Protein AF-0000000080267234 (afdb_homodimer)

Radius of gyration: 34.37 Å; Cα contacts (8 Å, |Δi|>4): 1713; chains: 2; bounding box: 66×105×106 Å

pLDDT: mean 75.52, std 27.17, range [15.91, 98.5]

Nearest PDB structures (foldseek):
  2o2z-assembly2_C  TM=8.031E-01  e=7.560E-13  Halalkalibacterium halodurans
  2o2z-assembly1_B  TM=8.168E-01  e=2.643E-12  Halalkalibacterium halodurans
  2o2z-assembly2_D  TM=8.035E-01  e=1.413E-12  Halalkalibacterium halodurans
  2hzb-assembly1_A  TM=7.750E-01  e=7.141E-13  Halalkalibacterium halodurans
  2o2z-assembly1_A  TM=7.867E-01  e=2.105E-12  Halalkalibacterium halodurans

Secondary structure (DSSP, 8-state):
-GGGG-SEEEE--STTTGGGGGG-TT-EEEE--PBP-----HHHHHHHHHHHTTS------HHHHHHHHH--B--HHHHHHHHHHHHHHHHT---TT--SPTTHHHHHHHHHH-B--SSS-HHHHHHHHHHHHHT-SGGGTT--HHHHHHHHHHHHHHHHHHHTTGGG----TT-BHHHHHHHHHHHHHT-HHHHHHHHHHHTTHHHHSTT-EEEESB---S--EEEEEETTS-EEESHHHHHS--HHHHHS-----------S-----S------------------------------------------GGGGTGGGS-------------------GGG----SS-EEEEEEE-TT--EE-PPBPHHHHHHHHH-SEEEE-SS-IIIIIGGGTSSTTHHHHHHT-SS--EEEEE--SS--SSSTT--HHHHHHHHHHHHHHHHHHHSTTPPPPPHHHH-SEEEEETT-SS---HHHHHHTT-EEEEE---SSS----HHHHHHHHHHHHH-/-GGGG-SEEEE--STTTGGGGGG-TT-EEEE---B------HHHHHHHHHHHTSS------HHHHHHHHH--B--HHHHHHHHHHHHHHHHT---TT--SPTTHHHHHHHHHH-B--SSS-HHHHHHHHHHHHHT-SGGGTT--HHHHHHHHHHHHHHHHHHHTTGGG----TT-BHHHHHHHHHHHHHT-HHHHHHHHHHHTTHHHHSTT-EEEESB---S--EEEEEETTS-EEESHHHHHS--HHHHHS-----------S----TT------------------------------------------THHHHGGGS-------------------GGG----SS-EEEEEEE-TT--EE-PPBPHHHHHHHHH-SEEEE-SS-IIIIIHHHHSSTTHHHHHHT-SS--EEEEE--SS--SSSTT--HHHHHHHHHHHHHHHHHHHSTTPPPPPHHHH-SEEEEETT-SS---HHHHHHTT-EEEEE---SSS----HHHHHHHHHHHHH-

Sequence (1030 aa):
MLDQLGQVLVISGGSGYNDLIEVTPSAIYVIPGMFDVFTMSVRQWRYVTRRIDRSNAWGIGSSSEIIRVLGGPSIGDIRSRLVRLALLAAKRGENKNDLGSPGSREALQKLLAYRLPMGGPIKEIKQEWMEIIEGKHRLWRGIDSERRECVRGFLVQFHSDILHRAHRNFNFRGGSIGNFFLVAMQRFFRSIQSAIFLFSALTDISSVLPGCYVVPAINTNKTTTIAAKLTDGKTLVGQCEISHPSLDSIMTPTKPAKPPQRSRRFSTELQDSVLGLGESPRLHQLLLRSTSMSQGFQTESSLNDMDGSDFSDEVDDLFEDDAFDIPDVSEVMGNLMYGSKDQAIPLSAPIERLFYVNSYRNEVFPAPNTAYLTGLQRCTTLVYSCGSLWSSIIPCLVLCGIPKAIARSPQLKYKVLLLNTRHDRESYGLIATDFINIISRSLNYVHALDTPGAEPFNVRDYITHVVYVRQGRIDPCVETLENLGIRCIGVDADEADPRLDEHLLYAAFEEMVLMMLDQLGQVLVISGGSGYNDLIEVTPSAIYVIPGMFDVFTMSVRQWRYVTRRIDRSNAWGIGSSSEIIRVLGGPSIGDIRSRLVRLALLAAKRGENKNDLGSPGSREALQKLLAYRLPMGGPIKEIKQEWMEIIEGKHRLWRGIDSERRECVRGFLVQFHSDILHRAHRNFNFRGGSIGNFFLVAMQRFFRSIQSAIFLFSALTDISSVLPGCYVVPAINTNKTTTIAAKLTDGKTLVGQCEISHPSLDSIMTPTKPAKPPQRSRRFSTELQDSVLGLGESPRLHQLLLRSTSMSQGFQTESSLNDMDGSDFSDEVDDLFEDDAFDIPDVSEVMGNLMYGSKDQAIPLSAPIERLFYVNSYRNEVFPAPNTAYLTGLQRCTTLVYSCGSLWSSIIPCLVLCGIPKAIARSPQLKYKVLLLNTRHDRESYGLIATDFINIISRSLNYVHALDTPGAEPFNVRDYITHVVYVRQGRIDPCVETLENLGIRCIGVDADEADPRLDEHLLYAAFEEMVLM

InterPro domains:
  IPR002882 2-phospho-L-lactate transferase CofD [PF01933] (61-467)
  IPR038136 CofD-like domain superfamily [G3DSA:3.40.50.10680] (4-514)
  IPR038136 CofD-like domain superfamily [SSF142338] (8-499)

Structure (mmCIF, N/CA/C/O backbone):
data_AF-0000000080267234-model_v1
#
loop_
_entity.id
_entity.type
_entity.pdbx_description
1 polymer 'Uncharacterized protein'
#
loop_
_atom_site.group_PDB
_atom_site.id
_atom_site.type_symbol
_atom_site.label_atom_id
_atom_site.label_alt_id
_atom_site.label_comp_id
_atom_site.label_asym_id
_atom_site.label_entity_id
_atom_site.label_seq_id
_atom_site.pdbx_PDB_ins_code
_atom_site.Cartn_x
_atom_site.Cartn_y
_atom_site.Cartn_z
_atom_site.occupancy
_atom_sit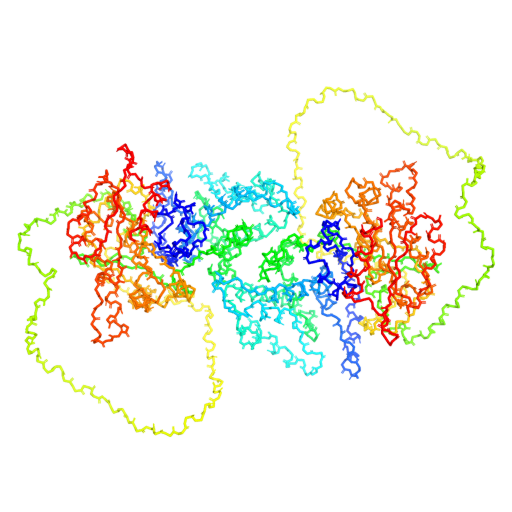e.B_iso_or_equiv
_atom_site.auth_seq_id
_atom_site.auth_comp_id
_atom_site.auth_asym_id
_atom_site.auth_atom_id
_atom_site.pdbx_PDB_model_num
ATOM 1 N N . MET A 1 1 ? 27.406 15.906 5.359 1 48.09 1 MET A N 1
ATOM 2 C CA . MET A 1 1 ? 27.297 17.031 6.277 1 48.09 1 MET A CA 1
ATOM 3 C C . MET A 1 1 ? 25.906 17.094 6.902 1 48.09 1 MET A C 1
ATOM 5 O O . MET A 1 1 ? 25.781 17.266 8.117 1 48.09 1 MET A O 1
ATOM 9 N N . LEU A 1 2 ? 24.875 16.891 6.117 1 67.38 2 LEU A N 1
ATOM 10 C CA . LEU A 1 2 ? 23.547 17 6.723 1 67.38 2 LEU A CA 1
ATOM 11 C C . LEU A 1 2 ? 23.219 15.727 7.504 1 67.38 2 LEU A C 1
ATOM 13 O O . LEU A 1 2 ? 22.125 15.617 8.078 1 67.38 2 LEU A O 1
ATOM 17 N N . ASP A 1 3 ? 24.312 14.93 7.605 1 76.25 3 ASP A N 1
ATOM 18 C CA . ASP A 1 3 ? 24.094 13.711 8.383 1 76.25 3 ASP A CA 1
ATOM 19 C C . ASP A 1 3 ? 23.906 14.031 9.859 1 76.25 3 ASP A C 1
ATOM 21 O O . ASP A 1 3 ? 23.219 13.297 10.578 1 76.25 3 ASP A O 1
ATOM 25 N N . GLN A 1 4 ? 24.5 15.148 10.258 1 82 4 GLN A N 1
ATOM 26 C CA . GLN A 1 4 ? 24.422 15.531 11.664 1 82 4 GLN A CA 1
ATOM 27 C C . GLN A 1 4 ? 23.016 15.992 12.031 1 82 4 GLN A C 1
ATOM 29 O O . GLN A 1 4 ? 22.656 16.047 13.203 1 82 4 GLN A O 1
ATOM 34 N N . LEU A 1 5 ? 22.281 16.328 11.07 1 90.12 5 LEU A N 1
ATOM 35 C CA . LEU A 1 5 ? 20.891 16.75 11.312 1 90.12 5 LEU A CA 1
ATOM 36 C C . LEU A 1 5 ? 20.062 15.57 11.82 1 90.12 5 LEU A C 1
ATOM 38 O O . LEU A 1 5 ? 19 15.773 12.406 1 90.12 5 LEU A O 1
ATOM 42 N N . GLY A 1 6 ? 20.594 14.281 11.586 1 88.12 6 GLY A N 1
ATOM 43 C CA . GLY A 1 6 ? 19.781 13.125 11.914 1 88.12 6 GLY A CA 1
ATOM 44 C C . GLY A 1 6 ? 18.422 13.141 11.234 1 88.12 6 GLY A C 1
ATOM 45 O O . GLY A 1 6 ? 18.25 13.758 10.188 1 88.12 6 GLY A O 1
ATOM 46 N N . GLN A 1 7 ? 17.531 12.438 11.812 1 91.75 7 GLN A N 1
ATOM 47 C CA . GLN A 1 7 ? 16.156 12.469 11.297 1 91.75 7 GLN A CA 1
ATOM 48 C C . GLN A 1 7 ? 15.453 13.766 11.688 1 91.75 7 GLN A C 1
ATOM 50 O O . GLN A 1 7 ? 15.609 14.242 12.812 1 91.75 7 GLN A O 1
ATOM 55 N N . VAL A 1 8 ? 14.75 14.312 10.773 1 95.62 8 VAL A N 1
ATOM 56 C CA . VAL A 1 8 ? 14.133 15.625 10.953 1 95.62 8 VAL A CA 1
ATOM 57 C C . VAL A 1 8 ? 12.617 15.469 11.078 1 95.62 8 VAL A C 1
ATOM 59 O O . VAL A 1 8 ? 12.008 14.672 10.367 1 95.62 8 VAL A O 1
ATOM 62 N N . LEU A 1 9 ? 12.062 16.109 12.039 1 97.31 9 LEU A N 1
ATOM 63 C CA . LEU A 1 9 ? 10.609 16.234 12.148 1 97.31 9 LEU A CA 1
ATOM 64 C C . LEU A 1 9 ? 10.172 17.656 11.789 1 97.31 9 LEU A C 1
ATOM 66 O O . LEU A 1 9 ? 10.688 18.625 12.328 1 97.31 9 LEU A O 1
ATOM 70 N N . VAL A 1 10 ? 9.25 17.75 10.859 1 97.5 10 VAL A N 1
ATOM 71 C CA . VAL A 1 10 ? 8.812 19.047 10.375 1 97.5 10 VAL A CA 1
ATOM 72 C C . VAL A 1 10 ? 7.34 19.266 10.719 1 97.5 10 VAL A C 1
ATOM 74 O O . VAL A 1 10 ? 6.488 18.469 10.32 1 97.5 10 VAL A O 1
ATOM 77 N N . ILE A 1 11 ? 7.051 20.281 11.43 1 97.06 11 ILE A N 1
ATOM 78 C CA . ILE A 1 11 ? 5.68 20.719 11.68 1 97.06 11 ILE A CA 1
ATOM 79 C C . ILE A 1 11 ? 5.281 21.797 10.68 1 97.06 11 ILE A C 1
ATOM 81 O O . ILE A 1 11 ? 5.891 22.875 10.648 1 97.06 11 ILE A O 1
ATOM 85 N N . SER A 1 12 ? 4.324 21.516 9.898 1 92.69 12 SER A N 1
ATOM 86 C CA . SER A 1 12 ? 3.982 22.469 8.852 1 92.69 12 SER A CA 1
ATOM 87 C C . SER A 1 12 ? 2.557 22.266 8.359 1 92.69 12 SER A C 1
ATOM 89 O O . SER A 1 12 ? 1.975 21.188 8.555 1 92.69 12 SER A O 1
ATOM 91 N N . GLY A 1 13 ? 2.021 23.344 7.82 1 83.81 13 GLY A N 1
ATOM 92 C CA . GLY A 1 13 ? 0.858 23.172 6.965 1 83.81 13 GLY A CA 1
ATOM 93 C C . GLY A 1 13 ? 1.206 22.672 5.578 1 83.81 13 GLY A C 1
ATOM 94 O O . GLY A 1 13 ? 2.344 22.266 5.324 1 83.81 13 GLY A O 1
ATOM 95 N N . GLY A 1 14 ? 0.281 22.641 4.703 1 73.19 14 GLY A N 1
ATOM 96 C CA . GLY A 1 14 ? 0.48 22.094 3.367 1 73.19 14 GLY A CA 1
ATOM 97 C C . GLY A 1 14 ? 1.461 22.906 2.537 1 73.19 14 GLY A C 1
ATOM 98 O O . GLY A 1 14 ? 2.496 22.391 2.111 1 73.19 14 GLY A O 1
ATOM 99 N N . SER A 1 15 ? 1.344 24.188 2.391 1 74.44 15 SER A N 1
ATOM 100 C CA . SER A 1 15 ? 2.131 25.016 1.485 1 74.44 15 SER A CA 1
ATOM 101 C C . SER A 1 15 ? 3.426 25.469 2.145 1 74.44 15 SER A C 1
ATOM 103 O O . SER A 1 15 ? 4.395 25.812 1.459 1 74.44 15 SER A O 1
ATOM 105 N N . GLY A 1 16 ? 3.477 25.469 3.383 1 79.31 16 GLY A N 1
ATOM 106 C CA . GLY A 1 16 ? 4.57 26.094 4.109 1 79.31 16 GLY A CA 1
ATOM 107 C C . GLY A 1 16 ? 5.895 25.375 3.92 1 79.31 16 GLY A C 1
ATOM 108 O O . GLY A 1 16 ? 6.957 25.969 4.148 1 79.31 16 GLY A O 1
ATOM 109 N N . TYR A 1 17 ? 5.852 24.156 3.473 1 90.19 17 TYR A N 1
ATOM 110 C CA . TYR A 1 17 ? 7.105 23.422 3.393 1 90.19 17 TYR A CA 1
ATOM 111 C C . TYR A 1 17 ? 7.188 22.625 2.09 1 90.19 17 TYR A C 1
ATOM 113 O O . TYR A 1 17 ? 8.125 21.844 1.888 1 90.19 17 TYR A O 1
ATOM 121 N N . ASN A 1 18 ? 6.297 22.75 1.21 1 88.5 18 ASN A N 1
ATOM 122 C CA . ASN A 1 18 ? 6.25 21.969 -0.021 1 88.5 18 ASN A CA 1
ATOM 123 C C . ASN A 1 18 ? 7.457 22.25 -0.91 1 88.5 18 ASN A C 1
ATOM 125 O O . ASN A 1 18 ? 7.98 21.344 -1.555 1 88.5 18 ASN A O 1
ATOM 129 N N . ASP A 1 19 ? 7.887 23.469 -0.87 1 88.44 19 ASP A N 1
ATOM 130 C CA . ASP A 1 19 ? 8.992 23.859 -1.739 1 88.44 19 ASP A CA 1
ATOM 131 C C . ASP A 1 19 ? 10.336 23.531 -1.094 1 88.44 19 ASP A C 1
ATOM 133 O O . ASP A 1 19 ? 11.391 23.719 -1.706 1 88.44 19 ASP A O 1
ATOM 137 N N . LEU A 1 20 ? 10.312 23.016 0.081 1 93.25 20 LEU A N 1
ATOM 138 C CA . LEU A 1 20 ? 11.547 22.797 0.834 1 93.25 20 LEU A CA 1
ATOM 139 C C . LEU A 1 20 ? 11.773 21.312 1.083 1 93.25 20 LEU A C 1
ATOM 141 O O . LEU A 1 20 ? 12.781 20.938 1.69 1 93.25 20 LEU A O 1
ATOM 145 N N . ILE A 1 21 ? 10.961 20.422 0.592 1 92.62 21 ILE A N 1
ATOM 146 C CA . ILE A 1 21 ? 10.938 19.016 0.99 1 92.62 21 ILE A CA 1
ATOM 147 C C . ILE A 1 21 ? 12.219 18.328 0.535 1 92.62 21 ILE A C 1
ATOM 149 O O . ILE A 1 21 ? 12.656 17.344 1.14 1 92.62 21 ILE A O 1
ATOM 153 N N . GLU A 1 22 ? 12.898 18.797 -0.49 1 91.5 22 GLU A N 1
ATOM 154 C CA . GLU A 1 22 ? 14.102 18.172 -1.018 1 91.5 22 GLU A CA 1
ATOM 155 C C . GLU A 1 22 ? 15.273 18.297 -0.044 1 91.5 22 GLU A C 1
ATOM 157 O O . GLU A 1 22 ? 16.234 17.531 -0.11 1 91.5 22 GLU A O 1
ATOM 162 N N . VAL A 1 23 ? 15.156 19.266 0.841 1 92 23 VAL A N 1
ATOM 163 C CA . VAL A 1 23 ? 16.219 19.469 1.827 1 92 23 VAL A CA 1
ATOM 164 C C . VAL A 1 23 ? 16.156 18.375 2.881 1 92 23 VAL A C 1
ATOM 166 O O . VAL A 1 23 ? 17.188 18 3.453 1 92 23 VAL A O 1
ATOM 169 N N . THR A 1 24 ? 14.93 17.875 3.107 1 91.56 24 THR A N 1
ATOM 170 C CA . THR A 1 24 ? 14.719 16.844 4.121 1 91.56 24 THR A CA 1
ATOM 171 C C . THR A 1 24 ? 13.883 15.695 3.557 1 91.56 24 THR A C 1
ATOM 173 O O . THR A 1 24 ? 12.781 15.43 4.039 1 91.56 24 THR A O 1
ATOM 176 N N . PRO A 1 25 ? 14.391 14.922 2.68 1 83.12 25 PRO A N 1
ATOM 177 C CA . PRO A 1 25 ? 13.602 13.914 1.974 1 83.12 25 PRO A CA 1
ATOM 178 C C . PRO A 1 25 ? 13.188 12.758 2.875 1 83.12 25 PRO A C 1
ATOM 180 O O . PRO A 1 25 ? 12.234 12.031 2.559 1 83.12 25 PRO A O 1
ATOM 183 N N . SER A 1 26 ? 13.797 12.562 3.982 1 87.5 26 SER A N 1
ATOM 184 C CA . SER A 1 26 ? 13.453 11.469 4.891 1 87.5 26 SER A CA 1
ATOM 185 C C . SER A 1 26 ? 12.883 11.992 6.199 1 87.5 26 SER A C 1
ATOM 187 O O . SER A 1 26 ? 13.086 11.398 7.258 1 87.5 26 SER A O 1
ATOM 189 N N . ALA A 1 27 ? 12.172 13.055 6.129 1 94.25 27 ALA A N 1
ATOM 190 C CA . ALA A 1 27 ? 11.633 13.695 7.332 1 94.25 27 ALA A CA 1
ATOM 191 C C . ALA A 1 27 ? 10.266 13.133 7.691 1 94.25 27 ALA A C 1
ATOM 193 O O . ALA A 1 27 ? 9.633 12.445 6.875 1 94.25 27 ALA A O 1
ATOM 194 N N . ILE A 1 28 ? 9.938 13.32 8.945 1 95.69 28 ILE A N 1
ATOM 195 C CA . ILE A 1 28 ? 8.578 13.094 9.414 1 95.69 28 ILE A CA 1
ATOM 196 C C . ILE A 1 28 ? 7.789 14.406 9.367 1 95.69 28 ILE A C 1
ATOM 198 O O . ILE A 1 28 ? 8.094 15.344 10.102 1 95.69 28 ILE A O 1
ATOM 202 N N . TYR A 1 29 ? 6.844 14.477 8.5 1 95.75 29 TYR A N 1
ATOM 203 C CA . TYR A 1 29 ? 6.035 15.68 8.344 1 95.75 29 TYR A CA 1
ATOM 204 C C . TYR A 1 29 ? 4.754 15.586 9.164 1 95.75 29 TYR A C 1
ATOM 206 O O . TYR A 1 29 ? 3.885 14.758 8.883 1 95.75 29 TYR A O 1
ATOM 214 N N . VAL A 1 30 ? 4.668 16.406 10.141 1 95.75 30 VAL A N 1
ATOM 215 C CA . VAL A 1 30 ? 3.475 16.453 10.977 1 95.75 30 VAL A CA 1
ATOM 216 C C . VAL A 1 30 ? 2.549 17.578 10.5 1 95.75 30 VAL A C 1
ATOM 218 O O . VAL A 1 30 ? 2.957 18.734 10.422 1 95.75 30 VAL A O 1
ATOM 221 N N . ILE A 1 31 ? 1.354 17.188 10.195 1 92.19 31 ILE A N 1
ATOM 222 C CA . ILE A 1 31 ? 0.342 18.094 9.672 1 92.19 31 ILE A CA 1
ATOM 223 C C . ILE A 1 31 ? -0.855 18.141 10.617 1 92.19 31 ILE A C 1
ATOM 225 O O . ILE A 1 31 ? -1.197 17.125 11.234 1 92.19 31 ILE A O 1
ATOM 229 N N . PRO A 1 32 ? -1.444 19.297 10.883 1 84.12 32 PRO A N 1
ATOM 230 C CA . PRO A 1 32 ? -2.535 19.391 11.859 1 84.12 32 PRO A CA 1
ATOM 231 C C . PRO A 1 32 ? -3.625 18.344 11.641 1 84.12 32 PRO A C 1
ATOM 233 O O . PRO A 1 32 ? -4 17.641 12.578 1 84.12 32 PRO A O 1
ATOM 236 N N . GLY A 1 33 ? -3.992 17.891 10.391 1 66.62 33 GLY A N 1
ATOM 237 C CA . GLY A 1 33 ? -4.949 16.844 10.062 1 66.62 33 GLY A CA 1
ATOM 238 C C . GLY A 1 33 ? -6.312 17.062 10.688 1 66.62 33 GLY A C 1
ATOM 239 O O . GLY A 1 33 ? -6.934 16.125 11.195 1 66.62 33 GLY A O 1
ATOM 240 N N . MET A 1 34 ? -6.93 18.172 10.891 1 59.66 34 MET A N 1
ATOM 241 C CA . MET A 1 34 ? -8.125 18.469 11.68 1 59.66 34 MET A CA 1
ATOM 242 C C . MET A 1 34 ? -9.383 18.359 10.82 1 59.66 34 MET A C 1
ATOM 244 O O . MET A 1 34 ? -9.305 18.438 9.594 1 59.66 34 MET A O 1
ATOM 248 N N . PHE A 1 35 ? -10.32 17.781 11.57 1 57.09 35 PHE A N 1
ATOM 249 C CA . PHE A 1 35 ? -11.656 17.828 11 1 57.09 35 PHE A CA 1
ATOM 250 C C . PHE A 1 35 ? -12.148 19.266 10.883 1 57.09 35 PHE A C 1
ATOM 252 O O . PHE A 1 35 ? -11.773 20.125 11.695 1 57.09 35 PHE A O 1
ATOM 259 N N . ASP A 1 36 ? -12.398 19.656 9.641 1 57.12 36 ASP A N 1
ATOM 260 C CA . ASP A 1 36 ? -12.984 21 9.508 1 57.12 36 ASP A CA 1
ATOM 261 C C . ASP A 1 36 ? -14.5 20.922 9.383 1 57.12 36 ASP A C 1
ATOM 263 O O . ASP A 1 36 ? -15.055 19.859 9.07 1 57.12 36 ASP A O 1
ATOM 267 N N . VAL A 1 37 ? -15.273 21.5 10.328 1 45.75 37 VAL A N 1
ATOM 268 C CA . VAL A 1 37 ? -16.734 21.578 10.32 1 45.75 37 VAL A CA 1
ATOM 269 C C . VAL A 1 37 ? -17.188 22.656 9.336 1 45.75 37 VAL A C 1
ATOM 271 O O . VAL A 1 37 ? -16.594 23.75 9.281 1 45.75 37 VAL A O 1
ATOM 274 N N . PHE A 1 38 ? -17.734 22.062 8.133 1 46 38 PHE A N 1
ATOM 275 C CA . PHE A 1 38 ? -18.406 23.047 7.281 1 46 38 PHE A CA 1
ATOM 276 C C . PHE A 1 38 ? -19.594 23.672 8 1 46 38 PHE A C 1
ATOM 278 O O . PHE A 1 38 ? -20.531 22.969 8.383 1 46 38 PHE A O 1
ATOM 285 N N . THR A 1 39 ? -19.375 24.641 8.75 1 41.41 39 THR A N 1
ATOM 286 C CA . THR A 1 39 ? -20.422 25.297 9.523 1 41.41 39 THR A CA 1
ATOM 287 C C . THR A 1 39 ? -21.359 26.094 8.617 1 41.41 39 THR A C 1
ATOM 289 O O . THR A 1 39 ? -22.219 26.828 9.102 1 41.41 39 THR A O 1
ATOM 292 N N . MET A 1 40 ? -21.188 26.031 7.316 1 41.62 40 MET A N 1
ATOM 293 C CA . MET A 1 40 ? -22.109 26.875 6.574 1 41.62 40 MET A CA 1
ATOM 294 C C . MET A 1 40 ? -23.469 26.203 6.43 1 41.62 40 MET A C 1
ATOM 296 O O . MET A 1 40 ? -23.547 25.016 6.086 1 41.62 40 MET A O 1
ATOM 300 N N . SER A 1 41 ? -24.516 26.766 6.926 1 39.28 41 SER A N 1
ATOM 301 C CA . SER A 1 41 ? -25.875 26.297 6.684 1 39.28 41 SER A CA 1
ATOM 302 C C . SER A 1 41 ? -26.125 26.109 5.195 1 39.28 41 SER A C 1
ATOM 304 O O . SER A 1 41 ? -25.484 26.734 4.355 1 39.28 41 SER A O 1
ATOM 306 N N . VAL A 1 42 ? -26.812 25.031 4.84 1 42.84 42 VAL A N 1
ATOM 307 C CA . VAL A 1 42 ? -27.234 24.75 3.475 1 42.84 42 VAL A CA 1
ATOM 308 C C . VAL A 1 42 ? -27.719 26.031 2.807 1 42.84 42 VAL A C 1
ATOM 310 O O . VAL A 1 42 ? -27.453 26.25 1.623 1 42.84 42 VAL A O 1
ATOM 313 N N . ARG A 1 43 ? -28.406 26.812 3.623 1 39.47 43 ARG A N 1
ATOM 314 C CA . ARG A 1 43 ? -28.953 28.047 3.092 1 39.47 43 ARG A CA 1
ATOM 315 C C . ARG A 1 43 ? -27.844 29.016 2.674 1 39.47 43 ARG A C 1
ATOM 317 O O . ARG A 1 43 ? -27.938 29.656 1.622 1 39.47 43 ARG A O 1
ATOM 324 N N . GLN A 1 44 ? -26.828 29.062 3.422 1 42.47 44 GLN A N 1
ATOM 325 C CA . GLN A 1 44 ? -25.703 29.953 3.119 1 42.47 44 GLN A CA 1
ATOM 326 C C . GLN A 1 44 ? -24.922 29.438 1.913 1 42.47 44 GLN A C 1
ATOM 328 O O . GLN A 1 44 ? -24.484 30.234 1.071 1 42.47 44 GLN A O 1
ATOM 333 N N . TRP A 1 45 ? -24.984 28.219 1.808 1 47.72 45 TRP A N 1
ATOM 334 C CA . TRP A 1 45 ? -24.281 27.594 0.686 1 47.72 45 TRP A CA 1
ATOM 335 C C . TRP A 1 45 ? -25 27.875 -0.628 1 47.72 45 TRP A C 1
ATOM 337 O O . TRP A 1 45 ? -24.359 28.188 -1.639 1 47.72 45 TRP A O 1
ATOM 347 N N . ARG A 1 46 ? -26.312 27.672 -0.548 1 45.16 46 ARG A N 1
ATOM 348 C CA . ARG A 1 46 ? -27.109 27.953 -1.737 1 45.16 46 ARG A CA 1
ATOM 349 C C . ARG A 1 46 ? -26.938 29.391 -2.188 1 45.16 46 ARG A C 1
ATOM 351 O O . ARG A 1 46 ? -26.922 29.672 -3.389 1 45.16 46 ARG A O 1
ATOM 358 N N . TYR A 1 47 ? -26.859 30.203 -1.228 1 40.66 47 TYR A N 1
ATOM 359 C CA . TYR A 1 47 ? -26.703 31.625 -1.55 1 40.66 47 TYR A CA 1
ATOM 360 C C . TYR A 1 47 ? -25.359 31.875 -2.219 1 40.66 47 TYR A C 1
ATOM 362 O O . TYR A 1 47 ? -25.281 32.625 -3.189 1 40.66 47 TYR A O 1
ATOM 370 N N . VAL A 1 48 ? -24.359 31.172 -1.693 1 42.88 48 VAL A N 1
ATOM 371 C CA . VAL A 1 48 ? -23.016 31.375 -2.225 1 42.88 48 VAL A CA 1
ATOM 372 C C . VAL A 1 48 ? -22.922 30.766 -3.621 1 42.88 48 VAL A C 1
ATOM 374 O O . VAL A 1 48 ? -22.328 31.359 -4.523 1 42.88 48 VAL A O 1
ATOM 377 N N . THR A 1 49 ? -23.453 29.578 -3.779 1 46.81 49 THR A N 1
ATOM 378 C CA . THR A 1 49 ? -23.344 28.906 -5.066 1 46.81 49 THR A CA 1
ATOM 379 C C . THR A 1 49 ? -24.141 29.656 -6.141 1 46.81 49 THR A C 1
ATOM 381 O O . THR A 1 49 ? -23.766 29.641 -7.312 1 46.81 49 THR A O 1
ATOM 384 N N . ARG A 1 50 ? -25.359 30.141 -5.785 1 41.09 50 ARG A N 1
ATOM 385 C CA . ARG A 1 50 ? -26.125 30.922 -6.738 1 41.09 50 ARG A CA 1
ATOM 386 C C . ARG A 1 50 ? -25.344 32.156 -7.18 1 41.09 50 ARG A C 1
ATOM 388 O O . ARG A 1 50 ? -25.469 32.594 -8.32 1 41.09 50 ARG A O 1
ATOM 395 N N . ARG A 1 51 ? -24.672 32.719 -6.254 1 38.28 51 ARG A N 1
ATOM 396 C CA . ARG A 1 51 ? -23.938 33.938 -6.59 1 38.28 51 ARG A CA 1
ATOM 397 C C . ARG A 1 51 ? -22.625 33.625 -7.305 1 38.28 51 ARG A C 1
ATOM 399 O O . ARG A 1 51 ? -22.062 34.469 -7.98 1 38.28 51 ARG A O 1
ATOM 406 N N . ILE A 1 52 ? -22.078 32.531 -6.996 1 39.53 52 ILE A N 1
ATOM 407 C CA . ILE A 1 52 ? -20.859 32.125 -7.684 1 39.53 52 ILE A CA 1
ATOM 408 C C . ILE A 1 52 ? -21.156 31.906 -9.164 1 39.53 52 ILE A C 1
ATOM 410 O O . ILE A 1 52 ? -20.234 31.859 -9.984 1 39.53 52 ILE A O 1
ATOM 414 N N . ASP A 1 53 ? -22.297 31.562 -9.602 1 36.22 53 ASP A N 1
ATOM 415 C CA . ASP A 1 53 ? -22.516 31.391 -11.031 1 36.22 53 ASP A CA 1
ATOM 416 C C . ASP A 1 53 ? -22 32.594 -11.812 1 36.22 53 ASP A C 1
ATOM 418 O O . ASP A 1 53 ? -21.75 32.5 -13.016 1 36.22 53 ASP A O 1
ATOM 422 N N . ARG A 1 54 ? -22.312 33.875 -11.305 1 34.19 54 ARG A N 1
ATOM 423 C CA . ARG A 1 54 ? -22.047 34.938 -12.266 1 34.19 54 ARG A CA 1
ATOM 424 C C . ARG A 1 54 ? -20.562 35.094 -12.523 1 34.19 54 ARG A C 1
ATOM 426 O O . ARG A 1 54 ? -20.109 35.094 -13.68 1 34.19 54 ARG A O 1
ATOM 433 N N . SER A 1 55 ? -19.938 36.281 -12.031 1 32.75 55 SER A N 1
ATOM 434 C CA . SER A 1 55 ? -18.625 36.75 -12.5 1 32.75 55 SER A CA 1
ATOM 435 C C . SER A 1 55 ? -17.516 35.844 -11.992 1 32.75 55 SER A C 1
ATOM 437 O O . SER A 1 55 ? -16.703 35.344 -12.773 1 32.75 55 SER A O 1
ATOM 439 N N . ASN A 1 56 ? -16.828 36.312 -10.805 1 32.47 56 ASN A N 1
ATOM 440 C CA . ASN A 1 56 ? -15.5 35.938 -10.328 1 32.47 56 ASN A CA 1
ATOM 441 C C . ASN A 1 56 ? -15.539 34.594 -9.562 1 32.47 56 ASN A C 1
ATOM 443 O O . ASN A 1 56 ? -16.078 34.531 -8.453 1 32.47 56 ASN A O 1
ATOM 447 N N . ALA A 1 57 ? -15.844 33.531 -10.078 1 34.62 57 ALA A N 1
ATOM 448 C CA . ALA A 1 57 ? -15.945 32.125 -9.672 1 34.62 57 ALA A CA 1
ATOM 449 C C . ALA A 1 57 ? -14.875 31.797 -8.641 1 34.62 57 ALA A C 1
ATOM 451 O O . ALA A 1 57 ? -13.742 31.469 -8.992 1 34.62 57 ALA A O 1
ATOM 452 N N . TRP A 1 58 ? -14.648 32.562 -7.652 1 35.44 58 TRP A N 1
ATOM 453 C CA . TRP A 1 58 ? -13.688 32.188 -6.617 1 35.44 58 TRP A CA 1
ATOM 454 C C . TRP A 1 58 ? -13.93 30.766 -6.121 1 35.44 58 TRP A C 1
ATOM 456 O O . TRP A 1 58 ? -15.062 30.391 -5.812 1 35.44 58 TRP A O 1
ATOM 466 N N . GLY A 1 59 ? -13.414 29.719 -6.645 1 40.47 59 GLY A N 1
ATOM 467 C CA . GLY A 1 59 ? -13.5 28.266 -6.586 1 40.47 59 GLY A CA 1
ATOM 468 C C . GLY A 1 59 ? -13.5 27.719 -5.168 1 40.47 59 GLY A C 1
ATOM 469 O O . GLY A 1 59 ? -12.836 28.281 -4.289 1 40.47 59 GLY A O 1
ATOM 470 N N . ILE A 1 60 ? -14.672 27.422 -4.613 1 44.25 60 ILE A N 1
ATOM 471 C CA . ILE A 1 60 ? -14.758 26.594 -3.408 1 44.25 60 ILE A CA 1
ATOM 472 C C . ILE A 1 60 ? -13.703 25.5 -3.459 1 44.25 60 ILE A C 1
A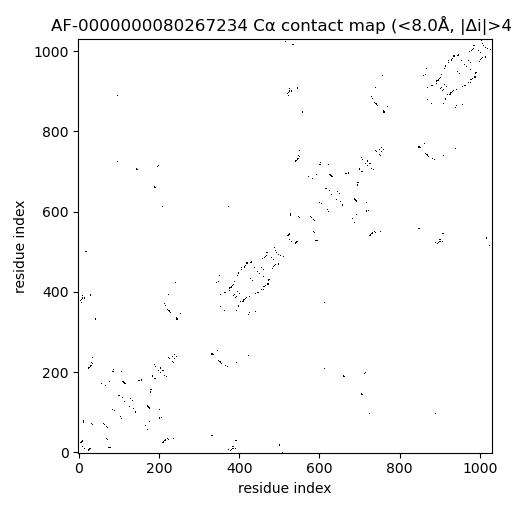TOM 474 O O . ILE A 1 60 ? -13.562 24.812 -4.473 1 44.25 60 ILE A O 1
ATOM 478 N N . GLY A 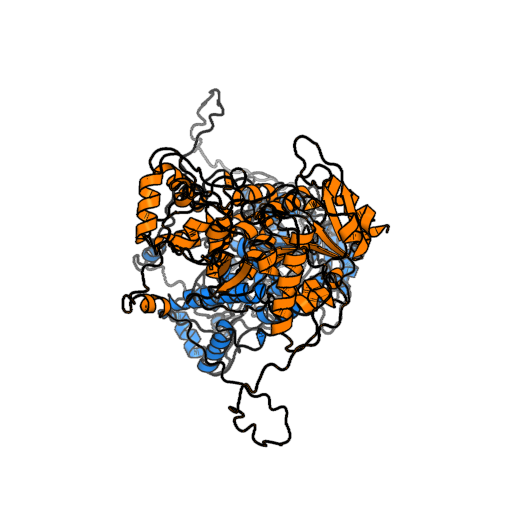1 61 ? -12.633 25.641 -2.465 1 60.31 61 GLY A N 1
ATOM 479 C CA . GLY A 1 61 ? -11.586 24.625 -2.426 1 60.31 61 GLY A CA 1
ATOM 480 C C . GLY A 1 61 ? -12.133 23.203 -2.42 1 60.31 61 GLY A C 1
ATOM 481 O O . GLY A 1 61 ? -13.25 22.969 -1.965 1 60.31 61 GLY A O 1
ATOM 482 N N . SER A 1 62 ? -11.711 22.359 -3.188 1 72.12 62 SER A N 1
ATOM 483 C CA . SER A 1 62 ? -12.055 20.953 -3.307 1 72.12 62 SER A CA 1
ATOM 484 C C . SER A 1 62 ? -12.344 20.328 -1.941 1 72.12 62 SER A C 1
ATOM 486 O O . SER A 1 62 ? -13.328 19.609 -1.774 1 72.12 62 SER A O 1
ATOM 488 N N . SER A 1 63 ? -11.656 20.719 -0.92 1 70.81 63 SER A N 1
ATOM 489 C CA . SER A 1 63 ? -11.828 20.156 0.41 1 70.81 63 SER A CA 1
ATOM 490 C C . SER A 1 63 ? -13.125 20.625 1.055 1 70.81 63 SER A C 1
ATOM 492 O O . SER A 1 63 ? -13.828 19.844 1.7 1 70.81 63 SER A O 1
ATOM 494 N N . SER A 1 64 ? -13.445 21.875 0.821 1 70.06 64 SER A N 1
ATOM 495 C CA . SER A 1 64 ? -14.648 22.438 1.422 1 70.06 64 SER A CA 1
ATOM 496 C C . SER A 1 64 ? -15.906 21.797 0.854 1 70.06 64 SER A C 1
ATOM 498 O O . SER A 1 64 ? -16.859 21.516 1.59 1 70.06 64 SER A O 1
ATOM 500 N N . GLU A 1 65 ? -15.906 21.547 -0.415 1 76.31 65 GLU A N 1
ATOM 501 C CA . GLU A 1 65 ? -17.047 20.891 -1.049 1 76.31 65 GLU A CA 1
ATOM 502 C C . GLU A 1 65 ? -17.203 19.453 -0.535 1 76.31 65 GLU A C 1
ATOM 504 O O . GLU A 1 65 ? -18.328 19 -0.301 1 76.31 65 GLU A O 1
ATOM 509 N N . ILE A 1 66 ? -16.203 18.797 -0.347 1 80.5 66 ILE A N 1
ATOM 510 C CA . ILE A 1 66 ? -16.234 17.438 0.161 1 80.5 66 ILE A CA 1
ATOM 511 C C . ILE A 1 66 ? -16.797 17.422 1.579 1 80.5 66 ILE A C 1
ATOM 513 O O . ILE A 1 66 ? -17.656 16.609 1.899 1 80.5 66 ILE A O 1
ATOM 517 N N . ILE A 1 67 ? -16.297 18.312 2.373 1 74.94 67 ILE A N 1
ATOM 518 C CA . ILE A 1 67 ? -16.734 18.391 3.764 1 74.94 67 ILE A CA 1
ATOM 519 C C . ILE A 1 67 ? -18.219 18.75 3.822 1 74.94 67 ILE A C 1
ATOM 521 O O . ILE A 1 67 ? -18.969 18.203 4.648 1 74.94 67 ILE A O 1
ATOM 525 N N . ARG A 1 68 ? -18.672 19.578 3.027 1 76.88 68 ARG A N 1
ATOM 526 C CA . ARG A 1 68 ? -20.062 19.984 2.99 1 76.88 68 ARG A CA 1
ATOM 527 C C . ARG A 1 68 ? -20.984 18.797 2.705 1 76.88 68 ARG A C 1
ATOM 529 O O . ARG A 1 68 ? -22.031 18.656 3.324 1 76.88 68 ARG A O 1
ATOM 536 N N . VAL A 1 69 ? -20.562 17.984 1.814 1 78.81 69 VAL A N 1
ATOM 537 C CA . VAL A 1 69 ? -21.453 16.938 1.32 1 78.81 69 VAL A CA 1
ATOM 538 C C . VAL A 1 69 ? -21.219 15.641 2.102 1 78.81 69 VAL A C 1
ATOM 540 O O . VAL A 1 69 ? -22.172 14.945 2.457 1 78.81 69 VAL A O 1
ATOM 543 N N . LEU A 1 70 ? -19.953 15.32 2.365 1 82.69 70 LEU A N 1
ATOM 544 C CA . LEU A 1 70 ? -19.625 14.023 2.945 1 82.69 70 LEU A CA 1
ATOM 545 C C . LEU A 1 70 ? -19.188 14.172 4.398 1 82.69 70 LEU A C 1
ATOM 547 O O . LEU A 1 70 ? -19.188 13.195 5.152 1 82.69 70 LEU A O 1
ATOM 551 N N . GLY A 1 71 ? -18.844 15.391 4.773 1 75 71 GLY A N 1
ATOM 552 C CA . GLY A 1 71 ? -18.219 15.547 6.078 1 75 71 GLY A CA 1
ATOM 553 C C . GLY A 1 71 ? -16.797 15.008 6.129 1 75 71 GLY A C 1
ATOM 554 O O . GLY A 1 71 ? -16.188 14.766 5.09 1 75 71 GLY A O 1
ATOM 555 N N . GLY A 1 72 ? -16.203 15.039 7.344 1 74.38 72 GLY A N 1
ATOM 556 C CA . GLY A 1 72 ? -14.867 14.477 7.516 1 74.38 72 GLY A CA 1
ATOM 557 C C . GLY A 1 72 ? -13.797 15.531 7.746 1 74.38 72 GLY A C 1
ATOM 558 O O . GLY A 1 72 ? -14.109 16.703 7.914 1 74.38 72 GLY A O 1
ATOM 559 N N . PRO A 1 73 ? -12.617 15.039 7.742 1 75.19 73 PRO A N 1
ATOM 560 C CA . PRO A 1 73 ? -11.5 15.953 8.008 1 75.19 73 PRO A CA 1
ATOM 561 C C . PRO A 1 73 ? -11.062 16.719 6.762 1 75.19 73 PRO A C 1
ATOM 563 O O . PRO A 1 73 ? -11.391 16.328 5.641 1 75.19 73 PRO A O 1
ATOM 566 N N . SER A 1 74 ? -10.461 17.906 7.07 1 76.19 74 SER A N 1
ATOM 567 C CA . SER A 1 74 ? -9.812 18.625 5.977 1 76.19 74 SER A CA 1
ATOM 568 C C . SER A 1 74 ? -8.555 17.891 5.508 1 76.19 74 SER A C 1
ATOM 570 O O . SER A 1 74 ? -7.609 17.719 6.281 1 76.19 74 SER A O 1
ATOM 572 N N . ILE A 1 75 ? -8.539 17.5 4.309 1 83.44 75 ILE A N 1
ATOM 573 C CA . ILE A 1 75 ? -7.461 16.641 3.836 1 83.44 75 ILE A CA 1
ATOM 574 C C . ILE A 1 75 ? -6.547 17.422 2.893 1 83.44 75 ILE A C 1
ATOM 576 O O . ILE A 1 75 ? -5.531 16.891 2.428 1 83.44 75 ILE A O 1
ATOM 580 N N . GLY A 1 76 ? -6.746 18.703 2.654 1 85.06 76 GLY A N 1
ATOM 581 C CA . GLY A 1 76 ? -6.02 19.484 1.659 1 85.06 76 GLY A CA 1
ATOM 582 C C . GLY A 1 76 ? -4.527 19.531 1.924 1 85.06 76 GLY A C 1
ATOM 583 O O . GLY A 1 76 ? -3.723 19.312 1.018 1 85.06 76 GLY A O 1
ATOM 584 N N . ASP A 1 77 ? -4.168 19.812 3.123 1 85.19 77 ASP A N 1
ATOM 585 C CA . ASP A 1 77 ? -2.754 19.922 3.471 1 85.19 77 ASP A CA 1
ATOM 586 C C . ASP A 1 77 ? -2.049 18.578 3.35 1 85.19 77 ASP A C 1
ATOM 588 O O . ASP A 1 77 ? -0.898 18.5 2.914 1 85.19 77 ASP A O 1
ATOM 592 N N . ILE A 1 78 ? -2.713 17.578 3.811 1 90.75 78 ILE A N 1
ATOM 593 C CA . ILE A 1 78 ? -2.148 16.234 3.727 1 90.75 78 ILE A CA 1
ATOM 594 C C . ILE A 1 78 ? -1.934 15.852 2.262 1 90.75 78 ILE A C 1
ATOM 596 O O . ILE A 1 78 ? -0.856 15.383 1.889 1 90.75 78 ILE A O 1
ATOM 600 N N . ARG A 1 79 ? -2.957 16.125 1.484 1 91.44 79 ARG A N 1
ATOM 601 C CA . ARG A 1 79 ? -2.873 15.797 0.062 1 91.44 79 ARG A CA 1
ATOM 602 C C . ARG A 1 79 ? -1.736 16.562 -0.604 1 91.44 79 ARG A C 1
ATOM 604 O O . ARG A 1 79 ? -0.992 16 -1.412 1 91.44 79 ARG A O 1
ATOM 611 N N . SER A 1 80 ? -1.676 17.844 -0.314 1 91 80 SER A N 1
ATOM 612 C CA . SER A 1 80 ? -0.652 18.688 -0.923 1 91 80 SER A CA 1
ATOM 613 C C . SER A 1 80 ? 0.747 18.156 -0.635 1 91 80 SER A C 1
ATOM 615 O O . SER A 1 80 ? 1.591 18.094 -1.531 1 91 80 SER A O 1
ATOM 617 N N . ARG A 1 81 ? 0.994 17.766 0.574 1 93 81 ARG A N 1
ATOM 618 C CA . ARG A 1 81 ? 2.289 17.219 0.964 1 93 81 ARG A CA 1
ATOM 619 C C . ARG A 1 81 ? 2.551 15.883 0.273 1 93 81 ARG A C 1
ATOM 621 O O . ARG A 1 81 ? 3.643 15.656 -0.25 1 93 81 ARG A O 1
ATOM 628 N N . LEU A 1 82 ? 1.573 15.039 0.254 1 95.56 82 LEU A N 1
ATOM 629 C CA . LEU A 1 82 ? 1.718 13.719 -0.338 1 95.56 82 LEU A CA 1
ATOM 630 C C . LEU A 1 82 ? 2.002 13.812 -1.833 1 95.56 82 LEU A C 1
ATOM 632 O O . LEU A 1 82 ? 2.846 13.086 -2.359 1 95.56 82 LEU A O 1
ATOM 636 N N . VAL A 1 83 ? 1.324 14.703 -2.516 1 95.75 83 VAL A N 1
ATOM 637 C CA . VAL A 1 83 ? 1.513 14.867 -3.953 1 95.75 83 VAL A CA 1
ATOM 638 C C . VAL A 1 83 ? 2.928 15.367 -4.234 1 95.75 83 VAL A C 1
ATOM 640 O O . VAL A 1 83 ? 3.562 14.938 -5.203 1 95.75 83 VAL A O 1
ATOM 643 N N . ARG A 1 84 ? 3.373 16.25 -3.398 1 93.75 84 ARG A N 1
ATOM 644 C CA . ARG A 1 84 ? 4.727 16.75 -3.582 1 93.75 84 ARG A CA 1
ATOM 645 C C . ARG A 1 84 ? 5.762 15.664 -3.334 1 93.75 84 ARG A C 1
ATOM 647 O O . ARG A 1 84 ? 6.754 15.562 -4.059 1 93.75 84 ARG A O 1
ATOM 654 N N . LEU A 1 85 ? 5.559 14.938 -2.314 1 95.44 85 LEU A N 1
ATOM 655 C CA . LEU A 1 85 ? 6.457 13.828 -2.023 1 95.44 85 LEU A CA 1
ATOM 656 C C . LEU A 1 85 ? 6.418 12.789 -3.141 1 95.44 85 LEU A C 1
ATOM 658 O O . LEU A 1 85 ? 7.441 12.195 -3.477 1 95.44 85 LEU A O 1
ATOM 662 N N . ALA A 1 86 ? 5.223 12.539 -3.658 1 95.62 86 ALA A N 1
ATOM 663 C CA . ALA A 1 86 ? 5.09 11.609 -4.781 1 95.62 86 ALA A CA 1
ATOM 664 C C . ALA A 1 86 ? 5.902 12.086 -5.98 1 95.62 86 ALA A C 1
ATOM 666 O O . ALA A 1 86 ? 6.5 11.273 -6.691 1 95.62 86 ALA A O 1
ATOM 667 N N . LEU A 1 87 ? 5.898 13.414 -6.211 1 93.94 87 LEU A N 1
ATOM 668 C CA . LEU A 1 87 ? 6.703 13.984 -7.289 1 93.94 87 LEU A CA 1
ATOM 669 C C . LEU A 1 87 ? 8.188 13.742 -7.047 1 93.94 87 LEU A C 1
ATOM 671 O O . LEU A 1 87 ? 8.922 13.383 -7.973 1 93.94 87 LEU A O 1
ATOM 675 N N . LEU A 1 88 ? 8.586 13.945 -5.848 1 93.06 88 LEU A N 1
ATOM 676 C CA . LEU A 1 88 ? 9.977 13.703 -5.48 1 93.06 88 LEU A CA 1
ATOM 677 C C . LEU A 1 88 ? 10.352 12.242 -5.688 1 93.06 88 LEU A C 1
ATOM 679 O O . LEU A 1 88 ? 11.43 11.938 -6.191 1 93.06 88 LEU A O 1
ATOM 683 N N . ALA A 1 89 ? 9.492 11.328 -5.285 1 92.44 89 ALA A N 1
ATOM 684 C CA . ALA A 1 89 ? 9.719 9.898 -5.461 1 92.44 89 ALA A CA 1
ATOM 685 C C . ALA A 1 89 ? 9.828 9.531 -6.938 1 92.44 89 ALA A C 1
ATOM 687 O O . ALA A 1 89 ? 10.656 8.711 -7.324 1 92.44 89 ALA A O 1
ATOM 688 N N . ALA A 1 90 ? 9.008 10.133 -7.754 1 91.19 90 ALA A N 1
ATOM 689 C CA . ALA A 1 90 ? 9.008 9.859 -9.188 1 91.19 90 ALA A CA 1
ATOM 690 C C . ALA A 1 90 ? 10.305 10.32 -9.836 1 91.19 90 ALA A C 1
ATOM 692 O O . ALA A 1 90 ? 10.797 9.695 -10.781 1 91.19 90 ALA A O 1
ATOM 693 N N . LYS A 1 91 ? 10.867 11.344 -9.328 1 88.25 91 LYS A N 1
ATOM 694 C CA . LYS A 1 91 ? 12.086 11.922 -9.891 1 88.25 91 LYS A CA 1
ATOM 695 C C . LYS A 1 91 ? 13.305 11.086 -9.539 1 88.25 91 LYS A C 1
ATOM 697 O O . LYS A 1 91 ? 14.305 11.086 -10.266 1 88.25 91 LYS A O 1
ATOM 702 N N . ARG A 1 92 ? 13.367 10.477 -8.422 1 83.38 92 ARG A N 1
ATOM 703 C CA . ARG A 1 92 ? 14.539 9.75 -7.945 1 83.38 92 ARG A CA 1
ATOM 704 C C . ARG A 1 92 ? 14.719 8.438 -8.711 1 83.38 92 ARG A C 1
ATOM 706 O O . ARG A 1 92 ? 15.703 7.73 -8.508 1 83.38 92 ARG A O 1
ATOM 713 N N . GLY A 1 93 ? 14.164 8.289 -9.867 1 65.25 93 GLY A N 1
ATOM 714 C CA . GLY A 1 93 ? 14.398 7.215 -10.812 1 65.25 93 GLY A CA 1
ATOM 715 C C . GLY A 1 93 ? 13.852 5.879 -10.359 1 65.25 93 GLY A C 1
ATOM 716 O O . GLY A 1 93 ? 13.5 5.715 -9.188 1 65.25 93 GLY A O 1
ATOM 717 N N . GLU A 1 94 ? 13.531 5.102 -11.25 1 64.69 94 GLU A N 1
ATOM 718 C CA . GLU A 1 94 ? 13.016 3.746 -11.078 1 64.69 94 GLU A CA 1
ATOM 719 C C . GLU A 1 94 ? 14.148 2.729 -11.023 1 64.69 94 GLU A C 1
ATOM 721 O O . GLU A 1 94 ? 15.211 2.938 -11.617 1 64.69 94 GLU A O 1
ATOM 726 N N . ASN A 1 95 ? 14.023 1.873 -10.047 1 64.25 95 ASN A N 1
ATOM 727 C CA . ASN A 1 95 ? 14.938 0.741 -10 1 64.25 95 ASN A CA 1
ATOM 728 C C . ASN A 1 95 ? 14.82 -0.129 -11.25 1 64.25 95 ASN A C 1
ATOM 730 O O . ASN A 1 95 ? 13.719 -0.407 -11.711 1 64.25 95 ASN A O 1
ATOM 734 N N . LYS A 1 96 ? 15.906 -0.327 -11.82 1 61.84 96 LYS A N 1
ATOM 735 C CA . LYS A 1 96 ? 16 -1.193 -12.992 1 61.84 96 LYS A CA 1
ATOM 736 C C . LYS A 1 96 ? 15.234 -2.496 -12.773 1 61.84 96 LYS A C 1
ATOM 738 O O . LYS A 1 96 ? 14.734 -3.096 -13.727 1 61.84 96 LYS A O 1
ATOM 743 N N . ASN A 1 97 ? 15.062 -2.881 -11.562 1 61.06 97 ASN A N 1
ATOM 744 C CA . ASN A 1 97 ? 14.477 -4.184 -11.273 1 61.06 97 ASN A CA 1
ATOM 745 C C . ASN A 1 97 ? 12.969 -4.078 -11.062 1 61.06 97 ASN A C 1
ATOM 747 O O . ASN A 1 97 ? 12.305 -5.078 -10.781 1 61.06 97 ASN A O 1
ATOM 751 N N . ASP A 1 98 ? 12.523 -2.889 -11.391 1 75.12 98 ASP A N 1
ATOM 752 C CA . ASP A 1 98 ? 11.086 -2.727 -11.195 1 75.12 98 ASP A CA 1
ATOM 753 C C . ASP A 1 98 ? 10.312 -3.184 -12.43 1 75.12 98 ASP A C 1
ATOM 755 O O . ASP A 1 98 ? 10.68 -2.861 -13.555 1 75.12 98 ASP A O 1
ATOM 759 N N . LEU A 1 99 ? 9.352 -4.062 -12.203 1 76.56 99 LEU A N 1
ATOM 760 C CA . LEU A 1 99 ? 8.523 -4.602 -13.281 1 76.56 99 LEU A CA 1
ATOM 761 C C . LEU A 1 99 ? 7.555 -3.545 -13.805 1 76.56 99 LEU A C 1
ATOM 763 O O . LEU A 1 99 ? 6.996 -3.699 -14.891 1 76.56 99 LEU A O 1
ATOM 767 N N . GLY A 1 100 ? 7.527 -2.477 -13.102 1 74.44 100 GLY A N 1
ATOM 768 C CA . GLY A 1 100 ? 6.574 -1.463 -13.516 1 74.44 100 GLY A CA 1
ATOM 769 C C . GLY A 1 100 ? 7.039 -0.667 -14.727 1 74.44 100 GLY A C 1
ATOM 770 O O . GLY A 1 100 ? 8.219 -0.694 -15.07 1 74.44 100 GLY A O 1
ATOM 771 N N . SER A 1 101 ? 6.082 -0.112 -15.445 1 78.44 101 SER A N 1
ATOM 772 C CA . SER A 1 101 ? 6.371 0.708 -16.609 1 78.44 101 SER A CA 1
ATOM 773 C C . SER A 1 101 ? 7.137 1.971 -16.234 1 78.44 101 SER A C 1
ATOM 775 O O . SER A 1 101 ? 6.855 2.582 -15.195 1 78.44 101 SER A O 1
ATOM 777 N N . PRO A 1 102 ? 8.117 2.234 -17.062 1 81 102 PRO A N 1
ATOM 778 C CA . PRO A 1 102 ? 8.805 3.504 -16.828 1 81 102 PRO A CA 1
ATOM 779 C C . PRO A 1 102 ? 7.863 4.707 -16.859 1 81 102 PRO A C 1
ATOM 781 O O . PRO A 1 102 ? 6.988 4.777 -17.734 1 81 102 PRO A O 1
ATOM 784 N N . GLY A 1 103 ? 7.914 5.508 -15.969 1 87.5 103 GLY A N 1
ATOM 785 C CA . GLY A 1 103 ? 7.102 6.715 -15.945 1 87.5 103 GLY A CA 1
ATOM 786 C C . GLY A 1 103 ? 5.773 6.531 -15.242 1 87.5 103 GLY A C 1
ATOM 787 O O . GLY A 1 103 ? 4.98 7.469 -15.133 1 87.5 103 GLY A O 1
ATOM 788 N N . SER A 1 104 ? 5.508 5.312 -14.859 1 91.06 104 SER A N 1
ATOM 789 C CA . SER A 1 104 ? 4.227 5.027 -14.211 1 91.06 104 SER A CA 1
ATOM 790 C C . SER A 1 104 ? 4.043 5.871 -12.953 1 91.06 104 SER A C 1
ATOM 792 O O . SER A 1 104 ? 2.947 6.363 -12.688 1 91.06 104 SER A O 1
ATOM 794 N N . ARG A 1 105 ? 5.109 6.07 -12.219 1 91.38 105 ARG A N 1
ATOM 795 C CA . ARG A 1 105 ? 5.043 6.859 -10.992 1 91.38 105 ARG A CA 1
ATOM 796 C C . ARG A 1 105 ? 4.676 8.312 -11.297 1 91.38 105 ARG A C 1
ATOM 798 O O . ARG A 1 105 ? 3.846 8.898 -10.609 1 91.38 105 ARG A O 1
ATOM 805 N N . GLU A 1 106 ? 5.316 8.797 -12.289 1 93.69 106 GLU A N 1
ATOM 806 C CA . GLU A 1 106 ? 5.043 10.172 -12.68 1 93.69 106 GLU A CA 1
ATOM 807 C C . GLU A 1 106 ? 3.609 10.336 -13.18 1 93.69 106 GLU A C 1
ATOM 809 O O . GLU A 1 106 ? 2.947 11.328 -12.867 1 93.69 106 GLU A O 1
ATOM 814 N N . ALA A 1 107 ? 3.217 9.383 -13.984 1 95.5 107 ALA A N 1
ATOM 815 C CA . ALA A 1 107 ? 1.849 9.422 -14.492 1 95.5 107 ALA A CA 1
ATOM 816 C C . ALA A 1 107 ? 0.838 9.391 -13.352 1 95.5 107 ALA A C 1
ATOM 818 O O . ALA A 1 107 ? -0.155 10.117 -13.375 1 95.5 107 ALA A O 1
ATOM 819 N N . LEU A 1 108 ? 1.079 8.516 -12.422 1 96.56 108 LEU A N 1
ATOM 820 C CA . LEU A 1 108 ? 0.187 8.414 -11.273 1 96.56 108 LEU A CA 1
ATOM 821 C C . LEU A 1 108 ? 0.178 9.711 -10.469 1 96.56 108 LEU A C 1
ATOM 823 O O . LEU A 1 108 ? -0.877 10.164 -10.016 1 96.56 108 LEU A O 1
ATOM 827 N N . GLN A 1 109 ? 1.322 10.312 -10.242 1 96.5 109 GLN A N 1
ATOM 828 C CA . GLN A 1 109 ? 1.424 11.586 -9.547 1 96.5 109 GLN A CA 1
ATOM 829 C C . GLN A 1 109 ? 0.626 12.672 -10.266 1 96.5 109 GLN A C 1
ATOM 831 O O . GLN A 1 109 ? -0.064 13.469 -9.633 1 96.5 109 GLN A O 1
ATOM 836 N N . LYS A 1 110 ? 0.685 12.711 -11.539 1 96.62 110 LYS A N 1
ATOM 837 C CA . LYS A 1 110 ? -0.047 13.695 -12.328 1 96.62 110 LYS A CA 1
ATOM 838 C C . LYS A 1 110 ? -1.554 13.523 -12.164 1 96.62 110 LYS A C 1
ATOM 840 O O . LYS A 1 110 ? -2.289 14.508 -12.07 1 96.62 110 LYS A O 1
ATOM 845 N N . LEU A 1 111 ? -1.931 12.312 -12.172 1 97.94 111 LEU A N 1
ATOM 846 C CA . LEU A 1 111 ? -3.35 12.031 -11.977 1 97.94 111 LEU A CA 1
ATOM 847 C C . LEU A 1 111 ? -3.82 12.539 -10.617 1 97.94 111 LEU A C 1
ATOM 849 O O . LEU A 1 111 ? -4.852 13.219 -10.531 1 97.94 111 LEU A O 1
ATOM 853 N N . LEU A 1 112 ? -3.074 12.25 -9.578 1 97.25 112 LEU A N 1
ATOM 854 C CA . LEU A 1 112 ? -3.475 12.578 -8.211 1 97.25 112 LEU A CA 1
ATOM 855 C C . LEU A 1 112 ? -3.316 14.07 -7.945 1 97.25 112 LEU A C 1
ATOM 857 O O . LEU A 1 112 ? -3.934 14.609 -7.023 1 97.25 112 LEU A O 1
ATOM 861 N N . ALA A 1 113 ? -2.504 14.719 -8.75 1 95.88 113 ALA A N 1
ATOM 862 C CA . ALA A 1 113 ? -2.303 16.156 -8.617 1 95.88 113 ALA A CA 1
ATOM 863 C C . ALA A 1 113 ? -3.34 16.938 -9.43 1 95.88 113 ALA A C 1
ATOM 865 O O . ALA A 1 113 ? -3.492 18.141 -9.258 1 95.88 113 ALA A O 1
ATOM 866 N N . TYR A 1 114 ? -4.082 16.281 -10.234 1 96.69 114 TYR A N 1
ATOM 867 C CA . TYR A 1 114 ? -4.961 16.922 -11.195 1 96.69 114 TYR A CA 1
ATOM 868 C C . TYR A 1 114 ? -6.188 17.516 -10.508 1 96.69 114 TYR A C 1
ATOM 870 O O . TYR A 1 114 ? -6.742 16.906 -9.594 1 96.69 114 TYR A O 1
ATOM 878 N N . ARG A 1 115 ? -6.578 18.688 -10.938 1 93.81 115 ARG A N 1
ATOM 879 C CA . ARG A 1 115 ? -7.82 19.344 -10.539 1 93.81 115 ARG A CA 1
ATOM 880 C C . ARG A 1 115 ? -8.758 19.531 -11.734 1 93.81 115 ARG A C 1
ATOM 882 O O . ARG A 1 115 ? -8.312 19.875 -12.828 1 93.81 115 ARG A O 1
ATOM 889 N N . LEU A 1 116 ? -9.953 19.25 -11.523 1 93.69 116 LEU A N 1
ATOM 890 C CA . LEU A 1 116 ? -10.945 19.516 -12.555 1 93.69 116 LEU A CA 1
ATOM 891 C C . LEU A 1 116 ? -11.047 21.016 -12.828 1 93.69 116 LEU A C 1
ATOM 893 O O . LEU A 1 116 ? -10.688 21.828 -11.984 1 93.69 116 LEU A O 1
ATOM 897 N N . PRO A 1 117 ? -11.539 21.359 -13.977 1 91.12 117 PRO A N 1
ATOM 898 C CA . PRO A 1 117 ? -11.578 22.766 -14.352 1 91.12 117 PRO A CA 1
ATOM 899 C C . PRO A 1 117 ? -12.398 23.625 -13.383 1 91.12 117 PRO A C 1
ATOM 901 O O . PRO A 1 117 ? -13.438 23.172 -12.891 1 91.12 117 PRO A O 1
ATOM 904 N N . MET A 1 118 ? -11.891 24.797 -13.117 1 86.5 118 MET A N 1
ATOM 905 C CA . MET A 1 118 ? -12.562 25.734 -12.219 1 86.5 118 MET A CA 1
ATOM 906 C C . MET A 1 118 ? -13.695 26.453 -12.93 1 86.5 118 MET A C 1
ATOM 908 O O . MET A 1 118 ? -14.664 26.875 -12.297 1 86.5 118 MET A O 1
ATOM 912 N N . GLY A 1 119 ? -13.531 26.609 -14.227 1 82.88 119 GLY A N 1
ATOM 913 C CA . GLY A 1 119 ? -14.531 27.312 -15.023 1 82.88 119 GLY A CA 1
ATOM 914 C C . GLY A 1 119 ? -15.086 26.469 -16.156 1 82.88 119 GLY A C 1
ATOM 915 O O . GLY A 1 119 ? -14.547 25.391 -16.453 1 82.88 119 GLY A O 1
ATOM 916 N N . GLY A 1 120 ? -16.312 26.906 -16.688 1 83.62 120 GLY A N 1
ATOM 917 C CA . GLY A 1 120 ? -16.953 26.188 -17.781 1 83.62 120 GLY A CA 1
ATOM 918 C C . GLY A 1 120 ? -18.281 25.547 -17.375 1 83.62 120 GLY A C 1
ATOM 919 O O . GLY A 1 120 ? -18.703 25.641 -16.219 1 83.62 120 GLY A O 1
ATOM 920 N N . PRO A 1 121 ? -18.891 25.016 -18.359 1 89.06 121 PRO A N 1
ATOM 921 C CA . PRO A 1 121 ? -20.172 24.391 -18.062 1 89.06 121 PRO A CA 1
ATOM 922 C C . PRO A 1 121 ? -20.047 23.172 -17.141 1 89.06 121 PRO A C 1
ATOM 924 O O . PRO A 1 121 ? -19.156 22.344 -17.344 1 89.06 121 PRO A O 1
ATOM 927 N N . ILE A 1 122 ? -20.906 23.125 -16.188 1 87 122 ILE A N 1
ATOM 928 C CA . ILE A 1 122 ? -20.875 22.078 -15.172 1 87 122 ILE A CA 1
ATOM 929 C C . ILE A 1 122 ? -21.016 20.703 -15.836 1 87 122 ILE A C 1
ATOM 931 O O . ILE A 1 122 ? -20.406 19.734 -15.391 1 87 122 ILE A O 1
ATOM 935 N N . LYS A 1 123 ? -21.797 20.641 -16.859 1 91 123 LYS A N 1
ATOM 936 C CA . LYS A 1 123 ? -22.031 19.375 -17.562 1 91 123 LYS A CA 1
ATOM 937 C C . LYS A 1 123 ? -20.734 18.812 -18.125 1 91 123 LYS A C 1
ATOM 939 O O . LYS A 1 123 ? -20.5 17.609 -18.078 1 91 123 LYS A O 1
ATOM 944 N N . GLU A 1 124 ? -19.922 19.719 -18.562 1 92.69 124 GLU A N 1
ATOM 945 C CA . GLU A 1 124 ? -18.641 19.281 -19.125 1 92.69 124 GLU A CA 1
ATOM 946 C C . GLU A 1 124 ? -17.688 18.812 -18.031 1 92.69 124 GLU A C 1
ATOM 948 O O . GLU A 1 124 ? -16.938 17.859 -18.219 1 92.69 124 GLU A O 1
ATOM 953 N N . ILE A 1 125 ? -17.766 19.547 -16.953 1 92.81 125 ILE A N 1
ATOM 954 C CA . ILE A 1 125 ? -16.906 19.188 -15.836 1 92.81 125 ILE A CA 1
ATOM 955 C C . ILE A 1 125 ? -17.312 17.812 -15.289 1 92.81 125 ILE A C 1
ATOM 957 O O . ILE A 1 125 ? -16.469 16.969 -15 1 92.81 125 ILE A O 1
ATOM 961 N N . LYS A 1 126 ? -18.562 17.578 -15.195 1 93 126 LYS A N 1
ATOM 962 C CA . LYS A 1 126 ? -19.078 16.281 -14.75 1 93 126 LYS A CA 1
ATOM 963 C C . LYS A 1 126 ? -18.734 15.188 -15.742 1 93 126 LYS A C 1
ATOM 965 O O . LYS A 1 126 ? -18.422 14.062 -15.344 1 93 126 LYS A O 1
ATOM 970 N N . GLN A 1 127 ? -18.797 15.508 -16.953 1 93.5 127 GLN A N 1
ATOM 971 C CA . GLN A 1 127 ? -18.453 14.531 -17.969 1 93.5 127 GLN A CA 1
ATOM 972 C C . GLN A 1 127 ? -16.984 14.125 -17.859 1 93.5 127 GLN A C 1
ATOM 974 O O . GLN A 1 127 ? -16.656 12.945 -18.031 1 93.5 127 GLN A O 1
ATOM 979 N N . GLU A 1 128 ? -16.156 15.07 -17.641 1 95.5 128 GLU A N 1
ATOM 980 C CA . GLU A 1 128 ? -14.75 14.75 -17.469 1 95.5 128 GLU A CA 1
ATOM 981 C C . GLU A 1 128 ? -14.523 13.844 -16.266 1 95.5 128 GLU A C 1
ATOM 983 O O . GLU A 1 128 ? -13.75 12.891 -16.328 1 95.5 128 GLU A O 1
ATOM 988 N N . TRP A 1 129 ? -15.195 14.203 -15.219 1 96.31 129 TRP A N 1
ATOM 989 C CA . TRP A 1 129 ? -15.133 13.352 -14.031 1 96.31 129 TRP A CA 1
ATOM 990 C C . TRP A 1 129 ? -15.594 11.938 -14.352 1 96.31 129 TRP A C 1
ATOM 992 O O . TRP A 1 129 ? -14.953 10.961 -13.945 1 96.31 129 TRP A O 1
ATOM 1002 N N . MET A 1 130 ? -16.641 11.797 -15.117 1 95.88 130 MET A N 1
ATOM 1003 C CA . MET A 1 130 ? -17.172 10.484 -15.492 1 95.88 130 MET A CA 1
ATOM 1004 C C . MET A 1 130 ? -16.156 9.719 -16.344 1 95.88 130 MET A C 1
ATOM 1006 O O . MET A 1 130 ? -16 8.508 -16.172 1 95.88 130 MET A O 1
ATOM 1010 N N . GLU A 1 131 ? -15.469 10.414 -17.156 1 96.12 131 GLU A N 1
ATOM 1011 C CA . GLU A 1 131 ? -14.43 9.781 -17.969 1 96.12 131 GLU A CA 1
ATOM 1012 C C . GLU A 1 131 ? -13.305 9.234 -17.094 1 96.12 131 GLU A C 1
ATOM 1014 O O . GLU A 1 131 ? -12.727 8.188 -17.391 1 96.12 131 GLU A O 1
ATOM 1019 N N . ILE A 1 132 ? -13.039 9.914 -16.047 1 97 132 ILE A N 1
ATOM 1020 C CA . ILE A 1 132 ? -11.977 9.5 -15.133 1 97 132 ILE A CA 1
ATOM 1021 C C . ILE A 1 132 ? -12.406 8.234 -14.391 1 97 132 ILE A C 1
ATOM 1023 O O . ILE A 1 132 ? -11.664 7.25 -14.352 1 97 132 ILE A O 1
ATOM 1027 N N . ILE A 1 133 ? -13.625 8.211 -13.883 1 96.31 133 ILE A N 1
ATOM 1028 C CA . ILE A 1 133 ? -14.023 7.066 -13.07 1 96.31 133 ILE A CA 1
ATOM 1029 C C . ILE A 1 133 ? -14.305 5.867 -13.977 1 96.31 133 ILE A C 1
ATOM 1031 O O . ILE A 1 133 ? -14.188 4.719 -13.547 1 96.31 133 ILE A O 1
ATOM 1035 N N . GLU A 1 134 ? -14.609 6.133 -15.266 1 94.94 134 GLU A N 1
ATOM 1036 C CA . GLU A 1 134 ? -14.828 5.047 -16.219 1 94.94 134 GLU A CA 1
ATOM 1037 C C . GLU A 1 134 ? -13.508 4.488 -16.734 1 94.94 134 GLU A C 1
ATOM 1039 O O . GLU A 1 134 ? -13.484 3.436 -17.375 1 94.94 134 GLU A O 1
ATOM 1044 N N . GLY A 1 135 ? -12.492 5.191 -16.469 1 94.56 135 GLY A N 1
ATOM 1045 C CA . GLY A 1 135 ? -11.18 4.715 -16.875 1 94.56 135 GLY A CA 1
ATOM 1046 C C . GLY A 1 135 ? -10.812 5.086 -18.297 1 94.56 135 GLY A C 1
ATOM 1047 O O . GLY A 1 135 ? -9.867 4.527 -18.859 1 94.56 135 GLY A O 1
ATOM 1048 N N . LYS A 1 136 ? -11.414 5.996 -18.906 1 94.75 136 LYS A N 1
ATOM 1049 C CA . LYS A 1 136 ? -11.227 6.328 -20.312 1 94.75 136 LYS A CA 1
ATOM 1050 C C . LYS A 1 136 ? -10.422 7.617 -20.469 1 94.75 136 LYS A C 1
ATOM 1052 O O . LYS A 1 136 ? -9.945 7.926 -21.562 1 94.75 136 LYS A O 1
ATOM 1057 N N . HIS A 1 137 ? -10.281 8.344 -19.453 1 96.31 137 HIS A N 1
ATOM 1058 C CA . HIS A 1 137 ? -9.609 9.633 -19.5 1 96.31 137 HIS A CA 1
ATOM 1059 C C . HIS A 1 137 ? -8.125 9.469 -19.812 1 96.31 137 HIS A C 1
ATOM 1061 O O . HIS A 1 137 ? -7.5 8.492 -19.375 1 96.31 137 HIS A O 1
ATOM 1067 N N . ARG A 1 138 ? -7.5 10.344 -20.438 1 96.44 138 ARG A N 1
ATOM 1068 C CA . ARG A 1 138 ? -6.105 10.312 -20.875 1 96.44 138 ARG A CA 1
ATOM 1069 C C . ARG A 1 138 ? -5.156 10.273 -19.688 1 96.44 138 ARG A C 1
ATOM 1071 O O . ARG A 1 138 ? -4.035 9.781 -19.797 1 96.44 138 ARG A O 1
ATOM 1078 N N . LEU A 1 139 ? -5.586 10.734 -18.562 1 96.5 139 LEU A N 1
ATOM 1079 C CA . LEU A 1 139 ? -4.746 10.82 -17.375 1 96.5 139 LEU A CA 1
ATOM 1080 C C . LEU A 1 139 ? -4.336 9.43 -16.891 1 96.5 139 LEU A C 1
ATOM 1082 O O . LEU A 1 139 ? -3.398 9.289 -16.109 1 96.5 139 LEU A O 1
ATOM 1086 N N . TRP A 1 140 ? -5.039 8.367 -17.344 1 96.69 140 TRP A N 1
ATOM 1087 C CA . TRP A 1 140 ? -4.746 7.004 -16.906 1 96.69 140 TRP A CA 1
ATOM 1088 C C . TRP A 1 140 ? -3.59 6.414 -17.719 1 96.69 140 TRP A C 1
ATOM 1090 O O . TRP A 1 140 ? -3.02 5.391 -17.328 1 96.69 140 TRP A O 1
ATOM 1100 N N . ARG A 1 141 ? -3.213 7.051 -18.766 1 95.06 141 ARG A N 1
ATOM 1101 C CA . ARG A 1 141 ? -2.188 6.512 -19.656 1 95.06 141 ARG A CA 1
ATOM 1102 C C . ARG A 1 141 ? -0.842 6.418 -18.938 1 95.06 141 ARG A C 1
ATOM 1104 O O . ARG A 1 141 ? -0.413 7.371 -18.281 1 95.06 141 ARG A O 1
ATOM 1111 N N . GLY A 1 142 ? -0.241 5.266 -19.062 1 92.81 142 GLY A N 1
ATOM 1112 C CA . GLY A 1 142 ? 1.103 5.074 -18.547 1 92.81 142 GLY A CA 1
ATOM 1113 C C . GLY A 1 142 ? 1.12 4.535 -17.125 1 92.81 142 GLY A C 1
ATOM 1114 O O . GLY A 1 142 ? 2.184 4.207 -16.594 1 92.81 142 GLY A O 1
ATOM 1115 N N . ILE A 1 143 ? 0.005 4.469 -16.484 1 94.81 143 ILE A N 1
ATOM 1116 C CA . ILE A 1 143 ? -0.06 3.969 -15.117 1 94.81 143 ILE A CA 1
ATOM 1117 C C . ILE A 1 143 ? -0.174 2.447 -15.133 1 94.81 143 ILE A C 1
ATOM 1119 O O . ILE A 1 143 ? -0.971 1.884 -15.883 1 94.81 143 ILE A O 1
ATOM 1123 N N . ASP A 1 144 ? 0.639 1.782 -14.297 1 91.75 144 ASP A N 1
ATOM 1124 C CA . ASP A 1 144 ? 0.594 0.329 -14.172 1 91.75 144 ASP A CA 1
ATOM 1125 C C . ASP A 1 144 ? -0.807 -0.147 -13.789 1 91.75 144 ASP A C 1
ATOM 1127 O O . ASP A 1 144 ? -1.491 0.496 -12.992 1 91.75 144 ASP A O 1
ATOM 1131 N N . SER A 1 145 ? -1.18 -1.274 -14.227 1 88.62 145 SER A N 1
ATOM 1132 C CA . SER A 1 145 ? -2.545 -1.775 -14.109 1 88.62 145 SER A CA 1
ATOM 1133 C C . SER A 1 145 ? -2.932 -1.98 -12.648 1 88.62 145 SER A C 1
ATOM 1135 O O . SER A 1 145 ? -4.066 -1.698 -12.258 1 88.62 145 SER A O 1
ATOM 1137 N N . GLU A 1 146 ? -2.029 -2.5 -11.891 1 89.56 146 GLU A N 1
ATOM 1138 C CA . GLU A 1 146 ? -2.355 -2.781 -10.5 1 89.56 146 GLU A CA 1
ATOM 1139 C C . GLU A 1 146 ? -2.639 -1.495 -9.727 1 89.56 146 GLU A C 1
ATOM 1141 O O . GLU A 1 146 ? -3.541 -1.453 -8.891 1 89.56 146 GLU A O 1
ATOM 1146 N N . ARG A 1 147 ? -1.919 -0.464 -9.977 1 93.94 147 ARG A N 1
ATOM 1147 C CA . ARG A 1 147 ? -2.129 0.817 -9.305 1 93.94 147 ARG A CA 1
ATOM 1148 C C . ARG A 1 147 ? -3.365 1.522 -9.859 1 93.94 147 ARG A C 1
ATOM 1150 O O . ARG A 1 147 ? -4.129 2.127 -9.102 1 93.94 147 ARG A O 1
ATOM 1157 N N . ARG A 1 148 ? -3.479 1.417 -11.172 1 95.06 148 ARG A N 1
ATOM 1158 C CA . ARG A 1 148 ? -4.625 2.027 -11.836 1 95.06 148 ARG A CA 1
ATOM 1159 C C . ARG A 1 148 ? -5.938 1.541 -11.234 1 95.06 148 ARG A C 1
ATOM 1161 O O . ARG A 1 148 ? -6.781 2.348 -10.844 1 95.06 148 ARG A O 1
ATOM 1168 N N . GLU A 1 149 ? -6.078 0.275 -11.055 1 93.88 149 GLU A N 1
ATOM 1169 C CA . GLU A 1 149 ? -7.344 -0.284 -10.586 1 93.88 149 GLU A CA 1
ATOM 1170 C C . GLU A 1 149 ? -7.543 -0.02 -9.094 1 93.88 149 GLU A C 1
ATOM 1172 O O . GLU A 1 149 ? -8.672 0.146 -8.641 1 93.88 149 GLU A O 1
ATOM 1177 N N . CYS A 1 150 ? -6.488 0.033 -8.375 1 95.31 150 CYS A N 1
ATOM 1178 C CA . CYS A 1 150 ? -6.594 0.394 -6.965 1 95.31 150 CYS A CA 1
ATOM 1179 C C . CYS A 1 150 ? -7.16 1.798 -6.801 1 95.31 150 CYS A C 1
ATOM 1181 O O . CYS A 1 150 ? -8.117 2 -6.055 1 95.31 150 CYS A O 1
ATOM 1183 N N . VAL A 1 151 ? -6.559 2.732 -7.547 1 97.56 151 VAL A N 1
ATOM 1184 C CA . VAL A 1 151 ? -6.988 4.125 -7.449 1 97.56 151 VAL A CA 1
ATOM 1185 C C . VAL A 1 151 ? -8.414 4.262 -7.98 1 97.56 151 VAL A C 1
ATOM 1187 O O . VAL A 1 151 ? -9.266 4.879 -7.336 1 97.56 151 VAL A O 1
ATOM 1190 N N . ARG A 1 152 ? -8.656 3.674 -9.102 1 97.06 152 ARG A N 1
ATOM 1191 C CA . ARG A 1 152 ? -9.977 3.773 -9.719 1 97.06 152 ARG A CA 1
ATOM 1192 C C . ARG A 1 152 ? -11.047 3.184 -8.805 1 97.06 152 ARG A C 1
ATOM 1194 O O . ARG A 1 152 ? -12.148 3.729 -8.703 1 97.06 152 ARG A O 1
ATOM 1201 N N . GLY A 1 153 ? -10.734 2.059 -8.188 1 96.12 153 GLY A N 1
ATOM 1202 C CA . GLY A 1 153 ? -11.688 1.461 -7.27 1 96.12 153 GLY A CA 1
ATOM 1203 C C . GLY A 1 153 ? -12.164 2.42 -6.195 1 96.12 153 GLY A C 1
ATOM 1204 O O . GLY A 1 153 ? -13.367 2.537 -5.949 1 96.12 153 GLY A O 1
ATOM 1205 N N . PHE A 1 154 ? -11.273 3.137 -5.602 1 97.38 154 PHE A N 1
ATOM 1206 C CA . PHE A 1 154 ? -11.633 4.07 -4.543 1 97.38 154 PHE A CA 1
ATOM 1207 C C . PHE A 1 154 ? -12.336 5.297 -5.121 1 97.38 154 PHE A C 1
ATOM 1209 O O . PHE A 1 154 ? -13.227 5.867 -4.484 1 97.38 154 PHE A O 1
ATOM 1216 N N . LEU A 1 155 ? -11.93 5.738 -6.32 1 97.44 155 LEU A N 1
ATOM 1217 C CA . LEU A 1 155 ? -12.625 6.859 -6.934 1 97.44 155 LEU A CA 1
ATOM 1218 C C . LEU A 1 155 ? -14.086 6.504 -7.219 1 97.44 155 LEU A C 1
ATOM 1220 O O . LEU A 1 155 ? -14.977 7.34 -7.059 1 97.44 155 LEU A O 1
ATOM 1224 N N . VAL A 1 156 ? -14.281 5.262 -7.648 1 96.31 156 VAL A N 1
ATOM 1225 C CA . VAL A 1 156 ? -15.648 4.789 -7.863 1 96.31 156 VAL A CA 1
ATOM 1226 C C . VAL A 1 156 ? -16.406 4.781 -6.539 1 96.31 156 VAL A C 1
ATOM 1228 O O . VAL A 1 156 ? -17.578 5.168 -6.484 1 96.31 156 VAL A O 1
ATOM 1231 N N . GLN A 1 157 ? -15.727 4.328 -5.504 1 95.75 157 GLN A N 1
ATOM 1232 C CA . GLN A 1 157 ? -16.328 4.355 -4.18 1 95.75 157 GLN A CA 1
ATOM 1233 C C . GLN A 1 157 ? -16.703 5.777 -3.773 1 95.75 157 GLN A C 1
ATOM 1235 O O . GLN A 1 157 ? -17.766 6.004 -3.193 1 95.75 157 GLN A O 1
ATOM 1240 N N . PHE A 1 158 ? -15.859 6.809 -4.039 1 95.75 158 PHE A N 1
ATOM 1241 C CA . PHE A 1 158 ? -16.141 8.211 -3.758 1 95.75 158 PHE A CA 1
ATOM 1242 C C . PHE A 1 158 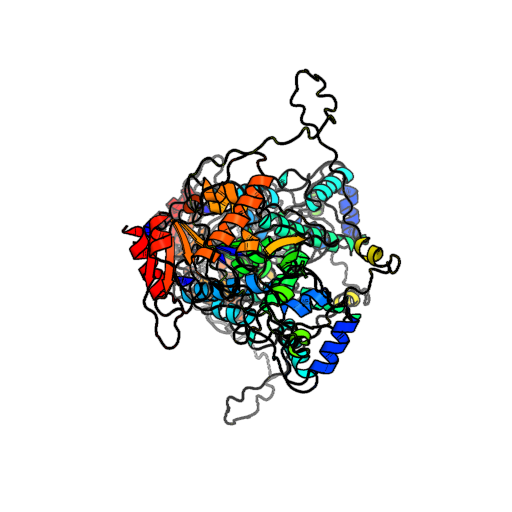? -17.406 8.664 -4.461 1 95.75 158 PHE A C 1
ATOM 1244 O O . PHE A 1 158 ? -18.266 9.32 -3.855 1 95.75 158 PHE A O 1
ATOM 1251 N N . HIS A 1 159 ? -17.469 8.297 -5.715 1 94.62 159 HIS A N 1
ATOM 1252 C CA . HIS A 1 159 ? -18.641 8.672 -6.496 1 94.62 159 HIS A CA 1
ATOM 1253 C C . HIS A 1 159 ? -19.906 8.055 -5.918 1 94.62 159 HIS A C 1
ATOM 1255 O O . HIS A 1 159 ? -20.953 8.711 -5.859 1 94.62 159 HIS A O 1
ATOM 1261 N N . SER A 1 160 ? -19.766 6.793 -5.566 1 94.06 160 SER A N 1
ATOM 1262 C CA . SER A 1 160 ? -20.906 6.129 -4.934 1 94.06 160 SER A CA 1
ATOM 1263 C C . SER A 1 160 ? -21.344 6.859 -3.67 1 94.06 160 SER A C 1
ATOM 1265 O O . SER A 1 160 ? -22.531 7.027 -3.428 1 94.06 160 SER A O 1
ATOM 1267 N N . ASP A 1 161 ? -20.453 7.312 -2.867 1 92.5 161 ASP A N 1
ATOM 1268 C CA . ASP A 1 161 ? -20.734 8.039 -1.633 1 92.5 161 ASP A CA 1
ATOM 1269 C C . ASP A 1 161 ? -21.484 9.344 -1.923 1 92.5 161 ASP A C 1
ATOM 1271 O O . ASP A 1 161 ? -22.375 9.734 -1.176 1 92.5 161 ASP A O 1
ATOM 1275 N N . ILE A 1 162 ? -21.062 10.008 -2.955 1 91.56 162 ILE A N 1
ATOM 1276 C CA . ILE A 1 162 ? -21.703 11.266 -3.35 1 91.56 162 ILE A CA 1
ATOM 1277 C C . ILE A 1 162 ? -23.125 10.992 -3.807 1 91.56 162 ILE A C 1
ATOM 1279 O O . ILE A 1 162 ? -24.047 11.742 -3.475 1 91.56 162 ILE A O 1
ATOM 1283 N N . LEU A 1 163 ? -23.328 9.93 -4.52 1 90.56 163 LEU A N 1
ATOM 1284 C CA . LEU A 1 163 ? -24.641 9.609 -5.062 1 90.56 163 LEU A CA 1
ATOM 1285 C C . LEU A 1 163 ? -25.609 9.242 -3.949 1 90.56 163 LEU A C 1
ATOM 1287 O O . LEU A 1 163 ? -26.812 9.508 -4.059 1 90.56 163 LEU A O 1
ATOM 1291 N N . HIS A 1 164 ? -25.141 8.703 -2.908 1 90.31 164 HIS A N 1
ATOM 1292 C CA . HIS A 1 164 ? -25.984 8.383 -1.76 1 90.31 164 HIS A CA 1
ATOM 1293 C C . HIS A 1 164 ? -26.484 9.656 -1.076 1 90.31 164 HIS A C 1
ATOM 1295 O O . HIS A 1 164 ? -27.422 9.609 -0.278 1 90.31 164 HIS A O 1
ATOM 1301 N N . ARG A 1 165 ? -25.875 10.734 -1.403 1 86.5 165 ARG A N 1
ATOM 1302 C CA . ARG A 1 165 ? -26.281 12.047 -0.906 1 86.5 165 ARG A CA 1
ATOM 1303 C C . ARG A 1 165 ? -26.609 12.992 -2.057 1 86.5 165 ARG A C 1
ATOM 1305 O O . ARG A 1 165 ? -26.203 14.156 -2.045 1 86.5 165 ARG A O 1
ATOM 1312 N N . ALA A 1 166 ? -27.203 12.445 -3.008 1 84.94 166 ALA A N 1
ATOM 1313 C CA . ALA A 1 166 ? -27.453 13.164 -4.254 1 84.94 166 ALA A CA 1
ATOM 1314 C C . ALA A 1 166 ? -28.219 14.461 -3.99 1 84.94 166 ALA A C 1
ATOM 1316 O O . ALA A 1 166 ? -28.047 15.445 -4.723 1 84.94 166 ALA A O 1
ATOM 1317 N N . HIS A 1 167 ? -28.969 14.484 -2.93 1 81.81 167 HIS A N 1
ATOM 1318 C CA . HIS A 1 167 ? -29.766 15.656 -2.619 1 81.81 167 HIS A CA 1
ATOM 1319 C C . HIS A 1 167 ? -28.891 16.844 -2.238 1 81.81 167 HIS A C 1
ATOM 1321 O O . HIS A 1 167 ? -29.328 18 -2.291 1 81.81 167 HIS A O 1
ATOM 1327 N N . ARG A 1 168 ? -27.672 16.641 -1.883 1 80.38 168 ARG A N 1
ATOM 1328 C CA . ARG A 1 168 ? -26.75 17.703 -1.511 1 80.38 168 ARG A CA 1
ATOM 1329 C C . ARG A 1 168 ? -26.062 18.281 -2.74 1 80.38 168 ARG A C 1
ATOM 1331 O O . ARG A 1 168 ? -25.344 19.281 -2.645 1 80.38 168 ARG A O 1
ATOM 1338 N N . ASN A 1 169 ? -26.266 17.75 -3.9 1 82.19 169 ASN A N 1
ATOM 1339 C CA . ASN A 1 169 ? -25.781 18.234 -5.191 1 82.19 169 ASN A CA 1
ATOM 1340 C C . ASN A 1 169 ? -24.297 18.562 -5.156 1 82.19 169 ASN A C 1
ATOM 1342 O O . ASN A 1 169 ? -23.906 19.734 -5.289 1 82.19 169 ASN A O 1
ATOM 1346 N N . PHE A 1 170 ? -23.484 17.625 -5.117 1 87.81 170 PHE A N 1
ATOM 1347 C CA . PHE A 1 170 ? -22.047 17.797 -5.094 1 87.81 170 PHE A CA 1
ATOM 1348 C C . PHE A 1 170 ? -21.578 18.578 -6.309 1 87.81 170 PHE A C 1
ATOM 1350 O O . PHE A 1 170 ? -21.953 18.266 -7.441 1 87.81 170 PHE A O 1
ATOM 1357 N N . ASN A 1 171 ? -20.703 19.594 -6.113 1 85.94 171 ASN A N 1
ATOM 1358 C CA . ASN A 1 171 ? -20.141 20.422 -7.164 1 85.94 171 ASN A CA 1
ATOM 1359 C C . ASN A 1 171 ? -18.703 20.016 -7.496 1 85.94 171 ASN A C 1
ATOM 1361 O O . ASN A 1 171 ? -17.781 20.234 -6.699 1 85.94 171 ASN A O 1
ATOM 1365 N N . PHE A 1 172 ? -18.484 19.594 -8.688 1 90.62 172 PHE A N 1
ATOM 1366 C CA . PHE A 1 172 ? -17.188 19.031 -9.07 1 90.62 172 PHE A CA 1
ATOM 1367 C C . PHE A 1 172 ? -16.234 20.125 -9.523 1 90.62 172 PHE A C 1
ATOM 1369 O O . PHE A 1 172 ? -15.055 19.859 -9.789 1 90.62 172 PHE A O 1
ATOM 1376 N N . ARG A 1 173 ? -16.578 21.344 -9.625 1 87.19 173 ARG A N 1
ATOM 1377 C CA . ARG A 1 173 ? -15.719 22.438 -10.055 1 87.19 173 ARG A CA 1
ATOM 1378 C C . ARG A 1 173 ? -14.492 22.562 -9.164 1 87.19 173 ARG A C 1
ATOM 1380 O O . ARG A 1 173 ? -14.617 22.672 -7.941 1 87.19 173 ARG A O 1
ATOM 1387 N N . GLY A 1 174 ? -13.305 22.531 -9.773 1 89.19 174 GLY A N 1
ATOM 1388 C CA . GLY A 1 174 ? -12.07 22.672 -9.031 1 89.19 174 GLY A CA 1
ATOM 1389 C C . GLY A 1 174 ? -11.742 21.453 -8.18 1 89.19 174 GLY A C 1
ATOM 1390 O O . GLY A 1 174 ? -10.828 21.5 -7.352 1 89.19 174 GLY A O 1
ATOM 1391 N N . GLY A 1 175 ? -12.492 20.422 -8.375 1 91.25 175 GLY A N 1
ATOM 1392 C CA . GLY A 1 175 ? -12.273 19.219 -7.594 1 91.25 175 GLY A CA 1
ATOM 1393 C C . GLY A 1 175 ? -10.906 18.609 -7.812 1 91.25 175 GLY A C 1
ATOM 1394 O O . GLY A 1 175 ? -10.438 18.516 -8.953 1 91.25 175 GLY A O 1
ATOM 1395 N N . SER A 1 176 ? -10.281 18.266 -6.699 1 93.69 176 SER A N 1
ATOM 1396 C CA . SER A 1 176 ? -8.977 17.609 -6.738 1 93.69 176 SER A CA 1
ATOM 1397 C C . SER A 1 176 ? -9.117 16.094 -6.691 1 93.69 176 SER A C 1
ATOM 1399 O O . SER A 1 176 ? -9.672 15.539 -5.734 1 93.69 176 SER A O 1
ATOM 1401 N N . ILE A 1 177 ? -8.531 15.414 -7.68 1 96.75 177 ILE A N 1
ATOM 1402 C CA . ILE A 1 177 ? -8.617 13.961 -7.75 1 96.75 177 ILE A CA 1
ATOM 1403 C C . ILE A 1 177 ? -7.926 13.336 -6.539 1 96.75 177 ILE A C 1
ATOM 1405 O O . ILE A 1 177 ? -8.406 12.352 -5.973 1 96.75 177 ILE A O 1
ATOM 1409 N N . GLY A 1 178 ? -6.832 13.938 -6.168 1 96.31 178 GLY A N 1
ATOM 1410 C CA . GLY A 1 178 ? -6.141 13.461 -4.977 1 96.31 178 GLY A CA 1
ATOM 1411 C C . GLY A 1 178 ? -6.988 13.562 -3.723 1 96.31 178 GLY A C 1
ATOM 1412 O O . GLY A 1 178 ? -6.953 12.664 -2.873 1 96.31 178 GLY A O 1
ATOM 1413 N N . ASN A 1 179 ? -7.766 14.656 -3.594 1 93.94 179 ASN A N 1
ATOM 1414 C CA . ASN A 1 179 ? -8.664 14.797 -2.453 1 93.94 179 ASN A CA 1
ATOM 1415 C C . ASN A 1 179 ? -9.766 13.742 -2.475 1 93.94 179 ASN A C 1
ATOM 1417 O O . ASN A 1 179 ? -10.086 13.148 -1.444 1 93.94 179 ASN A O 1
ATOM 1421 N N . PHE A 1 180 ? -10.328 13.586 -3.68 1 96.38 180 PHE A N 1
ATOM 1422 C CA . PHE A 1 180 ? -11.375 12.586 -3.816 1 96.38 180 PHE A CA 1
ATOM 1423 C C . PHE A 1 180 ? -10.859 11.211 -3.402 1 96.38 180 PHE A C 1
ATOM 1425 O O . PHE A 1 180 ? -11.555 10.469 -2.703 1 96.38 180 PHE A O 1
ATOM 1432 N N . PHE A 1 181 ? -9.688 10.953 -3.859 1 97.31 181 PHE A N 1
ATOM 1433 C CA . PHE A 1 181 ? -9.062 9.664 -3.59 1 97.31 181 PHE A CA 1
ATOM 1434 C C . PHE A 1 181 ? -8.836 9.477 -2.096 1 97.31 181 PHE A C 1
ATOM 1436 O O . PHE A 1 181 ? -9.219 8.445 -1.527 1 97.31 181 PHE A O 1
ATOM 1443 N N . LEU A 1 182 ? -8.281 10.398 -1.406 1 94.88 182 LEU A N 1
ATOM 1444 C CA . LEU A 1 182 ? -7.949 10.328 0.013 1 94.88 182 LEU A CA 1
ATOM 1445 C C . LEU A 1 182 ? -9.211 10.219 0.859 1 94.88 182 LEU A C 1
ATOM 1447 O O . LEU A 1 182 ? -9.258 9.445 1.816 1 94.88 182 LEU A O 1
ATOM 1451 N N . VAL A 1 183 ? -10.219 10.961 0.534 1 93 183 VAL A N 1
ATOM 1452 C CA . VAL A 1 183 ? -11.461 10.953 1.3 1 93 183 VAL A CA 1
ATOM 1453 C C . VAL A 1 183 ? -12.141 9.594 1.165 1 93 183 VAL A C 1
ATOM 1455 O O . VAL A 1 183 ? -12.68 9.062 2.139 1 93 183 VAL A O 1
ATOM 1458 N N . ALA A 1 184 ? -12.109 9.07 -0.049 1 95.38 184 ALA A N 1
ATOM 1459 C CA . ALA A 1 184 ? -12.703 7.754 -0.254 1 95.38 184 ALA A CA 1
ATOM 1460 C C . ALA A 1 184 ? -12.047 6.711 0.646 1 95.38 184 ALA A C 1
ATOM 1462 O O . ALA A 1 184 ? -12.734 5.922 1.298 1 95.38 184 ALA A O 1
ATOM 1463 N N . MET A 1 185 ? -10.75 6.719 0.675 1 95.31 185 MET A N 1
ATOM 1464 C CA . MET A 1 185 ? -10.016 5.758 1.496 1 95.31 185 MET A CA 1
ATOM 1465 C C . MET A 1 185 ? -10.266 6.008 2.979 1 95.31 185 MET A C 1
ATOM 1467 O O . MET A 1 185 ? -10.516 5.066 3.736 1 95.31 185 MET A O 1
ATOM 1471 N N . GLN A 1 186 ? -10.188 7.309 3.355 1 91.62 186 GLN A N 1
ATOM 1472 C CA . GLN A 1 186 ? -10.414 7.652 4.754 1 91.62 186 GLN A CA 1
ATOM 1473 C C . GLN A 1 186 ? -11.781 7.156 5.23 1 91.62 186 GLN A C 1
ATOM 1475 O O . GLN A 1 186 ? -11.906 6.633 6.34 1 91.62 186 GLN A O 1
ATOM 1480 N N . ARG A 1 187 ? -12.742 7.344 4.445 1 90.75 187 ARG A N 1
ATOM 1481 C CA . ARG A 1 187 ? -14.094 6.93 4.805 1 90.75 187 ARG A CA 1
ATOM 1482 C C . ARG A 1 187 ? -14.219 5.41 4.809 1 90.75 187 ARG A C 1
ATOM 1484 O O . ARG A 1 187 ? -14.891 4.84 5.672 1 90.75 187 ARG A O 1
ATOM 1491 N N . PHE A 1 188 ? -13.594 4.781 3.865 1 93.81 188 PHE A N 1
ATOM 1492 C CA . PHE A 1 188 ? -13.656 3.328 3.75 1 93.81 188 PHE A CA 1
ATOM 1493 C C . PHE A 1 188 ? -12.969 2.664 4.938 1 93.81 188 PHE A C 1
ATOM 1495 O O . PHE A 1 188 ? -13.508 1.729 5.531 1 93.81 188 PHE A O 1
ATOM 1502 N N . PHE A 1 189 ? -11.836 3.16 5.309 1 92.62 189 PHE A N 1
ATOM 1503 C CA . PHE A 1 189 ? -11.047 2.555 6.375 1 92.62 189 PHE A CA 1
ATOM 1504 C C . PHE A 1 189 ? -11.43 3.137 7.73 1 92.62 189 PHE A C 1
ATOM 1506 O O . PHE A 1 189 ? -11.062 2.596 8.773 1 92.62 189 PHE A O 1
ATOM 1513 N N . ARG A 1 190 ? -12.078 4.332 7.684 1 88.19 190 ARG A N 1
ATOM 1514 C CA . ARG A 1 190 ? -12.359 5.109 8.883 1 88.19 190 ARG A CA 1
ATOM 1515 C C . ARG A 1 190 ? -11.07 5.48 9.609 1 88.19 190 ARG A C 1
ATOM 1517 O O . ARG A 1 190 ? -10.992 5.379 10.836 1 88.19 190 ARG A O 1
ATOM 1524 N N . SER A 1 191 ? -10.109 5.809 8.797 1 89.25 191 SER A N 1
ATOM 1525 C CA . SER A 1 191 ? -8.781 6.137 9.305 1 89.25 191 SER A CA 1
ATOM 1526 C C . SER A 1 191 ? -7.988 6.961 8.289 1 89.25 191 SER A C 1
ATOM 1528 O O . SER A 1 191 ? -7.664 6.469 7.207 1 89.25 191 SER A O 1
ATOM 1530 N N . ILE A 1 192 ? -7.664 8.156 8.656 1 89.31 192 ILE A N 1
ATOM 1531 C CA . ILE A 1 192 ? -6.883 9.008 7.773 1 89.31 192 ILE A CA 1
ATOM 1532 C C . ILE A 1 192 ? -5.457 8.469 7.664 1 89.31 192 ILE A C 1
ATOM 1534 O O . ILE A 1 192 ? -4.828 8.57 6.609 1 89.31 192 ILE A O 1
ATOM 1538 N N . GLN A 1 193 ? -4.984 7.855 8.719 1 90.81 193 GLN A N 1
ATOM 1539 C CA . GLN A 1 193 ? -3.641 7.281 8.703 1 90.81 193 GLN A CA 1
ATOM 1540 C C . GLN A 1 193 ? -3.537 6.145 7.688 1 90.81 193 GLN A C 1
ATOM 1542 O O . GLN A 1 193 ? -2.523 6.012 7 1 90.81 193 GLN A O 1
ATOM 1547 N N . SER A 1 194 ? -4.586 5.336 7.637 1 93.44 194 SER A N 1
ATOM 1548 C CA . SER A 1 194 ? -4.613 4.258 6.652 1 93.44 194 SER A CA 1
ATOM 1549 C C . SER A 1 194 ? -4.637 4.809 5.23 1 93.44 194 SER A C 1
ATOM 1551 O O . SER A 1 194 ? -4.016 4.242 4.328 1 93.44 194 SER A O 1
ATOM 1553 N N . ALA A 1 195 ? -5.375 5.867 5.07 1 94.38 195 ALA A N 1
ATOM 1554 C CA . ALA A 1 195 ? -5.43 6.516 3.762 1 94.38 195 ALA A CA 1
ATOM 1555 C C . ALA A 1 195 ? -4.059 7.047 3.352 1 94.38 195 ALA A C 1
ATOM 1557 O O . ALA A 1 195 ? -3.633 6.867 2.209 1 94.38 195 ALA A O 1
ATOM 1558 N N . ILE A 1 196 ? -3.389 7.691 4.285 1 94.75 196 ILE A N 1
ATOM 1559 C CA . ILE A 1 196 ? -2.055 8.227 4.027 1 94.75 196 ILE A CA 1
ATOM 1560 C C . ILE A 1 196 ? -1.1 7.082 3.691 1 94.75 196 ILE A C 1
ATOM 1562 O O . ILE A 1 196 ? -0.309 7.18 2.75 1 94.75 196 ILE A O 1
ATOM 1566 N N . PHE A 1 197 ? -1.209 6.047 4.434 1 94 197 PHE A N 1
ATOM 1567 C CA . PHE A 1 197 ? -0.365 4.879 4.215 1 94 197 PHE A CA 1
ATOM 1568 C C . PHE A 1 197 ? -0.53 4.352 2.793 1 94 197 PHE A C 1
ATOM 1570 O O . PHE A 1 197 ? 0.458 4.137 2.088 1 94 197 PHE A O 1
ATOM 1577 N N . LEU A 1 198 ? -1.753 4.07 2.436 1 95.94 198 LEU A N 1
ATOM 1578 C CA . LEU A 1 198 ? -2.006 3.494 1.121 1 95.94 198 LEU A CA 1
ATOM 1579 C C . LEU A 1 198 ? -1.583 4.453 0.014 1 95.94 198 LEU A C 1
ATOM 1581 O O . LEU A 1 198 ? -1.039 4.027 -1.008 1 95.94 198 LEU A O 1
ATOM 1585 N N . PHE A 1 199 ? -1.837 5.762 0.147 1 97.19 199 PHE A N 1
ATOM 1586 C CA . PHE A 1 199 ? -1.379 6.758 -0.814 1 97.19 199 PHE A CA 1
ATOM 1587 C C . PHE A 1 199 ? 0.133 6.68 -0.995 1 97.19 199 PHE A C 1
ATOM 1589 O O . PHE A 1 199 ? 0.629 6.695 -2.123 1 97.19 199 PHE A O 1
ATOM 1596 N N . SER A 1 200 ? 0.817 6.59 0.132 1 95.75 200 SER A N 1
ATOM 1597 C CA . SER A 1 200 ? 2.275 6.535 0.114 1 95.75 200 SER A CA 1
ATOM 1598 C C . SER A 1 200 ? 2.773 5.262 -0.561 1 95.75 200 SER A C 1
ATOM 1600 O O . SER A 1 200 ? 3.766 5.289 -1.291 1 95.75 200 SER A O 1
ATOM 1602 N N . ALA A 1 201 ? 2.076 4.195 -0.302 1 93.31 201 ALA A N 1
ATOM 1603 C CA . ALA A 1 201 ? 2.453 2.918 -0.906 1 93.31 201 ALA A CA 1
ATOM 1604 C C . ALA A 1 201 ? 2.242 2.941 -2.416 1 93.31 201 ALA A C 1
ATOM 1606 O O . ALA A 1 201 ? 3.107 2.502 -3.178 1 93.31 201 ALA A O 1
ATOM 1607 N N . LEU A 1 202 ? 1.153 3.465 -2.877 1 95.19 202 LEU A N 1
ATOM 1608 C CA . LEU A 1 202 ? 0.783 3.496 -4.289 1 95.19 202 LEU A CA 1
ATOM 1609 C C . LEU A 1 202 ? 1.737 4.383 -5.082 1 95.19 202 LEU A C 1
ATOM 1611 O O . LEU A 1 202 ? 2.035 4.098 -6.242 1 95.19 202 LEU A O 1
ATOM 1615 N N . THR A 1 203 ? 2.229 5.41 -4.445 1 94.81 203 THR A N 1
ATOM 1616 C CA . THR A 1 203 ? 3.072 6.371 -5.145 1 94.81 203 THR A CA 1
ATOM 1617 C C . THR A 1 203 ? 4.547 6.09 -4.879 1 94.81 203 THR A C 1
ATOM 1619 O O . THR A 1 203 ? 5.414 6.891 -5.242 1 94.81 203 THR A O 1
ATOM 1622 N N . ASP A 1 204 ? 4.848 5.02 -4.125 1 91.44 204 ASP A N 1
ATOM 1623 C CA . ASP A 1 204 ? 6.195 4.531 -3.848 1 91.44 204 ASP A CA 1
ATOM 1624 C C . ASP A 1 204 ? 6.977 5.527 -2.99 1 91.44 204 ASP A C 1
ATOM 1626 O O . ASP A 1 204 ? 8.203 5.566 -3.041 1 91.44 204 ASP A O 1
ATOM 1630 N N . ILE A 1 205 ? 6.238 6.387 -2.256 1 92.25 205 ILE A N 1
ATOM 1631 C CA . ILE A 1 205 ? 6.922 7.281 -1.325 1 92.25 205 ILE A CA 1
ATOM 1632 C C . ILE A 1 205 ? 7.688 6.461 -0.289 1 92.25 205 ILE A C 1
ATOM 1634 O O . ILE A 1 205 ? 8.875 6.695 -0.057 1 92.25 205 ILE A O 1
ATOM 1638 N N . SER A 1 206 ? 7.051 5.461 0.256 1 87.06 206 SER A N 1
ATOM 1639 C CA . SER A 1 206 ? 7.609 4.648 1.332 1 87.06 206 SER A CA 1
ATOM 1640 C C . SER A 1 206 ? 8.82 3.855 0.855 1 87.06 206 SER A C 1
ATOM 1642 O O . SER A 1 206 ? 9.781 3.66 1.608 1 87.06 206 SER A O 1
ATOM 1644 N N . SER A 1 207 ? 8.789 3.408 -0.391 1 85.19 207 SER A N 1
ATOM 1645 C CA . SER A 1 207 ? 9.859 2.559 -0.896 1 85.19 207 SER A CA 1
ATOM 1646 C C . SER A 1 207 ? 11.055 3.389 -1.355 1 85.19 207 SER A C 1
ATOM 1648 O O . SER A 1 207 ? 12.211 2.988 -1.169 1 85.19 207 SER A O 1
ATOM 1650 N N . VAL A 1 208 ? 10.828 4.543 -1.947 1 87.44 208 VAL A N 1
ATOM 1651 C CA . VAL A 1 208 ? 11.875 5.355 -2.557 1 87.44 208 VAL A CA 1
ATOM 1652 C C . VAL A 1 208 ? 12.469 6.297 -1.515 1 87.44 208 VAL A C 1
ATOM 1654 O O . VAL A 1 208 ? 13.648 6.645 -1.586 1 87.44 208 VAL A O 1
ATOM 1657 N N . LEU A 1 209 ? 11.617 6.742 -0.56 1 89.12 209 LEU A N 1
ATOM 1658 C CA . LEU A 1 209 ? 12.047 7.66 0.487 1 89.12 209 LEU A CA 1
ATOM 1659 C C . LEU A 1 209 ? 11.938 7.008 1.861 1 89.12 209 LEU A C 1
ATOM 1661 O O . LEU A 1 209 ? 11.078 7.375 2.662 1 89.12 209 LEU A O 1
ATOM 1665 N N . PRO A 1 210 ? 12.898 6.16 2.123 1 84.19 210 PRO A N 1
ATOM 1666 C CA . PRO A 1 210 ? 12.828 5.48 3.418 1 84.19 210 PRO A CA 1
ATOM 1667 C C . PRO A 1 210 ? 12.906 6.449 4.598 1 84.19 210 PRO A C 1
ATOM 1669 O O . PRO A 1 210 ? 13.719 7.379 4.582 1 84.19 210 PRO A O 1
ATOM 1672 N N . GLY A 1 211 ? 12.039 6.316 5.543 1 87 211 GLY A N 1
ATOM 1673 C CA . GLY A 1 211 ? 12.047 7.152 6.73 1 87 211 GLY A CA 1
ATOM 1674 C C . GLY A 1 211 ? 11.156 8.367 6.609 1 87 211 GLY A C 1
ATOM 1675 O O . GLY A 1 211 ? 11 9.133 7.562 1 87 211 GLY A O 1
ATOM 1676 N N . CYS A 1 212 ? 10.562 8.531 5.473 1 92.19 212 CYS A N 1
ATOM 1677 C CA . CYS A 1 212 ? 9.656 9.656 5.246 1 92.19 212 CYS A CA 1
ATOM 1678 C C . CYS A 1 212 ? 8.234 9.297 5.652 1 92.19 212 CYS A C 1
ATOM 1680 O O . CYS A 1 212 ? 7.711 8.266 5.25 1 92.19 212 CYS A O 1
ATOM 1682 N N . TYR A 1 213 ? 7.664 10.141 6.488 1 93.56 213 TYR A N 1
ATOM 1683 C CA . TYR A 1 213 ? 6.297 9.906 6.941 1 93.56 213 TYR A CA 1
ATOM 1684 C C . TYR A 1 213 ? 5.496 11.203 6.945 1 93.56 213 TYR A C 1
ATOM 1686 O O . TYR A 1 213 ? 6.035 12.273 7.234 1 93.56 213 TYR A O 1
ATOM 1694 N N . VAL A 1 214 ? 4.281 11.086 6.57 1 94.25 214 VAL A N 1
ATOM 1695 C CA . VAL A 1 214 ? 3.301 12.148 6.789 1 94.25 214 VAL A CA 1
ATOM 1696 C C . VAL A 1 214 ? 2.338 11.734 7.902 1 94.25 214 VAL A C 1
ATOM 1698 O O . VAL A 1 214 ? 1.646 10.727 7.789 1 94.25 214 VAL A O 1
ATOM 1701 N N . VAL A 1 215 ? 2.311 12.508 8.953 1 93.38 215 VAL A N 1
ATOM 1702 C CA . VAL A 1 215 ? 1.586 12.117 10.156 1 93.38 215 VAL A CA 1
ATOM 1703 C C . VAL A 1 215 ? 0.617 13.219 10.562 1 93.38 215 VAL A C 1
ATOM 1705 O O . VAL A 1 215 ? 1.031 14.352 10.82 1 93.38 215 VAL A O 1
ATOM 1708 N N . PRO A 1 216 ? -0.67 12.898 10.57 1 91.5 216 PRO A N 1
ATOM 1709 C CA . PRO A 1 216 ? -1.571 13.875 11.195 1 91.5 216 PRO A CA 1
ATOM 1710 C C . PRO A 1 216 ? -1.285 14.078 12.68 1 91.5 216 PRO A C 1
ATOM 1712 O O . PRO A 1 216 ? -0.982 13.117 13.391 1 91.5 216 PRO A O 1
ATOM 1715 N N . ALA A 1 217 ? -1.356 15.266 13.109 1 92.06 217 ALA A N 1
ATOM 1716 C CA . ALA A 1 217 ? -1.004 15.578 14.492 1 92.06 217 ALA A CA 1
ATOM 1717 C C . ALA A 1 217 ? -1.957 14.898 15.477 1 92.06 217 ALA A C 1
ATOM 1719 O O . ALA A 1 217 ? -1.555 14.508 16.578 1 92.06 217 ALA A O 1
ATOM 1720 N N . ILE A 1 218 ? -3.199 14.781 15.023 1 87.19 218 ILE A N 1
ATOM 1721 C CA . ILE A 1 218 ? -4.195 14.148 15.883 1 87.19 218 ILE A CA 1
ATOM 1722 C C . ILE A 1 218 ? -4.77 12.922 15.195 1 87.19 218 ILE A C 1
ATOM 1724 O O . ILE A 1 218 ? -4.797 12.852 13.961 1 87.19 218 ILE A O 1
ATOM 1728 N N . ASN A 1 219 ? -4.98 11.781 15.969 1 72.56 219 ASN A N 1
ATOM 1729 C CA . ASN A 1 219 ? -5.566 10.578 15.398 1 72.56 219 ASN A CA 1
ATOM 1730 C C . ASN A 1 219 ? -7.066 10.5 15.672 1 72.56 219 ASN A C 1
ATOM 1732 O O . ASN A 1 219 ? -7.484 9.977 16.719 1 72.56 219 ASN A O 1
ATOM 1736 N N . THR A 1 220 ? -7.793 11.531 15.508 1 61.34 220 THR A N 1
ATOM 1737 C CA . THR A 1 220 ? -9.148 11.344 16 1 61.34 220 THR A CA 1
ATOM 1738 C C . THR A 1 220 ? -10.133 11.188 14.852 1 61.34 220 THR A C 1
ATOM 1740 O O . THR A 1 220 ? -9.938 11.766 13.781 1 61.34 220 THR A O 1
ATOM 1743 N N . ASN A 1 221 ? -10.75 10.117 14.992 1 58 221 ASN A N 1
ATOM 1744 C CA . ASN A 1 221 ? -11.922 9.953 14.148 1 58 221 ASN A CA 1
ATOM 1745 C C . ASN A 1 221 ? -13.07 10.844 14.609 1 58 221 ASN A C 1
ATOM 1747 O O . ASN A 1 221 ? -14.141 10.867 13.992 1 58 221 ASN A O 1
ATOM 1751 N N . LYS A 1 222 ? -12.664 11.641 15.648 1 61.56 222 LYS A N 1
ATOM 1752 C CA . LYS A 1 222 ? -13.711 12.508 16.172 1 61.56 222 LYS A CA 1
ATOM 1753 C C . LYS A 1 222 ? -13.719 13.859 15.469 1 61.56 222 LYS A C 1
ATOM 1755 O O . LYS A 1 222 ? -12.688 14.305 14.961 1 61.56 222 LYS A O 1
ATOM 1760 N N . THR A 1 223 ? -14.914 14.297 15.492 1 68.12 223 THR A N 1
ATOM 1761 C CA . THR A 1 223 ? -15.109 15.586 14.828 1 68.12 223 THR A CA 1
ATOM 1762 C C . THR A 1 223 ? -14.539 16.719 15.672 1 68.12 223 THR A C 1
ATOM 1764 O O . THR A 1 223 ? -15.195 17.188 16.609 1 68.12 223 THR A O 1
ATOM 1767 N N . THR A 1 224 ? -13.289 16.922 15.617 1 78.81 224 THR A N 1
ATOM 1768 C CA . THR A 1 224 ? -12.633 18.016 16.312 1 78.81 224 THR A CA 1
ATOM 1769 C C . THR A 1 224 ? -12.094 19.047 15.328 1 78.81 224 THR A C 1
ATOM 1771 O O . THR A 1 224 ? -11.578 18.688 14.266 1 78.81 224 THR A O 1
ATOM 1774 N N . THR A 1 225 ? -12.414 20.312 15.672 1 82.56 225 THR A N 1
ATOM 1775 C CA . THR A 1 225 ? -11.891 21.391 14.852 1 82.56 225 THR A CA 1
ATOM 1776 C C . THR A 1 225 ? -11.203 22.438 15.727 1 82.56 225 THR A C 1
ATOM 1778 O O . THR A 1 225 ? -11.203 22.344 16.953 1 82.56 225 THR A O 1
ATOM 1781 N N . ILE A 1 226 ? -10.609 23.406 15.078 1 87.69 226 ILE A N 1
ATOM 1782 C CA . ILE A 1 226 ? -9.898 24.422 15.836 1 87.69 226 ILE A CA 1
ATOM 1783 C C . ILE A 1 226 ? -10.742 25.688 15.922 1 87.69 226 ILE A C 1
ATOM 1785 O O . ILE A 1 226 ? -11.586 25.938 15.055 1 87.69 226 ILE A O 1
ATOM 1789 N N . ALA A 1 227 ? -10.523 26.375 16.984 1 89.44 227 ALA A N 1
ATOM 1790 C CA . ALA A 1 227 ? -11.133 27.688 17.203 1 89.44 227 ALA A CA 1
ATOM 1791 C C . ALA A 1 227 ? -10.109 28.688 17.719 1 89.44 227 ALA A C 1
ATOM 1793 O O . ALA A 1 227 ? -9.109 28.312 18.328 1 89.44 227 ALA A O 1
ATOM 1794 N N . ALA A 1 228 ? -10.352 29.938 17.375 1 92.56 228 ALA A N 1
ATOM 1795 C CA . ALA A 1 228 ? -9.453 31.016 17.797 1 92.56 228 ALA A CA 1
ATOM 1796 C C . ALA A 1 228 ? -10.211 32.125 18.531 1 92.56 228 ALA A C 1
ATOM 1798 O O . ALA A 1 228 ? -11.25 32.594 18.062 1 92.56 228 ALA A O 1
ATOM 1799 N N . LYS A 1 229 ? -9.734 32.438 19.656 1 94.56 229 LYS A N 1
ATOM 1800 C CA . LYS A 1 229 ? -10.242 33.562 20.406 1 94.56 229 LYS A CA 1
ATOM 1801 C C . LYS A 1 229 ? -9.43 34.844 20.094 1 94.56 229 LYS A C 1
ATOM 1803 O O . LYS A 1 229 ? -8.211 34.844 20.234 1 94.56 229 LYS A O 1
ATOM 1808 N N . LEU A 1 230 ? -10.141 35.844 19.703 1 93.62 230 LEU A N 1
ATOM 1809 C CA . LEU A 1 230 ? -9.484 37.125 19.391 1 93.62 230 LEU A CA 1
ATOM 1810 C C . LEU A 1 230 ? -9.43 38.031 20.609 1 93.62 230 LEU A C 1
ATOM 1812 O O . LEU A 1 230 ? -10.195 37.844 21.562 1 93.62 230 LEU A O 1
ATOM 1816 N N . THR A 1 231 ? -8.586 39 20.578 1 92.69 231 THR A N 1
ATOM 1817 C CA . THR A 1 231 ? -8.414 39.938 21.703 1 92.69 231 THR A CA 1
ATOM 1818 C C . THR A 1 231 ? -9.641 40.812 21.859 1 92.69 231 THR A C 1
ATOM 1820 O O . THR A 1 231 ? -9.875 41.375 22.938 1 92.69 231 THR A O 1
ATOM 1823 N N . ASP A 1 232 ? -10.406 40.969 20.781 1 91.88 232 ASP A N 1
ATOM 1824 C CA . ASP A 1 232 ? -11.617 41.781 20.859 1 91.88 232 ASP A CA 1
ATOM 1825 C C . ASP A 1 232 ? -12.797 40.969 21.406 1 91.88 232 ASP A C 1
ATOM 1827 O O . ASP A 1 232 ? -13.906 41.5 21.531 1 91.88 232 ASP A O 1
ATOM 1831 N N . GLY A 1 233 ? -12.586 39.781 21.625 1 89.75 233 GLY A N 1
ATOM 1832 C CA . GLY A 1 233 ? -13.609 38.938 22.25 1 89.75 233 GLY A CA 1
ATOM 1833 C C . GLY A 1 233 ? -14.312 38.031 21.281 1 89.75 233 GLY A C 1
ATOM 1834 O O . GLY A 1 233 ? -14.984 37.062 21.703 1 89.75 233 GLY A O 1
ATOM 1835 N N . LYS A 1 234 ? -14.102 38.156 20.078 1 89.81 234 LYS A N 1
ATOM 1836 C CA . LYS A 1 234 ? -14.727 37.312 19.062 1 89.81 234 LYS A CA 1
ATOM 1837 C C . LYS A 1 234 ? -14.055 35.938 19 1 89.81 234 LYS A C 1
ATOM 1839 O O . LYS A 1 234 ? -12.844 35.844 19.234 1 89.81 234 LYS A O 1
ATOM 1844 N N . THR A 1 235 ? -14.867 34.906 18.719 1 89.25 235 THR A N 1
ATOM 1845 C CA . THR A 1 235 ? -14.336 33.562 18.531 1 89.25 235 THR A CA 1
ATOM 1846 C C . THR A 1 235 ? -14.586 33.094 17.109 1 89.25 235 THR A C 1
ATOM 1848 O O . THR A 1 235 ? -15.719 33.125 16.625 1 89.25 235 THR A O 1
ATOM 1851 N N . LEU A 1 236 ? -13.562 32.719 16.453 1 84.75 236 LEU A N 1
ATOM 1852 C CA . LEU A 1 236 ? -13.641 32.156 15.117 1 84.75 236 LEU A CA 1
ATOM 1853 C C . LEU A 1 236 ? -13.508 30.625 15.188 1 84.75 236 LEU A C 1
ATOM 1855 O O . LEU A 1 236 ? -12.609 30.109 15.859 1 84.75 236 LEU A O 1
ATOM 1859 N N . VAL A 1 237 ? -14.398 29.906 14.523 1 83.44 237 VAL A N 1
ATOM 1860 C CA . VAL A 1 237 ? -14.359 28.453 14.539 1 83.44 237 VAL A CA 1
ATOM 1861 C C . VAL A 1 237 ? -14.078 27.922 13.141 1 83.44 237 VAL A C 1
ATOM 1863 O O . VAL A 1 237 ? -14.719 28.344 12.172 1 83.44 237 VAL A O 1
ATOM 1866 N N . GLY A 1 238 ? -13.07 26.984 13.055 1 79.75 238 GLY A N 1
ATOM 1867 C CA . GLY A 1 238 ? -12.727 26.391 11.773 1 79.75 238 GLY A CA 1
ATOM 1868 C C . GLY A 1 238 ? -11.469 26.969 11.156 1 79.75 238 GLY A C 1
ATOM 1869 O O . GLY A 1 238 ? -11.211 28.172 11.281 1 79.75 238 GLY A O 1
ATOM 1870 N N . GLN A 1 239 ? -10.766 26.172 10.492 1 76.88 239 GLN A N 1
ATOM 1871 C CA . GLN A 1 239 ? -9.508 26.594 9.883 1 76.88 239 GLN A CA 1
ATOM 1872 C C . GLN A 1 239 ? -9.742 27.641 8.789 1 76.88 239 GLN A C 1
ATOM 1874 O O . GLN A 1 239 ? -8.992 28.609 8.68 1 76.88 239 GLN A O 1
ATOM 1879 N N . CYS A 1 240 ? -10.711 27.438 8.016 1 69.25 240 CYS A N 1
ATOM 1880 C CA . CYS A 1 240 ? -10.984 28.328 6.898 1 69.25 240 CYS A CA 1
ATOM 1881 C C . CYS A 1 240 ? -11.352 29.719 7.387 1 69.25 240 CYS A C 1
ATOM 1883 O O . CYS A 1 240 ? -10.93 30.719 6.801 1 69.25 240 CYS A O 1
ATOM 1885 N N . GLU A 1 241 ? -12.055 29.797 8.477 1 74.06 241 GLU A N 1
ATOM 1886 C CA . GLU A 1 241 ? -12.453 31.078 9.039 1 74.06 241 GLU A CA 1
ATOM 1887 C C . GLU A 1 241 ? -11.258 31.828 9.625 1 74.06 241 GLU A C 1
ATOM 1889 O O . GLU A 1 241 ? -11.219 33.062 9.602 1 74.06 241 GLU A O 1
ATOM 1894 N N . ILE A 1 242 ? -10.414 31.062 10.039 1 79.81 242 ILE A N 1
ATOM 1895 C CA . ILE A 1 242 ? -9.25 31.656 10.688 1 79.81 242 ILE A CA 1
ATOM 1896 C C . ILE A 1 242 ? -8.25 32.125 9.633 1 79.81 242 ILE A C 1
ATOM 1898 O O . ILE A 1 242 ? -7.703 33.219 9.727 1 79.81 242 ILE A O 1
ATOM 1902 N N . SER A 1 243 ? -8.062 31.344 8.609 1 75.62 243 SER A N 1
ATOM 1903 C CA . SER A 1 243 ? -6.965 31.594 7.676 1 75.62 243 SER A CA 1
ATOM 1904 C C . SER A 1 243 ? -7.457 32.312 6.426 1 75.62 243 SER A C 1
ATOM 1906 O O . SER A 1 243 ? -6.68 32.969 5.727 1 75.62 243 SER A O 1
ATOM 1908 N N . HIS A 1 244 ? -8.703 32.125 6.031 1 65.06 244 HIS A N 1
ATOM 1909 C CA . HIS A 1 244 ? -9.188 32.688 4.773 1 65.06 244 HIS A CA 1
ATOM 1910 C C . HIS A 1 244 ? -10.375 33.625 4.996 1 65.06 244 HIS A C 1
ATOM 1912 O O . HIS A 1 244 ? -11.227 33.344 5.844 1 65.06 244 HIS A O 1
ATOM 1918 N N . PRO A 1 245 ? -10.25 34.906 4.445 1 53.84 245 PRO A N 1
ATOM 1919 C CA . PRO A 1 245 ? -11.328 35.906 4.637 1 53.84 245 PRO A CA 1
ATOM 1920 C C . PRO A 1 245 ? -12.641 35.438 3.996 1 53.84 245 PRO A C 1
ATOM 1922 O O . PRO A 1 245 ? -12.633 34.781 2.957 1 53.84 245 PRO A O 1
ATOM 1925 N N . SER A 1 246 ? -13.703 35.375 4.844 1 48.97 246 SER A N 1
ATOM 1926 C CA . SER A 1 246 ? -15.008 35.125 4.242 1 48.97 246 SER A CA 1
ATOM 1927 C C . SER A 1 246 ? -15.445 36.281 3.359 1 48.97 246 SER A C 1
ATOM 1929 O O . SER A 1 246 ? -15 37.406 3.553 1 48.97 246 SER A O 1
ATOM 1931 N N . LEU A 1 247 ? -15.961 36.062 2.221 1 43.72 247 LEU A N 1
ATOM 1932 C CA . LEU A 1 247 ? -16.453 37.094 1.315 1 43.72 247 LEU A CA 1
ATOM 1933 C C . LEU A 1 247 ? -17.172 38.188 2.084 1 43.72 247 LEU A C 1
ATOM 1935 O O . LEU A 1 247 ? -17.094 39.375 1.73 1 43.72 247 LEU A O 1
ATOM 1939 N N . ASP A 1 248 ? -17.938 37.875 2.988 1 40.91 248 ASP A N 1
ATOM 1940 C CA . ASP A 1 248 ? -18.734 38.906 3.627 1 40.91 248 ASP A CA 1
ATOM 1941 C C . ASP A 1 248 ? -17.844 39.938 4.336 1 40.91 248 ASP A C 1
ATOM 1943 O O . ASP A 1 248 ? -18.203 41.094 4.441 1 40.91 248 ASP A O 1
ATOM 1947 N N . SER A 1 249 ? -16.844 39.5 4.848 1 42.31 249 SER A N 1
ATOM 1948 C CA . SER A 1 249 ? -15.961 40.438 5.527 1 42.31 249 SER A CA 1
ATOM 1949 C C . SER A 1 249 ? -15.32 41.406 4.539 1 42.31 249 SER A C 1
ATOM 1951 O O . SER A 1 249 ? -14.797 42.438 4.938 1 42.31 249 SER A O 1
ATOM 1953 N N . ILE A 1 250 ? -15.227 40.938 3.322 1 40.22 250 ILE A N 1
ATOM 1954 C CA . ILE A 1 250 ? -14.719 41.844 2.307 1 40.22 250 ILE A CA 1
ATOM 1955 C C . ILE A 1 250 ? -15.781 42.906 1.999 1 40.22 250 ILE A C 1
ATOM 1957 O O . ILE A 1 250 ? -15.453 44.062 1.713 1 40.22 250 ILE A O 1
ATOM 1961 N N . MET A 1 251 ? -17.031 42.531 1.97 1 36.84 251 MET A N 1
ATOM 1962 C CA . MET A 1 251 ? -18.062 43.469 1.522 1 36.84 251 MET A CA 1
ATOM 1963 C C . MET A 1 251 ? -18.422 44.438 2.635 1 36.84 251 MET A C 1
ATOM 1965 O O . MET A 1 251 ? -19.094 45.438 2.389 1 36.84 251 MET A O 1
ATOM 1969 N N . THR A 1 252 ? -18.5 44.062 3.928 1 34.75 252 THR A N 1
ATOM 1970 C CA . THR A 1 252 ? -18.766 45.094 4.922 1 34.75 252 THR A CA 1
ATOM 1971 C C . THR A 1 252 ? -17.469 45.719 5.414 1 34.75 252 THR A C 1
ATOM 1973 O O . THR A 1 252 ? -16.625 45.031 6.012 1 34.75 252 THR A O 1
ATOM 1976 N N . PRO A 1 253 ? -17.031 46.812 4.898 1 36.03 253 PRO A N 1
ATOM 1977 C CA . PRO A 1 253 ? -15.812 47.531 5.27 1 36.03 253 PRO A CA 1
ATOM 1978 C C . PRO A 1 253 ? -15.617 47.625 6.781 1 36.03 253 PRO A C 1
ATOM 1980 O O . PRO A 1 253 ? -16.359 48.344 7.453 1 36.03 253 PRO A O 1
ATOM 1983 N N . THR A 1 254 ? -15.75 46.594 7.555 1 37.25 254 THR A N 1
ATOM 1984 C CA . THR A 1 254 ? -15.508 47 8.938 1 37.25 254 THR A CA 1
ATOM 1985 C C . THR A 1 254 ? -14.109 47.594 9.078 1 37.25 254 THR A C 1
ATOM 1987 O O . THR A 1 254 ? -13.18 47.188 8.383 1 37.25 254 THR A O 1
ATOM 1990 N N . LYS A 1 255 ? -13.922 48.75 9.688 1 37.72 255 LYS A N 1
ATOM 1991 C CA . LYS A 1 255 ? -12.742 49.562 9.953 1 37.72 255 LYS A CA 1
ATOM 1992 C C . LYS A 1 255 ? -11.57 48.688 10.406 1 37.72 255 LYS A C 1
ATOM 1994 O O . LYS A 1 255 ? -11.703 47.906 11.344 1 37.72 255 LYS A O 1
ATOM 1999 N N . PRO A 1 256 ? -10.656 48.438 9.594 1 41.62 256 PRO A N 1
ATOM 2000 C CA . PRO A 1 256 ? -9.453 47.75 10.039 1 41.62 256 PRO A CA 1
ATOM 2001 C C . PRO A 1 256 ? -9.023 48.156 11.445 1 41.62 256 PRO A C 1
ATOM 2003 O O . PRO A 1 256 ? -9.109 49.312 11.82 1 41.62 256 PRO A O 1
ATOM 2006 N N . ALA A 1 257 ? -9.117 47.312 12.477 1 40.06 257 ALA A N 1
ATOM 2007 C CA . ALA A 1 257 ? -8.656 47.688 13.812 1 40.06 257 ALA A CA 1
ATOM 2008 C C . ALA A 1 257 ? -7.363 48.5 13.727 1 40.06 257 ALA A C 1
ATOM 2010 O O . ALA A 1 257 ? -6.523 48.25 12.859 1 40.06 257 ALA A O 1
ATOM 2011 N N . LYS A 1 258 ? -7.273 49.75 14.148 1 36.5 258 LYS A N 1
ATOM 2012 C CA . LYS A 1 258 ? -6.105 50.625 14.297 1 36.5 258 LYS A CA 1
ATOM 2013 C C . LYS A 1 258 ? -4.902 49.844 14.82 1 36.5 258 LYS A C 1
ATOM 2015 O O . LYS A 1 258 ? -5.051 48.938 15.672 1 36.5 258 LYS A O 1
ATOM 2020 N N . PRO A 1 259 ? -3.793 49.812 14.195 1 35.03 259 PRO A N 1
ATOM 2021 C CA . PRO A 1 259 ? -2.602 49.156 14.758 1 35.03 259 PRO A CA 1
ATOM 2022 C C . PRO A 1 259 ? -2.438 49.438 16.25 1 35.03 259 PRO A C 1
ATOM 2024 O O . PRO A 1 259 ? -2.805 50.5 16.734 1 35.03 259 PRO A O 1
ATOM 2027 N N . PRO A 1 260 ? -2.605 48.562 17.234 1 32.75 260 PRO A N 1
ATOM 2028 C CA . PRO A 1 260 ? -2.441 48.969 18.641 1 32.75 260 PRO A CA 1
ATOM 2029 C C . PRO A 1 260 ? -1.422 50.094 18.812 1 32.75 260 PRO A C 1
ATOM 2031 O O . PRO A 1 260 ? -0.415 50.125 18.094 1 32.75 260 PRO A O 1
ATOM 2034 N N . GLN A 1 261 ? -1.785 51.312 19.062 1 26.52 261 GLN A N 1
ATOM 2035 C CA . GLN A 1 261 ? -0.867 52.375 19.484 1 26.52 261 GLN A CA 1
ATOM 2036 C C . GLN A 1 261 ? 0.235 51.812 20.391 1 26.52 261 GLN A C 1
ATOM 2038 O O . GLN A 1 261 ? -0.013 50.938 21.203 1 26.52 261 GLN A O 1
ATOM 2043 N N . ARG A 1 262 ? 1.539 52.125 20.078 1 30.36 262 ARG A N 1
ATOM 2044 C CA . ARG A 1 262 ? 2.748 51.844 20.844 1 30.36 262 ARG A CA 1
ATOM 2045 C C . ARG A 1 262 ? 2.576 52.25 22.312 1 30.36 262 ARG A C 1
ATOM 2047 O O . ARG A 1 262 ? 2.766 53.438 22.656 1 30.36 262 ARG A O 1
ATOM 2054 N N . SER A 1 263 ? 1.487 52.156 23.062 1 25 263 SER A N 1
ATOM 2055 C CA . SER A 1 263 ? 1.819 52.594 24.406 1 25 263 SER A CA 1
ATOM 2056 C C . SER A 1 263 ? 3.172 52.062 24.859 1 25 263 SER A C 1
ATOM 2058 O O . SER A 1 263 ? 3.521 50.906 24.547 1 25 263 SER A O 1
ATOM 2060 N N . ARG A 1 264 ? 4.145 52.938 25.25 1 27.62 264 ARG A N 1
ATOM 2061 C CA . ARG A 1 264 ? 5.531 52.875 25.703 1 27.62 264 ARG A CA 1
ATOM 2062 C C . ARG A 1 264 ? 5.719 51.781 26.766 1 27.62 264 ARG A C 1
ATOM 2064 O O . ARG A 1 264 ? 6.809 51.656 27.312 1 27.62 264 ARG A O 1
ATOM 2071 N N . ARG A 1 265 ? 4.758 51.719 27.719 1 26.89 265 ARG A N 1
ATOM 2072 C CA . ARG A 1 265 ? 5.301 51.031 28.891 1 26.89 265 ARG A CA 1
ATOM 2073 C C . ARG A 1 265 ? 5.703 49.594 28.562 1 26.89 265 ARG A C 1
ATOM 2075 O O . ARG A 1 265 ? 4.844 48.719 28.453 1 26.89 265 ARG A O 1
ATOM 2082 N N . PHE A 1 266 ? 6.672 49.5 27.781 1 24.52 266 PHE A N 1
ATOM 2083 C CA . PHE A 1 266 ? 7.375 48.25 27.578 1 24.52 266 PHE A CA 1
ATOM 2084 C C . PHE A 1 266 ? 7.852 47.656 28.906 1 24.52 266 PHE A C 1
ATOM 2086 O O . PHE A 1 266 ? 8.852 48.125 29.469 1 24.52 266 PHE A O 1
ATOM 2093 N N . SER A 1 267 ? 7.016 47.406 29.922 1 24.03 267 SER A N 1
ATOM 2094 C CA . SER A 1 267 ? 7.691 46.688 31 1 24.03 267 SER A CA 1
ATOM 2095 C C . SER A 1 267 ? 8.609 45.594 30.453 1 24.03 267 SER A C 1
ATOM 2097 O O . SER A 1 267 ? 8.219 44.812 29.562 1 24.03 267 SER A O 1
ATOM 2099 N N . THR A 1 268 ? 9.945 45.625 30.531 1 24.44 268 THR A N 1
ATOM 2100 C CA . THR A 1 268 ? 11.219 44.938 30.328 1 24.44 268 THR A CA 1
ATOM 2101 C C . THR A 1 268 ? 11.109 43.469 30.719 1 24.44 268 THR A C 1
ATOM 2103 O O . THR A 1 268 ? 11.859 42.625 30.219 1 24.44 268 THR A O 1
ATOM 2106 N N . GLU A 1 269 ? 10.727 43 31.859 1 24.84 269 GLU A N 1
ATOM 2107 C CA . GLU A 1 269 ? 11.148 41.688 32.281 1 24.84 269 GLU A CA 1
ATOM 2108 C C . GLU A 1 269 ? 10.672 40.594 31.312 1 24.84 269 GLU A C 1
ATOM 2110 O O . GLU A 1 269 ? 9.477 40.5 31.047 1 24.84 269 GLU A O 1
ATOM 2115 N N . LEU A 1 270 ? 11.359 40.094 30.219 1 27.27 270 LEU A N 1
ATOM 2116 C CA . LEU A 1 270 ? 12.156 38.875 30.344 1 27.27 270 LEU A CA 1
ATOM 2117 C C . LEU A 1 270 ? 12.836 38.812 31.703 1 27.27 270 LEU A C 1
ATOM 2119 O O . LEU A 1 270 ? 13.766 38.031 31.906 1 27.27 270 LEU A O 1
ATOM 2123 N N . GLN A 1 271 ? 12.711 39.844 32.875 1 22.59 271 GLN A N 1
ATOM 2124 C CA . GLN A 1 271 ? 13.43 39.781 34.156 1 22.59 271 GLN A CA 1
ATOM 2125 C C . GLN A 1 271 ? 13.094 38.5 34.906 1 22.59 271 GLN A C 1
ATOM 2127 O O . GLN A 1 271 ? 11.984 37.969 34.812 1 22.59 271 GLN A O 1
ATOM 2132 N N . ASP A 1 272 ? 14.18 37.906 35.75 1 23.73 272 ASP A N 1
ATOM 2133 C CA . ASP A 1 272 ? 14.43 37.094 36.938 1 23.73 272 ASP A CA 1
ATOM 2134 C C . ASP A 1 272 ? 13.703 37.688 38.156 1 23.73 272 ASP A C 1
ATOM 2136 O O . ASP A 1 272 ? 13.898 37.25 39.281 1 23.73 272 ASP A O 1
ATOM 2140 N N . SER A 1 273 ? 13.258 39 38.344 1 22.09 273 SER A N 1
ATOM 2141 C CA . SER A 1 273 ? 12.922 39.594 39.656 1 22.09 273 SER A CA 1
ATOM 2142 C C . SER A 1 273 ? 11.711 38.906 40.25 1 22.09 273 SER A C 1
ATOM 2144 O O . SER A 1 273 ? 10.758 38.562 39.562 1 22.09 273 SER A O 1
ATOM 2146 N N . VAL A 1 274 ? 11.828 38.5 41.75 1 21.75 274 VAL A N 1
ATOM 2147 C CA . VAL A 1 274 ? 11.133 37.812 42.844 1 21.75 274 VAL A CA 1
ATOM 2148 C C . VAL A 1 274 ? 9.82 38.531 43.156 1 21.75 274 VAL A C 1
ATOM 2150 O O . VAL A 1 274 ? 9.828 39.625 43.75 1 21.75 274 VAL A O 1
ATOM 2153 N N . LEU A 1 275 ? 9.016 38.906 42.344 1 21.11 275 LEU A N 1
ATOM 2154 C CA . LEU A 1 275 ? 7.82 39.656 42.688 1 21.11 275 LEU A CA 1
ATOM 2155 C C . LEU A 1 275 ? 7.035 38.938 43.781 1 21.11 275 LEU A C 1
ATOM 2157 O O . LEU A 1 275 ? 6.848 37.719 43.719 1 21.11 275 LEU A O 1
ATOM 2161 N N . GLY A 1 276 ? 6.988 39.5 45.125 1 19.34 276 GLY A N 1
ATOM 2162 C CA . GLY A 1 276 ? 6.27 39.156 46.344 1 19.34 276 GLY A CA 1
ATOM 2163 C C . GLY A 1 276 ? 4.781 38.969 46.125 1 19.34 276 GLY A C 1
ATOM 2164 O O . GLY A 1 276 ? 4.078 39.906 45.719 1 19.34 276 GLY A O 1
ATOM 2165 N N . LEU A 1 277 ? 4.402 37.75 45.656 1 20.28 277 LEU A N 1
ATOM 2166 C CA . LEU A 1 277 ? 3.027 37.25 45.594 1 20.28 277 LEU A CA 1
ATOM 2167 C C . LEU A 1 277 ? 2.287 37.594 46.906 1 20.28 277 LEU A C 1
ATOM 2169 O O . LEU A 1 277 ? 2.742 37.219 47.969 1 20.28 277 LEU A O 1
ATOM 2173 N N . GLY A 1 278 ? 1.811 38.781 46.969 1 19.17 278 GLY A N 1
ATOM 2174 C CA . GLY A 1 278 ? 0.873 39.094 48.031 1 19.17 278 GLY A CA 1
ATOM 2175 C C . GLY A 1 278 ? -0.098 37.969 48.312 1 19.17 278 GLY A C 1
ATOM 2176 O O . GLY A 1 278 ? -0.233 37.031 47.531 1 19.17 278 GLY A O 1
ATOM 2177 N N . GLU A 1 279 ? -0.675 38 49.531 1 19.84 279 GLU A N 1
ATOM 2178 C CA . GLU A 1 279 ? -1.47 37.125 50.375 1 19.84 279 GLU A CA 1
ATOM 2179 C C . GLU A 1 279 ? -2.74 36.656 49.656 1 19.84 279 GLU A C 1
ATOM 2181 O O . GLU A 1 279 ? -3.502 37.5 49.156 1 19.84 279 GLU A O 1
ATOM 2186 N N . SER A 1 280 ? -2.51 35.531 48.969 1 19.14 280 SER A N 1
ATOM 2187 C CA . SER A 1 280 ? -3.611 34.781 48.406 1 19.14 280 SER A CA 1
ATOM 2188 C C . SER A 1 280 ? -4.723 34.562 49.406 1 19.14 280 SER A C 1
ATOM 2190 O O . SER A 1 280 ? -4.48 34.062 50.531 1 19.14 280 SER A O 1
ATOM 2192 N N . PRO A 1 281 ? -5.645 35.344 49.5 1 17.56 281 PRO A N 1
ATOM 2193 C CA . PRO A 1 281 ? -6.68 34.969 50.5 1 17.56 281 PRO A CA 1
ATOM 2194 C C . PRO A 1 281 ? -7.152 33.531 50.312 1 17.56 281 PRO A C 1
ATOM 2196 O O . PRO A 1 281 ? -6.957 32.938 49.25 1 17.56 281 PRO A O 1
ATOM 2199 N N . ARG A 1 282 ? -7.93 32.938 51.375 1 18.88 282 ARG A N 1
ATOM 2200 C CA . ARG A 1 282 ? -8.414 31.656 51.844 1 18.88 282 ARG A CA 1
ATOM 2201 C C . ARG A 1 282 ? -9.344 31.016 50.812 1 18.88 282 ARG A C 1
ATOM 2203 O O . ARG A 1 282 ? -10.461 31.484 50.594 1 18.88 282 ARG A O 1
ATOM 2210 N N . LEU A 1 283 ? -8.977 30.797 49.531 1 15.91 283 LEU A N 1
ATOM 2211 C CA . LEU A 1 283 ? -9.984 29.922 48.906 1 15.91 283 LEU A CA 1
ATOM 2212 C C . LEU A 1 283 ? -10.266 28.719 49.812 1 15.91 283 LEU A C 1
ATOM 2214 O O . LEU A 1 283 ? -9.352 27.953 50.125 1 15.91 283 LEU A O 1
ATOM 2218 N N . HIS A 1 284 ? -11.32 28.547 50.531 1 16.88 284 HIS A N 1
ATOM 2219 C CA . HIS A 1 284 ? -11.945 27.656 51.531 1 16.88 284 HIS A CA 1
ATOM 2220 C C . HIS A 1 284 ? -11.828 26.203 51.094 1 16.88 284 HIS A C 1
ATOM 2222 O O . HIS A 1 284 ? -11.492 25.906 49.938 1 16.88 284 HIS A O 1
ATOM 2228 N N . GLN A 1 285 ? -12.844 25.219 51.594 1 16.7 285 GLN A N 1
ATOM 2229 C CA . GLN A 1 285 ? -12.992 24.016 52.406 1 16.7 285 GLN A CA 1
ATOM 2230 C C . GLN A 1 285 ? -13.047 22.766 51.531 1 16.7 285 GLN A C 1
ATOM 2232 O O . GLN A 1 285 ? -13.078 21.641 52.031 1 16.7 285 GLN A O 1
ATOM 2237 N N . LEU A 1 286 ? -13.367 22.812 50.188 1 16.91 286 LEU A N 1
ATOM 2238 C CA . LEU A 1 286 ? -14.094 21.594 49.844 1 16.91 286 LEU A CA 1
ATOM 2239 C C . LEU A 1 286 ? -13.164 20.391 49.844 1 16.91 286 LEU A C 1
ATOM 2241 O O . LEU A 1 286 ? -12.359 20.203 48.938 1 16.91 286 LEU A O 1
ATOM 2245 N N . LEU A 1 287 ? -12.492 19.984 51 1 17.31 287 LEU A N 1
ATOM 2246 C CA . LEU A 1 287 ? -11.531 18.938 51.344 1 17.31 287 LEU A CA 1
ATOM 2247 C C . LEU A 1 287 ? -12.125 17.547 51.062 1 17.31 287 LEU A C 1
ATOM 2249 O O . LEU A 1 287 ? -12.562 16.859 51.969 1 17.31 287 LEU A O 1
ATOM 2253 N N . LEU A 1 288 ? -12.992 17.203 50.062 1 16.31 288 LEU A N 1
ATOM 2254 C CA . LEU A 1 288 ? -13.602 15.906 50.344 1 16.31 288 LEU A CA 1
ATOM 2255 C C . LEU A 1 288 ? -12.531 14.852 50.594 1 16.31 288 LEU A C 1
ATOM 2257 O O . LEU A 1 288 ? -11.391 14.992 50.156 1 16.31 288 LEU A O 1
ATOM 2261 N N . ARG A 1 289 ? -12.906 13.578 51.281 1 17.59 289 ARG A N 1
ATOM 2262 C CA . ARG A 1 289 ? -12.508 12.375 52 1 17.59 289 ARG A CA 1
ATOM 2263 C C . ARG A 1 289 ? -11.609 11.492 51.156 1 17.59 289 ARG A C 1
ATOM 2265 O O . ARG A 1 289 ? -11.977 11.109 50.031 1 17.59 289 ARG A O 1
ATOM 2272 N N . SER A 1 290 ? -10.25 11.422 51.344 1 18.48 290 SER A N 1
ATOM 2273 C CA . SER A 1 290 ? -9.055 10.664 50.969 1 18.48 290 SER A CA 1
ATOM 2274 C C . SER A 1 290 ? -9.195 9.195 51.344 1 18.48 290 SER A C 1
ATOM 2276 O O . SER A 1 290 ? -8.203 8.469 51.406 1 18.48 290 SER A O 1
ATOM 2278 N N . THR A 1 291 ? -10.391 8.523 51.5 1 17.55 291 THR A N 1
ATOM 2279 C CA . THR A 1 291 ? -10.32 7.285 52.25 1 17.55 291 THR A CA 1
ATOM 2280 C C . THR A 1 291 ? -9.219 6.375 51.719 1 17.55 291 THR A C 1
ATOM 2282 O O . THR A 1 291 ? -8.805 6.496 50.562 1 17.55 291 THR A O 1
ATOM 2285 N N . SER A 1 292 ? -8.648 5.238 52.594 1 19.55 292 SER A N 1
ATOM 2286 C CA . SER A 1 292 ? -7.57 4.363 53.031 1 19.55 292 SER A CA 1
ATOM 2287 C C . SER A 1 292 ? -7.402 3.168 52.125 1 19.55 292 SER A C 1
ATOM 2289 O O . SER A 1 292 ? -6.59 2.277 52.375 1 19.55 292 SER A O 1
ATOM 2291 N N . MET A 1 293 ? -8.164 2.889 51 1 18.05 293 MET A N 1
ATOM 2292 C CA . MET A 1 293 ? -8.344 1.478 50.656 1 18.05 293 MET A CA 1
ATOM 2293 C C . MET A 1 293 ? -7 0.828 50.312 1 18.05 293 MET A C 1
ATOM 2295 O O . MET A 1 293 ? -6.277 1.303 49.438 1 18.05 293 MET A O 1
ATOM 2299 N N . SER A 1 294 ? -6.285 0.048 51.219 1 19.81 294 SER A N 1
ATOM 2300 C CA . SER A 1 294 ? -5.066 -0.729 51.438 1 19.81 294 SER A CA 1
ATOM 2301 C C . SER A 1 294 ? -4.82 -1.689 50.281 1 19.81 294 SER A C 1
ATOM 2303 O O . SER A 1 294 ? -3.678 -1.862 49.844 1 19.81 294 SER A O 1
ATOM 2305 N N . GLN A 1 295 ? -5.703 -2.684 50 1 20.27 295 GLN A N 1
ATOM 2306 C CA . GLN A 1 295 ? -5.414 -4.113 49.938 1 20.27 295 GLN A CA 1
ATOM 2307 C C . GLN A 1 295 ? -4.719 -4.469 48.625 1 20.27 295 GLN A C 1
ATOM 2309 O O . GLN A 1 295 ? -4.777 -3.707 47.656 1 20.27 295 GLN A O 1
ATOM 2314 N N . GLY A 1 296 ? -4.129 -5.84 48.531 1 21 296 GLY A N 1
ATOM 2315 C CA . GLY A 1 296 ? -3.158 -6.672 47.844 1 21 296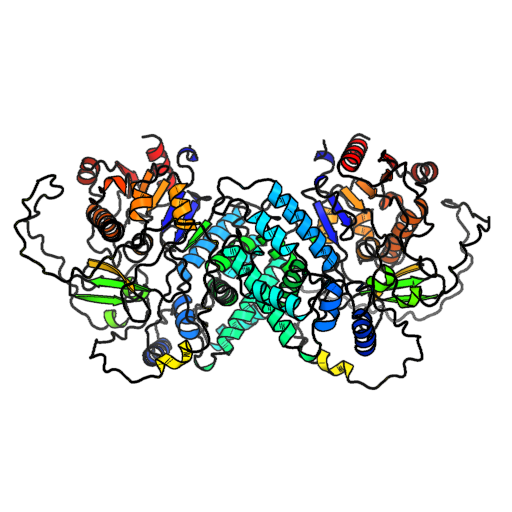 GLY A CA 1
ATOM 2316 C C . GLY A 1 296 ? -3.461 -6.844 46.344 1 21 296 GLY A C 1
ATOM 2317 O O . GLY A 1 296 ? -4.492 -7.41 46 1 21 296 GLY A O 1
ATOM 2318 N N . PHE A 1 297 ? -3.15 -5.965 45.531 1 19.34 297 PHE A N 1
ATOM 2319 C CA . PHE A 1 297 ? -3.727 -5.711 44.188 1 19.34 297 PHE A CA 1
ATOM 2320 C C . PHE A 1 297 ? -3.334 -6.809 43.219 1 19.34 297 PHE A C 1
ATOM 2322 O O . PHE A 1 297 ? -2.18 -6.879 42.781 1 19.34 297 PHE A O 1
ATOM 2329 N N . GLN A 1 298 ? -3.736 -8.102 43.656 1 19.44 298 GLN A N 1
ATOM 2330 C CA . GLN A 1 298 ? -3.611 -9.273 42.781 1 19.44 298 GLN A CA 1
ATOM 2331 C C . GLN A 1 298 ? -4.031 -8.961 41.344 1 19.44 298 GLN A C 1
ATOM 2333 O O . GLN A 1 298 ? -5.086 -8.359 41.125 1 19.44 298 GLN A O 1
ATOM 2338 N N . THR A 1 299 ? -3.078 -8.867 40.469 1 19.61 299 THR A N 1
ATOM 2339 C CA . THR A 1 299 ? -2.998 -8.367 39.125 1 19.61 299 THR A CA 1
ATOM 2340 C C . THR A 1 299 ? -4.051 -9.031 38.219 1 19.61 299 THR A C 1
ATOM 2342 O O . THR A 1 299 ? -3.771 -10.031 37.562 1 19.61 299 THR A O 1
ATOM 2345 N N . GLU A 1 300 ? -5.195 -9.453 38.938 1 17.84 300 GLU A N 1
ATOM 2346 C CA . GLU A 1 300 ? -6.109 -10.25 38.125 1 17.84 300 GLU A CA 1
ATOM 2347 C C . GLU A 1 300 ? -6.488 -9.508 36.844 1 17.84 300 GLU A C 1
ATOM 2349 O O . GLU A 1 300 ? -6.672 -8.289 36.844 1 17.84 300 GLU A O 1
ATOM 2354 N N . SER A 1 301 ? -6.234 -10.203 35.656 1 20.34 301 SER A N 1
ATOM 2355 C CA . SER A 1 301 ? -6.395 -9.977 34.219 1 20.34 301 SER A CA 1
ATOM 2356 C C . SER A 1 301 ? -7.801 -9.484 33.875 1 20.34 301 SER A C 1
ATOM 2358 O O . SER A 1 301 ? -8.258 -9.609 32.75 1 20.34 301 SER A O 1
ATOM 2360 N N . SER A 1 302 ? -8.336 -8.617 34.688 1 18.78 302 SER A N 1
ATOM 2361 C CA . SER A 1 302 ? -9.758 -8.328 34.531 1 18.78 302 SER A CA 1
ATOM 2362 C C . SER A 1 302 ? -10.078 -7.902 33.094 1 18.78 302 SER A C 1
ATOM 2364 O O . SER A 1 302 ? -9.414 -7.02 32.531 1 18.78 302 SER A O 1
ATOM 2366 N N . LEU A 1 303 ? -10.688 -8.852 32.281 1 21.23 303 LEU A N 1
ATOM 2367 C CA . LEU A 1 303 ? -11.43 -8.953 31.031 1 21.23 303 LEU A CA 1
ATOM 2368 C C . LEU A 1 303 ? -12.406 -7.785 30.891 1 21.23 303 LEU A C 1
ATOM 2370 O O . LEU A 1 303 ? -13.5 -7.816 31.453 1 21.23 303 LEU A O 1
ATOM 2374 N N . ASN A 1 304 ? -11.992 -6.609 31.344 1 20.42 304 ASN A N 1
ATOM 2375 C CA . ASN A 1 304 ? -12.961 -5.52 31.359 1 20.42 304 ASN A CA 1
ATOM 2376 C C . ASN A 1 304 ? -13.805 -5.508 30.094 1 20.42 304 ASN A C 1
ATOM 2378 O O . ASN A 1 304 ? -13.328 -5.879 29.016 1 20.42 304 ASN A O 1
ATOM 2382 N N . ASP A 1 305 ? -15.117 -5.492 30.297 1 20.33 305 ASP A N 1
ATOM 2383 C CA . ASP A 1 305 ? -16.359 -5.434 29.547 1 20.33 305 ASP A CA 1
ATOM 2384 C C . ASP A 1 305 ? -16.312 -4.32 28.5 1 20.33 305 ASP A C 1
ATOM 2386 O O . ASP A 1 305 ? -16.141 -3.148 28.844 1 20.33 305 ASP A O 1
ATOM 2390 N N . MET A 1 306 ? -15.633 -4.566 27.453 1 21.25 306 MET A N 1
ATOM 2391 C CA . MET A 1 306 ? -15.648 -3.773 26.219 1 21.25 306 MET A CA 1
ATOM 2392 C C . MET A 1 306 ? -17.062 -3.32 25.891 1 21.25 306 MET A C 1
ATOM 2394 O O . MET A 1 306 ? -17.906 -4.133 25.5 1 21.25 306 MET A O 1
ATOM 2398 N N . ASP A 1 307 ? -17.656 -2.559 26.828 1 22.2 307 ASP A N 1
ATOM 2399 C CA . ASP A 1 307 ? -18.922 -1.926 26.5 1 22.2 307 ASP A CA 1
ATOM 2400 C C . ASP A 1 307 ? -18.891 -1.376 25.062 1 22.2 307 ASP A C 1
ATOM 2402 O O . ASP A 1 307 ? -17.984 -0.645 24.703 1 22.2 307 ASP A O 1
ATOM 2406 N N . GLY A 1 308 ? -19.375 -2.139 24.141 1 22.98 308 GLY A N 1
ATOM 2407 C CA . GLY A 1 308 ? -19.703 -2.053 22.734 1 22.98 308 GLY A CA 1
ATOM 2408 C C . GLY A 1 308 ? -20.375 -0.751 22.359 1 22.98 308 GLY A C 1
ATOM 2409 O O . GLY A 1 308 ? -21.609 -0.667 22.344 1 22.98 308 GLY A O 1
ATOM 2410 N N . SER A 1 309 ? -19.891 0.361 22.938 1 23.36 309 SER A N 1
ATOM 2411 C CA . SER A 1 309 ? -20.641 1.539 22.531 1 23.36 309 SER A CA 1
ATOM 2412 C C . SER A 1 309 ? -20.844 1.584 21.031 1 23.36 309 SER A C 1
ATOM 2414 O O . SER A 1 309 ? -19.891 1.417 20.266 1 23.36 309 SER A O 1
ATOM 2416 N N . ASP A 1 310 ? -22.016 1.138 20.625 1 23.5 310 ASP A N 1
ATOM 2417 C CA . ASP A 1 310 ? -22.75 1.073 19.344 1 23.5 310 ASP A CA 1
ATOM 2418 C C . ASP A 1 310 ? -22.609 2.381 18.578 1 23.5 310 ASP A C 1
ATOM 2420 O O . ASP A 1 310 ? -23.047 3.436 19.047 1 23.5 310 ASP A O 1
ATOM 2424 N N . PHE A 1 311 ? -21.547 2.66 18.094 1 26.27 311 PHE A N 1
ATOM 2425 C CA . PHE A 1 311 ? -21.422 3.771 17.156 1 26.27 311 PHE A CA 1
ATOM 2426 C C . PHE A 1 311 ? -22.562 3.771 16.156 1 26.27 311 PHE A C 1
ATOM 2428 O O . PHE A 1 311 ? -22.344 3.49 14.969 1 26.27 311 PHE A O 1
ATOM 2435 N N . SER A 1 312 ? -23.766 3.104 16.531 1 24.25 312 SER A N 1
ATOM 2436 C CA . SER A 1 312 ? -24.812 3.092 15.516 1 24.25 312 SER A CA 1
ATOM 2437 C C . SER A 1 312 ? -24.984 4.469 14.883 1 24.25 312 SER A C 1
ATOM 2439 O O . SER A 1 312 ? -24.453 5.461 15.391 1 24.25 312 SER A O 1
ATOM 2441 N N . ASP A 1 313 ? -26.219 4.637 14.148 1 27.42 313 ASP A N 1
ATOM 2442 C CA . ASP A 1 313 ? -27.031 5.453 13.242 1 27.42 313 ASP A CA 1
ATOM 2443 C C . ASP A 1 313 ? -27.391 6.793 13.875 1 27.42 313 ASP A C 1
ATOM 2445 O O . ASP A 1 313 ? -28.109 7.598 13.281 1 27.42 313 ASP A O 1
ATOM 2449 N N . GLU A 1 314 ? -27.344 6.891 15.219 1 26.66 314 GLU A N 1
ATOM 2450 C CA . GLU A 1 314 ? -28.078 8.008 15.812 1 26.66 314 GLU A CA 1
ATOM 2451 C C . GLU A 1 314 ? -27.438 9.344 15.453 1 26.66 314 GLU A C 1
ATOM 2453 O O . GLU A 1 314 ? -27.969 10.406 15.781 1 26.66 314 GLU A O 1
ATOM 2458 N N . VAL A 1 315 ? -26.25 9.32 15.141 1 29.55 315 VAL A N 1
ATOM 2459 C CA . VAL A 1 315 ? -25.797 10.695 14.953 1 29.55 315 VAL A CA 1
ATOM 2460 C C . VAL A 1 315 ? -26.484 11.305 13.727 1 29.55 315 VAL A C 1
ATOM 2462 O O . VAL A 1 315 ? -26.266 12.477 13.406 1 29.55 315 VAL A O 1
ATOM 2465 N N . ASP A 1 316 ? -27.234 10.422 12.992 1 29.8 316 ASP A N 1
ATOM 2466 C CA . ASP A 1 316 ? -28.031 11.094 11.969 1 29.8 316 ASP A CA 1
ATOM 2467 C C . ASP A 1 316 ? -29.109 11.961 12.594 1 29.8 316 ASP A C 1
ATOM 2469 O O . ASP A 1 316 ? -29.516 12.977 12.023 1 29.8 316 ASP A O 1
ATOM 2473 N N . ASP A 1 317 ? -29.859 11.414 13.711 1 28.59 317 ASP A N 1
ATOM 2474 C CA . ASP A 1 317 ? -31.094 12.023 14.195 1 28.59 317 ASP A CA 1
ATOM 2475 C C . ASP A 1 317 ? -30.797 13.203 15.117 1 28.59 317 ASP A C 1
ATOM 2477 O O . ASP A 1 317 ? -31.719 13.859 15.602 1 28.59 317 ASP A O 1
ATOM 2481 N N . LEU A 1 318 ? -29.844 13.172 15.938 1 27.52 318 LEU A N 1
ATOM 2482 C CA . LEU A 1 318 ? -29.828 14.227 16.953 1 27.52 318 LEU A CA 1
ATOM 2483 C C . LEU A 1 318 ? -29.891 15.602 16.297 1 27.52 318 LEU A C 1
ATOM 2485 O O . LEU A 1 318 ? -30.062 16.609 16.984 1 27.52 318 LEU A O 1
ATOM 2489 N N . PHE A 1 319 ? -29.469 15.781 15.094 1 28.19 319 PHE A N 1
ATOM 2490 C CA . PHE A 1 319 ? -29.703 17.156 14.68 1 28.19 319 PHE A CA 1
ATOM 2491 C C . PHE A 1 319 ? -31.172 17.422 14.406 1 28.19 319 PHE A C 1
ATOM 2493 O O . PHE A 1 319 ? -31.547 18.438 13.82 1 28.19 319 PHE A O 1
ATOM 2500 N N . GLU A 1 320 ? -32.031 16.406 14.648 1 27.42 320 GLU A N 1
ATOM 2501 C CA . GLU A 1 320 ? -33.406 16.906 14.562 1 27.42 320 GLU A CA 1
ATOM 2502 C C . GLU A 1 320 ? -33.75 17.75 15.781 1 27.42 320 GLU A C 1
ATOM 2504 O O . GLU A 1 320 ? -34.938 18.047 16.031 1 27.42 320 GLU A O 1
ATOM 2509 N N . ASP A 1 321 ? -33.156 17.516 17 1 26.42 321 ASP A N 1
ATOM 2510 C CA . ASP A 1 321 ? -33.875 18.219 18.078 1 26.42 321 ASP A CA 1
ATOM 2511 C C . ASP A 1 321 ? -34.281 19.625 17.656 1 26.42 321 ASP A C 1
ATOM 2513 O O . ASP A 1 321 ? -33.781 20.141 16.656 1 26.42 321 ASP A O 1
ATOM 2517 N N . ASP A 1 322 ? -35.156 20.375 18.625 1 26.03 322 ASP A N 1
ATOM 2518 C CA . ASP A 1 322 ? -35.688 21.734 18.797 1 26.03 322 ASP A CA 1
ATOM 2519 C C . ASP A 1 322 ? -34.625 22.781 18.516 1 26.03 322 ASP A C 1
ATOM 2521 O O . ASP A 1 322 ? -33.438 22.562 18.797 1 26.03 322 ASP A O 1
ATOM 2525 N N . ALA A 1 323 ? -35 23.844 17.734 1 25.77 323 ALA A N 1
ATOM 2526 C CA . ALA A 1 323 ? -34.562 25.188 17.359 1 25.77 323 ALA A CA 1
ATOM 2527 C C . ALA A 1 323 ? -33.938 25.922 18.531 1 25.77 323 ALA A C 1
ATOM 2529 O O . ALA A 1 323 ? -34.656 26.516 19.344 1 25.77 323 ALA A O 1
ATOM 2530 N N . PHE A 1 324 ? -33.219 25.312 19.375 1 23.94 324 PHE A N 1
ATOM 2531 C CA . PHE A 1 324 ? -32.781 26.219 20.422 1 23.94 324 PHE A CA 1
ATOM 2532 C C . PHE A 1 324 ? -32.438 27.578 19.828 1 23.94 324 PHE A C 1
ATOM 2534 O O . PHE A 1 324 ? -31.828 27.656 18.766 1 23.94 324 PHE A O 1
ATOM 2541 N N . ASP A 1 325 ? -33.156 28.641 20.156 1 24.81 325 ASP A N 1
ATOM 2542 C CA . ASP A 1 325 ? -33 30.078 19.984 1 24.81 325 ASP A CA 1
ATOM 2543 C C . ASP A 1 325 ? -31.547 30.516 20.25 1 24.81 325 ASP A C 1
ATOM 2545 O O . ASP A 1 325 ? -31.172 30.734 21.406 1 24.81 325 ASP A O 1
ATOM 2549 N N . ILE A 1 326 ? -30.609 29.734 19.906 1 27.48 326 ILE A N 1
ATOM 2550 C CA . ILE A 1 326 ? -29.328 30.391 20.156 1 27.48 326 ILE A CA 1
ATOM 2551 C C . ILE A 1 326 ? -29.422 31.859 19.75 1 27.48 326 ILE A C 1
ATOM 2553 O O . ILE A 1 326 ? -29.828 32.188 18.641 1 27.48 326 ILE A O 1
ATOM 2557 N N . PRO A 1 327 ? -29.469 32.719 20.625 1 25.53 327 PRO A N 1
ATOM 2558 C CA . PRO A 1 327 ? -29.562 34.125 20.219 1 25.53 327 PRO A CA 1
ATOM 2559 C C . PRO A 1 327 ? -28.797 34.406 18.938 1 25.53 327 PRO A C 1
ATOM 2561 O O . PRO A 1 327 ? -27.953 33.594 18.516 1 25.53 327 PRO A O 1
ATOM 2564 N N . ASP A 1 328 ? -29.047 35.594 18.266 1 24.8 328 ASP A N 1
ATOM 2565 C CA . ASP A 1 328 ? -28.609 36.281 17.047 1 24.8 328 ASP A CA 1
ATOM 2566 C C . ASP A 1 328 ? -27.094 36.188 16.875 1 24.8 328 ASP A C 1
ATOM 2568 O O . ASP A 1 328 ? -26.359 37.062 17.297 1 24.8 328 ASP A O 1
ATOM 2572 N N . VAL A 1 329 ? -26.516 35.219 17.375 1 27.39 329 VAL A N 1
ATOM 2573 C CA . VAL A 1 329 ? -25.109 35.375 17 1 27.39 329 VAL A CA 1
ATOM 2574 C C . VAL A 1 329 ? -25 35.594 15.5 1 27.39 329 VAL A C 1
ATOM 2576 O O . VAL A 1 329 ? -25.578 34.844 14.703 1 27.39 329 VAL A O 1
ATOM 2579 N N . SER A 1 330 ? -24.844 36.75 15 1 24.25 330 SER A N 1
ATOM 2580 C CA . SER A 1 330 ? -24.641 37.219 13.633 1 24.25 330 SER A CA 1
ATOM 2581 C C . SER A 1 330 ? -23.797 36.219 12.836 1 24.25 330 SER A C 1
ATOM 2583 O O . SER A 1 330 ? -22.641 35.969 13.164 1 24.25 330 SER A O 1
ATOM 2585 N N . GLU A 1 331 ? -24.328 35.125 12.508 1 28.69 331 GLU A N 1
ATOM 2586 C CA . GLU A 1 331 ? -23.875 34.094 11.602 1 28.69 331 GLU A CA 1
ATOM 2587 C C . GLU A 1 331 ? -23.219 34.688 10.352 1 28.69 331 GLU A C 1
ATOM 2589 O O . GLU A 1 331 ? -23.906 35.219 9.477 1 28.69 331 GLU A O 1
ATOM 2594 N N . VAL A 1 332 ? -22.172 35.438 10.555 1 25.98 332 VAL A N 1
ATOM 2595 C CA . VAL A 1 332 ? -21.453 36.031 9.43 1 25.98 332 VAL A CA 1
ATOM 2596 C C . VAL A 1 332 ? -21.328 35.031 8.289 1 25.98 332 VAL A C 1
ATOM 2598 O O . VAL A 1 332 ? -20.906 33.906 8.5 1 25.98 332 VAL A O 1
ATOM 2601 N N . MET A 1 333 ? -22.156 35.062 7.293 1 27.47 333 MET A N 1
ATOM 2602 C CA . MET A 1 333 ? -22.516 34.5 6.008 1 27.47 333 MET A CA 1
ATOM 2603 C C . MET A 1 333 ? -21.281 34.219 5.156 1 27.47 333 MET A C 1
ATOM 2605 O O . MET A 1 333 ? -21.391 33.969 3.959 1 27.47 333 MET A O 1
ATOM 2609 N N . GLY A 1 334 ? -20.094 34.656 5.441 1 27.27 334 GLY A N 1
ATOM 2610 C CA . GLY A 1 334 ? -19.062 34.875 4.445 1 27.27 334 GLY A CA 1
ATOM 2611 C C . GLY A 1 334 ? -18.516 33.594 3.848 1 27.27 334 GLY A C 1
ATOM 2612 O O . GLY A 1 334 ? -17.984 32.75 4.562 1 27.27 334 GLY A O 1
ATOM 2613 N N . ASN A 1 335 ? -19.25 32.969 3.076 1 29.91 335 ASN A N 1
ATOM 2614 C CA . ASN A 1 335 ? -18.875 31.844 2.213 1 29.91 335 ASN A CA 1
ATOM 2615 C C . ASN A 1 335 ? -17.484 32.031 1.604 1 29.91 335 ASN A C 1
ATOM 2617 O O . ASN A 1 335 ? -17.125 33.156 1.243 1 29.91 335 ASN A O 1
ATOM 2621 N N . LEU A 1 336 ? -16.453 31.078 1.721 1 34.34 336 LEU A N 1
ATOM 2622 C CA . LEU A 1 336 ? -15 31.016 1.788 1 34.34 336 LEU A CA 1
ATOM 2623 C C . LEU A 1 336 ? -14.383 31.266 0.419 1 34.34 336 LEU A C 1
ATOM 2625 O O . LEU A 1 336 ? -14.242 30.344 -0.388 1 34.34 336 LEU A O 1
ATOM 2629 N N . MET A 1 337 ? -14.992 32.062 -0.359 1 33.69 337 MET A N 1
ATOM 2630 C CA . MET A 1 337 ? -14.055 32.531 -1.378 1 33.69 337 MET A CA 1
ATOM 2631 C C . MET A 1 337 ? -12.711 32.875 -0.759 1 33.69 337 MET A C 1
ATOM 2633 O O . MET A 1 337 ? -12.641 33.688 0.176 1 33.69 337 MET A O 1
ATOM 2637 N N . TYR A 1 338 ? -11.992 31.922 -0.619 1 38.03 338 TYR A N 1
ATOM 2638 C CA . TYR A 1 338 ? -10.703 32.312 -0.034 1 38.03 338 TYR A CA 1
ATOM 2639 C C . TYR A 1 338 ? -9.828 33 -1.057 1 38.03 338 TYR A C 1
ATOM 2641 O O . TYR A 1 338 ? -9.688 32.531 -2.191 1 38.03 338 TYR A O 1
ATOM 2649 N N . GLY A 1 339 ? -9.859 34.312 -1.154 1 37.84 339 GLY A N 1
ATOM 2650 C CA . GLY A 1 339 ? -8.852 35.031 -1.905 1 37.84 339 GLY A CA 1
ATOM 2651 C C . GLY A 1 339 ? -7.441 34.562 -1.625 1 37.84 339 GLY A C 1
ATOM 2652 O O . GLY A 1 339 ? -7.211 33.781 -0.678 1 37.84 339 GLY A O 1
ATOM 2653 N N . SER A 1 340 ? -6.586 34.719 -2.668 1 43.53 340 SER A N 1
ATOM 2654 C CA . SER A 1 340 ? -5.16 34.438 -2.514 1 43.53 340 SER A CA 1
ATOM 2655 C C . SER A 1 340 ? -4.621 35.062 -1.219 1 43.53 340 SER A C 1
ATOM 2657 O O . SER A 1 340 ? -4.988 36.156 -0.841 1 43.53 340 SER A O 1
ATOM 2659 N N . LYS A 1 341 ? -4.047 34.25 -0.354 1 50.19 341 LYS A N 1
ATOM 2660 C CA . LYS A 1 341 ? -3.404 34.656 0.894 1 50.19 341 LYS A CA 1
ATOM 2661 C C . LYS A 1 341 ? -2.688 36 0.735 1 50.19 341 LYS A C 1
ATOM 2663 O O . LYS A 1 341 ? -2.484 36.719 1.715 1 50.19 341 LYS A O 1
ATOM 2668 N N . ASP A 1 342 ? -2.381 36.375 -0.494 1 48.75 342 ASP A N 1
ATOM 2669 C CA . ASP A 1 342 ? -1.562 37.562 -0.707 1 48.75 342 ASP A CA 1
ATOM 2670 C C . ASP A 1 342 ? -2.357 38.812 -0.419 1 48.75 342 ASP A C 1
ATOM 2672 O O . ASP A 1 342 ? -1.781 39.875 -0.08 1 48.75 342 ASP A O 1
ATOM 2676 N N . GLN A 1 343 ? -3.688 38.688 -0.652 1 50.62 343 GLN A N 1
ATOM 2677 C CA . GLN A 1 343 ? -4.449 39.906 -0.377 1 50.62 343 GLN A CA 1
ATOM 2678 C C . GLN A 1 343 ? -5.207 39.812 0.942 1 50.62 343 GLN A C 1
ATOM 2680 O O . GLN A 1 343 ? -6.371 40.188 1.031 1 50.62 343 GLN A O 1
ATOM 2685 N N . ALA A 1 344 ? -4.438 39.25 1.869 1 57.06 344 ALA A N 1
ATOM 2686 C CA . ALA A 1 344 ? -5.121 38.75 3.068 1 57.06 344 ALA A CA 1
ATOM 2687 C C . ALA A 1 344 ? -5.57 39.938 3.945 1 57.06 344 ALA A C 1
ATOM 2689 O O . ALA A 1 344 ? -4.785 40.844 4.227 1 57.06 344 ALA A O 1
ATOM 2690 N N . ILE A 1 345 ? -6.789 40.375 3.975 1 67.69 345 ILE A N 1
ATOM 2691 C CA . ILE A 1 345 ? -7.391 41.25 4.961 1 67.69 345 ILE A CA 1
ATOM 2692 C C . ILE A 1 345 ? -7.129 40.719 6.367 1 67.69 345 ILE A C 1
ATOM 2694 O O . ILE A 1 345 ? -7.508 39.594 6.684 1 67.69 345 ILE A O 1
ATOM 2698 N N . PRO A 1 346 ? -6.344 41.562 7.066 1 79.06 346 PRO A N 1
ATOM 2699 C CA . PRO A 1 346 ? -6.047 41.094 8.43 1 79.06 346 PRO A CA 1
ATOM 2700 C C . PRO A 1 346 ? -7.309 40.844 9.25 1 79.06 346 PRO A C 1
ATOM 2702 O O . PRO A 1 346 ? -8.375 41.375 8.938 1 79.06 346 PRO A O 1
ATOM 2705 N N . LEU A 1 347 ? -7.203 40.031 10.234 1 84.88 347 LEU A N 1
ATOM 2706 C CA . LEU A 1 347 ? -8.281 39.781 11.188 1 84.88 347 LEU A CA 1
ATOM 2707 C C . LEU A 1 347 ? -8.641 41.062 11.938 1 84.88 347 LEU A C 1
ATOM 2709 O O . LEU A 1 347 ? -7.855 42 11.984 1 84.88 347 LEU A O 1
ATOM 2713 N N . SER A 1 348 ? -9.844 41.094 12.453 1 81 348 SER A N 1
ATOM 2714 C CA . SER A 1 348 ? -10.32 42.281 13.172 1 81 348 SER A CA 1
ATOM 2715 C C . SER A 1 348 ? -9.453 42.562 14.391 1 81 348 SER A C 1
ATOM 2717 O O . SER A 1 348 ? -9.328 43.719 14.812 1 81 348 SER A O 1
ATOM 2719 N N . ALA A 1 349 ? -8.93 41.594 14.953 1 89 349 ALA A N 1
ATOM 2720 C CA . ALA A 1 349 ? -8.039 41.656 16.109 1 89 349 ALA A CA 1
ATOM 2721 C C . ALA A 1 349 ? -7.059 40.5 16.125 1 89 349 ALA A C 1
ATOM 2723 O O . ALA A 1 349 ? -7.305 39.469 15.492 1 89 349 ALA A O 1
ATOM 2724 N N . PRO A 1 350 ? -5.938 40.75 16.844 1 91.5 350 PRO A N 1
ATOM 2725 C CA . PRO A 1 350 ? -4.988 39.625 16.922 1 91.5 350 PRO A CA 1
ATOM 2726 C C . PRO A 1 350 ? -5.562 38.438 17.656 1 91.5 350 PRO A C 1
ATOM 2728 O O . PRO A 1 350 ? -6.453 38.594 18.5 1 91.5 350 PRO A O 1
ATOM 2731 N N . ILE A 1 351 ? -5.117 37.25 17.312 1 94.38 351 ILE A N 1
ATOM 2732 C CA . ILE A 1 351 ? -5.543 36.031 17.969 1 94.38 351 ILE A CA 1
ATOM 2733 C C . ILE A 1 351 ? -4.898 35.938 19.344 1 94.38 351 ILE A C 1
ATOM 2735 O O . ILE A 1 351 ? -3.68 36.062 19.484 1 94.38 351 ILE A O 1
ATOM 2739 N N . GLU A 1 352 ? -5.711 35.75 20.312 1 94.62 352 GLU A N 1
ATOM 2740 C CA . GLU A 1 352 ? -5.242 35.594 21.688 1 94.62 352 GLU A CA 1
ATOM 2741 C C . GLU A 1 352 ? -4.836 34.156 21.953 1 94.62 352 GLU A C 1
ATOM 2743 O O . GLU A 1 352 ? -3.803 33.906 22.578 1 94.62 352 GLU A O 1
ATOM 2748 N N . ARG A 1 353 ? -5.711 33.281 21.531 1 95.25 353 ARG A N 1
ATOM 2749 C CA . ARG A 1 353 ? -5.477 31.859 21.828 1 95.25 353 ARG A CA 1
ATOM 2750 C C . ARG A 1 353 ? -6.199 30.969 20.828 1 95.25 353 ARG A C 1
ATOM 2752 O O . ARG A 1 353 ? -7.289 31.297 20.359 1 95.25 353 ARG A O 1
ATOM 2759 N N . LEU A 1 354 ? -5.504 29.906 20.469 1 94.81 354 LEU A N 1
ATOM 2760 C CA . LEU A 1 354 ? -6.102 28.859 19.641 1 94.81 354 LEU A CA 1
ATOM 2761 C C . LEU A 1 354 ? -6.367 27.609 20.469 1 94.81 354 LEU A C 1
ATOM 2763 O O . LEU A 1 354 ? -5.543 27.219 21.297 1 94.81 354 LEU A O 1
ATOM 2767 N N . PHE A 1 355 ? -7.535 27 20.266 1 92.06 355 PHE A N 1
ATOM 2768 C CA . PHE A 1 355 ? -7.891 25.797 21.016 1 92.06 355 PHE A CA 1
ATOM 2769 C C . PHE A 1 355 ? -8.766 24.875 20.188 1 92.06 355 PHE A C 1
ATOM 2771 O O . PHE A 1 355 ? -9.305 25.281 19.156 1 92.06 355 PHE A O 1
ATOM 2778 N N . TYR A 1 356 ? -8.844 23.609 20.578 1 89.31 356 TYR A N 1
ATOM 2779 C CA . TYR A 1 356 ? -9.68 22.625 19.891 1 89.31 356 TYR A CA 1
ATOM 2780 C C . TYR A 1 356 ? -11.086 22.594 20.484 1 89.31 356 TYR A C 1
ATOM 2782 O O . TYR A 1 356 ? -11.258 22.75 21.703 1 89.31 356 TYR A O 1
ATOM 2790 N N . VAL A 1 357 ? -12.016 22.422 19.547 1 86 357 VAL A N 1
ATOM 2791 C CA . VAL A 1 357 ? -13.398 22.328 19.984 1 86 357 VAL A CA 1
ATOM 2792 C C . VAL A 1 357 ? -14.062 21.109 19.359 1 86 357 VAL A C 1
ATOM 2794 O O . VAL A 1 357 ? -13.695 20.688 18.25 1 86 357 VAL A O 1
ATOM 2797 N N . ASN A 1 358 ? -15 20.484 20.094 1 80.38 358 ASN A N 1
ATOM 2798 C CA . ASN A 1 358 ? -15.797 19.391 19.547 1 80.38 358 ASN A CA 1
ATOM 2799 C C . ASN A 1 358 ? -17.031 19.906 18.812 1 80.38 358 ASN A C 1
ATOM 2801 O O . ASN A 1 358 ? -17.156 21.109 18.578 1 80.38 358 ASN A O 1
ATOM 2805 N N . SER A 1 359 ? -17.891 19 18.438 1 72.25 359 SER A N 1
ATOM 2806 C CA . SER A 1 359 ? -19.078 19.359 17.656 1 72.25 359 SER A CA 1
ATOM 2807 C C . SER A 1 359 ? -20.031 20.219 18.484 1 72.25 359 SER A C 1
ATOM 2809 O O . SER A 1 359 ? -20.844 20.953 17.922 1 72.25 359 SER A O 1
ATOM 2811 N N . TYR A 1 360 ? -19.844 20.203 19.797 1 73.06 360 TYR A N 1
ATOM 2812 C CA . TYR A 1 360 ? -20.703 20.984 20.688 1 73.06 360 TYR A CA 1
ATOM 2813 C C . TYR A 1 360 ? -20.031 22.297 21.078 1 73.06 360 TYR A C 1
ATOM 2815 O O . TYR A 1 360 ? -20.531 23.016 21.953 1 73.06 360 TYR A O 1
ATOM 2823 N N . ARG A 1 361 ? -18.844 22.516 20.453 1 77.94 361 ARG A N 1
ATOM 2824 C CA . ARG A 1 361 ? -18.094 23.75 20.641 1 77.94 361 ARG A CA 1
ATOM 2825 C C . ARG A 1 361 ? -17.5 23.828 22.047 1 77.94 361 ARG A C 1
ATOM 2827 O O . ARG A 1 361 ? -17.297 24.922 22.578 1 77.94 361 ARG A O 1
ATOM 2834 N N . ASN A 1 362 ? -17.453 22.672 22.609 1 84 362 ASN A N 1
ATOM 2835 C CA . ASN A 1 362 ? -16.703 22.594 23.859 1 84 362 ASN A CA 1
ATOM 2836 C C . ASN A 1 362 ? -15.211 22.422 23.594 1 84 362 ASN A C 1
ATOM 2838 O O . ASN A 1 362 ? -14.812 21.703 22.672 1 84 362 ASN A O 1
ATOM 2842 N N . GLU A 1 363 ? -14.516 23.203 24.406 1 88.75 363 GLU A N 1
ATOM 2843 C CA . GLU A 1 363 ? -13.07 23.047 24.281 1 88.75 363 GLU A CA 1
ATOM 2844 C C . GLU A 1 363 ? -12.633 21.641 24.672 1 88.75 363 GLU A C 1
ATOM 2846 O O . GLU A 1 363 ? -13.117 21.078 25.672 1 88.75 363 GLU A O 1
ATOM 2851 N N . VAL A 1 364 ? -11.859 21.031 23.812 1 86.38 364 VAL A N 1
ATOM 2852 C CA . VAL A 1 364 ? -11.344 19.688 24.078 1 86.38 364 VAL A CA 1
ATOM 2853 C C . VAL A 1 364 ? -9.82 19.688 23.922 1 86.38 364 VAL A C 1
ATOM 2855 O O . VAL A 1 364 ? -9.25 20.609 23.328 1 86.38 364 VAL A O 1
ATOM 2858 N N . PHE A 1 365 ? -9.203 18.75 24.516 1 86.56 365 PHE A N 1
ATOM 2859 C CA . PHE A 1 365 ? -7.754 18.578 24.453 1 86.56 365 PHE A CA 1
ATOM 2860 C C . PHE A 1 365 ? -7.391 17.219 23.859 1 86.56 365 PHE A C 1
ATOM 2862 O O . PHE A 1 365 ? -7.152 16.266 24.609 1 86.56 365 PHE A O 1
ATOM 2869 N N . PRO A 1 366 ? -7.262 17.219 22.578 1 86.25 366 PRO A N 1
ATOM 2870 C CA . PRO A 1 366 ? -7.023 15.93 21.922 1 86.25 366 PRO A CA 1
ATOM 2871 C C . PRO A 1 366 ? -5.641 15.359 22.219 1 86.25 366 PRO A C 1
ATOM 2873 O O . PRO A 1 366 ? -4.684 16.109 22.406 1 86.25 366 PRO A O 1
ATOM 2876 N N . ALA A 1 367 ? -5.582 14.008 22.234 1 88.88 367 ALA A N 1
ATOM 2877 C CA . ALA A 1 367 ? -4.293 13.328 22.328 1 88.88 367 ALA A CA 1
ATOM 2878 C C . ALA A 1 367 ? -3.566 13.352 20.984 1 88.88 367 ALA A C 1
ATOM 2880 O O . ALA A 1 367 ? -4.195 13.219 19.938 1 88.88 367 ALA A O 1
ATOM 2881 N N . PRO A 1 368 ? -2.279 13.57 21.047 1 92.44 368 PRO A N 1
ATOM 2882 C CA . PRO A 1 368 ? -1.53 13.539 19.797 1 92.44 368 PRO A CA 1
ATOM 2883 C C . PRO A 1 368 ? -1.455 12.141 19.188 1 92.44 368 PRO A C 1
ATOM 2885 O O . PRO A 1 368 ? -1.611 11.148 19.906 1 92.44 368 PRO A O 1
ATOM 2888 N N . ASN A 1 369 ? -1.289 12.102 17.875 1 90.94 369 ASN A N 1
ATOM 2889 C CA . ASN A 1 369 ? -0.945 10.859 17.203 1 90.94 369 ASN A CA 1
ATOM 2890 C C . ASN A 1 369 ? 0.291 10.211 17.812 1 90.94 369 ASN A C 1
ATOM 2892 O O . ASN A 1 369 ? 1.305 10.875 18.031 1 90.94 369 ASN A O 1
ATOM 2896 N N . THR A 1 370 ? 0.251 8.938 18.078 1 89.75 370 THR A N 1
ATOM 2897 C CA . THR A 1 370 ? 1.353 8.242 18.734 1 89.75 370 THR A CA 1
ATOM 2898 C C . THR A 1 370 ? 2.611 8.289 17.875 1 89.75 370 THR A C 1
ATOM 2900 O O . THR A 1 370 ? 3.727 8.344 18.391 1 89.75 370 THR A O 1
ATOM 2903 N N . ALA A 1 371 ? 2.42 8.266 16.594 1 90.5 371 ALA A N 1
ATOM 2904 C CA . ALA A 1 371 ? 3.557 8.352 15.688 1 90.5 371 ALA A CA 1
ATOM 2905 C C . ALA A 1 371 ? 4.258 9.703 15.812 1 90.5 371 ALA A C 1
ATOM 2907 O O . ALA A 1 371 ? 5.48 9.789 15.672 1 90.5 371 ALA A O 1
ATOM 2908 N N . TYR A 1 372 ? 3.457 10.75 16.109 1 94 372 TYR A N 1
ATOM 2909 C CA . TYR A 1 372 ? 4.004 12.078 16.328 1 94 372 TYR A CA 1
ATOM 2910 C C . TYR A 1 372 ? 4.895 12.102 17.562 1 94 372 TYR A C 1
ATOM 2912 O O . TYR A 1 372 ? 6.039 12.562 17.5 1 94 372 TYR A O 1
ATOM 2920 N N . LEU A 1 373 ? 4.465 11.516 18.578 1 93.75 373 LEU A N 1
ATOM 2921 C CA . LEU A 1 373 ? 5.219 11.461 19.828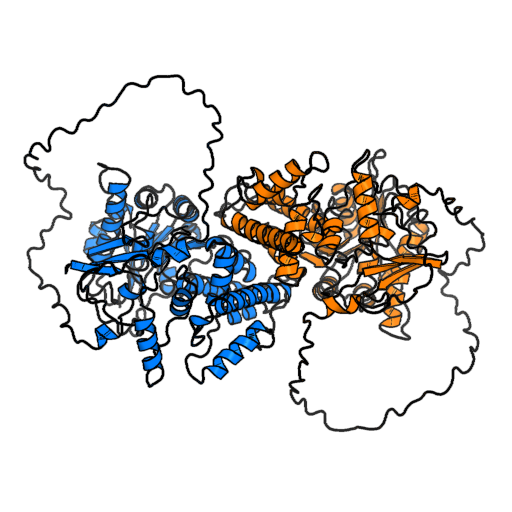 1 93.75 373 LEU A CA 1
ATOM 2922 C C . LEU A 1 373 ? 6.488 10.633 19.656 1 93.75 373 LEU A C 1
ATOM 2924 O O . LEU A 1 373 ? 7.555 11.023 20.141 1 93.75 373 LEU A O 1
ATOM 2928 N N . THR A 1 374 ? 6.328 9.523 18.969 1 91.88 374 THR A N 1
ATOM 2929 C CA . THR A 1 374 ? 7.484 8.68 18.703 1 91.88 374 THR A CA 1
ATOM 2930 C C . THR A 1 374 ? 8.523 9.43 17.875 1 91.88 374 THR A C 1
ATOM 2932 O O . THR A 1 374 ? 9.727 9.32 18.125 1 91.88 374 THR A O 1
ATOM 2935 N N . GLY A 1 375 ? 8.008 10.172 16.891 1 94.31 375 GLY A N 1
ATOM 2936 C CA . GLY A 1 375 ? 8.898 10.984 16.078 1 94.31 375 GLY A CA 1
ATOM 2937 C C . GLY A 1 375 ? 9.68 12 16.891 1 94.31 375 GLY A C 1
ATOM 2938 O O . GLY A 1 375 ? 10.883 12.172 16.688 1 94.31 375 GLY A O 1
ATOM 2939 N N . LEU A 1 376 ? 9.031 12.625 17.828 1 96.12 376 LEU A N 1
ATOM 2940 C CA . LEU A 1 376 ? 9.672 13.641 18.656 1 96.12 376 LEU A CA 1
ATOM 2941 C C . LEU A 1 376 ? 10.742 13.008 19.547 1 96.12 376 LEU A C 1
ATOM 2943 O O . LEU A 1 376 ? 11.727 13.672 19.906 1 96.12 376 LEU A O 1
ATOM 2947 N N . GLN A 1 377 ? 10.578 11.758 19.859 1 93.19 377 GLN A N 1
ATOM 2948 C CA . GLN A 1 377 ? 11.516 11.062 20.734 1 93.19 377 GLN A CA 1
ATOM 2949 C C . GLN A 1 377 ? 12.742 10.578 19.953 1 93.19 377 GLN A C 1
ATOM 2951 O O . GLN A 1 377 ? 13.828 10.43 20.516 1 93.19 377 GLN A O 1
ATOM 2956 N N . ARG A 1 378 ? 12.57 10.461 18.719 1 90.56 378 ARG A N 1
ATOM 2957 C CA . ARG A 1 378 ? 13.609 9.805 17.922 1 90.56 378 ARG A CA 1
ATOM 2958 C C . ARG A 1 378 ? 14.383 10.82 17.094 1 90.56 378 ARG A C 1
ATOM 2960 O O . ARG A 1 378 ? 15.57 10.633 16.812 1 90.56 378 ARG A O 1
ATOM 2967 N N . CYS A 1 379 ? 13.773 11.836 16.703 1 95 379 CYS A N 1
ATOM 2968 C CA . CYS A 1 379 ? 14.375 12.789 15.773 1 95 379 CYS A CA 1
ATOM 2969 C C . CYS A 1 379 ? 15.422 13.648 16.484 1 95 379 CYS A C 1
ATOM 2971 O O . CYS A 1 379 ? 15.336 13.859 17.688 1 95 379 CYS A O 1
ATOM 2973 N N . THR A 1 380 ? 16.375 14.055 15.711 1 95.81 380 THR A N 1
ATOM 2974 C CA . THR A 1 380 ? 17.438 14.914 16.219 1 95.81 380 THR A CA 1
ATOM 2975 C C . THR A 1 380 ? 17.109 16.375 15.977 1 95.81 380 THR A C 1
ATOM 2977 O O . THR A 1 380 ? 17.547 17.25 16.719 1 95.81 380 THR A O 1
ATOM 2980 N N . THR A 1 381 ? 16.344 16.625 14.984 1 97.25 381 THR A N 1
ATOM 2981 C CA . THR A 1 381 ? 16.016 18 14.602 1 97.25 381 THR A CA 1
ATOM 2982 C C . THR A 1 381 ? 14.508 18.188 14.484 1 97.25 381 THR A C 1
ATOM 2984 O O . THR A 1 381 ? 13.82 17.375 13.867 1 97.25 381 THR A O 1
ATOM 2987 N N . LEU A 1 382 ? 14 19.203 15.125 1 98.25 382 LEU A N 1
ATOM 2988 C CA . LEU A 1 382 ? 12.609 19.641 15 1 98.25 382 LEU A CA 1
ATOM 2989 C C . LEU A 1 382 ? 12.523 20.969 14.266 1 98.25 382 LEU A C 1
ATOM 2991 O O . LEU A 1 382 ? 13.211 21.922 14.617 1 98.25 382 LEU A O 1
ATOM 2995 N N . VAL A 1 383 ? 11.672 21.047 13.25 1 98.12 383 VAL A N 1
ATOM 2996 C CA . VAL A 1 383 ? 11.516 22.266 12.469 1 98.12 383 VAL A CA 1
ATOM 2997 C C . VAL A 1 383 ? 10.086 22.766 12.578 1 98.12 383 VAL A C 1
ATOM 2999 O O . VAL A 1 383 ? 9.141 22.062 12.242 1 98.12 383 VAL A O 1
ATOM 3002 N N . TYR A 1 384 ? 9.953 23.953 13.141 1 98.06 384 TYR A N 1
ATOM 3003 C CA . TYR A 1 384 ? 8.727 24.719 12.961 1 98.06 384 TYR A CA 1
ATOM 3004 C C . TYR A 1 384 ? 8.75 25.469 11.641 1 98.06 384 TYR A C 1
ATOM 3006 O O . TYR A 1 384 ? 9.383 26.531 11.523 1 98.06 384 TYR A O 1
ATOM 3014 N N . SER A 1 385 ? 8.023 24.984 10.703 1 96.69 385 SER A N 1
ATOM 3015 C CA . SER A 1 385 ? 8.148 25.484 9.336 1 96.69 385 SER A CA 1
ATOM 3016 C C . SER A 1 385 ? 7.504 26.859 9.188 1 96.69 385 SER A C 1
ATOM 3018 O O . SER A 1 385 ? 6.793 27.312 10.086 1 96.69 385 SER A O 1
ATOM 3020 N N . CYS A 1 386 ? 7.809 27.484 8.039 1 93.38 386 CYS A N 1
ATOM 3021 C CA . CYS A 1 386 ? 7.105 28.719 7.668 1 93.38 386 CYS A CA 1
ATOM 3022 C C . CYS A 1 386 ? 5.656 28.422 7.297 1 93.38 386 CYS A C 1
ATOM 3024 O O . CYS A 1 386 ? 5.285 27.25 7.117 1 93.38 386 CYS A O 1
ATOM 3026 N N . GLY A 1 387 ? 4.926 29.391 7.195 1 88.75 387 GLY A N 1
ATOM 3027 C CA . GLY A 1 387 ? 3.496 29.266 6.953 1 88.75 387 GLY A CA 1
ATOM 3028 C C . GLY A 1 387 ? 2.648 29.906 8.039 1 88.75 387 GLY A C 1
ATOM 3029 O O . GLY A 1 387 ? 3.146 30.703 8.836 1 88.75 387 GLY A O 1
ATOM 3030 N N . SER A 1 388 ? 1.382 29.5 7.988 1 89.31 388 SER A N 1
ATOM 3031 C CA . SER A 1 388 ? 0.467 30.094 8.961 1 89.31 388 SER A CA 1
ATOM 3032 C C . SER A 1 388 ? 0.804 29.641 10.375 1 89.31 388 SER A C 1
ATOM 3034 O O . SER A 1 388 ? 0.868 28.438 10.656 1 89.31 388 SER A O 1
ATOM 3036 N N . LEU A 1 389 ? 1.064 30.562 11.219 1 93.75 389 LEU A N 1
ATOM 3037 C CA . LEU A 1 389 ? 1.47 30.266 12.594 1 93.75 389 LEU A CA 1
ATOM 3038 C C . LEU A 1 389 ? 0.323 29.641 13.375 1 93.75 389 LEU A C 1
ATOM 3040 O O . LEU A 1 389 ? 0.465 28.547 13.922 1 93.75 389 LEU A O 1
ATOM 3044 N N . TRP A 1 390 ? -0.854 30.297 13.297 1 93 390 TRP A N 1
ATOM 3045 C CA . TRP A 1 390 ? -1.967 29.938 14.164 1 93 390 TRP A CA 1
ATOM 3046 C C . TRP A 1 390 ? -2.707 28.719 13.617 1 93 390 TRP A C 1
ATOM 3048 O O . TRP A 1 390 ? -3.049 27.797 14.375 1 93 390 TRP A O 1
ATOM 3058 N N . SER A 1 391 ? -2.918 28.656 12.344 1 88.25 391 SER A N 1
ATOM 3059 C CA . SER A 1 391 ? -3.771 27.594 11.805 1 88.25 391 SER A CA 1
ATOM 3060 C C . SER A 1 391 ? -2.949 26.391 11.375 1 88.25 391 SER A C 1
ATOM 3062 O O . SER A 1 391 ? -3.498 25.297 11.148 1 88.25 391 SER A O 1
ATOM 3064 N N . SER A 1 392 ? -1.623 26.484 11.305 1 90.69 392 SER A N 1
ATOM 3065 C CA . SER A 1 392 ? -0.829 25.359 10.844 1 90.69 392 SER A CA 1
ATOM 3066 C C . SER A 1 392 ? 0.125 24.859 11.922 1 90.69 392 SER A C 1
ATOM 3068 O O . SER A 1 392 ? 0.213 23.656 12.188 1 90.69 392 SER A O 1
ATOM 3070 N N . ILE A 1 393 ? 0.778 25.688 12.57 1 94.81 393 ILE A N 1
ATOM 3071 C CA . ILE A 1 393 ? 1.836 25.297 13.492 1 94.81 393 ILE A CA 1
ATOM 3072 C C . ILE A 1 393 ? 1.243 25.047 14.883 1 94.81 393 ILE A C 1
ATOM 3074 O O . ILE A 1 393 ? 1.418 23.969 15.445 1 94.81 393 ILE A O 1
ATOM 3078 N N . ILE A 1 394 ? 0.457 25.969 15.406 1 95.94 394 ILE A N 1
ATOM 3079 C CA . ILE A 1 394 ? -0.013 25.953 16.781 1 95.94 394 ILE A CA 1
ATOM 3080 C C . ILE A 1 394 ? -0.927 24.75 17 1 95.94 394 ILE A C 1
ATOM 3082 O O . ILE A 1 394 ? -0.87 24.094 18.047 1 95.94 394 ILE A O 1
ATOM 3086 N N . PRO A 1 395 ? -1.773 24.391 16 1 93.31 395 PRO A N 1
ATOM 3087 C CA . PRO A 1 395 ? -2.629 23.219 16.219 1 93.31 395 PRO A CA 1
ATOM 3088 C C . PRO A 1 395 ? -1.83 21.953 16.5 1 93.31 395 PRO A C 1
ATOM 3090 O O . PRO A 1 395 ? -2.322 21.047 17.172 1 93.31 395 PRO A O 1
ATOM 3093 N N . CYS A 1 396 ? -0.625 21.875 16.031 1 95.69 396 CYS A N 1
ATOM 3094 C CA . CYS A 1 396 ? 0.216 20.703 16.234 1 95.69 396 CYS A CA 1
ATOM 3095 C C . CYS A 1 396 ? 0.898 20.75 17.609 1 95.69 396 CYS A C 1
ATOM 3097 O O . CYS A 1 396 ? 1.45 19.75 18.062 1 95.69 396 CYS A O 1
ATOM 3099 N N . LEU A 1 397 ? 0.819 21.875 18.25 1 97 397 LEU A N 1
ATOM 3100 C CA . LEU A 1 397 ? 1.58 22.078 19.469 1 97 397 LEU A CA 1
ATOM 3101 C C . LEU A 1 397 ? 0.669 22 20.688 1 97 397 LEU A C 1
ATOM 3103 O O . LEU A 1 397 ? 1.102 21.594 21.766 1 97 397 LEU A O 1
ATOM 3107 N N . VAL A 1 398 ? -0.57 22.438 20.516 1 95.25 398 VAL A N 1
ATOM 3108 C CA . VAL A 1 398 ? -1.485 22.516 21.656 1 95.25 398 VAL A CA 1
ATOM 3109 C C . VAL A 1 398 ? -2.166 21.156 21.844 1 95.25 398 VAL A C 1
ATOM 3111 O O . VAL A 1 398 ? -3.396 21.062 21.844 1 95.25 398 VAL A O 1
ATOM 3114 N N . LEU A 1 399 ? -1.387 20.172 22.062 1 94.12 399 LEU A N 1
ATOM 3115 C CA . LEU A 1 399 ? -1.81 18.781 22.297 1 94.12 399 LEU A CA 1
ATOM 3116 C C . LEU A 1 399 ? -1.188 18.234 23.578 1 94.12 399 LEU A C 1
ATOM 3118 O O . LEU A 1 399 ? -0.066 18.594 23.938 1 94.12 399 LEU A O 1
ATOM 3122 N N . CYS A 1 400 ? -1.921 17.297 24.156 1 93.81 400 CYS A N 1
ATOM 3123 C CA . CYS A 1 400 ? -1.482 16.719 25.422 1 93.81 400 CYS A CA 1
ATOM 3124 C C . CYS A 1 400 ? -0.125 16.047 25.266 1 93.81 400 CYS A C 1
ATOM 3126 O O . CYS A 1 400 ? 0.088 15.273 24.328 1 93.81 400 CYS A O 1
ATOM 3128 N N . GLY A 1 401 ? 0.797 16.422 26.156 1 95.12 401 GLY A N 1
ATOM 3129 C CA . GLY A 1 401 ? 2.072 15.727 26.219 1 95.12 401 GLY A CA 1
ATOM 3130 C C . GLY A 1 401 ? 3.119 16.297 25.297 1 95.12 401 GLY A C 1
ATOM 3131 O O . GLY A 1 401 ? 4.312 16.016 25.438 1 95.12 401 GLY A O 1
ATOM 3132 N N . ILE A 1 402 ? 2.805 17.172 24.344 1 97.19 402 ILE A N 1
ATOM 3133 C CA . ILE A 1 402 ? 3.709 17.656 23.312 1 97.19 402 ILE A CA 1
ATOM 3134 C C . ILE A 1 402 ? 4.723 18.625 23.938 1 97.19 402 ILE A C 1
ATOM 3136 O O . ILE A 1 402 ? 5.914 18.562 23.625 1 97.19 402 ILE A O 1
ATOM 3140 N N . PRO A 1 403 ? 4.273 19.516 24.891 1 97.88 403 PRO A N 1
ATOM 3141 C CA . PRO A 1 403 ? 5.25 20.422 25.484 1 97.88 403 PRO A CA 1
ATOM 3142 C C . PRO A 1 403 ? 6.422 19.703 26.141 1 97.88 403 PRO A C 1
ATOM 3144 O O . PRO A 1 403 ? 7.582 20.031 25.875 1 97.88 403 PRO A O 1
ATOM 3147 N N . LYS A 1 404 ? 6.117 18.688 26.891 1 97.12 404 LYS A N 1
ATOM 3148 C CA . LYS A 1 404 ? 7.168 17.922 27.562 1 97.12 404 LYS A CA 1
ATOM 3149 C C . LYS A 1 404 ? 7.988 17.125 26.547 1 97.12 404 LYS A C 1
ATOM 3151 O O . LYS A 1 404 ? 9.203 17 26.703 1 97.12 404 LYS A O 1
ATOM 3156 N N . ALA A 1 405 ? 7.332 16.562 25.516 1 97.75 405 ALA A N 1
ATOM 3157 C CA . ALA A 1 405 ? 8 15.773 24.484 1 97.75 405 ALA A CA 1
ATOM 3158 C C . ALA A 1 405 ? 9.023 16.609 23.734 1 97.75 405 ALA A C 1
ATOM 3160 O O . ALA A 1 405 ? 10.047 16.094 23.281 1 97.75 405 ALA A O 1
ATOM 3161 N N . ILE A 1 406 ? 8.766 17.906 23.625 1 98.5 406 ILE A N 1
ATOM 3162 C CA . ILE A 1 406 ? 9.688 18.797 22.922 1 98.5 406 ILE A CA 1
ATOM 3163 C C . ILE A 1 406 ? 10.75 19.312 23.875 1 98.5 406 ILE A C 1
ATOM 3165 O O . ILE A 1 406 ? 11.945 19.203 23.609 1 98.5 406 ILE A O 1
ATOM 3169 N N . ALA A 1 407 ? 10.336 19.797 24.984 1 98.12 407 ALA A N 1
ATOM 3170 C CA . ALA A 1 407 ? 11.219 20.5 25.922 1 98.12 407 ALA A CA 1
ATOM 3171 C C . ALA A 1 407 ? 12.234 19.547 26.547 1 98.12 407 ALA A C 1
ATOM 3173 O O . ALA A 1 407 ? 13.367 19.938 26.812 1 98.12 407 ALA A O 1
ATOM 3174 N N . ARG A 1 408 ? 11.875 18.328 26.688 1 96.19 408 ARG A N 1
ATOM 3175 C CA . ARG A 1 408 ? 12.727 17.406 27.422 1 96.19 408 ARG A CA 1
ATOM 3176 C C . ARG A 1 408 ? 13.055 16.172 26.594 1 96.19 408 ARG A C 1
ATOM 3178 O O . ARG A 1 408 ? 13.305 15.086 27.125 1 96.19 408 ARG A O 1
ATOM 3185 N N . SER A 1 409 ? 12.938 16.359 25.328 1 95.38 409 SER A N 1
ATOM 3186 C CA . SER A 1 409 ? 13.344 15.25 24.469 1 95.38 409 SER A CA 1
ATOM 3187 C C . SER A 1 409 ? 14.812 14.906 24.672 1 95.38 409 SER A C 1
ATOM 3189 O O . SER A 1 409 ? 15.664 15.797 24.719 1 95.38 409 SER A O 1
ATOM 3191 N N . PRO A 1 410 ? 15.109 13.594 24.781 1 92 410 PRO A N 1
ATOM 3192 C CA . PRO A 1 410 ? 16.516 13.219 24.953 1 92 410 PRO A CA 1
ATOM 3193 C C . PRO A 1 410 ? 17.312 13.297 23.641 1 92 410 PRO A C 1
ATOM 3195 O O . PRO A 1 410 ? 18.531 13.312 23.672 1 92 410 PRO A O 1
ATOM 3198 N N . GLN A 1 411 ? 16.656 13.359 22.547 1 94.19 411 GLN A N 1
ATOM 3199 C CA . GLN A 1 411 ? 17.328 13.211 21.25 1 94.19 411 GLN A CA 1
ATOM 3200 C C . GLN A 1 411 ? 17.344 14.531 20.484 1 94.19 411 GLN A C 1
ATOM 3202 O O . GLN A 1 411 ? 18.266 14.781 19.703 1 94.19 411 GLN A O 1
ATOM 3207 N N . LEU A 1 412 ? 16.344 15.422 20.703 1 96.25 412 LEU A N 1
ATOM 3208 C CA . LEU A 1 412 ? 16.234 16.672 19.969 1 96.25 412 LEU A CA 1
ATOM 3209 C C . LEU A 1 412 ? 17.391 17.609 20.328 1 96.25 412 LEU A C 1
ATOM 3211 O O . LEU A 1 412 ? 17.469 18.078 21.469 1 96.25 412 LEU A O 1
ATOM 3215 N N . LYS A 1 413 ? 18.188 17.859 19.391 1 95.75 413 LYS A N 1
ATOM 3216 C CA . LYS A 1 413 ? 19.312 18.781 19.578 1 95.75 413 LYS A CA 1
ATOM 3217 C C . LYS A 1 413 ? 19 20.141 18.953 1 95.75 413 LYS A C 1
ATOM 3219 O O . LYS A 1 413 ? 19.344 21.188 19.531 1 95.75 413 LYS A O 1
ATOM 3224 N N . TYR A 1 414 ? 18.438 20.125 17.828 1 97 414 TYR A N 1
ATOM 3225 C CA . TYR A 1 414 ? 18.125 21.344 17.094 1 97 414 TYR A CA 1
ATOM 3226 C C . TYR A 1 414 ? 16.609 21.547 17.016 1 97 414 TYR A C 1
ATOM 3228 O O . TYR A 1 414 ? 15.891 20.688 16.516 1 97 414 TYR A O 1
ATOM 3236 N N . LYS A 1 415 ? 16.141 22.609 17.547 1 98.31 415 LYS A N 1
ATOM 3237 C CA . LYS A 1 415 ? 14.758 23.062 17.453 1 98.31 415 LYS A CA 1
ATOM 3238 C C . LYS A 1 415 ? 14.664 24.406 16.734 1 98.31 415 LYS A C 1
ATOM 3240 O O . LYS A 1 415 ? 14.836 25.453 17.344 1 98.31 415 LYS A O 1
ATOM 3245 N N . VAL A 1 416 ? 14.273 24.312 15.438 1 98.31 416 VAL A N 1
ATOM 3246 C CA . VAL A 1 416 ? 14.508 25.438 14.539 1 98.31 416 VAL A CA 1
ATOM 3247 C C . VAL A 1 416 ? 13.18 26.047 14.109 1 98.31 416 VAL A C 1
ATOM 3249 O O . VAL A 1 416 ? 12.289 25.344 13.617 1 98.31 416 VAL A O 1
ATOM 3252 N N . LEU A 1 417 ? 13.016 27.297 14.266 1 98.38 417 LEU A N 1
ATOM 3253 C CA . LEU A 1 417 ? 11.898 28.031 13.703 1 98.38 417 LEU A CA 1
ATOM 3254 C C . LEU A 1 417 ? 12.289 28.688 12.375 1 98.38 417 LEU A C 1
ATOM 3256 O O . LEU A 1 417 ? 13.266 29.422 12.312 1 98.38 417 LEU A O 1
ATOM 3260 N N . LEU A 1 418 ? 11.578 28.344 11.336 1 97.88 418 LEU A N 1
ATOM 3261 C CA . LEU A 1 418 ? 11.711 29.062 10.07 1 97.88 418 LEU A CA 1
ATOM 3262 C C . LEU A 1 418 ? 10.773 30.266 10.039 1 97.88 418 LEU A C 1
ATOM 3264 O O . LEU A 1 418 ? 9.57 30.109 9.844 1 97.88 418 LEU A O 1
ATOM 3268 N N . LEU A 1 419 ? 11.352 31.438 10.156 1 97.19 419 LEU A N 1
ATOM 3269 C CA . LEU A 1 419 ? 10.555 32.656 10.273 1 97.19 419 LEU A CA 1
ATOM 3270 C C . LEU A 1 419 ? 9.922 33.031 8.938 1 97.19 419 LEU A C 1
ATOM 3272 O O . LEU A 1 419 ? 10.578 32.969 7.898 1 97.19 419 LEU A O 1
ATOM 3276 N N . ASN A 1 420 ? 8.617 33.344 8.953 1 94 420 ASN A N 1
ATOM 3277 C CA . ASN A 1 420 ? 7.945 33.812 7.75 1 94 420 ASN A CA 1
ATOM 3278 C C . ASN A 1 420 ? 8.625 35.062 7.176 1 94 420 ASN A C 1
ATOM 3280 O O . ASN A 1 420 ? 9.219 35.844 7.914 1 94 420 ASN A O 1
ATOM 3284 N N . THR A 1 421 ? 8.508 35.25 5.91 1 92.75 421 THR A N 1
ATOM 3285 C CA . THR A 1 421 ? 9.109 36.406 5.277 1 92.75 421 THR A CA 1
ATOM 3286 C C . THR A 1 421 ? 8.086 37.531 5.145 1 92.75 421 THR A C 1
ATOM 3288 O O . THR A 1 421 ? 8.453 38.719 4.965 1 92.75 421 THR A O 1
ATOM 3291 N N . ARG A 1 422 ? 6.848 37.156 5.117 1 89.94 422 ARG A N 1
ATOM 3292 C CA . ARG A 1 422 ? 5.746 38.125 5.012 1 89.94 422 ARG A CA 1
ATOM 3293 C C . ARG A 1 422 ? 4.656 37.812 6.039 1 89.94 422 ARG A C 1
ATOM 3295 O O . ARG A 1 422 ? 4.551 36.688 6.516 1 89.94 422 ARG A O 1
ATOM 3302 N N . HIS A 1 423 ? 3.953 38.906 6.34 1 89.75 423 HIS A N 1
ATOM 3303 C CA . HIS A 1 423 ? 2.803 38.688 7.215 1 89.75 423 HIS A CA 1
ATOM 3304 C C . HIS A 1 423 ? 1.642 38.062 6.465 1 89.75 423 HIS A C 1
ATOM 3306 O O . HIS A 1 423 ? 1.556 38.156 5.242 1 89.75 423 HIS A O 1
ATOM 3312 N N . ASP A 1 424 ? 0.876 37.312 7.184 1 86.5 424 ASP A N 1
ATOM 3313 C CA . ASP A 1 424 ? -0.391 36.812 6.656 1 86.5 424 ASP A CA 1
ATOM 3314 C C . ASP A 1 424 ? -1.566 37.312 7.5 1 86.5 424 ASP A C 1
ATOM 3316 O O . ASP A 1 424 ? -1.408 38.188 8.336 1 86.5 424 ASP A O 1
ATOM 3320 N N . ARG A 1 425 ? -2.732 36.781 7.203 1 84.44 425 ARG A N 1
ATOM 3321 C CA . ARG A 1 425 ? -3.967 37.219 7.844 1 84.44 425 ARG A CA 1
ATOM 3322 C C . ARG A 1 425 ? -3.893 37.031 9.359 1 84.44 425 ARG A C 1
ATOM 3324 O O . ARG A 1 425 ? -4.359 37.906 10.109 1 84.44 425 ARG A O 1
ATOM 3331 N N . GLU A 1 426 ? -3.279 36.031 9.82 1 87.75 426 GLU A N 1
ATOM 3332 C CA . GLU A 1 426 ? -3.258 35.688 11.234 1 87.75 426 GLU A CA 1
ATOM 3333 C C . GLU A 1 426 ? -2.094 36.344 11.953 1 87.75 426 GLU A C 1
ATOM 3335 O O . GLU A 1 426 ? -2.139 36.531 13.172 1 87.75 426 GLU A O 1
ATOM 3340 N N . SER A 1 427 ? -1.04 36.719 11.234 1 88.69 427 SER A N 1
ATOM 3341 C CA . SER A 1 427 ? 0.201 37.125 11.883 1 88.69 427 SER A CA 1
ATOM 3342 C C . SER A 1 427 ? 0.548 38.594 11.57 1 88.69 427 SER A C 1
ATOM 3344 O O . SER A 1 427 ? 1.708 39 11.672 1 88.69 427 SER A O 1
ATOM 3346 N N . TYR A 1 428 ? -0.424 39.312 11.211 1 88.25 428 TYR A N 1
ATOM 3347 C CA . TYR A 1 428 ? -0.176 40.719 10.82 1 88.25 428 TYR A CA 1
ATOM 3348 C C . TYR A 1 428 ? 0.464 41.5 11.961 1 88.25 428 TYR A C 1
ATOM 3350 O O . TYR A 1 428 ? -0.035 41.469 13.094 1 88.25 428 TYR A O 1
ATOM 3358 N N . GLY A 1 429 ? 1.594 42.094 11.641 1 90.25 429 GLY A N 1
ATOM 3359 C CA . GLY A 1 429 ? 2.229 43 12.602 1 90.25 429 GLY A CA 1
ATOM 3360 C C . GLY A 1 429 ? 3.135 42.25 13.578 1 90.25 429 GLY A C 1
ATOM 3361 O O . GLY A 1 429 ? 3.82 42.906 14.383 1 90.25 429 GLY A O 1
ATOM 3362 N N . LEU A 1 430 ? 3.156 41 13.523 1 93.88 430 LEU A N 1
ATOM 3363 C CA . LEU A 1 430 ? 3.975 40.25 14.453 1 93.88 430 LEU A CA 1
ATOM 3364 C C . LEU A 1 430 ? 5.441 40.281 14.039 1 93.88 430 LEU A C 1
ATOM 3366 O O . LEU A 1 430 ? 5.758 40.281 12.852 1 93.88 430 LEU A O 1
ATOM 3370 N N . ILE A 1 431 ? 6.262 40.312 15.016 1 96.12 431 ILE A N 1
ATOM 3371 C CA . ILE A 1 431 ? 7.699 40.219 14.797 1 96.12 431 ILE A CA 1
ATOM 3372 C C . ILE A 1 431 ? 8.203 38.875 15.336 1 96.12 431 ILE A C 1
ATOM 3374 O O . ILE A 1 431 ? 7.43 38.094 15.891 1 96.12 431 ILE A O 1
ATOM 3378 N N . ALA A 1 432 ? 9.469 38.594 15.18 1 97.44 432 ALA A N 1
ATOM 3379 C CA . ALA A 1 432 ? 10.016 37.281 15.508 1 97.44 432 ALA A CA 1
ATOM 3380 C C . ALA A 1 432 ? 9.766 36.938 16.969 1 97.44 432 ALA A C 1
ATOM 3382 O O . ALA A 1 432 ? 9.414 35.812 17.297 1 97.44 432 ALA A O 1
ATOM 3383 N N . THR A 1 433 ? 10.039 37.875 17.844 1 97.25 433 THR A N 1
ATOM 3384 C CA . THR A 1 433 ? 9.844 37.625 19.266 1 97.25 433 THR A CA 1
ATOM 3385 C C . THR A 1 433 ? 8.391 37.25 19.562 1 97.25 433 THR A C 1
ATOM 3387 O O . THR A 1 433 ? 8.117 36.438 20.453 1 97.25 433 THR A O 1
ATOM 3390 N N . ASP A 1 434 ? 7.469 37.906 18.812 1 96.44 434 ASP A N 1
ATOM 3391 C CA . ASP A 1 434 ? 6.059 37.562 18.969 1 96.44 434 ASP A CA 1
ATOM 3392 C C . ASP A 1 434 ? 5.793 36.125 18.594 1 96.44 434 ASP A C 1
ATOM 3394 O O . ASP A 1 434 ? 5.07 35.406 19.297 1 96.44 434 ASP A O 1
ATOM 3398 N N . PHE A 1 435 ? 6.348 35.656 17.469 1 97.31 435 PHE A N 1
ATOM 3399 C CA . PHE A 1 435 ? 6.195 34.281 17.031 1 97.31 435 PHE A CA 1
ATOM 3400 C C . PHE A 1 435 ? 6.641 33.312 18.125 1 97.31 435 PHE A C 1
ATOM 3402 O O . PHE A 1 435 ? 5.914 32.375 18.469 1 97.31 435 PHE A O 1
ATOM 3409 N N . ILE A 1 436 ? 7.762 33.531 18.641 1 97.94 436 ILE A N 1
ATOM 3410 C CA . ILE A 1 436 ? 8.383 32.656 19.625 1 97.94 436 ILE A CA 1
ATOM 3411 C C . ILE A 1 436 ? 7.559 32.656 20.922 1 97.94 436 ILE A C 1
ATOM 3413 O O . ILE A 1 436 ? 7.324 31.609 21.516 1 97.94 436 ILE A O 1
ATOM 3417 N N . ASN A 1 437 ? 7.137 33.844 21.297 1 96.81 437 ASN A N 1
ATOM 3418 C CA . ASN A 1 437 ? 6.32 33.969 22.5 1 96.81 437 ASN A CA 1
ATOM 3419 C C . ASN A 1 437 ? 4.996 33.219 22.359 1 96.81 437 ASN A C 1
ATOM 3421 O O . ASN A 1 437 ? 4.52 32.594 23.312 1 96.81 437 ASN A O 1
ATOM 3425 N N . ILE A 1 438 ? 4.406 33.344 21.219 1 97.5 438 ILE A N 1
ATOM 3426 C CA . ILE A 1 438 ? 3.139 32.688 20.953 1 97.5 438 ILE A CA 1
ATOM 3427 C C . ILE A 1 438 ? 3.326 31.172 21.047 1 97.5 438 ILE A C 1
ATOM 3429 O O . ILE A 1 438 ? 2.529 30.484 21.688 1 97.5 438 ILE A O 1
ATOM 3433 N N . ILE A 1 439 ? 4.375 30.641 20.453 1 98.19 439 ILE A N 1
ATOM 3434 C CA . ILE A 1 439 ? 4.676 29.219 20.484 1 98.19 439 ILE A CA 1
ATOM 3435 C C . ILE A 1 439 ? 4.906 28.781 21.938 1 98.19 439 ILE A C 1
ATOM 3437 O O . ILE A 1 439 ? 4.301 27.812 22.406 1 98.19 439 ILE A O 1
ATOM 3441 N N . SER A 1 440 ? 5.719 29.484 22.625 1 98 440 SER A N 1
ATOM 3442 C CA . SER A 1 440 ? 6.074 29.156 24 1 98 440 SER A CA 1
ATOM 3443 C C . SER A 1 440 ? 4.855 29.219 24.922 1 98 440 SER A C 1
ATOM 3445 O O . SER A 1 440 ? 4.637 28.312 25.734 1 98 440 SER A O 1
ATOM 3447 N N . ARG A 1 441 ? 4.09 30.281 24.797 1 97.25 441 ARG A N 1
ATOM 3448 C CA . ARG A 1 441 ? 2.902 30.438 25.641 1 97.25 441 ARG A CA 1
ATOM 3449 C C . ARG A 1 441 ? 1.887 29.328 25.359 1 97.25 441 ARG A C 1
ATOM 3451 O O . ARG A 1 441 ? 1.261 28.812 26.281 1 97.25 441 ARG A O 1
ATOM 3458 N N . SER A 1 442 ? 1.688 29.062 24.109 1 97.5 442 SER A N 1
ATOM 3459 C CA . SER A 1 442 ? 0.745 28.016 23.734 1 97.5 442 SER A CA 1
ATOM 3460 C C . SER A 1 442 ? 1.169 26.672 24.297 1 97.5 442 SER A C 1
ATOM 3462 O O . SER A 1 442 ? 0.34 25.922 24.828 1 97.5 442 SER A O 1
ATOM 3464 N N . LEU A 1 443 ? 2.404 26.359 24.188 1 98.12 443 LEU A N 1
ATOM 3465 C CA . LEU A 1 443 ? 2.939 25.094 24.703 1 98.12 443 LEU A CA 1
ATOM 3466 C C . LEU A 1 443 ? 2.852 25.047 26.219 1 98.12 443 LEU A C 1
ATOM 3468 O O . LEU A 1 443 ? 2.438 24.047 26.797 1 98.12 443 LEU A O 1
ATOM 3472 N N . ASN A 1 444 ? 3.215 26.078 26.875 1 97.44 444 ASN A N 1
ATOM 3473 C CA . ASN A 1 444 ? 3.225 26.109 28.328 1 97.44 444 ASN A CA 1
ATOM 3474 C C . ASN A 1 444 ? 1.81 26.062 28.891 1 97.44 444 ASN A C 1
ATOM 3476 O O . ASN A 1 444 ? 1.594 25.547 30 1 97.44 444 ASN A O 1
ATOM 3480 N N . TYR A 1 445 ? 0.909 26.656 28.141 1 95.81 445 TYR A N 1
ATOM 3481 C CA . TYR A 1 445 ? -0.482 26.531 28.562 1 95.81 445 TYR A CA 1
ATOM 3482 C C . TYR A 1 445 ? -0.874 25.062 28.703 1 95.81 445 TYR A C 1
ATOM 3484 O O . TYR A 1 445 ? -1.471 24.672 29.703 1 95.81 445 TYR A O 1
ATOM 3492 N N . VAL A 1 446 ? -0.547 24.281 27.719 1 95.56 446 VAL A N 1
ATOM 3493 C CA . VAL A 1 446 ? -0.858 22.844 27.719 1 95.56 446 VAL A CA 1
ATOM 3494 C C . VAL A 1 446 ? -0.037 22.141 28.797 1 95.56 446 VAL A C 1
ATOM 3496 O O . VAL A 1 446 ? -0.535 21.234 29.469 1 95.56 446 VAL A O 1
ATOM 3499 N N . HIS A 1 447 ? 1.175 22.547 28.953 1 96.5 447 HIS A N 1
ATOM 3500 C CA . HIS A 1 447 ? 2.027 21.969 29.984 1 96.5 447 HIS A CA 1
ATOM 3501 C C . HIS A 1 447 ? 1.416 22.125 31.375 1 96.5 447 HIS A C 1
ATOM 3503 O O . HIS A 1 447 ? 1.479 21.219 32.188 1 96.5 447 HIS A O 1
ATOM 3509 N N . ALA A 1 448 ? 0.878 23.281 31.578 1 95.81 448 ALA A N 1
ATOM 3510 C CA . ALA A 1 448 ? 0.246 23.562 32.875 1 95.81 448 ALA A CA 1
ATOM 3511 C C . ALA A 1 448 ? -0.963 22.656 33.094 1 95.81 448 ALA A C 1
ATOM 3513 O O . ALA A 1 448 ? -1.273 22.297 34.219 1 95.81 448 ALA A O 1
ATOM 3514 N N . LEU A 1 449 ? -1.603 22.359 32.031 1 93.75 449 LEU A N 1
ATOM 3515 C CA . LEU A 1 449 ? -2.742 21.453 32.125 1 93.75 449 LEU A CA 1
ATOM 3516 C C . LEU A 1 449 ? -2.281 20.016 32.375 1 93.75 449 LEU A C 1
ATOM 3518 O O . LEU A 1 449 ? -2.895 19.281 33.156 1 93.75 449 LEU A O 1
ATOM 3522 N N . ASP A 1 450 ? -1.245 19.609 31.703 1 94.38 450 ASP A N 1
ATOM 3523 C CA . ASP A 1 450 ? -0.704 18.25 31.797 1 94.38 450 ASP A CA 1
ATOM 3524 C C . ASP A 1 450 ? -0.14 17.984 33.188 1 94.38 450 ASP A C 1
ATOM 3526 O O . ASP A 1 450 ? -0.28 16.875 33.719 1 94.38 450 ASP A O 1
ATOM 3530 N N . THR A 1 451 ? 0.541 18.953 33.719 1 94.62 451 THR A N 1
ATOM 3531 C CA . THR A 1 451 ? 1.217 18.844 35 1 94.62 451 THR A CA 1
ATOM 3532 C C . THR A 1 451 ? 0.943 20.078 35.844 1 94.62 451 THR A C 1
ATOM 3534 O O . THR A 1 451 ? 1.801 20.953 35.969 1 94.62 451 THR A O 1
ATOM 3537 N N . PRO A 1 452 ? -0.171 20 36.625 1 92.44 452 PRO A N 1
ATOM 3538 C CA . PRO A 1 452 ? -0.528 21.172 37.438 1 92.44 452 PRO A CA 1
ATOM 3539 C C . PRO A 1 452 ? 0.541 21.516 38.469 1 92.44 452 PRO A C 1
ATOM 3541 O O . PRO A 1 452 ? 1.065 20.625 39.125 1 92.44 452 PRO A O 1
ATOM 3544 N N . GLY A 1 453 ? 0.844 22.719 38.469 1 92.12 453 GLY A N 1
ATOM 3545 C CA . GLY A 1 453 ? 1.797 23.188 39.469 1 92.12 453 GLY A CA 1
ATOM 3546 C C . GLY A 1 453 ? 3.232 23.156 38.969 1 92.12 453 GLY A C 1
ATOM 3547 O O . GLY A 1 453 ? 4.129 23.688 39.625 1 92.12 453 GLY A O 1
ATOM 3548 N N . ALA A 1 454 ? 3.471 22.531 37.781 1 93.31 454 ALA A N 1
ATOM 3549 C CA . ALA A 1 454 ? 4.828 22.469 37.25 1 93.31 454 ALA A CA 1
ATOM 3550 C C . ALA A 1 454 ? 5.27 23.844 36.719 1 93.31 454 ALA A C 1
ATOM 3552 O O . ALA A 1 454 ? 4.449 24.625 36.25 1 93.31 454 ALA A O 1
ATOM 3553 N N . GLU A 1 455 ? 6.539 24.141 36.844 1 96 455 GLU A N 1
ATOM 3554 C CA . GLU A 1 455 ? 7.098 25.375 36.312 1 96 455 GLU A CA 1
ATOM 3555 C C . GLU A 1 455 ? 7.102 25.359 34.781 1 96 455 GLU A C 1
ATOM 3557 O O . GLU A 1 455 ? 7.375 24.328 34.156 1 96 455 GLU A O 1
ATOM 3562 N N . PRO A 1 456 ? 6.742 26.469 34.219 1 97.06 456 PRO A N 1
ATOM 3563 C CA . PRO A 1 456 ? 6.797 26.531 32.75 1 97.06 456 PRO A CA 1
ATOM 3564 C C . PRO A 1 456 ? 8.203 26.312 32.219 1 97.06 456 PRO A C 1
ATOM 3566 O O . PRO A 1 456 ? 9.188 26.609 32.906 1 97.06 456 PRO A O 1
ATOM 3569 N N . PHE A 1 457 ? 8.266 25.797 31.031 1 97.25 457 PHE A N 1
ATOM 3570 C CA . PHE A 1 457 ? 9.555 25.641 30.375 1 97.25 457 PHE A CA 1
ATOM 3571 C C . PHE A 1 457 ? 10.023 26.953 29.781 1 97.25 457 PHE A C 1
ATOM 3573 O O . PHE A 1 457 ? 9.211 27.828 29.484 1 97.25 457 PHE A O 1
ATOM 3580 N N . ASN A 1 458 ? 11.32 27.047 29.641 1 96.31 458 ASN A N 1
ATOM 3581 C CA . ASN A 1 458 ? 11.898 28.25 29.047 1 96.31 458 ASN A CA 1
ATOM 3582 C C . ASN A 1 458 ? 11.773 28.219 27.516 1 96.31 458 ASN A C 1
ATOM 3584 O O . ASN A 1 458 ? 11.625 27.156 26.922 1 96.31 458 ASN A O 1
ATOM 3588 N N . VAL A 1 459 ? 11.844 29.406 26.953 1 96.69 459 VAL A N 1
ATOM 3589 C CA . VAL A 1 459 ? 11.742 29.562 25.5 1 96.69 459 VAL A CA 1
ATOM 3590 C C . VAL A 1 459 ? 12.828 28.734 24.812 1 96.69 459 VAL A C 1
ATOM 3592 O O . VAL A 1 459 ? 12.586 28.125 23.781 1 96.69 459 VAL A O 1
ATOM 3595 N N . ARG A 1 460 ? 13.992 28.641 25.422 1 95.31 460 ARG A N 1
ATOM 3596 C CA . ARG A 1 460 ? 15.141 27.938 24.844 1 95.31 460 ARG A CA 1
ATOM 3597 C C . ARG A 1 460 ? 14.922 26.438 24.859 1 95.31 460 ARG A C 1
ATOM 3599 O O . ARG A 1 460 ? 15.586 25.703 24.109 1 95.31 460 ARG A O 1
ATOM 3606 N N . ASP A 1 461 ? 14.031 25.984 25.719 1 97.19 461 ASP A N 1
ATOM 3607 C CA . ASP A 1 461 ? 13.703 24.562 25.75 1 97.19 461 ASP A CA 1
ATOM 3608 C C . ASP A 1 461 ? 12.867 24.156 24.531 1 97.19 461 ASP A C 1
ATOM 3610 O O . ASP A 1 461 ? 12.828 22.984 24.172 1 97.19 461 ASP A O 1
ATOM 3614 N N . TYR A 1 462 ? 12.227 25.188 23.891 1 98.31 462 TYR A N 1
ATOM 3615 C CA . TYR A 1 462 ? 11.336 24.922 22.766 1 98.31 462 TYR A CA 1
ATOM 3616 C C . TYR A 1 462 ? 12 25.281 21.438 1 98.31 462 TYR A C 1
ATOM 3618 O O . TYR A 1 462 ? 11.695 24.703 20.391 1 98.31 462 TYR A O 1
ATOM 3626 N N . ILE A 1 463 ? 12.812 26.281 21.453 1 98.38 463 ILE A N 1
ATOM 3627 C CA . ILE A 1 463 ? 13.422 26.797 20.234 1 98.38 463 ILE A CA 1
ATOM 3628 C C . ILE A 1 463 ? 14.906 27.078 20.469 1 98.38 463 ILE A C 1
ATOM 3630 O O . ILE A 1 463 ? 15.258 27.828 21.375 1 98.38 463 ILE A O 1
ATOM 3634 N N . THR A 1 464 ? 15.75 26.469 19.641 1 97.56 464 THR A N 1
ATOM 3635 C CA . THR A 1 464 ? 17.188 26.672 19.797 1 97.56 464 THR A CA 1
ATOM 3636 C C . THR A 1 464 ? 17.719 27.578 18.703 1 97.56 464 THR A C 1
ATOM 3638 O O . THR A 1 464 ? 18.719 28.281 18.891 1 97.56 464 THR A O 1
ATOM 3641 N N . HIS A 1 465 ? 17.078 27.531 17.562 1 97.88 465 HIS A N 1
ATOM 3642 C CA . HIS A 1 465 ? 17.547 28.297 16.406 1 97.88 465 HIS A CA 1
ATOM 3643 C C . HIS A 1 465 ? 16.391 28.969 15.68 1 97.88 465 HIS A C 1
ATOM 3645 O O . HIS A 1 465 ? 15.266 28.469 15.688 1 97.88 465 HIS A O 1
ATOM 3651 N N . VAL A 1 466 ? 16.703 30.125 15.07 1 98.25 466 VAL A N 1
ATOM 3652 C CA . VAL A 1 466 ? 15.773 30.812 14.172 1 98.25 466 VAL A CA 1
ATOM 3653 C C . VAL A 1 466 ? 16.453 31.078 12.836 1 98.25 466 VAL A C 1
ATOM 3655 O O . VAL A 1 466 ? 17.547 31.656 12.797 1 98.25 466 VAL A O 1
ATOM 3658 N N . VAL A 1 467 ? 15.852 30.594 11.773 1 97.94 467 VAL A N 1
ATOM 3659 C CA . VAL A 1 467 ? 16.312 30.891 10.422 1 97.94 467 VAL A CA 1
ATOM 3660 C C . VAL A 1 467 ? 15.43 31.969 9.805 1 97.94 467 VAL A C 1
ATOM 3662 O O . VAL A 1 467 ? 14.203 31.844 9.812 1 97.94 467 VAL A O 1
ATOM 3665 N N . TYR A 1 468 ? 16.047 33.062 9.328 1 97.44 468 TYR A N 1
ATOM 3666 C CA . TYR A 1 468 ? 15.273 34.156 8.75 1 97.44 468 TYR A CA 1
ATOM 3667 C C . TYR A 1 468 ? 15.906 34.656 7.457 1 97.44 468 TYR A C 1
ATOM 3669 O O . TYR A 1 468 ? 17.109 34.469 7.23 1 97.44 468 TYR A O 1
ATOM 3677 N N . VAL A 1 469 ? 15.055 35.156 6.613 1 96.38 469 VAL A N 1
ATOM 3678 C CA . VAL A 1 469 ? 15.508 35.781 5.379 1 96.38 469 VAL A CA 1
ATOM 3679 C C . VAL A 1 469 ? 15.75 37.281 5.621 1 96.38 469 VAL A C 1
ATOM 3681 O O . VAL A 1 469 ? 14.844 38 6.02 1 96.38 469 VAL A O 1
ATOM 3684 N N . ARG A 1 470 ? 16.922 37.75 5.344 1 95.69 470 ARG A N 1
ATOM 3685 C CA . ARG A 1 470 ? 17.328 39.125 5.66 1 95.69 470 ARG A CA 1
ATOM 3686 C C . ARG A 1 470 ? 16.453 40.156 4.918 1 95.69 470 ARG A C 1
ATOM 3688 O O . ARG A 1 470 ? 16.188 41.219 5.438 1 95.69 470 ARG A O 1
ATOM 3695 N N . GLN A 1 471 ? 15.969 39.75 3.756 1 93.75 471 GLN A N 1
ATOM 3696 C CA . GLN A 1 471 ? 15.156 40.656 2.934 1 93.75 471 GLN A CA 1
ATOM 3697 C C . GLN A 1 471 ? 13.68 40.531 3.293 1 93.75 471 GLN A C 1
ATOM 3699 O O . GLN A 1 471 ? 12.836 41.188 2.656 1 93.75 471 GLN A O 1
ATOM 3704 N N . GLY A 1 472 ? 13.383 39.75 4.305 1 92.88 472 GLY A N 1
ATOM 3705 C CA . GLY A 1 472 ? 12 39.594 4.719 1 92.88 472 GLY A CA 1
ATOM 3706 C C . GLY A 1 472 ? 11.422 40.812 5.398 1 92.88 472 GLY A C 1
ATOM 3707 O O . GLY A 1 472 ? 12.172 41.688 5.836 1 92.88 472 GLY A O 1
ATOM 3708 N N . ARG A 1 473 ? 10.117 40.875 5.523 1 92.06 473 ARG A N 1
ATOM 3709 C CA . ARG A 1 473 ? 9.422 42.031 6.066 1 92.06 473 ARG A CA 1
ATOM 3710 C C . ARG A 1 473 ? 9.258 41.906 7.578 1 92.06 473 ARG A C 1
ATOM 3712 O O . ARG A 1 473 ? 8.945 42.906 8.25 1 92.06 473 ARG A O 1
ATOM 3719 N N . ILE A 1 474 ? 9.43 40.75 8.109 1 94.62 474 ILE A N 1
ATOM 3720 C CA . ILE A 1 474 ? 9.266 40.531 9.539 1 94.62 474 ILE A CA 1
ATOM 3721 C C . ILE A 1 474 ? 10.602 40.75 10.258 1 94.62 474 ILE A C 1
ATOM 3723 O O . ILE A 1 474 ? 11.609 40.156 9.883 1 94.62 474 ILE A O 1
ATOM 3727 N N . ASP A 1 475 ? 10.586 41.562 11.258 1 96.62 475 ASP A N 1
ATOM 3728 C CA . ASP A 1 475 ? 11.789 41.844 12.047 1 96.62 475 ASP A CA 1
ATOM 3729 C C . ASP A 1 475 ? 12.242 40.594 12.797 1 96.62 475 ASP A C 1
ATOM 3731 O O . ASP A 1 475 ? 11.523 40.094 13.656 1 96.62 475 ASP A O 1
ATOM 3735 N N . PRO A 1 476 ? 13.422 40.156 12.578 1 97 476 PRO A N 1
ATOM 3736 C CA . PRO A 1 476 ? 13.883 38.906 13.219 1 97 476 PRO A CA 1
ATOM 3737 C C . PRO A 1 476 ? 14.32 39.125 14.672 1 97 476 PRO A C 1
ATOM 3739 O O . PRO A 1 476 ? 14.523 38.156 15.406 1 97 476 PRO A O 1
ATOM 3742 N N . CYS A 1 477 ? 14.484 40.281 15.094 1 97.25 477 CYS A N 1
ATOM 3743 C CA . CYS A 1 477 ? 14.852 40.625 16.469 1 97.25 477 CYS A CA 1
ATOM 3744 C C . CYS A 1 477 ? 16.094 39.844 16.891 1 97.25 477 CYS A C 1
ATOM 3746 O O . CYS A 1 477 ? 16.094 39.188 17.938 1 97.25 477 CYS A O 1
ATOM 3748 N N . VAL A 1 478 ? 17.172 39.938 16.156 1 97.81 478 VAL A N 1
ATOM 3749 C CA . VAL A 1 478 ? 18.359 39.094 16.297 1 97.81 478 VAL A CA 1
ATOM 3750 C C . VAL A 1 478 ? 19 39.344 17.672 1 97.81 478 VAL A C 1
ATOM 3752 O O . VAL A 1 478 ? 19.297 38.375 18.391 1 97.81 478 VAL A O 1
ATOM 3755 N N . GLU A 1 479 ? 19.219 40.531 18.062 1 97.06 479 GLU A N 1
ATOM 3756 C CA . GLU A 1 479 ? 19.891 40.875 19.312 1 97.06 479 GLU A CA 1
ATOM 3757 C C . GLU A 1 479 ? 19.109 40.312 20.516 1 97.06 479 GLU A C 1
ATOM 3759 O O . GLU A 1 479 ? 19.688 39.719 21.406 1 97.06 479 GLU A O 1
ATOM 3764 N N . THR A 1 480 ? 17.844 40.625 20.438 1 96.94 480 THR A N 1
ATOM 3765 C CA . THR A 1 480 ? 16.984 40.156 21.531 1 96.94 480 THR A CA 1
ATOM 3766 C C . THR A 1 480 ? 17.016 38.625 21.656 1 96.94 480 THR A C 1
ATOM 3768 O O . THR A 1 480 ? 17.109 38.094 22.766 1 96.94 480 THR A O 1
ATOM 3771 N N . LEU A 1 481 ? 16.969 37.906 20.562 1 97.12 481 LEU A N 1
ATOM 3772 C CA . LEU A 1 481 ? 16.922 36.469 20.562 1 97.12 481 LEU A CA 1
ATOM 3773 C C . LEU A 1 481 ? 18.25 35.875 21 1 97.12 481 LEU A C 1
ATOM 3775 O O . LEU A 1 481 ? 18.297 34.906 21.75 1 97.12 481 LEU A O 1
ATOM 3779 N N . GLU A 1 482 ? 19.312 36.406 20.547 1 96.12 482 GLU A N 1
ATOM 3780 C CA . GLU A 1 482 ? 20.625 35.906 20.922 1 96.12 482 GLU A CA 1
ATOM 3781 C C . GLU A 1 482 ? 20.875 36.094 22.422 1 96.12 482 GLU A C 1
ATOM 3783 O O . GLU A 1 482 ? 21.547 35.281 23.047 1 96.12 482 GLU A O 1
ATOM 3788 N N . ASN A 1 483 ? 20.328 37.156 22.969 1 95.44 483 ASN A N 1
ATOM 3789 C CA . ASN A 1 483 ? 20.438 37.375 24.406 1 95.44 483 ASN A CA 1
ATOM 3790 C C . ASN A 1 483 ? 19.672 36.344 25.203 1 95.44 483 ASN A C 1
ATOM 3792 O O . ASN A 1 483 ? 20 36.062 26.359 1 95.44 483 ASN A O 1
ATOM 3796 N N . LEU A 1 484 ? 18.703 35.781 24.562 1 94 484 LEU A N 1
ATOM 3797 C CA . LEU A 1 484 ? 17.922 34.75 25.219 1 94 484 LEU A CA 1
ATOM 3798 C C . LEU A 1 484 ? 18.547 33.375 25 1 94 484 LEU A C 1
ATOM 3800 O O . LEU A 1 484 ? 18.047 32.375 25.5 1 94 484 LEU A O 1
ATOM 3804 N N . GLY A 1 485 ? 19.609 33.344 24.234 1 94.31 485 GLY A N 1
ATOM 3805 C CA . GLY A 1 485 ? 20.297 32.062 23.969 1 94.31 485 GLY A CA 1
ATOM 3806 C C . GLY A 1 485 ? 19.812 31.375 22.719 1 94.31 485 GLY A C 1
ATOM 3807 O O . GLY A 1 485 ? 20.109 30.188 22.516 1 94.31 485 GLY A O 1
ATOM 3808 N N . ILE A 1 486 ? 19.016 31.969 21.891 1 97.19 486 ILE A N 1
ATOM 3809 C CA . ILE A 1 486 ? 18.531 31.422 20.625 1 97.19 486 ILE A CA 1
ATOM 3810 C C . ILE A 1 486 ? 19.438 31.891 19.484 1 97.19 486 ILE A C 1
ATOM 3812 O O . ILE A 1 486 ? 19.625 33.094 19.297 1 97.19 486 ILE A O 1
ATOM 3816 N N . ARG A 1 487 ? 20 30.953 18.781 1 97.25 487 ARG A N 1
ATOM 3817 C CA . ARG A 1 487 ? 20.906 31.297 17.688 1 97.25 487 ARG A CA 1
ATOM 3818 C C . ARG A 1 487 ? 20.125 31.719 16.438 1 97.25 487 ARG A C 1
ATOM 3820 O O . ARG A 1 487 ? 19.172 31.047 16.047 1 97.25 487 ARG A O 1
ATOM 3827 N N . CYS A 1 488 ? 20.516 32.844 15.859 1 97.75 488 CYS A N 1
ATOM 3828 C CA . CYS A 1 488 ? 19.844 33.344 14.664 1 97.75 488 CYS A CA 1
ATOM 3829 C C . CYS A 1 488 ? 20.719 33.156 13.43 1 97.75 488 CYS A C 1
ATOM 3831 O O . CYS A 1 488 ? 21.891 33.5 13.438 1 97.75 488 CYS A O 1
ATOM 3833 N N . ILE A 1 489 ? 20.172 32.5 12.422 1 97.81 489 ILE A N 1
ATOM 3834 C CA . ILE A 1 489 ? 20.875 32.312 11.156 1 97.81 489 ILE A CA 1
ATOM 3835 C C . ILE A 1 489 ? 20.156 33.062 10.039 1 97.81 489 ILE A C 1
ATOM 3837 O O . ILE A 1 489 ? 19.031 32.688 9.664 1 97.81 489 ILE A O 1
ATOM 3841 N N . GLY A 1 490 ? 20.812 34.062 9.484 1 97.06 490 GLY A N 1
ATOM 3842 C CA . GLY A 1 490 ? 20.266 34.875 8.398 1 97.06 490 GLY A CA 1
ATOM 3843 C C . GLY A 1 490 ? 20.734 34.406 7.031 1 97.06 490 GLY A C 1
ATOM 3844 O O . GLY A 1 490 ? 21.922 34.094 6.848 1 97.06 490 GLY A O 1
ATOM 3845 N N . VAL A 1 491 ? 19.75 34.25 6.152 1 96.5 491 VAL A N 1
ATOM 3846 C CA . VAL A 1 491 ? 20.094 33.875 4.785 1 96.5 491 VAL A CA 1
ATOM 3847 C C . VAL A 1 491 ? 19.656 34.969 3.824 1 96.5 491 VAL A C 1
ATOM 3849 O O . VAL A 1 491 ? 18.734 35.75 4.125 1 96.5 491 VAL A O 1
ATOM 3852 N N . ASP A 1 492 ? 20.359 35.062 2.631 1 95.25 492 ASP A N 1
ATOM 3853 C CA . ASP A 1 492 ? 20.078 36.094 1.652 1 95.25 492 ASP A CA 1
ATOM 3854 C C . ASP A 1 492 ? 19.281 35.531 0.47 1 95.25 492 ASP A C 1
ATOM 3856 O O . ASP A 1 492 ? 19.766 34.656 -0.244 1 95.25 492 ASP A O 1
ATOM 3860 N N . ALA A 1 493 ? 18.078 36.031 0.406 1 93 493 ALA A N 1
ATOM 3861 C CA . ALA A 1 493 ? 17.234 35.656 -0.726 1 93 493 ALA A CA 1
ATOM 3862 C C . ALA A 1 493 ? 17.141 36.812 -1.74 1 93 493 ALA A C 1
ATOM 3864 O O . ALA A 1 493 ? 17.688 37.875 -1.519 1 93 493 ALA A O 1
ATOM 3865 N N . ASP A 1 494 ? 16.531 36.469 -2.889 1 89.19 494 ASP A N 1
ATOM 3866 C CA . ASP A 1 494 ? 16.312 37.5 -3.91 1 89.19 494 ASP A CA 1
ATOM 3867 C C . ASP A 1 494 ? 15.406 38.625 -3.389 1 89.19 494 ASP A C 1
ATOM 3869 O O . ASP A 1 494 ? 14.398 38.344 -2.727 1 89.19 494 ASP A O 1
ATOM 3873 N N . GLU A 1 495 ? 15.781 39.812 -3.695 1 84.81 495 GLU A N 1
ATOM 3874 C CA . GLU A 1 495 ? 15.047 40.969 -3.195 1 84.81 495 GLU A CA 1
ATOM 3875 C C . GLU A 1 495 ? 13.625 41.031 -3.764 1 84.81 495 GLU A C 1
ATOM 3877 O O . GLU A 1 495 ? 12.695 41.438 -3.082 1 84.81 495 GLU A O 1
ATOM 3882 N N . ALA A 1 496 ? 13.484 40.562 -4.984 1 84.19 496 ALA A N 1
ATOM 3883 C CA . ALA A 1 496 ? 12.188 40.594 -5.656 1 84.19 496 ALA A CA 1
ATOM 3884 C C . ALA A 1 496 ? 11.227 39.594 -5.062 1 84.19 496 ALA A C 1
ATOM 3886 O O . ALA A 1 496 ? 10.016 39.812 -5.008 1 84.19 496 ALA A O 1
ATOM 3887 N N . ASP A 1 497 ? 11.734 38.5 -4.539 1 85.88 497 ASP A N 1
ATOM 3888 C CA . ASP A 1 497 ? 10.93 37.469 -3.93 1 85.88 497 ASP A CA 1
ATOM 3889 C C . ASP A 1 497 ? 11.648 36.844 -2.742 1 85.88 497 ASP A C 1
ATOM 3891 O O . ASP A 1 497 ? 12.203 35.719 -2.854 1 85.88 497 ASP A O 1
ATOM 3895 N N . PRO A 1 498 ? 11.562 37.5 -1.634 1 88.88 498 PRO A N 1
ATOM 3896 C CA . PRO A 1 498 ? 12.336 37.062 -0.476 1 88.88 498 PRO A CA 1
ATOM 3897 C C . PRO A 1 498 ? 11.758 35.812 0.169 1 88.88 498 PRO A C 1
ATOM 3899 O O . PRO A 1 498 ? 11.312 35.844 1.318 1 88.88 498 PRO A O 1
ATOM 3902 N N . ARG A 1 499 ? 11.758 34.719 -0.523 1 88.19 499 ARG A N 1
ATOM 3903 C CA . ARG A 1 499 ? 11.258 33.469 0.009 1 88.19 499 ARG A CA 1
ATOM 3904 C C . ARG A 1 499 ? 12.414 32.5 0.283 1 88.19 499 ARG A C 1
ATOM 3906 O O . ARG A 1 499 ? 13.438 32.531 -0.4 1 88.19 499 ARG A O 1
ATOM 3913 N N . LEU A 1 500 ? 12.211 31.797 1.275 1 91.12 500 LEU A N 1
ATOM 3914 C CA . LEU A 1 500 ? 13.141 30.719 1.595 1 91.12 500 LEU A CA 1
ATOM 3915 C C . LEU A 1 500 ? 13.047 29.594 0.567 1 91.12 500 LEU A C 1
ATOM 3917 O O . LEU A 1 500 ? 11.945 29.109 0.264 1 91.12 500 LEU A O 1
ATOM 3921 N N . ASP A 1 501 ? 14.164 29.25 -0.094 1 91.06 501 ASP A N 1
ATOM 3922 C CA . ASP A 1 501 ? 14.164 28.141 -1.029 1 91.06 501 ASP A CA 1
ATOM 3923 C C . ASP A 1 501 ? 15.07 27.016 -0.537 1 91.06 501 ASP A C 1
ATOM 3925 O O . ASP A 1 501 ? 15.609 27.078 0.569 1 91.06 501 ASP A O 1
ATOM 3929 N N . GLU A 1 502 ? 15.125 25.984 -1.276 1 92.75 502 GLU A N 1
ATOM 3930 C CA . GLU A 1 502 ? 15.82 24.766 -0.863 1 92.75 502 GLU A CA 1
ATOM 3931 C C . GLU A 1 502 ? 17.312 25.031 -0.663 1 92.75 502 GLU A C 1
ATOM 3933 O O . GLU A 1 502 ? 17.906 24.547 0.301 1 92.75 502 GLU A O 1
ATOM 3938 N N . HIS A 1 503 ? 17.875 25.781 -1.518 1 93.31 503 HIS A N 1
ATOM 3939 C CA . HIS A 1 503 ? 19.297 26.062 -1.427 1 93.31 503 HIS A CA 1
ATOM 3940 C C . HIS A 1 503 ? 19.625 26.875 -0.171 1 93.31 503 HIS A C 1
ATOM 3942 O O . HIS A 1 503 ? 20.609 26.594 0.509 1 93.31 503 HIS A O 1
ATOM 3948 N N . LEU A 1 504 ? 18.828 27.859 0.086 1 94.62 504 LEU A N 1
ATOM 3949 C CA . LEU A 1 504 ? 19.031 28.703 1.252 1 94.62 504 LEU A CA 1
ATOM 3950 C C . LEU A 1 504 ? 18.859 27.906 2.543 1 94.62 504 LEU A C 1
ATOM 3952 O O . LEU A 1 504 ? 19.625 28.078 3.49 1 94.62 504 LEU A O 1
ATOM 3956 N N . LEU A 1 505 ? 17.812 27.109 2.576 1 95.25 505 LEU A N 1
ATOM 3957 C CA . LEU A 1 505 ? 17.578 26.297 3.77 1 95.25 505 LEU A CA 1
ATOM 3958 C C . LEU A 1 505 ? 18.703 25.297 3.988 1 95.25 505 LEU A C 1
ATOM 3960 O O . LEU A 1 505 ? 19.125 25.062 5.125 1 95.25 505 LEU A O 1
ATOM 3964 N N . TYR A 1 506 ? 19.172 24.688 2.887 1 94.38 506 TYR A N 1
ATOM 3965 C CA . TYR A 1 506 ? 20.297 23.766 2.979 1 94.38 506 TYR A CA 1
ATOM 3966 C C . TYR A 1 506 ? 21.516 24.453 3.584 1 94.38 506 TYR A C 1
ATOM 3968 O O . TYR A 1 506 ? 22.172 23.891 4.469 1 94.38 506 TYR A O 1
ATOM 3976 N N . ALA A 1 507 ? 21.781 25.625 3.121 1 94.25 507 ALA A N 1
ATOM 3977 C CA . ALA A 1 507 ? 22.906 26.391 3.627 1 94.25 507 ALA A CA 1
ATOM 3978 C C . ALA A 1 507 ? 22.734 26.734 5.102 1 94.25 507 ALA A C 1
ATOM 3980 O O . ALA A 1 507 ? 23.688 26.703 5.875 1 94.25 507 ALA A O 1
ATOM 3981 N N . ALA A 1 508 ? 21.578 27.125 5.469 1 96.06 508 ALA A N 1
ATOM 3982 C CA . ALA A 1 508 ? 21.281 27.469 6.863 1 96.06 508 ALA A CA 1
ATOM 3983 C C . ALA A 1 508 ? 21.484 26.25 7.77 1 96.06 508 ALA A C 1
ATOM 3985 O O . ALA A 1 508 ? 22.047 26.391 8.867 1 96.06 508 ALA A O 1
ATOM 3986 N N . PHE A 1 509 ? 21.047 25.062 7.32 1 95.69 509 PHE A N 1
ATOM 3987 C CA . PHE A 1 509 ? 21.188 23.844 8.102 1 95.69 509 PHE A CA 1
ATOM 3988 C C . PHE A 1 509 ? 22.656 23.453 8.227 1 95.69 509 PHE A C 1
ATOM 3990 O O . PHE A 1 509 ? 23.094 22.984 9.281 1 95.69 509 PHE A O 1
ATOM 3997 N N . GLU A 1 510 ? 23.375 23.656 7.203 1 93.94 510 GLU A N 1
ATOM 3998 C CA . GLU A 1 510 ? 24.812 23.391 7.25 1 93.94 510 GLU A CA 1
ATOM 3999 C C . GLU A 1 510 ? 25.516 24.281 8.273 1 93.94 510 GLU A C 1
ATOM 4001 O O . GLU A 1 510 ? 26.359 23.812 9.039 1 93.94 510 GLU A O 1
ATOM 4006 N N . GLU A 1 511 ? 25.141 25.531 8.18 1 93.94 511 GLU A N 1
ATOM 4007 C CA . GLU A 1 511 ? 25.703 26.469 9.133 1 93.94 511 GLU A CA 1
ATOM 4008 C C . GLU A 1 511 ? 25.328 26.109 10.57 1 93.94 511 GLU A C 1
ATOM 4010 O O . GLU A 1 511 ? 26.156 26.234 11.484 1 93.94 511 GLU A O 1
ATOM 4015 N N . MET A 1 512 ? 24.188 25.672 10.75 1 93.75 512 MET A N 1
ATOM 4016 C CA . MET A 1 512 ? 23.672 25.312 12.07 1 93.75 512 MET A CA 1
ATOM 4017 C C . MET A 1 512 ? 24.453 24.156 12.672 1 93.75 512 MET A C 1
ATOM 4019 O O . MET A 1 512 ? 24.797 24.188 13.852 1 93.75 512 MET A O 1
ATOM 4023 N N . VAL A 1 513 ? 24.781 23.125 11.875 1 91.06 513 VAL A N 1
ATOM 4024 C CA . VAL A 1 513 ? 25.422 21.922 12.375 1 91.06 513 VAL A CA 1
ATOM 4025 C C . VAL A 1 513 ? 26.906 22.188 12.625 1 91.06 513 VAL A C 1
ATOM 4027 O O . VAL A 1 513 ? 27.531 21.531 13.453 1 91.06 513 VAL A O 1
ATOM 4030 N N . LEU A 1 514 ? 27.438 23.172 12.039 1 84.94 514 LEU A N 1
ATOM 4031 C CA . LEU A 1 514 ? 28.859 23.516 12.203 1 84.94 514 LEU A CA 1
ATOM 4032 C C . LEU A 1 514 ? 29.062 24.359 13.461 1 84.94 514 LEU A C 1
ATOM 4034 O O . LEU A 1 514 ? 30.203 24.484 13.938 1 84.94 514 LEU A O 1
ATOM 4038 N N . MET A 1 515 ? 28.094 24.906 14.062 1 78.94 515 MET A N 1
ATOM 4039 C CA . MET A 1 515 ? 28.188 25.734 15.258 1 78.94 515 MET A CA 1
ATOM 4040 C C . MET A 1 515 ? 28.281 24.859 16.516 1 78.94 515 MET A C 1
ATOM 4042 O O . MET A 1 515 ? 27.672 23.797 16.578 1 78.94 515 MET A O 1
ATOM 4046 N N . MET B 1 1 ? 28.469 -14.422 -5.156 1 48.19 1 MET B N 1
ATOM 4047 C CA . MET B 1 1 ? 28.469 -15.547 -6.082 1 48.19 1 MET B CA 1
ATOM 4048 C C . MET B 1 1 ? 27.109 -15.711 -6.746 1 48.19 1 MET B C 1
ATOM 4050 O O . MET B 1 1 ? 27.016 -15.891 -7.961 1 48.19 1 MET B O 1
ATOM 4054 N N . LEU B 1 2 ? 26.031 -15.586 -5.992 1 67.5 2 LEU B N 1
ATOM 4055 C CA . LEU B 1 2 ? 24.734 -15.773 -6.641 1 67.5 2 LEU B CA 1
ATOM 4056 C C . LEU B 1 2 ? 24.344 -14.531 -7.434 1 67.5 2 LEU B C 1
ATOM 4058 O O . LEU B 1 2 ? 23.266 -14.492 -8.031 1 67.5 2 LEU B O 1
ATOM 4062 N N . ASP B 1 3 ? 25.375 -13.664 -7.504 1 76.38 3 ASP B N 1
ATOM 4063 C CA . ASP B 1 3 ? 25.109 -12.469 -8.289 1 76.38 3 ASP B CA 1
ATOM 4064 C C . ASP B 1 3 ? 24.969 -12.797 -9.773 1 76.38 3 ASP B C 1
ATOM 4066 O O . ASP B 1 3 ? 24.25 -12.109 -10.508 1 76.38 3 ASP B O 1
ATOM 4070 N N . GLN B 1 4 ? 25.656 -13.883 -10.156 1 82.06 4 GLN B N 1
ATOM 4071 C CA . GLN B 1 4 ? 25.625 -14.273 -11.562 1 82.06 4 GLN B CA 1
ATOM 4072 C C . GLN B 1 4 ? 24.266 -14.828 -11.953 1 82.06 4 GLN B C 1
ATOM 4074 O O . GLN B 1 4 ? 23.938 -14.906 -13.141 1 82.06 4 GLN B O 1
ATOM 4079 N N . LEU B 1 5 ? 23.5 -15.195 -11.016 1 90.06 5 LEU B N 1
ATOM 4080 C CA . LEU B 1 5 ? 22.156 -15.695 -11.289 1 90.06 5 LEU B CA 1
ATOM 4081 C C . LEU B 1 5 ? 21.266 -14.578 -11.82 1 90.06 5 LEU B C 1
ATOM 4083 O O . LEU B 1 5 ? 20.234 -14.844 -12.43 1 90.06 5 LEU B O 1
ATOM 4087 N N . GLY B 1 6 ? 21.719 -13.258 -11.578 1 88.12 6 GLY B N 1
ATOM 4088 C CA . GLY B 1 6 ? 20.844 -12.156 -11.938 1 88.12 6 GLY B CA 1
ATOM 4089 C C . GLY B 1 6 ? 19.469 -12.25 -11.297 1 88.12 6 GLY B C 1
ATOM 4090 O O . GLY B 1 6 ? 19.312 -12.875 -10.242 1 88.12 6 GLY B O 1
ATOM 4091 N N . GLN B 1 7 ? 18.547 -11.609 -11.891 1 91.69 7 GLN B N 1
ATOM 4092 C CA . GLN B 1 7 ? 17.172 -11.727 -11.398 1 91.69 7 GLN B CA 1
ATOM 4093 C C . GLN B 1 7 ? 16.562 -13.062 -11.805 1 91.69 7 GLN B C 1
ATOM 4095 O O . GLN B 1 7 ? 16.766 -13.531 -12.93 1 91.69 7 GLN B O 1
ATOM 4100 N N . VAL B 1 8 ? 15.867 -13.641 -10.914 1 95.56 8 VAL B N 1
ATOM 4101 C CA . VAL B 1 8 ? 15.344 -14.992 -11.102 1 95.56 8 VAL B CA 1
ATOM 4102 C C . VAL B 1 8 ? 13.82 -14.93 -11.258 1 95.56 8 VAL B C 1
ATOM 4104 O O . VAL B 1 8 ? 13.148 -14.172 -10.562 1 95.56 8 VAL B O 1
ATOM 4107 N N . LEU B 1 9 ? 13.328 -15.602 -12.227 1 97.25 9 LEU B N 1
ATOM 4108 C CA . LEU B 1 9 ? 11.898 -15.836 -12.375 1 97.25 9 LEU B CA 1
ATOM 4109 C C . LEU B 1 9 ? 11.539 -17.266 -12.023 1 97.25 9 LEU B C 1
ATOM 4111 O O . LEU B 1 9 ? 12.133 -18.219 -12.555 1 97.25 9 LEU B O 1
ATOM 4115 N N . VAL B 1 10 ? 10.602 -17.422 -11.117 1 97.44 10 VAL B N 1
ATOM 4116 C CA . VAL B 1 10 ? 10.234 -18.75 -10.641 1 97.44 10 VAL B CA 1
ATOM 4117 C C . VAL B 1 10 ? 8.789 -19.047 -11.016 1 97.44 10 VAL B C 1
ATOM 4119 O O . VAL B 1 10 ? 7.875 -18.312 -10.648 1 97.44 10 VAL B O 1
ATOM 4122 N N . ILE B 1 11 ? 8.586 -20.094 -11.734 1 97 11 ILE B N 1
ATOM 4123 C CA . ILE B 1 11 ? 7.25 -20.594 -12.016 1 97 11 ILE B CA 1
ATOM 4124 C C . ILE B 1 11 ? 6.898 -21.703 -11.023 1 97 11 ILE B C 1
ATOM 4126 O O . ILE B 1 11 ? 7.57 -22.734 -10.977 1 97 11 ILE B O 1
ATOM 4130 N N . SER B 1 12 ? 5.895 -21.469 -10.273 1 92.56 12 SER B N 1
ATOM 4131 C CA . SER B 1 12 ? 5.586 -22.453 -9.234 1 92.56 12 SER B CA 1
ATOM 4132 C C . SER B 1 12 ? 4.141 -22.328 -8.766 1 92.56 12 SER B C 1
ATOM 4134 O O . SER B 1 12 ? 3.5 -21.297 -8.984 1 92.56 12 SER B O 1
ATOM 4136 N N . GLY B 1 13 ? 3.658 -23.438 -8.234 1 83.62 13 GLY B N 1
ATOM 4137 C CA . GLY B 1 13 ? 2.463 -23.344 -7.414 1 83.62 13 GLY B CA 1
ATOM 4138 C C . GLY B 1 13 ? 2.74 -22.828 -6.016 1 83.62 13 GLY B C 1
ATOM 4139 O O . GLY B 1 13 ? 3.836 -22.328 -5.738 1 83.62 13 GLY B O 1
ATOM 4140 N N . GLY B 1 14 ? 1.798 -22.844 -5.18 1 73.12 14 GLY B N 1
ATOM 4141 C CA . GLY B 1 14 ? 1.924 -22.297 -3.836 1 73.12 14 GLY B CA 1
ATOM 4142 C C . GLY B 1 14 ? 2.932 -23.047 -2.982 1 73.12 14 GLY B C 1
ATOM 4143 O O . GLY B 1 14 ? 3.916 -22.469 -2.523 1 73.12 14 GLY B O 1
ATOM 4144 N N . SER B 1 15 ? 2.896 -24.328 -2.832 1 74.06 15 SER B N 1
ATOM 4145 C CA . SER B 1 15 ? 3.711 -25.109 -1.904 1 74.06 15 SER B CA 1
ATOM 4146 C C . SER B 1 15 ? 5.047 -25.484 -2.529 1 74.06 15 SER B C 1
ATOM 4148 O O . SER B 1 15 ? 6.016 -25.766 -1.818 1 74.06 15 SER B O 1
ATOM 4150 N N . GLY B 1 16 ? 5.133 -25.484 -3.773 1 78.69 16 GLY B N 1
ATOM 4151 C CA . GLY B 1 16 ? 6.281 -26.031 -4.469 1 78.69 16 GLY B CA 1
ATOM 4152 C C . GLY B 1 16 ? 7.555 -25.25 -4.246 1 78.69 16 GLY B C 1
ATOM 4153 O O . GLY B 1 16 ? 8.656 -25.766 -4.434 1 78.69 16 GLY B O 1
ATOM 4154 N N . TYR B 1 17 ? 7.434 -24.031 -3.803 1 90 17 TYR B N 1
ATOM 4155 C CA . TYR B 1 17 ? 8.633 -23.203 -3.693 1 90 17 TYR B CA 1
ATOM 4156 C C . TYR B 1 17 ? 8.641 -22.422 -2.391 1 90 17 TYR B C 1
ATOM 4158 O O . TYR B 1 17 ? 9.516 -21.578 -2.164 1 90 17 TYR B O 1
ATOM 4166 N N . ASN B 1 18 ? 7.73 -22.609 -1.525 1 88.38 18 ASN B N 1
ATOM 4167 C CA . ASN B 1 18 ? 7.598 -21.828 -0.298 1 88.38 18 ASN B CA 1
ATOM 4168 C C . ASN B 1 18 ? 8.797 -22.016 0.622 1 88.38 18 ASN B C 1
ATOM 4170 O O . ASN B 1 18 ? 9.25 -21.078 1.272 1 88.38 18 ASN B O 1
ATOM 4174 N N . ASP B 1 19 ? 9.297 -23.203 0.59 1 88.31 19 ASP B N 1
ATOM 4175 C CA . ASP B 1 19 ? 10.406 -23.516 1.489 1 88.31 19 ASP B CA 1
ATOM 4176 C C . ASP B 1 19 ? 11.742 -23.125 0.875 1 88.31 19 ASP B C 1
ATOM 4178 O O . ASP B 1 19 ? 12.789 -23.25 1.511 1 88.31 19 ASP B O 1
ATOM 4182 N N . LEU B 1 20 ? 11.711 -22.609 -0.298 1 93.12 20 LEU B N 1
ATOM 4183 C CA . LEU B 1 20 ? 12.945 -22.312 -1.021 1 93.12 20 LEU B CA 1
ATOM 4184 C C . LEU B 1 20 ? 13.094 -20.812 -1.27 1 93.12 20 LEU B C 1
ATOM 4186 O O . LEU B 1 20 ? 14.086 -20.375 -1.856 1 93.12 20 LEU B O 1
ATOM 4190 N N . ILE B 1 21 ? 12.219 -19.969 -0.802 1 92.5 21 ILE B N 1
ATOM 4191 C CA . ILE B 1 21 ? 12.117 -18.578 -1.206 1 92.5 21 ILE B CA 1
ATOM 4192 C C . ILE B 1 21 ? 13.344 -17.812 -0.721 1 92.5 21 ILE B C 1
ATOM 4194 O O . ILE B 1 21 ? 13.727 -16.797 -1.318 1 92.5 21 ILE B O 1
ATOM 4198 N N . GLU B 1 22 ? 14.031 -18.234 0.325 1 91.5 22 GLU B N 1
ATOM 4199 C CA . GLU B 1 22 ? 15.172 -17.516 0.881 1 91.5 22 GLU B CA 1
ATOM 4200 C C . GLU B 1 22 ? 16.375 -17.578 -0.061 1 91.5 22 GLU B C 1
ATOM 4202 O O . GLU B 1 22 ? 17.281 -16.75 0.031 1 91.5 22 GLU B O 1
ATOM 4207 N N . VAL B 1 23 ? 16.344 -18.547 -0.952 1 91.94 23 VAL B N 1
ATOM 4208 C CA . VAL B 1 23 ? 17.438 -18.688 -1.91 1 91.94 23 VAL B CA 1
ATOM 4209 C C . VAL B 1 23 ? 17.328 -17.594 -2.969 1 91.94 23 VAL B C 1
ATOM 4211 O O . VAL B 1 23 ? 18.344 -17.172 -3.518 1 91.94 23 VAL B O 1
ATOM 4214 N N . THR B 1 24 ? 16.078 -17.188 -3.217 1 91.5 24 THR B N 1
ATOM 4215 C CA . THR B 1 24 ? 15.828 -16.172 -4.234 1 91.5 24 THR B CA 1
ATOM 4216 C C . THR B 1 24 ? 14.906 -15.078 -3.697 1 91.5 24 THR B C 1
ATOM 4218 O O . THR B 1 24 ? 13.805 -14.883 -4.203 1 91.5 24 THR B O 1
ATOM 4221 N N . PRO B 1 25 ? 15.352 -14.273 -2.807 1 83 25 PRO B N 1
ATOM 4222 C CA . PRO B 1 25 ? 14.477 -13.312 -2.123 1 83 25 PRO B CA 1
ATOM 4223 C C . PRO B 1 25 ? 14.008 -12.188 -3.039 1 83 25 PRO B C 1
ATOM 4225 O O . PRO B 1 25 ? 13.016 -11.516 -2.748 1 83 25 PRO B O 1
ATOM 4228 N N . SER B 1 26 ? 14.641 -11.953 -4.137 1 87.31 26 SER B N 1
ATOM 4229 C CA . SER B 1 26 ? 14.25 -10.883 -5.055 1 87.31 26 SER B CA 1
ATOM 4230 C C . SER B 1 26 ? 13.75 -11.445 -6.379 1 87.31 26 SER B C 1
ATOM 4232 O O . SER B 1 26 ? 13.945 -10.836 -7.434 1 87.31 26 SER B O 1
ATOM 4234 N N . ALA B 1 27 ? 13.102 -12.547 -6.32 1 94.12 27 ALA B N 1
ATOM 4235 C CA . ALA B 1 27 ? 12.641 -13.219 -7.535 1 94.12 27 ALA B CA 1
ATOM 4236 C C . ALA B 1 27 ? 11.242 -12.742 -7.93 1 94.12 27 ALA B C 1
ATOM 4238 O O . ALA B 1 27 ? 10.547 -12.102 -7.133 1 94.12 27 ALA B O 1
ATOM 4239 N N . ILE B 1 28 ? 10.969 -12.961 -9.195 1 95.56 28 ILE B N 1
ATOM 4240 C CA . ILE B 1 28 ? 9.602 -12.82 -9.695 1 95.56 28 ILE B CA 1
ATOM 4241 C C . ILE B 1 28 ? 8.898 -14.172 -9.664 1 95.56 28 ILE B C 1
ATOM 4243 O O . ILE B 1 28 ? 9.281 -15.094 -10.383 1 95.56 28 ILE B O 1
ATOM 4247 N N . TYR B 1 29 ? 7.93 -14.289 -8.82 1 95.62 29 TYR B N 1
ATOM 4248 C CA . TYR B 1 29 ? 7.199 -15.539 -8.688 1 95.62 29 TYR B CA 1
ATOM 4249 C C . TYR B 1 29 ? 5.938 -15.531 -9.547 1 95.62 29 TYR B C 1
ATOM 4251 O O . TYR B 1 29 ? 5.012 -14.758 -9.289 1 95.62 29 TYR B O 1
ATOM 4259 N N . VAL B 1 30 ? 5.934 -16.375 -10.508 1 95.62 30 VAL B N 1
ATOM 4260 C CA . VAL B 1 30 ? 4.77 -16.5 -11.383 1 95.62 30 VAL B CA 1
ATOM 4261 C C . VAL B 1 30 ? 3.904 -17.672 -10.922 1 95.62 30 VAL B C 1
ATOM 4263 O O . VAL B 1 30 ? 4.387 -18.797 -10.82 1 95.62 30 VAL B O 1
ATOM 4266 N N . ILE B 1 31 ? 2.678 -17.344 -10.648 1 92 31 ILE B N 1
ATOM 4267 C CA . ILE B 1 31 ? 1.713 -18.328 -10.148 1 92 31 ILE B CA 1
ATOM 4268 C C . ILE B 1 31 ? 0.544 -18.438 -11.125 1 92 31 ILE B C 1
ATOM 4270 O O . ILE B 1 31 ? 0.15 -17.453 -11.75 1 92 31 ILE B O 1
ATOM 4274 N N . PRO B 1 32 ? 0.045 -19.625 -11.398 1 83.81 32 PRO B N 1
ATOM 4275 C CA . PRO B 1 32 ? -1.013 -19.797 -12.398 1 83.81 32 PRO B CA 1
ATOM 4276 C C . PRO B 1 32 ? -2.176 -18.828 -12.211 1 83.81 32 PRO B C 1
ATOM 4278 O O . PRO B 1 32 ? -2.59 -18.172 -13.156 1 83.81 32 PRO B O 1
ATOM 4281 N N . GLY B 1 33 ? -2.582 -18.359 -10.969 1 66 33 GLY B N 1
ATOM 4282 C CA . GLY B 1 33 ? -3.619 -17.391 -10.672 1 66 33 GLY B CA 1
ATOM 4283 C C . GLY B 1 33 ? -4.961 -17.734 -11.289 1 66 33 GLY B C 1
ATOM 4284 O O . GLY B 1 33 ? -5.656 -16.859 -11.812 1 66 33 GLY B O 1
ATOM 4285 N N . MET B 1 34 ? -5.469 -18.922 -11.5 1 59 34 MET B N 1
ATOM 4286 C CA . MET B 1 34 ? -6.617 -19.312 -12.305 1 59 34 MET B CA 1
ATOM 4287 C C . MET B 1 34 ? -7.906 -19.234 -11.492 1 59 34 MET B C 1
ATOM 4289 O O . MET B 1 34 ? -7.871 -19.281 -10.266 1 59 34 MET B O 1
ATOM 4293 N N . PHE B 1 35 ? -8.867 -18.672 -12.266 1 56.16 35 PHE B N 1
ATOM 4294 C CA . PHE B 1 35 ? -10.234 -18.766 -11.766 1 56.16 35 PHE B CA 1
ATOM 4295 C C . PHE B 1 35 ? -10.656 -20.219 -11.648 1 56.16 35 PHE B C 1
ATOM 4297 O O . PHE B 1 35 ? -10.211 -21.078 -12.422 1 56.16 35 PHE B O 1
ATOM 4304 N N . ASP B 1 36 ? -10.906 -20.656 -10.375 1 55.81 36 ASP B N 1
ATOM 4305 C CA . ASP B 1 36 ? -11.438 -22.016 -10.258 1 55.81 36 ASP B CA 1
ATOM 4306 C C . ASP B 1 36 ? -12.969 -22 -10.203 1 55.81 36 ASP B C 1
ATOM 4308 O O . ASP B 1 36 ? -13.57 -20.969 -9.891 1 55.81 36 ASP B O 1
ATOM 4312 N N . VAL B 1 37 ? -13.711 -22.547 -11.234 1 44.88 37 VAL B N 1
ATOM 4313 C CA . VAL B 1 37 ? -15.164 -22.703 -11.281 1 44.88 37 VAL B CA 1
ATOM 4314 C C . VAL B 1 37 ? -15.602 -23.812 -10.336 1 44.88 37 VAL B C 1
ATOM 4316 O O . VAL B 1 37 ? -14.977 -24.875 -10.289 1 44.88 37 VAL B O 1
ATOM 4319 N N . PHE B 1 38 ? -16.172 -23.281 -9.109 1 45.09 38 PHE B N 1
ATOM 4320 C CA . PHE B 1 38 ? -16.812 -24.297 -8.289 1 45.09 38 PHE B CA 1
ATOM 4321 C C . PHE B 1 38 ? -17.953 -24.953 -9.055 1 45.09 38 PHE B C 1
ATOM 4323 O O . PHE B 1 38 ? -18.922 -24.297 -9.438 1 45.09 38 PHE B O 1
ATOM 4330 N N . THR B 1 39 ? -17.672 -25.875 -9.828 1 40.59 39 THR B N 1
ATOM 4331 C CA . THR B 1 39 ? -18.688 -26.562 -10.633 1 40.59 39 THR B CA 1
ATOM 4332 C C . THR B 1 39 ? -19.594 -27.406 -9.75 1 40.59 39 THR B C 1
ATOM 4334 O O . THR B 1 39 ? -20.391 -28.203 -10.25 1 40.59 39 THR B O 1
ATOM 4337 N N . MET B 1 40 ? -19.453 -27.344 -8.445 1 40.75 40 MET B N 1
ATOM 4338 C CA . MET B 1 40 ? -20.344 -28.266 -7.738 1 40.75 40 MET B CA 1
ATOM 4339 C C . MET B 1 40 ? -21.75 -27.672 -7.629 1 40.75 40 MET B C 1
ATOM 4341 O O . MET B 1 40 ? -21.906 -26.5 -7.289 1 40.75 40 MET B O 1
ATOM 4345 N N . SER B 1 41 ? -22.719 -28.312 -8.148 1 38.81 41 SER B N 1
ATOM 4346 C CA . SER B 1 41 ? -24.125 -27.953 -7.941 1 38.81 41 SER B CA 1
ATOM 4347 C C . SER B 1 41 ? -24.438 -27.781 -6.457 1 38.81 41 SER B C 1
ATOM 4349 O O . SER B 1 41 ? -23.75 -28.359 -5.609 1 38.81 41 SER B O 1
ATOM 4351 N N . VAL B 1 42 ? -25.172 -26.766 -6.113 1 42.38 42 VAL B N 1
ATOM 4352 C CA . VAL B 1 42 ? -25.672 -26.531 -4.762 1 42.38 42 VAL B CA 1
ATOM 4353 C C . VAL B 1 42 ? -26.062 -27.859 -4.109 1 42.38 42 VAL B C 1
ATOM 4355 O O . VAL B 1 42 ? -25.812 -28.062 -2.92 1 42.38 42 VAL B O 1
ATOM 4358 N N . ARG B 1 43 ? -26.656 -28.688 -4.941 1 39 43 ARG B N 1
ATOM 4359 C CA . ARG B 1 43 ? -27.125 -29.969 -4.434 1 39 43 ARG B CA 1
ATOM 4360 C C . ARG B 1 43 ? -25.969 -30.844 -3.988 1 39 43 ARG B C 1
ATOM 4362 O O . ARG B 1 43 ? -26.047 -31.5 -2.939 1 39 43 ARG B O 1
ATOM 4369 N N . GLN B 1 44 ? -24.922 -30.812 -4.695 1 42.16 44 GLN B N 1
ATOM 4370 C CA . GLN B 1 44 ? -23.75 -31.609 -4.359 1 42.16 44 GLN B CA 1
ATOM 4371 C C . GLN B 1 44 ? -23.047 -31.062 -3.123 1 42.16 44 GLN B C 1
ATOM 4373 O O . GLN B 1 44 ? -22.578 -31.828 -2.273 1 42.16 44 GLN B O 1
ATOM 4378 N N . TRP B 1 45 ? -23.172 -29.844 -3.004 1 47.06 45 TRP B N 1
ATOM 4379 C CA . TRP B 1 45 ? -22.562 -29.188 -1.855 1 47.06 45 TRP B CA 1
ATOM 4380 C C . TRP B 1 45 ? -23.312 -29.531 -0.568 1 47.06 45 TRP B C 1
ATOM 4382 O O . TRP B 1 45 ? -22.688 -29.797 0.463 1 47.06 45 TRP B O 1
ATOM 4392 N N . ARG B 1 46 ? -24.641 -29.422 -0.683 1 44.53 46 ARG B N 1
ATOM 4393 C CA . ARG B 1 46 ? -25.453 -29.766 0.476 1 44.53 46 ARG B CA 1
ATOM 4394 C C . ARG B 1 46 ? -25.188 -31.203 0.924 1 44.53 46 ARG B C 1
ATOM 4396 O O . ARG B 1 46 ? -25.188 -31.484 2.121 1 44.53 46 ARG B O 1
ATOM 4403 N N . TYR B 1 47 ? -25.016 -32 -0.037 1 39.91 47 TYR B N 1
ATOM 4404 C CA . TYR B 1 47 ? -24.766 -33.406 0.283 1 39.91 47 TYR B CA 1
ATOM 4405 C C . TYR B 1 47 ? -23.422 -33.562 0.993 1 39.91 47 TYR B C 1
ATOM 4407 O O . TYR B 1 47 ? -23.312 -34.312 1.961 1 39.91 47 TYR B O 1
ATOM 4415 N N . VAL B 1 48 ? -22.469 -32.781 0.512 1 42.34 48 VAL B N 1
ATOM 4416 C CA . VAL B 1 48 ? -21.125 -32.906 1.087 1 42.34 48 VAL B CA 1
ATOM 4417 C C . VAL B 1 48 ? -21.109 -32.281 2.49 1 42.34 48 VAL B C 1
ATOM 4419 O O . VAL B 1 48 ? -20.516 -32.844 3.408 1 42.34 48 VAL B O 1
ATOM 4422 N N . THR B 1 49 ? -21.734 -31.156 2.654 1 46.22 49 THR B N 1
ATOM 4423 C CA . THR B 1 49 ? -21.719 -30.484 3.951 1 46.22 49 THR B CA 1
ATOM 4424 C C . THR B 1 49 ? -22.469 -31.297 4.992 1 46.22 49 THR B C 1
ATOM 4426 O O . THR B 1 49 ? -22.141 -31.281 6.176 1 46.22 49 THR B O 1
ATOM 4429 N N . ARG B 1 50 ? -23.656 -31.859 4.598 1 40.72 50 ARG B N 1
ATOM 4430 C CA . ARG B 1 50 ? -24.391 -32.719 5.523 1 40.72 50 ARG B CA 1
ATOM 4431 C C . ARG B 1 50 ? -23.547 -33.906 5.977 1 40.72 50 ARG B C 1
ATOM 4433 O O . ARG B 1 50 ? -23.656 -34.344 7.117 1 40.72 50 ARG B O 1
ATOM 4440 N N . ARG B 1 51 ? -22.812 -34.438 5.07 1 38.03 51 ARG B N 1
ATOM 4441 C CA . ARG B 1 51 ? -22 -35.594 5.426 1 38.03 51 ARG B CA 1
ATOM 4442 C C . ARG B 1 51 ? -20.734 -35.188 6.18 1 38.03 51 ARG B C 1
ATOM 4444 O O . ARG B 1 51 ? -20.125 -36 6.879 1 38.03 51 ARG B O 1
ATOM 4451 N N . ILE B 1 52 ? -20.234 -34.062 5.898 1 39.28 52 ILE B N 1
ATOM 4452 C CA . ILE B 1 52 ? -19.078 -33.562 6.637 1 39.28 52 ILE B CA 1
ATOM 4453 C C . ILE B 1 52 ? -19.438 -33.375 8.109 1 39.28 52 ILE B C 1
ATOM 4455 O O . ILE B 1 52 ? -18.562 -33.281 8.961 1 39.28 52 ILE B O 1
ATOM 4459 N N . ASP B 1 53 ? -20.625 -33.156 8.523 1 36.12 53 ASP B N 1
ATOM 4460 C CA . ASP B 1 53 ? -20.891 -33 9.953 1 36.12 53 ASP B CA 1
ATOM 4461 C C . ASP B 1 53 ? -20.297 -34.188 10.742 1 36.12 53 ASP B C 1
ATOM 4463 O O . ASP B 1 53 ? -20.078 -34.062 11.945 1 36.12 53 ASP B O 1
ATOM 4467 N N . ARG B 1 54 ? -20.5 -35.469 10.211 1 33.5 54 ARG B N 1
ATOM 4468 C CA . ARG B 1 54 ? -20.156 -36.531 11.172 1 33.5 54 ARG B CA 1
ATOM 4469 C C . ARG B 1 54 ? -18.656 -36.531 11.469 1 33.5 54 ARG B C 1
ATOM 4471 O O . ARG B 1 54 ? -18.25 -36.406 12.625 1 33.5 54 ARG B O 1
ATOM 4478 N N . SER B 1 55 ? -17.922 -37.719 11.039 1 32.59 55 SER B N 1
ATOM 4479 C CA . SER B 1 55 ? -16.594 -38.062 11.547 1 32.59 55 SER B CA 1
ATOM 4480 C C . SER B 1 55 ? -15.539 -37.062 11.047 1 32.59 55 SER B C 1
ATOM 4482 O O . SER B 1 55 ? -14.797 -36.5 11.852 1 32.59 55 SER B O 1
ATOM 4484 N N . ASN B 1 56 ? -14.789 -37.5 9.891 1 32.31 56 ASN B N 1
ATOM 4485 C CA . ASN B 1 56 ? -13.484 -37.031 9.438 1 32.31 56 ASN B CA 1
ATOM 4486 C C . ASN B 1 56 ? -13.609 -35.719 8.664 1 32.31 56 ASN B C 1
ATOM 4488 O O . ASN B 1 56 ? -14.086 -35.719 7.523 1 32.31 56 ASN B O 1
ATOM 4492 N N . ALA B 1 57 ? -14.062 -34.688 9.148 1 34.56 57 ALA B N 1
ATOM 4493 C CA . ALA B 1 57 ? -14.258 -33.312 8.688 1 34.56 57 ALA B CA 1
ATOM 4494 C C . ALA B 1 57 ? -13.156 -32.906 7.723 1 34.56 57 ALA B C 1
ATOM 4496 O O . ALA B 1 57 ? -12.07 -32.469 8.148 1 34.56 57 ALA B O 1
ATOM 4497 N N . TRP B 1 58 ? -12.82 -33.656 6.77 1 35.41 58 TRP B N 1
ATOM 4498 C CA . TRP B 1 58 ? -11.828 -33.25 5.781 1 35.41 58 TRP B CA 1
ATOM 4499 C C . TRP B 1 58 ? -12.133 -31.828 5.273 1 35.41 58 TRP B C 1
ATOM 4501 O O . TRP B 1 58 ? -13.273 -31.516 4.941 1 35.41 58 TRP B O 1
ATOM 4511 N N . GLY B 1 59 ? -11.68 -30.75 5.801 1 40.28 59 GLY B N 1
ATOM 4512 C CA . GLY B 1 59 ? -11.828 -29.312 5.742 1 40.28 59 GLY B CA 1
ATOM 4513 C C . GLY B 1 59 ? -11.859 -28.766 4.324 1 40.28 59 GLY B C 1
ATOM 4514 O O . GLY B 1 59 ? -11.148 -29.266 3.451 1 40.28 59 GLY B O 1
ATOM 4515 N N . ILE B 1 60 ? -13.047 -28.547 3.766 1 44.41 60 ILE B N 1
ATOM 4516 C CA . ILE B 1 60 ? -13.164 -27.734 2.562 1 44.41 60 ILE B CA 1
ATOM 4517 C C . ILE B 1 60 ? -12.188 -26.562 2.633 1 44.41 60 ILE B C 1
ATOM 4519 O O . ILE B 1 60 ? -12.109 -25.875 3.65 1 44.41 60 ILE B O 1
ATOM 4523 N N . GLY B 1 61 ? -11.102 -26.625 1.671 1 60.59 61 GLY B N 1
ATOM 4524 C CA . GLY B 1 61 ? -10.117 -25.547 1.649 1 60.59 61 GLY B CA 1
ATOM 4525 C C . GLY B 1 61 ? -10.75 -24.172 1.63 1 60.59 61 GLY B C 1
ATOM 4526 O O . GLY B 1 61 ? -11.875 -24 1.144 1 60.59 61 GLY B O 1
ATOM 4527 N N . SER B 1 62 ? -10.406 -23.312 2.412 1 72.06 62 SER B N 1
ATOM 4528 C CA . SER B 1 62 ? -10.844 -21.922 2.523 1 72.06 62 SER B CA 1
ATOM 4529 C C . SER B 1 62 ? -11.133 -21.312 1.152 1 72.06 62 SER B C 1
ATOM 4531 O O . SER B 1 62 ? -12.156 -20.656 0.961 1 72.06 62 SER B O 1
ATOM 4533 N N . SER B 1 63 ? -10.391 -21.672 0.146 1 70.88 63 SER B N 1
ATOM 4534 C CA . SER B 1 63 ? -10.562 -21.094 -1.188 1 70.88 63 SER B CA 1
ATOM 4535 C C . SER B 1 63 ? -11.812 -21.656 -1.866 1 70.88 63 SER B C 1
ATOM 4537 O O . SER B 1 63 ? -12.539 -20.922 -2.531 1 70.88 63 SER B O 1
ATOM 4539 N N . SER B 1 64 ? -12.07 -22.922 -1.641 1 70.31 64 SER B N 1
ATOM 4540 C CA . SER B 1 64 ? -13.227 -23.562 -2.271 1 70.31 64 SER B CA 1
ATOM 4541 C C . SER B 1 64 ? -14.531 -22.984 -1.737 1 70.31 64 SER B C 1
ATOM 4543 O O . SER B 1 64 ? -15.477 -22.781 -2.498 1 70.31 64 SER B O 1
ATOM 4545 N N . GLU B 1 65 ? -14.57 -22.734 -0.46 1 76.62 65 GLU B N 1
ATOM 4546 C CA . GLU B 1 65 ? -15.758 -22.156 0.145 1 76.62 65 GLU B CA 1
ATOM 4547 C C . GLU B 1 65 ? -16 -20.734 -0.376 1 76.62 65 GLU B C 1
ATOM 4549 O O . GLU B 1 65 ? -17.141 -20.344 -0.638 1 76.62 65 GLU B O 1
ATOM 4554 N N . ILE B 1 66 ? -15.031 -20.016 -0.542 1 80.94 66 ILE B N 1
ATOM 4555 C CA . ILE B 1 66 ? -15.125 -18.656 -1.053 1 80.94 66 ILE B CA 1
ATOM 4556 C C . ILE B 1 66 ? -15.656 -18.672 -2.484 1 80.94 66 ILE B C 1
ATOM 4558 O O . ILE B 1 66 ? -16.562 -17.906 -2.826 1 80.94 66 ILE B O 1
ATOM 4562 N N . ILE B 1 67 ? -15.094 -19.547 -3.266 1 75 67 ILE B N 1
ATOM 4563 C CA . ILE B 1 67 ? -15.492 -19.641 -4.664 1 75 67 ILE B CA 1
ATOM 4564 C C . ILE B 1 67 ? -16.953 -20.078 -4.758 1 75 67 ILE B C 1
ATOM 4566 O O . ILE B 1 67 ? -17.703 -19.594 -5.602 1 75 67 ILE B O 1
ATOM 4570 N N . ARG B 1 68 ? -17.359 -20.938 -3.973 1 77.06 68 ARG B N 1
ATOM 4571 C CA . ARG B 1 68 ? -18.734 -21.422 -3.965 1 77.06 68 ARG B CA 1
ATOM 4572 C C . ARG B 1 68 ? -19.719 -20.297 -3.707 1 77.06 68 ARG B C 1
ATOM 4574 O O . ARG B 1 68 ? -20.766 -20.219 -4.352 1 77.06 68 ARG B O 1
ATOM 4581 N N . VAL B 1 69 ? -19.391 -19.453 -2.791 1 79.12 69 VAL B N 1
ATOM 4582 C CA . VAL B 1 69 ? -20.344 -18.469 -2.32 1 79.12 69 VAL B CA 1
ATOM 4583 C C . VAL B 1 69 ? -20.172 -17.172 -3.096 1 79.12 69 VAL B C 1
ATOM 4585 O O . VAL B 1 69 ? -21.156 -16.531 -3.477 1 79.12 69 VAL B O 1
ATOM 4588 N N . LEU B 1 70 ? -18.922 -16.766 -3.336 1 82.88 70 LEU B N 1
ATOM 4589 C CA . LEU B 1 70 ? -18.656 -15.453 -3.906 1 82.88 70 LEU B CA 1
ATOM 4590 C C . LEU B 1 70 ? -18.188 -15.57 -5.352 1 82.88 70 LEU B C 1
ATOM 4592 O O . LEU B 1 70 ? -18.219 -14.594 -6.102 1 82.88 70 LEU B O 1
ATOM 4596 N N . GLY B 1 71 ? -17.75 -16.766 -5.711 1 74.94 71 GLY B N 1
ATOM 4597 C CA . GLY B 1 71 ? -17.094 -16.875 -7 1 74.94 71 GLY B CA 1
ATOM 4598 C C . GLY B 1 71 ? -15.711 -16.266 -7.023 1 74.94 71 GLY B C 1
ATOM 4599 O O . GLY B 1 71 ? -15.141 -15.969 -5.969 1 74.94 71 GLY B O 1
ATOM 4600 N N . GLY B 1 72 ? -15.07 -16.281 -8.227 1 74.31 72 GLY B N 1
ATOM 4601 C CA . GLY B 1 72 ? -13.773 -15.633 -8.375 1 74.31 72 GLY B CA 1
ATOM 4602 C C . GLY B 1 72 ? -12.641 -16.625 -8.57 1 74.31 72 GLY B C 1
ATOM 4603 O O . GLY B 1 72 ? -12.875 -17.828 -8.719 1 74.31 72 GLY B O 1
ATOM 4604 N N . PRO B 1 73 ? -11.484 -16.062 -8.555 1 74.81 73 PRO B N 1
ATOM 4605 C CA . PRO B 1 73 ? -10.32 -16.906 -8.789 1 74.81 73 PRO B CA 1
ATOM 4606 C C . PRO B 1 73 ? -9.867 -17.641 -7.523 1 74.81 73 PRO B C 1
ATOM 4608 O O . PRO B 1 73 ? -10.25 -17.266 -6.414 1 74.81 73 PRO B O 1
ATOM 4611 N N . SER B 1 74 ? -9.18 -18.797 -7.805 1 75.81 74 SER B N 1
ATOM 4612 C CA . SER B 1 74 ? -8.523 -19.469 -6.688 1 75.81 74 SER B CA 1
ATOM 4613 C C . SER B 1 74 ? -7.32 -18.672 -6.199 1 75.81 74 SER B C 1
ATOM 4615 O O . SER B 1 74 ? -6.375 -18.438 -6.953 1 75.81 74 SER B O 1
ATOM 4617 N N . ILE B 1 75 ? -7.344 -18.266 -5.008 1 83.06 75 ILE B N 1
ATOM 4618 C CA . ILE B 1 75 ? -6.332 -17.344 -4.52 1 83.06 75 ILE B CA 1
ATOM 4619 C C . ILE B 1 75 ? -5.398 -18.062 -3.547 1 83.06 75 ILE B C 1
ATOM 4621 O O . ILE B 1 75 ? -4.441 -17.469 -3.045 1 83.06 75 ILE B O 1
ATOM 4625 N N . GLY B 1 76 ? -5.527 -19.359 -3.318 1 84.81 76 GLY B N 1
ATOM 4626 C CA . GLY B 1 76 ? -4.777 -20.094 -2.303 1 84.81 76 GLY B CA 1
ATOM 4627 C C . GLY B 1 76 ? -3.279 -20.047 -2.529 1 84.81 76 GLY B C 1
ATOM 4628 O O . GLY B 1 76 ? -2.512 -19.781 -1.605 1 84.81 76 GLY B O 1
ATOM 4629 N N . ASP B 1 77 ? -2.865 -20.297 -3.717 1 84.94 77 ASP B N 1
ATOM 4630 C CA . ASP B 1 77 ? -1.44 -20.328 -4.031 1 84.94 77 ASP B CA 1
ATOM 4631 C C . ASP B 1 77 ? -0.823 -18.938 -3.893 1 84.94 77 ASP B C 1
ATOM 4633 O O . ASP B 1 77 ? 0.31 -18.797 -3.424 1 84.94 77 ASP B O 1
ATOM 4637 N N . ILE B 1 78 ? -1.527 -17.984 -4.367 1 90.56 78 ILE B N 1
ATOM 4638 C CA . ILE B 1 78 ? -1.049 -16.609 -4.27 1 90.56 78 ILE B CA 1
ATOM 4639 C C . ILE B 1 78 ? -0.892 -16.219 -2.803 1 90.56 78 ILE B C 1
ATOM 4641 O O . ILE B 1 78 ? 0.147 -15.695 -2.4 1 90.56 78 ILE B O 1
ATOM 4645 N N . ARG B 1 79 ? -1.921 -16.547 -2.049 1 91.25 79 ARG B N 1
ATOM 4646 C CA . ARG B 1 79 ? -1.892 -16.234 -0.625 1 91.25 79 ARG B CA 1
ATOM 4647 C C . ARG B 1 79 ? -0.728 -16.922 0.07 1 91.25 79 ARG B C 1
ATOM 4649 O O . ARG B 1 79 ? -0.039 -16.328 0.896 1 91.25 79 ARG B O 1
ATOM 4656 N N . SER B 1 80 ? -0.574 -18.188 -0.22 1 90.81 80 SER B N 1
ATOM 4657 C CA . SER B 1 80 ? 0.484 -18.969 0.413 1 90.81 80 SER B CA 1
ATOM 4658 C C . SER B 1 80 ? 1.854 -18.344 0.159 1 90.81 80 SER B C 1
ATOM 4660 O O . SER B 1 80 ? 2.67 -18.234 1.076 1 90.81 80 SER B O 1
ATOM 4662 N N . ARG B 1 81 ? 2.102 -17.953 -1.04 1 92.81 81 ARG B N 1
ATOM 4663 C CA . ARG B 1 81 ? 3.369 -17.328 -1.399 1 92.81 81 ARG B CA 1
ATOM 4664 C C . ARG B 1 81 ? 3.529 -15.977 -0.703 1 92.81 81 ARG B C 1
ATOM 4666 O O . ARG B 1 81 ? 4.59 -15.68 -0.15 1 92.81 81 ARG B O 1
ATOM 4673 N N . LEU B 1 82 ? 2.498 -15.195 -0.707 1 95.5 82 LEU B N 1
ATOM 4674 C CA . LEU B 1 82 ? 2.545 -13.859 -0.116 1 95.5 82 LEU B CA 1
ATOM 4675 C C . LEU B 1 82 ? 2.797 -13.945 1.387 1 95.5 82 LEU B C 1
ATOM 4677 O O . LEU B 1 82 ? 3.58 -13.164 1.932 1 95.5 82 LEU B O 1
ATOM 4681 N N . VAL B 1 83 ? 2.164 -14.875 2.055 1 95.62 83 VAL B N 1
ATOM 4682 C CA . VAL B 1 83 ? 2.326 -15.023 3.498 1 95.62 83 VAL B CA 1
ATOM 4683 C C . VAL B 1 83 ? 3.76 -15.438 3.816 1 95.62 83 VAL B C 1
ATOM 4685 O O . VAL B 1 83 ? 4.344 -14.969 4.797 1 95.62 83 VAL B O 1
ATOM 4688 N N . ARG B 1 84 ? 4.277 -16.281 2.988 1 93.62 84 ARG B N 1
ATOM 4689 C CA . ARG B 1 84 ? 5.656 -16.719 3.209 1 93.62 84 ARG B CA 1
ATOM 4690 C C . ARG B 1 84 ? 6.629 -15.562 2.984 1 93.62 84 ARG B C 1
ATOM 4692 O O . ARG B 1 84 ? 7.594 -15.398 3.736 1 93.62 84 ARG B O 1
ATOM 4699 N N . LEU B 1 85 ? 6.406 -14.844 1.957 1 95.38 85 LEU B N 1
ATOM 4700 C CA . LEU B 1 85 ? 7.238 -13.68 1.688 1 95.38 85 LEU B CA 1
ATOM 4701 C C . LEU B 1 85 ? 7.109 -12.648 2.803 1 95.38 85 LEU B C 1
ATOM 4703 O O . LEU B 1 85 ? 8.086 -12 3.168 1 95.38 85 LEU B O 1
ATOM 4707 N N . ALA B 1 86 ? 5.883 -12.477 3.297 1 95.62 86 ALA B N 1
ATOM 4708 C CA . ALA B 1 86 ? 5.664 -11.562 4.414 1 95.62 86 ALA B CA 1
ATOM 4709 C C . ALA B 1 86 ? 6.477 -11.984 5.637 1 95.62 86 ALA B C 1
ATOM 4711 O O . ALA B 1 86 ? 7.004 -11.141 6.363 1 95.62 86 ALA B O 1
ATOM 4712 N N . LEU B 1 87 ? 6.555 -13.312 5.867 1 93.88 87 LEU B N 1
ATOM 4713 C CA . LEU B 1 87 ? 7.359 -13.828 6.965 1 93.88 87 LEU B CA 1
ATOM 4714 C C . LEU B 1 87 ? 8.836 -13.5 6.766 1 93.88 87 LEU B C 1
ATOM 4716 O O . LEU B 1 87 ? 9.516 -13.094 7.707 1 93.88 87 LEU B O 1
ATOM 4720 N N . LEU B 1 88 ? 9.281 -13.672 5.566 1 93.06 88 LEU B N 1
ATOM 4721 C CA . LEU B 1 88 ? 10.664 -13.344 5.238 1 93.06 88 LEU B CA 1
ATOM 4722 C C . LEU B 1 88 ? 10.938 -11.859 5.453 1 93.06 88 LEU B C 1
ATOM 4724 O O . LEU B 1 88 ? 11.984 -11.484 5.992 1 93.06 88 LEU B O 1
ATOM 4728 N N . ALA B 1 89 ? 10.039 -11.008 5.031 1 92.44 89 ALA B N 1
ATOM 4729 C CA . ALA B 1 89 ? 10.172 -9.562 5.211 1 92.44 89 ALA B CA 1
ATOM 4730 C C . ALA B 1 89 ? 10.219 -9.195 6.691 1 92.44 89 ALA B C 1
ATOM 4732 O O . ALA B 1 89 ? 10.984 -8.32 7.098 1 92.44 89 ALA B O 1
ATOM 4733 N N . ALA B 1 90 ? 9.414 -9.844 7.484 1 91.25 90 ALA B N 1
ATOM 4734 C CA . ALA B 1 90 ? 9.352 -9.578 8.922 1 91.25 90 ALA B CA 1
ATOM 4735 C C . ALA B 1 90 ? 10.664 -9.961 9.609 1 91.25 90 ALA B C 1
ATOM 4737 O O . ALA B 1 90 ? 11.086 -9.305 10.562 1 91.25 90 ALA B O 1
ATOM 4738 N N . LYS B 1 91 ? 11.297 -10.945 9.102 1 88.38 91 LYS B N 1
ATOM 4739 C CA . LYS B 1 91 ? 12.531 -11.445 9.711 1 88.38 91 LYS B CA 1
ATOM 4740 C C . LYS B 1 91 ? 13.711 -10.531 9.383 1 88.38 91 LYS B C 1
ATOM 4742 O O . LYS B 1 91 ? 14.68 -10.477 10.141 1 88.38 91 LYS B O 1
ATOM 4747 N N . ARG B 1 92 ? 13.758 -9.922 8.266 1 83.44 92 ARG B N 1
ATOM 4748 C CA . ARG B 1 92 ? 14.898 -9.125 7.824 1 83.44 92 ARG B CA 1
ATOM 4749 C C . ARG B 1 92 ? 14.977 -7.812 8.594 1 83.44 92 ARG B C 1
ATOM 4751 O O . ARG B 1 92 ? 15.922 -7.039 8.422 1 83.44 92 ARG B O 1
ATOM 4758 N N . GLY B 1 93 ? 14.375 -7.699 9.727 1 65.44 93 GLY B N 1
ATOM 4759 C CA . GLY B 1 93 ? 14.516 -6.613 10.68 1 65.44 93 GLY B CA 1
ATOM 4760 C C . GLY B 1 93 ? 13.898 -5.312 10.203 1 65.44 93 GLY B C 1
ATOM 4761 O O . GLY B 1 93 ? 13.578 -5.168 9.023 1 65.44 93 GLY B O 1
ATOM 4762 N N . GLU B 1 94 ? 13.508 -4.539 11.094 1 64.75 94 GLU B N 1
ATOM 4763 C CA . GLU B 1 94 ? 12.922 -3.219 10.898 1 64.75 94 GLU B CA 1
ATOM 4764 C C . GLU B 1 94 ? 14 -2.135 10.875 1 64.75 94 GLU B C 1
ATOM 4766 O O . GLU B 1 94 ? 15.047 -2.281 11.5 1 64.75 94 GLU B O 1
ATOM 4771 N N . ASN B 1 95 ? 13.836 -1.29 9.898 1 64.25 95 ASN B N 1
ATOM 4772 C CA . ASN B 1 95 ? 14.68 -0.103 9.875 1 64.25 95 ASN B CA 1
ATOM 4773 C C . ASN B 1 95 ? 14.484 0.753 11.125 1 64.25 95 ASN B C 1
ATOM 4775 O O . ASN B 1 95 ? 13.352 0.955 11.57 1 64.25 95 ASN B O 1
ATOM 4779 N N . LYS B 1 96 ? 15.539 1.026 11.719 1 62.25 96 LYS B N 1
ATOM 4780 C CA . LYS B 1 96 ? 15.547 1.89 12.898 1 62.25 96 LYS B CA 1
ATOM 4781 C C . LYS B 1 96 ? 14.711 3.146 12.664 1 62.25 96 LYS B C 1
ATOM 4783 O O . LYS B 1 96 ? 14.141 3.707 13.602 1 62.25 96 LYS B O 1
ATOM 4788 N N . ASN B 1 97 ? 14.562 3.516 11.461 1 60.84 97 ASN B N 1
ATOM 4789 C CA . ASN B 1 97 ? 13.898 4.781 11.156 1 60.84 97 ASN B CA 1
ATOM 4790 C C . ASN B 1 97 ? 12.406 4.586 10.906 1 60.84 97 ASN B C 1
ATOM 4792 O O . ASN B 1 97 ? 11.695 5.547 10.594 1 60.84 97 ASN B O 1
ATOM 4796 N N . ASP B 1 98 ? 12.023 3.367 11.227 1 75.75 98 ASP B N 1
ATOM 4797 C CA . ASP B 1 98 ? 10.609 3.119 10.992 1 75.75 98 ASP B CA 1
ATOM 4798 C C . ASP B 1 98 ? 9.773 3.533 12.203 1 75.75 98 ASP B C 1
ATOM 4800 O O . ASP B 1 98 ? 10.133 3.24 13.344 1 75.75 98 ASP B O 1
ATOM 4804 N N . LEU B 1 99 ? 8.758 4.355 11.938 1 77.12 99 LEU B N 1
ATOM 4805 C CA . LEU B 1 99 ? 7.875 4.848 12.992 1 77.12 99 LEU B CA 1
ATOM 4806 C C . LEU B 1 99 ? 6.961 3.734 13.492 1 77.12 99 LEU B C 1
ATOM 4808 O O . LEU B 1 99 ? 6.367 3.855 14.57 1 77.12 99 LEU B O 1
ATOM 4812 N N . GLY B 1 100 ? 7.02 2.662 12.789 1 75.12 100 GLY B N 1
ATOM 4813 C CA . GLY B 1 100 ? 6.117 1.591 13.18 1 75.12 100 GLY B CA 1
ATOM 4814 C C . GLY B 1 100 ? 6.602 0.821 14.398 1 75.12 100 GLY B C 1
ATOM 4815 O O . GLY B 1 100 ? 7.766 0.929 14.781 1 75.12 100 GLY B O 1
ATOM 4816 N N . SER B 1 101 ? 5.664 0.197 15.094 1 79.19 101 SER B N 1
ATOM 4817 C CA . SER B 1 101 ? 5.977 -0.609 16.266 1 79.19 101 SER B CA 1
ATOM 4818 C C . SER B 1 101 ? 6.828 -1.82 15.906 1 79.19 101 SER B C 1
ATOM 4820 O O . SER B 1 101 ? 6.609 -2.445 14.867 1 79.19 101 SER B O 1
ATOM 4822 N N . PRO B 1 102 ? 7.797 -2.023 16.766 1 81.31 102 PRO B N 1
ATOM 4823 C CA . PRO B 1 102 ? 8.57 -3.244 16.531 1 81.31 102 PRO B CA 1
ATOM 4824 C C . PRO B 1 102 ? 7.707 -4.504 16.547 1 81.31 102 PRO B C 1
ATOM 4826 O O . PRO B 1 102 ? 6.816 -4.633 17.391 1 81.31 102 PRO B O 1
ATOM 4829 N N . GLY B 1 103 ? 7.824 -5.293 15.664 1 87.62 103 GLY B N 1
ATOM 4830 C CA . GLY B 1 103 ? 7.094 -6.547 15.617 1 87.62 103 GLY B CA 1
ATOM 4831 C C . GLY B 1 103 ? 5.773 -6.441 14.883 1 87.62 103 GLY B C 1
ATOM 4832 O O . GLY B 1 103 ? 5.043 -7.43 14.758 1 87.62 103 GLY B O 1
ATOM 4833 N N . SER B 1 104 ? 5.441 -5.254 14.5 1 91.12 104 SER B N 1
ATOM 4834 C CA . SER B 1 104 ? 4.168 -5.047 13.82 1 91.12 104 SER B CA 1
ATOM 4835 C C . SER B 1 104 ? 4.066 -5.902 12.562 1 91.12 104 SER B C 1
ATOM 4837 O O . SER B 1 104 ? 3.012 -6.465 12.266 1 91.12 104 SER B O 1
ATOM 4839 N N . ARG B 1 105 ? 5.164 -6.031 11.844 1 91.44 105 ARG B N 1
ATOM 4840 C CA . ARG B 1 105 ? 5.18 -6.824 10.617 1 91.44 105 ARG B CA 1
ATOM 4841 C C . ARG B 1 105 ? 4.895 -8.297 10.914 1 91.44 105 ARG B C 1
ATOM 4843 O O . ARG B 1 105 ? 4.121 -8.938 10.203 1 91.44 105 ARG B O 1
ATOM 4850 N N . GLU B 1 106 ? 5.535 -8.734 11.922 1 93.69 106 GLU B N 1
ATOM 4851 C CA . GLU B 1 106 ? 5.34 -10.125 12.312 1 93.69 106 GLU B CA 1
ATOM 4852 C C . GLU B 1 106 ? 3.904 -10.375 12.773 1 93.69 106 GLU B C 1
ATOM 4854 O O . GLU B 1 106 ? 3.312 -11.406 12.445 1 93.69 106 GLU B O 1
ATOM 4859 N N . ALA B 1 107 ? 3.434 -9.453 13.57 1 95.62 107 ALA B N 1
ATOM 4860 C CA . ALA B 1 107 ? 2.057 -9.578 14.039 1 95.62 107 ALA B CA 1
ATOM 4861 C C . ALA B 1 107 ? 1.074 -9.602 12.875 1 95.62 107 ALA B C 1
ATOM 4863 O O . ALA B 1 107 ? 0.127 -10.398 12.875 1 95.62 107 ALA B O 1
ATOM 4864 N N . LEU B 1 108 ? 1.29 -8.719 11.945 1 96.56 108 LEU B N 1
ATOM 4865 C CA . LEU B 1 108 ? 0.421 -8.672 10.781 1 96.56 108 LEU B CA 1
ATOM 4866 C C . LEU B 1 108 ? 0.511 -9.969 9.984 1 96.56 108 LEU B C 1
ATOM 4868 O O . LEU B 1 108 ? -0.504 -10.484 9.508 1 96.56 108 LEU B O 1
ATOM 4872 N N . GLN B 1 109 ? 1.692 -10.484 9.781 1 96.5 109 GLN B N 1
ATOM 4873 C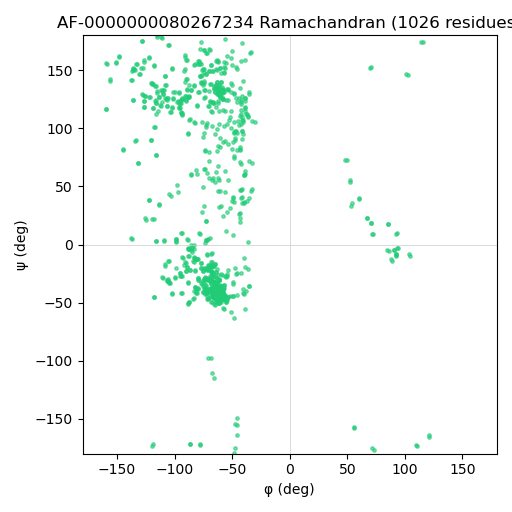 CA . GLN B 1 109 ? 1.889 -11.758 9.086 1 96.5 109 GLN B CA 1
ATOM 4874 C C . GLN B 1 109 ? 1.142 -12.891 9.789 1 96.5 109 GLN B C 1
ATOM 4876 O O . GLN B 1 109 ? 0.516 -13.727 9.133 1 96.5 109 GLN B O 1
ATOM 4881 N N . LYS B 1 110 ? 1.17 -12.922 11.062 1 96.56 110 LYS B N 1
ATOM 4882 C CA . LYS B 1 110 ? 0.48 -13.945 11.836 1 96.56 110 LYS B CA 1
ATOM 4883 C C . LYS B 1 110 ? -1.03 -13.875 11.633 1 96.56 110 LYS B C 1
ATOM 4885 O O . LYS B 1 110 ? -1.699 -14.898 11.516 1 96.56 110 LYS B O 1
ATOM 4890 N N . LEU B 1 111 ? -1.477 -12.688 11.641 1 97.94 111 LEU B N 1
ATOM 4891 C CA . LEU B 1 111 ? -2.904 -12.492 11.406 1 97.94 111 LEU B CA 1
ATOM 4892 C C . LEU B 1 111 ? -3.309 -13.039 10.039 1 97.94 111 LEU B C 1
ATOM 4894 O O . LEU B 1 111 ? -4.293 -13.773 9.922 1 97.94 111 LEU B O 1
ATOM 4898 N N . LEU B 1 112 ? -2.553 -12.695 9.016 1 97.19 112 LEU B N 1
ATOM 4899 C CA . LEU B 1 112 ? -2.898 -13.047 7.645 1 97.19 112 LEU B CA 1
ATOM 4900 C C . LEU B 1 112 ? -2.646 -14.531 7.383 1 97.19 112 LEU B C 1
ATOM 4902 O O . LEU B 1 112 ? -3.203 -15.102 6.441 1 97.19 112 LEU B O 1
ATOM 4906 N N . ALA B 1 113 ? -1.817 -15.117 8.195 1 95.81 113 ALA B N 1
ATOM 4907 C CA . ALA B 1 113 ? -1.527 -16.547 8.07 1 95.81 113 ALA B CA 1
ATOM 4908 C C . ALA B 1 113 ? -2.537 -17.375 8.859 1 95.81 113 ALA B C 1
ATOM 4910 O O . ALA B 1 113 ? -2.607 -18.594 8.695 1 95.81 113 ALA B O 1
ATOM 4911 N N . TYR B 1 114 ? -3.33 -16.766 9.641 1 96.62 114 TYR B N 1
ATOM 4912 C CA . TYR B 1 114 ? -4.191 -17.469 10.586 1 96.62 114 TYR B CA 1
ATOM 4913 C C . TYR B 1 114 ? -5.363 -18.141 9.867 1 96.62 114 TYR B C 1
ATOM 4915 O O . TYR B 1 114 ? -5.93 -17.562 8.93 1 96.62 114 TYR B O 1
ATOM 4923 N N . ARG B 1 115 ? -5.699 -19.328 10.297 1 93.62 115 ARG B N 1
ATOM 4924 C CA . ARG B 1 115 ? -6.887 -20.062 9.859 1 93.62 115 ARG B CA 1
ATOM 4925 C C . ARG B 1 115 ? -7.84 -20.297 11.031 1 93.62 115 ARG B C 1
ATOM 4927 O O . ARG B 1 115 ? -7.406 -20.625 12.141 1 93.62 115 ARG B O 1
ATOM 4934 N N . LEU B 1 116 ? -9.055 -20.094 10.789 1 93.56 116 LEU B N 1
ATOM 4935 C CA . LEU B 1 116 ? -10.055 -20.422 11.789 1 93.56 116 LEU B CA 1
ATOM 4936 C C . LEU B 1 116 ? -10.07 -21.922 12.07 1 93.56 116 LEU B C 1
ATOM 4938 O O . LEU B 1 116 ? -9.641 -22.719 11.227 1 93.56 116 LEU B O 1
ATOM 4942 N N . PRO B 1 117 ? -10.578 -22.297 13.203 1 91.06 117 PRO B N 1
ATOM 4943 C CA . PRO B 1 117 ? -10.547 -23.703 13.586 1 91.06 117 PRO B CA 1
ATOM 4944 C C . PRO B 1 117 ? -11.281 -24.594 12.586 1 91.06 117 PRO B C 1
ATOM 4946 O O . PRO B 1 117 ? -12.336 -24.219 12.07 1 91.06 117 PRO B O 1
ATOM 4949 N N . MET B 1 118 ? -10.703 -25.734 12.336 1 86.38 118 MET B N 1
ATOM 4950 C CA . MET B 1 118 ? -11.289 -26.703 11.414 1 86.38 118 MET B CA 1
ATOM 4951 C C . MET B 1 118 ? -12.398 -27.5 12.102 1 86.38 118 MET B C 1
ATOM 4953 O O . MET B 1 118 ? -13.328 -27.969 11.438 1 86.38 118 MET B O 1
ATOM 4957 N N . GLY B 1 119 ? -12.258 -27.656 13.398 1 82.81 119 GLY B N 1
ATOM 4958 C CA . GLY B 1 119 ? -13.242 -28.406 14.164 1 82.81 119 GLY B CA 1
ATOM 4959 C C . GLY B 1 119 ? -13.867 -27.609 15.289 1 82.81 119 GLY B C 1
ATOM 4960 O O . GLY B 1 119 ? -13.398 -26.516 15.609 1 82.81 119 GLY B O 1
ATOM 4961 N N . GLY B 1 120 ? -15.094 -28.109 15.789 1 83.94 120 GLY B N 1
ATOM 4962 C CA . GLY B 1 120 ? -15.797 -27.422 16.859 1 83.94 120 GLY B CA 1
ATOM 4963 C C . GLY B 1 120 ? -17.141 -26.875 16.438 1 83.94 120 GLY B C 1
ATOM 4964 O O . GLY B 1 120 ? -17.531 -26.984 15.273 1 83.94 120 GLY B O 1
ATOM 4965 N N . PRO B 1 121 ? -17.797 -26.375 17.406 1 89.12 121 PRO B N 1
ATOM 4966 C CA . PRO B 1 121 ? -19.125 -25.812 17.078 1 89.12 121 PRO B CA 1
ATOM 4967 C C . PRO B 1 121 ? -19.031 -24.594 16.172 1 89.12 121 PRO B C 1
ATOM 4969 O O . PRO B 1 121 ? -18.203 -23.719 16.375 1 89.12 121 PRO B O 1
ATOM 4972 N N . ILE B 1 122 ? -19.875 -24.609 15.188 1 86.94 122 ILE B N 1
ATOM 4973 C CA . ILE B 1 122 ? -19.891 -23.562 14.172 1 86.94 122 ILE B CA 1
ATOM 4974 C C . ILE B 1 122 ? -20.125 -22.203 14.828 1 86.94 122 ILE B C 1
ATOM 4976 O O . ILE B 1 122 ? -19.578 -21.188 14.391 1 86.94 122 ILE B O 1
ATOM 4980 N N . LYS B 1 123 ? -20.938 -22.188 15.844 1 91.06 123 LYS B N 1
ATOM 4981 C CA . LYS B 1 123 ? -21.25 -20.938 16.531 1 91.06 123 LYS B CA 1
ATOM 4982 C C . LYS B 1 123 ? -20 -20.297 17.125 1 91.06 123 LYS B C 1
ATOM 4984 O O . LYS B 1 123 ? -19.844 -19.078 17.078 1 91.06 123 LYS B O 1
ATOM 4989 N N . GLU B 1 124 ? -19.156 -21.156 17.578 1 92.69 124 GLU B N 1
ATOM 4990 C CA . GLU B 1 124 ? -17.922 -20.656 18.172 1 92.69 124 GLU B CA 1
ATOM 4991 C C . GLU B 1 124 ? -16.969 -20.141 17.109 1 92.69 124 GLU B C 1
ATOM 4993 O O . GLU B 1 124 ? -16.281 -19.141 17.312 1 92.69 124 GLU B O 1
ATOM 4998 N N . ILE B 1 125 ? -16.984 -20.859 16.031 1 92.75 125 ILE B N 1
ATOM 4999 C CA . ILE B 1 125 ? -16.109 -20.453 14.93 1 92.75 125 ILE B CA 1
ATOM 5000 C C . ILE B 1 125 ? -16.594 -19.109 14.375 1 92.75 125 ILE B C 1
ATOM 5002 O O . ILE B 1 125 ? -15.789 -18.219 14.102 1 92.75 125 ILE B O 1
ATOM 5006 N N . LYS B 1 126 ? -17.859 -18.953 14.25 1 92.94 126 LYS B N 1
ATOM 5007 C CA . LYS B 1 126 ? -18.438 -17.688 13.789 1 92.94 126 LYS B CA 1
ATOM 5008 C C . LYS B 1 126 ? -18.172 -16.562 14.789 1 92.94 126 LYS B C 1
ATOM 5010 O O . LYS B 1 126 ? -17.922 -15.422 14.398 1 92.94 126 LYS B O 1
ATOM 5015 N N . GLN B 1 127 ? -18.25 -16.906 16 1 93.56 127 GLN B N 1
ATOM 5016 C CA . GLN B 1 127 ? -17.984 -15.898 17.031 1 93.56 127 GLN B CA 1
ATOM 5017 C C . GLN B 1 127 ? -16.531 -15.406 16.953 1 93.56 127 GLN B C 1
ATOM 5019 O O . GLN B 1 127 ? -16.281 -14.211 17.141 1 93.56 127 GLN B O 1
ATOM 5024 N N . GLU B 1 128 ? -15.648 -16.297 16.75 1 95.5 128 GLU B N 1
ATOM 5025 C CA . GLU B 1 128 ? -14.258 -15.898 16.609 1 95.5 128 GLU B CA 1
ATOM 5026 C C . GLU B 1 128 ? -14.062 -14.977 15.406 1 95.5 128 GLU B C 1
ATOM 5028 O O . GLU B 1 128 ? -13.352 -13.977 15.492 1 95.5 128 GLU B O 1
ATOM 5033 N N . TRP B 1 129 ? -14.695 -15.375 14.352 1 96.25 129 TRP B N 1
ATOM 5034 C CA . TRP B 1 129 ? -14.648 -14.523 13.164 1 96.25 129 TRP B CA 1
ATOM 5035 C C . TRP B 1 129 ? -15.203 -13.141 13.469 1 96.25 129 TRP B C 1
ATOM 5037 O O . TRP B 1 129 ? -14.609 -12.133 13.078 1 96.25 129 TRP B O 1
ATOM 5047 N N . MET B 1 130 ? -16.281 -13.055 14.219 1 95.88 130 MET B N 1
ATOM 5048 C CA . MET B 1 130 ? -16.891 -11.773 14.586 1 95.88 130 MET B CA 1
ATOM 5049 C C . MET B 1 130 ? -15.938 -10.953 15.453 1 95.88 130 MET B C 1
ATOM 5051 O O . MET B 1 130 ? -15.844 -9.734 15.289 1 95.88 130 MET B O 1
ATOM 5055 N N . GLU B 1 131 ? -15.219 -11.617 16.266 1 96.12 131 GLU B N 1
ATOM 5056 C CA . GLU B 1 131 ? -14.242 -10.922 17.109 1 96.12 131 GLU B CA 1
ATOM 5057 C C . GLU B 1 131 ? -13.133 -10.305 16.266 1 96.12 131 GLU B C 1
ATOM 5059 O O . GLU B 1 131 ? -12.625 -9.227 16.578 1 96.12 131 GLU B O 1
ATOM 5064 N N . ILE B 1 132 ? -12.812 -10.977 15.227 1 96.94 132 ILE B N 1
ATOM 5065 C CA . ILE B 1 132 ? -11.758 -10.492 14.344 1 96.94 132 ILE B CA 1
ATOM 5066 C C . ILE B 1 132 ? -12.242 -9.258 13.586 1 96.94 132 ILE B C 1
ATOM 5068 O O . ILE B 1 132 ? -11.555 -8.227 13.562 1 96.94 132 ILE B O 1
ATOM 5072 N N . ILE B 1 133 ? -13.438 -9.305 13.047 1 96.25 133 ILE B N 1
ATOM 5073 C CA . ILE B 1 133 ? -13.891 -8.188 12.219 1 96.25 133 ILE B CA 1
ATOM 5074 C C . ILE B 1 133 ? -14.258 -7.008 13.117 1 96.25 133 ILE B C 1
ATOM 5076 O O . ILE B 1 133 ? -14.195 -5.855 12.688 1 96.25 133 ILE B O 1
ATOM 5080 N N . GLU B 1 134 ? -14.578 -7.281 14.391 1 94.88 134 GLU B N 1
ATOM 5081 C CA . GLU B 1 134 ? -14.891 -6.207 15.336 1 94.88 134 GLU B CA 1
ATOM 5082 C C . GLU B 1 134 ? -13.617 -5.574 15.891 1 94.88 134 GLU B C 1
ATOM 5084 O O . GLU B 1 134 ? -13.664 -4.52 16.531 1 94.88 134 GLU B O 1
ATOM 5089 N N . GLY B 1 135 ? -12.547 -6.227 15.648 1 94.56 135 GLY B N 1
ATOM 5090 C CA . GLY B 1 135 ? -11.273 -5.672 16.078 1 94.56 135 GLY B CA 1
ATOM 5091 C C . GLY B 1 135 ? -10.922 -6.02 17.516 1 94.56 135 GLY B C 1
ATOM 5092 O O . GLY B 1 135 ? -10.031 -5.406 18.109 1 94.56 135 GLY B O 1
ATOM 5093 N N . LYS B 1 136 ? -11.492 -6.957 18.109 1 94.75 136 LYS B N 1
ATOM 5094 C CA . LYS B 1 136 ? -11.32 -7.273 19.516 1 94.75 136 LYS B CA 1
ATOM 5095 C C . LYS B 1 136 ? -10.445 -8.516 19.703 1 94.75 136 LYS B C 1
ATOM 5097 O O . LYS B 1 136 ? -9.977 -8.789 20.812 1 94.75 136 LYS B O 1
ATOM 5102 N N . HIS B 1 137 ? -10.227 -9.234 18.688 1 96.31 137 HIS B N 1
ATOM 5103 C CA . HIS B 1 137 ? -9.477 -10.484 18.766 1 96.31 137 HIS B CA 1
ATOM 5104 C C . HIS B 1 137 ? -8.016 -10.234 19.109 1 96.31 137 HIS B C 1
ATOM 5106 O O . HIS B 1 137 ? -7.441 -9.227 18.688 1 96.31 137 HIS B O 1
ATOM 5112 N N . ARG B 1 138 ? -7.363 -11.07 19.75 1 96.38 138 ARG B N 1
ATOM 5113 C CA . ARG B 1 138 ? -5.988 -10.953 20.219 1 96.38 138 ARG B CA 1
ATOM 5114 C C . ARG B 1 138 ? -5.012 -10.859 19.062 1 96.38 138 ARG B C 1
ATOM 5116 O O . ARG B 1 138 ? -3.924 -10.289 19.203 1 96.38 138 ARG B O 1
ATOM 5123 N N . LEU B 1 139 ? -5.383 -11.336 17.922 1 96.5 139 LEU B N 1
ATOM 5124 C CA . LEU B 1 139 ? -4.508 -11.367 16.75 1 96.5 139 LEU B CA 1
ATOM 5125 C C . LEU B 1 139 ? -4.176 -9.961 16.281 1 96.5 139 LEU B C 1
ATOM 5127 O O . LEU B 1 139 ? -3.23 -9.758 15.523 1 96.5 139 LEU B O 1
ATOM 5131 N N . TRP B 1 140 ? -4.957 -8.938 16.719 1 96.69 140 TRP B N 1
ATOM 5132 C CA . TRP B 1 140 ? -4.734 -7.559 16.297 1 96.69 140 TRP B CA 1
ATOM 5133 C C . TRP B 1 140 ? -3.639 -6.902 17.125 1 96.69 140 TRP B C 1
ATOM 5135 O O . TRP B 1 140 ? -3.123 -5.844 16.766 1 96.69 140 TRP B O 1
ATOM 5145 N N . ARG B 1 141 ? -3.248 -7.516 18.188 1 95 141 ARG B N 1
ATOM 5146 C CA . ARG B 1 141 ? -2.281 -6.914 19.094 1 95 141 ARG B CA 1
ATOM 5147 C C . ARG B 1 141 ? -0.926 -6.742 18.422 1 95 141 ARG B C 1
ATOM 5149 O O . ARG B 1 141 ? -0.423 -7.664 17.781 1 95 141 ARG B O 1
ATOM 5156 N N . GLY B 1 142 ? -0.4 -5.562 18.562 1 92.81 142 GLY B N 1
ATOM 5157 C CA . GLY B 1 142 ? 0.942 -5.289 18.078 1 92.81 142 GLY B CA 1
ATOM 5158 C C . GLY B 1 142 ? 0.965 -4.75 16.656 1 92.81 142 GLY B C 1
ATOM 5159 O O . GLY B 1 142 ? 2.02 -4.363 16.156 1 92.81 142 GLY B O 1
ATOM 5160 N N . ILE B 1 143 ? -0.134 -4.742 15.992 1 94.81 143 ILE B N 1
ATOM 5161 C CA . ILE B 1 143 ? -0.193 -4.246 14.625 1 94.81 143 ILE B CA 1
ATOM 5162 C C . ILE B 1 143 ? -0.401 -2.734 14.625 1 94.81 143 ILE B C 1
ATOM 5164 O O . ILE B 1 143 ? -1.251 -2.221 15.359 1 94.81 143 ILE B O 1
ATOM 5168 N N . ASP B 1 144 ? 0.381 -2.014 13.812 1 91.69 144 ASP B N 1
ATOM 5169 C CA . ASP B 1 144 ? 0.25 -0.565 13.688 1 91.69 144 ASP B CA 1
ATOM 5170 C C . ASP B 1 144 ? -1.166 -0.176 13.273 1 91.69 144 ASP B C 1
ATOM 5172 O O . ASP B 1 144 ? -1.789 -0.859 12.453 1 91.69 144 ASP B O 1
ATOM 5176 N N . SER B 1 145 ? -1.609 0.915 13.695 1 88.5 145 SER B N 1
ATOM 5177 C CA . SER B 1 145 ? -2.998 1.332 13.539 1 88.5 145 SER B CA 1
ATOM 5178 C C . SER B 1 145 ? -3.357 1.515 12.062 1 88.5 145 SER B C 1
ATOM 5180 O O . SER B 1 145 ? -4.461 1.168 11.641 1 88.5 145 SER B O 1
ATOM 5182 N N . GLU B 1 146 ? -2.459 2.09 11.328 1 89.56 146 GLU B N 1
ATOM 5183 C CA . GLU B 1 146 ? -2.764 2.352 9.922 1 89.56 146 GLU B CA 1
ATOM 5184 C C . GLU B 1 146 ? -2.949 1.051 9.148 1 89.56 146 GLU B C 1
ATOM 5186 O O . GLU B 1 146 ? -3.824 0.956 8.281 1 89.56 146 GLU B O 1
ATOM 5191 N N . ARG B 1 147 ? -2.186 0.07 9.422 1 93.88 147 ARG B N 1
ATOM 5192 C CA . ARG B 1 147 ? -2.303 -1.221 8.75 1 93.88 147 ARG B CA 1
ATOM 5193 C C . ARG B 1 147 ? -3.508 -1.999 9.266 1 93.88 147 ARG B C 1
ATOM 5195 O O . ARG B 1 147 ? -4.211 -2.65 8.492 1 93.88 147 ARG B O 1
ATOM 5202 N N . ARG B 1 148 ? -3.662 -1.899 10.578 1 95.06 148 ARG B N 1
ATOM 5203 C CA . ARG B 1 148 ? -4.785 -2.578 11.219 1 95.06 148 ARG B CA 1
ATOM 5204 C C . ARG B 1 148 ? -6.109 -2.17 10.586 1 95.06 148 ARG B C 1
ATOM 5206 O O . ARG B 1 148 ? -6.895 -3.025 10.172 1 95.06 148 ARG B O 1
ATOM 5213 N N . GLU B 1 149 ? -6.32 -0.913 10.406 1 93.88 149 GLU B N 1
ATOM 5214 C CA . GLU B 1 149 ? -7.602 -0.431 9.898 1 93.88 149 GLU B CA 1
ATOM 5215 C C . GLU B 1 149 ? -7.754 -0.711 8.406 1 93.88 149 GLU B C 1
ATOM 5217 O O . GLU B 1 149 ? -8.859 -0.944 7.922 1 93.88 149 GLU B O 1
ATOM 5222 N N . CYS B 1 150 ? -6.68 -0.708 7.707 1 95.25 150 CYS B N 1
ATOM 5223 C CA . CYS B 1 150 ? -6.727 -1.075 6.297 1 95.25 150 CYS B CA 1
ATOM 5224 C C . CYS B 1 150 ? -7.203 -2.514 6.125 1 95.25 150 CYS B C 1
ATOM 5226 O O . CYS B 1 150 ? -8.133 -2.775 5.363 1 95.25 150 CYS B O 1
ATOM 5228 N N . VAL B 1 151 ? -6.566 -3.406 6.879 1 97.56 151 VAL B N 1
ATOM 5229 C CA . VAL B 1 151 ? -6.91 -4.82 6.773 1 97.56 151 VAL B CA 1
ATOM 5230 C C . VAL B 1 151 ? -8.336 -5.043 7.273 1 97.56 151 VAL B C 1
ATOM 5232 O O . VAL B 1 151 ? -9.133 -5.715 6.613 1 97.56 151 VAL B O 1
ATOM 5235 N N . ARG B 1 152 ? -8.633 -4.465 8.383 1 97 152 ARG B N 1
ATOM 5236 C CA . ARG B 1 152 ? -9.953 -4.645 8.969 1 97 152 ARG B CA 1
ATOM 5237 C C . ARG B 1 152 ? -11.039 -4.121 8.031 1 97 152 ARG B C 1
ATOM 5239 O O . ARG B 1 152 ? -12.102 -4.734 7.902 1 97 152 ARG B O 1
ATOM 5246 N N . GLY B 1 153 ? -10.781 -2.982 7.418 1 96.12 153 GLY B N 1
ATOM 5247 C CA . GLY B 1 153 ? -11.75 -2.443 6.477 1 96.12 153 GLY B CA 1
ATOM 5248 C C . GLY B 1 153 ? -12.141 -3.43 5.391 1 96.12 153 GLY B C 1
ATOM 5249 O O . GLY B 1 153 ? -13.32 -3.621 5.113 1 96.12 153 GLY B O 1
ATOM 5250 N N . PHE B 1 154 ? -11.188 -4.09 4.816 1 97.44 154 PHE B N 1
ATOM 5251 C CA . PHE B 1 154 ? -11.469 -5.043 3.748 1 97.44 154 PHE B CA 1
ATOM 5252 C C . PHE B 1 154 ? -12.109 -6.309 4.309 1 97.44 154 PHE B C 1
ATOM 5254 O O . PHE B 1 154 ? -12.945 -6.93 3.646 1 97.44 154 PHE B O 1
ATOM 5261 N N . LEU B 1 155 ? -11.703 -6.723 5.523 1 97.44 155 LEU B N 1
ATOM 5262 C CA . LEU B 1 155 ? -12.344 -7.887 6.121 1 97.44 155 LEU B CA 1
ATOM 5263 C C . LEU B 1 155 ? -13.828 -7.617 6.367 1 97.44 155 LEU B C 1
ATOM 5265 O O . LEU B 1 155 ? -14.664 -8.508 6.188 1 97.44 155 LEU B O 1
ATOM 5269 N N . VAL B 1 156 ? -14.117 -6.391 6.797 1 96.31 156 VAL B N 1
ATOM 5270 C CA . VAL B 1 156 ? -15.508 -6 6.977 1 96.31 156 VAL B CA 1
ATOM 5271 C C . VAL B 1 156 ? -16.234 -6.039 5.633 1 96.31 156 VAL B C 1
ATOM 5273 O O . VAL B 1 156 ? -17.375 -6.496 5.551 1 96.31 156 VAL B O 1
ATOM 5276 N N . GLN B 1 157 ? -15.555 -5.547 4.617 1 95.69 157 GLN B N 1
ATOM 5277 C CA . GLN B 1 157 ? -16.125 -5.613 3.275 1 95.69 157 GLN B CA 1
ATOM 5278 C C . GLN B 1 157 ? -16.406 -7.059 2.863 1 95.69 157 GLN B C 1
ATOM 5280 O O . GLN B 1 157 ? -17.438 -7.348 2.252 1 95.69 157 GLN B O 1
ATOM 5285 N N . PHE B 1 158 ? -15.516 -8.031 3.148 1 95.75 158 PHE B N 1
ATOM 5286 C CA . PHE B 1 158 ? -15.703 -9.445 2.863 1 95.75 158 PHE B CA 1
ATOM 5287 C C . PHE B 1 158 ? -16.969 -9.977 3.535 1 95.75 158 PHE B C 1
ATOM 5289 O O . PHE B 1 158 ? -17.75 -10.68 2.908 1 95.75 158 PHE B O 1
ATOM 5296 N N . HIS B 1 159 ? -17.062 -9.609 4.789 1 94.69 159 HIS B N 1
ATOM 5297 C CA . HIS B 1 159 ? -18.234 -10.055 5.543 1 94.69 159 HIS B CA 1
ATOM 5298 C C . HIS B 1 159 ? -19.516 -9.516 4.934 1 94.69 159 HIS B C 1
ATOM 5300 O O . HIS B 1 159 ? -20.516 -10.227 4.855 1 94.69 159 HIS B O 1
ATOM 5306 N N . SER B 1 160 ? -19.453 -8.25 4.582 1 94.06 160 SER B N 1
ATOM 5307 C CA . SER B 1 160 ? -20.609 -7.652 3.92 1 94.06 160 SER B CA 1
ATOM 5308 C C . SER B 1 160 ? -20.969 -8.406 2.646 1 94.06 160 SER B C 1
ATOM 5310 O O . SER B 1 160 ? -22.141 -8.656 2.377 1 94.06 160 SER B O 1
ATOM 5312 N N . ASP B 1 161 ? -20.031 -8.805 1.859 1 92.5 161 ASP B N 1
ATOM 5313 C CA . ASP B 1 161 ? -20.25 -9.539 0.62 1 92.5 161 ASP B CA 1
ATOM 5314 C C . ASP B 1 161 ? -20.906 -10.891 0.894 1 92.5 161 ASP B C 1
ATOM 5316 O O . ASP B 1 161 ? -21.766 -11.336 0.125 1 92.5 161 ASP B O 1
ATOM 5320 N N . ILE B 1 162 ? -20.484 -11.539 1.941 1 91.56 162 ILE B N 1
ATOM 5321 C CA . ILE B 1 162 ? -21.047 -12.828 2.322 1 91.56 162 ILE B CA 1
ATOM 5322 C C . ILE B 1 162 ? -22.516 -12.641 2.742 1 91.56 162 ILE B C 1
ATOM 5324 O O . ILE B 1 162 ? -23.375 -13.445 2.387 1 91.56 162 ILE B O 1
ATOM 5328 N N . LEU B 1 163 ? -22.781 -11.594 3.457 1 90.62 163 LEU B N 1
ATOM 5329 C CA . LEU B 1 163 ? -24.125 -11.352 3.969 1 90.62 163 LEU B CA 1
ATOM 5330 C C . LEU B 1 163 ? -25.094 -11.047 2.828 1 90.62 163 LEU B C 1
ATOM 5332 O O . LEU B 1 163 ? -26.281 -11.391 2.908 1 90.62 163 LEU B O 1
ATOM 5336 N N . HIS B 1 164 ? -24.641 -10.477 1.801 1 90.31 164 HIS B N 1
ATOM 5337 C CA . HIS B 1 164 ? -25.469 -10.219 0.63 1 90.31 164 HIS B CA 1
ATOM 5338 C C . HIS B 1 164 ? -25.875 -11.516 -0.061 1 90.31 164 HIS B C 1
ATOM 5340 O O . HIS B 1 164 ? -26.797 -11.531 -0.881 1 90.31 164 HIS B O 1
ATOM 5346 N N . ARG B 1 165 ? -25.203 -12.555 0.286 1 86.5 165 ARG B N 1
ATOM 5347 C CA . ARG B 1 165 ? -25.516 -13.891 -0.217 1 86.5 165 ARG B CA 1
ATOM 5348 C C . ARG B 1 165 ? -25.812 -14.852 0.929 1 86.5 165 ARG B C 1
ATOM 5350 O O . ARG B 1 165 ? -25.328 -15.984 0.93 1 86.5 165 ARG B O 1
ATOM 5357 N N . ALA B 1 166 ? -26.453 -14.336 1.867 1 85.25 166 ALA B N 1
ATOM 5358 C CA . ALA B 1 166 ? -26.703 -15.07 3.107 1 85.25 166 ALA B CA 1
ATOM 5359 C C . ALA B 1 166 ? -27.375 -16.406 2.83 1 85.25 166 ALA B C 1
ATOM 5361 O O . ALA B 1 166 ? -27.172 -17.375 3.566 1 85.25 166 ALA B O 1
ATOM 5362 N N . HIS B 1 167 ? -28.094 -16.484 1.755 1 82.06 167 HIS B N 1
ATOM 5363 C CA . HIS B 1 167 ? -28.812 -17.703 1.427 1 82.06 167 HIS B CA 1
ATOM 5364 C C . HIS B 1 167 ? -27.859 -18.828 1.064 1 82.06 167 HIS B C 1
ATOM 5366 O O . HIS B 1 167 ? -28.219 -20 1.109 1 82.06 167 HIS B O 1
ATOM 5372 N N . ARG B 1 168 ? -26.656 -18.547 0.729 1 80.38 168 ARG B N 1
ATOM 5373 C CA . ARG B 1 168 ? -25.656 -19.547 0.379 1 80.38 168 ARG B CA 1
ATOM 5374 C C . ARG B 1 168 ? -24.969 -20.094 1.625 1 80.38 168 ARG B C 1
ATOM 5376 O O . ARG B 1 168 ? -24.188 -21.047 1.549 1 80.38 168 ARG B O 1
ATOM 5383 N N . ASN B 1 169 ? -25.219 -19.578 2.779 1 82.38 169 ASN B N 1
ATOM 5384 C CA . ASN B 1 169 ? -24.75 -20.031 4.082 1 82.38 169 ASN B CA 1
ATOM 5385 C C . ASN B 1 169 ? -23.234 -20.266 4.078 1 82.38 169 ASN B C 1
ATOM 5387 O O . ASN B 1 169 ? -22.797 -21.406 4.215 1 82.38 169 ASN B O 1
ATOM 5391 N N . PHE B 1 170 ? -22.5 -19.281 4.059 1 87.69 170 PHE B N 1
ATOM 5392 C CA . PHE B 1 170 ? -21.047 -19.375 4.07 1 87.69 170 PHE B CA 1
ATOM 5393 C C . PHE B 1 170 ? -20.562 -20.125 5.301 1 87.69 170 PHE B C 1
ATOM 5395 O O . PHE B 1 170 ? -20.984 -19.844 6.422 1 87.69 170 PHE B O 1
ATOM 5402 N N . ASN B 1 171 ? -19.625 -21.078 5.121 1 85.94 171 ASN B N 1
ATOM 5403 C CA . ASN B 1 171 ? -19.031 -21.875 6.188 1 85.94 171 ASN B CA 1
ATOM 5404 C C . ASN B 1 171 ? -17.625 -21.375 6.555 1 85.94 171 ASN B C 1
ATOM 5406 O O . ASN B 1 171 ? -16.688 -21.547 5.785 1 85.94 171 ASN B O 1
ATOM 5410 N N . PHE B 1 172 ? -17.469 -20.953 7.75 1 90.62 172 PHE B N 1
ATOM 5411 C CA . PHE B 1 172 ? -16.219 -20.312 8.164 1 90.62 172 PHE B CA 1
ATOM 5412 C C . PHE B 1 172 ? -15.211 -21.344 8.641 1 90.62 172 PHE B C 1
ATOM 5414 O O . PHE B 1 172 ? -14.062 -21 8.938 1 90.62 172 PHE B O 1
ATOM 5421 N N . ARG B 1 173 ? -15.492 -22.578 8.734 1 87.25 173 ARG B N 1
ATOM 5422 C CA . ARG B 1 173 ? -14.578 -23.625 9.188 1 87.25 173 ARG B CA 1
ATOM 5423 C C . ARG B 1 173 ? -13.328 -23.672 8.32 1 87.25 173 ARG B C 1
ATOM 5425 O O . ARG B 1 173 ? -13.414 -23.797 7.098 1 87.25 173 ARG B O 1
ATOM 5432 N N . GLY B 1 174 ? -12.156 -23.562 8.961 1 89.12 174 GLY B N 1
ATOM 5433 C CA . GLY B 1 174 ? -10.898 -23.641 8.242 1 89.12 174 GLY B CA 1
ATOM 5434 C C . GLY B 1 174 ? -10.625 -22.406 7.398 1 89.12 174 GLY B C 1
ATOM 5435 O O . GLY B 1 174 ? -9.695 -22.391 6.59 1 89.12 174 GLY B O 1
ATOM 5436 N N . GLY B 1 175 ? -11.438 -21.422 7.586 1 91.06 175 GLY B N 1
ATOM 5437 C CA . GLY B 1 175 ? -11.273 -20.203 6.805 1 91.06 175 GLY B CA 1
ATOM 5438 C C . GLY B 1 175 ? -9.945 -19.516 7.059 1 91.06 175 GLY B C 1
ATOM 5439 O O . GLY B 1 175 ? -9.516 -19.391 8.203 1 91.06 175 GLY B O 1
ATOM 5440 N N . SER B 1 176 ? -9.32 -19.125 5.957 1 93.56 176 SER B N 1
ATOM 5441 C CA . SER B 1 176 ? -8.055 -18.406 6.027 1 93.56 176 SER B CA 1
ATOM 5442 C C . SER B 1 176 ? -8.281 -16.891 5.973 1 93.56 176 SER B C 1
ATOM 5444 O O . SER B 1 176 ? -8.844 -16.375 5.004 1 93.56 176 SER B O 1
ATOM 5446 N N . ILE B 1 177 ? -7.77 -16.188 6.977 1 96.69 177 ILE B N 1
ATOM 5447 C CA . ILE B 1 177 ? -7.945 -14.734 7.039 1 96.69 177 ILE B CA 1
ATOM 5448 C C . ILE B 1 177 ? -7.262 -1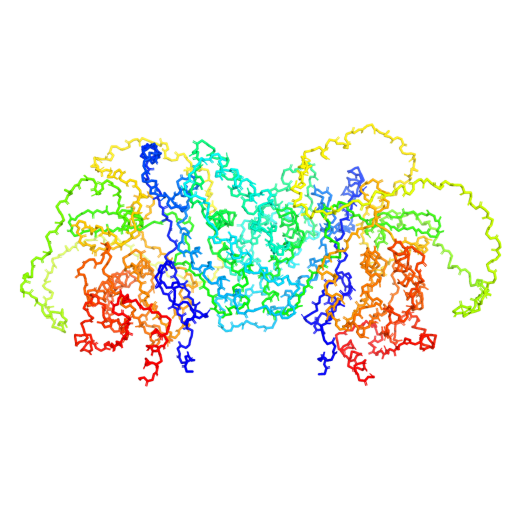4.078 5.844 1 96.69 177 ILE B C 1
ATOM 5450 O O . ILE B 1 177 ? -7.793 -13.133 5.262 1 96.69 177 ILE B O 1
ATOM 5454 N N . GLY B 1 178 ? -6.121 -14.609 5.5 1 96.19 178 GLY B N 1
ATOM 5455 C CA . GLY B 1 178 ? -5.43 -14.102 4.324 1 96.19 178 GLY B CA 1
ATOM 5456 C C . GLY B 1 178 ? -6.238 -14.25 3.049 1 96.19 178 GLY B C 1
ATOM 5457 O O . GLY B 1 178 ? -6.234 -13.359 2.201 1 96.19 178 GLY B O 1
ATOM 5458 N N . ASN B 1 179 ? -6.949 -15.375 2.9 1 93.81 179 ASN B N 1
ATOM 5459 C CA . ASN B 1 179 ? -7.809 -15.57 1.737 1 93.81 179 ASN B CA 1
ATOM 5460 C C . ASN B 1 179 ? -8.977 -14.594 1.731 1 93.81 179 ASN B C 1
ATOM 5462 O O . ASN B 1 179 ? -9.305 -14.016 0.692 1 93.81 179 ASN B O 1
ATOM 5466 N N . PHE B 1 180 ? -9.57 -14.469 2.93 1 96.25 180 PHE B N 1
ATOM 5467 C CA . PHE B 1 180 ? -10.68 -13.523 3.043 1 96.25 180 PHE B CA 1
ATOM 5468 C C . PHE B 1 180 ? -10.242 -12.125 2.637 1 96.25 180 PHE B C 1
ATOM 5470 O O . PHE B 1 180 ? -10.961 -11.43 1.922 1 96.25 180 PHE B O 1
ATOM 5477 N N . PHE B 1 181 ? -9.086 -11.797 3.121 1 97.31 181 PHE B N 1
ATOM 5478 C CA . PHE B 1 181 ? -8.539 -10.477 2.865 1 97.31 181 PHE B CA 1
ATOM 5479 C C . PHE B 1 181 ? -8.281 -10.273 1.376 1 97.31 181 PHE B C 1
ATOM 5481 O O . PHE B 1 181 ? -8.711 -9.273 0.798 1 97.31 181 PHE B O 1
ATOM 5488 N N . LEU B 1 182 ? -7.66 -11.172 0.7 1 94.69 182 LEU B N 1
ATOM 5489 C CA . LEU B 1 182 ? -7.301 -11.078 -0.711 1 94.69 182 LEU B CA 1
ATOM 5490 C C . LEU B 1 182 ? -8.547 -11.047 -1.589 1 94.69 182 LEU B C 1
ATOM 5492 O O . LEU B 1 182 ? -8.617 -10.273 -2.547 1 94.69 182 LEU B O 1
ATOM 5496 N N . VAL B 1 183 ? -9.508 -11.836 -1.295 1 92.88 183 VAL B N 1
ATOM 5497 C CA . VAL B 1 183 ? -10.734 -11.898 -2.092 1 92.88 183 VAL B CA 1
ATOM 5498 C C . VAL B 1 183 ? -11.5 -10.586 -1.974 1 92.88 183 VAL B C 1
ATOM 5500 O O . VAL B 1 183 ? -12.047 -10.086 -2.961 1 92.88 183 VAL B O 1
ATOM 5503 N N . ALA B 1 184 ? -11.531 -10.062 -0.754 1 95.31 184 ALA B N 1
ATOM 5504 C CA . ALA B 1 184 ? -12.203 -8.781 -0.565 1 95.31 184 ALA B CA 1
ATOM 5505 C C . ALA B 1 184 ? -11.586 -7.703 -1.448 1 95.31 184 ALA B C 1
ATOM 5507 O O . ALA B 1 184 ? -12.305 -6.957 -2.121 1 95.31 184 ALA B O 1
ATOM 5508 N N . MET B 1 185 ? -10.297 -7.641 -1.44 1 95.25 185 MET B N 1
ATOM 5509 C CA . MET B 1 185 ? -9.602 -6.637 -2.242 1 95.25 185 MET B CA 1
ATOM 5510 C C . MET B 1 185 ? -9.797 -6.898 -3.73 1 95.25 185 MET B C 1
ATOM 5512 O O . MET B 1 185 ? -10.078 -5.977 -4.496 1 95.25 185 MET B O 1
ATOM 5516 N N . GLN B 1 186 ? -9.633 -8.188 -4.109 1 91.44 186 GLN B N 1
ATOM 5517 C CA . GLN B 1 186 ? -9.805 -8.547 -5.512 1 91.44 186 GLN B CA 1
ATOM 5518 C C . GLN B 1 186 ? -11.18 -8.133 -6.02 1 91.44 186 GLN B C 1
ATOM 5520 O O . GLN B 1 186 ? -11.305 -7.609 -7.129 1 91.44 186 GLN B O 1
ATOM 5525 N N . ARG B 1 187 ? -12.148 -8.375 -5.266 1 90.62 187 ARG B N 1
ATOM 5526 C CA . ARG B 1 187 ? -13.516 -8.047 -5.66 1 90.62 187 ARG B CA 1
ATOM 5527 C C . ARG B 1 187 ? -13.727 -6.535 -5.668 1 90.62 187 ARG B C 1
ATOM 5529 O O . ARG B 1 187 ? -14.414 -6.004 -6.547 1 90.62 187 ARG B O 1
ATOM 5536 N N . PHE B 1 188 ? -13.172 -5.867 -4.703 1 93.62 188 PHE B N 1
ATOM 5537 C CA . PHE B 1 188 ? -13.32 -4.418 -4.594 1 93.62 188 PHE B CA 1
ATOM 5538 C C . PHE B 1 188 ? -12.641 -3.715 -5.766 1 93.62 188 PHE B C 1
ATOM 5540 O O . PHE B 1 188 ? -13.227 -2.818 -6.375 1 93.62 188 PHE B O 1
ATOM 5547 N N . PHE B 1 189 ? -11.461 -4.152 -6.109 1 92.56 189 PHE B N 1
ATOM 5548 C CA . PHE B 1 189 ? -10.688 -3.5 -7.16 1 92.56 189 PHE B CA 1
ATOM 5549 C C . PHE B 1 189 ? -11.008 -4.105 -8.523 1 92.56 189 PHE B C 1
ATOM 5551 O O . PHE B 1 189 ? -10.641 -3.543 -9.555 1 92.56 189 PHE B O 1
ATOM 5558 N N . ARG B 1 190 ? -11.578 -5.328 -8.484 1 88.12 190 ARG B N 1
ATOM 5559 C CA . ARG B 1 190 ? -11.789 -6.121 -9.695 1 88.12 190 ARG B CA 1
ATOM 5560 C C . ARG B 1 190 ? -10.461 -6.414 -10.391 1 88.12 190 ARG B C 1
ATOM 5562 O O . ARG B 1 190 ? -10.359 -6.312 -11.609 1 88.12 190 ARG B O 1
ATOM 5569 N N . SER B 1 191 ? -9.5 -6.684 -9.562 1 89.19 191 SER B N 1
ATOM 5570 C CA . SER B 1 191 ? -8.141 -6.93 -10.039 1 89.19 191 SER B CA 1
ATOM 5571 C C . SER B 1 191 ? -7.328 -7.703 -9 1 89.19 191 SER B C 1
ATOM 5573 O O . SER B 1 191 ? -7.055 -7.195 -7.91 1 89.19 191 SER B O 1
ATOM 5575 N N . ILE B 1 192 ? -6.93 -8.883 -9.367 1 89.12 192 ILE B N 1
ATOM 5576 C CA . ILE B 1 192 ? -6.121 -9.688 -8.461 1 89.12 192 ILE B CA 1
ATOM 5577 C C . ILE B 1 192 ? -4.734 -9.062 -8.312 1 89.12 192 ILE B C 1
ATOM 5579 O O . ILE B 1 192 ? -4.125 -9.133 -7.238 1 89.12 192 ILE B O 1
ATOM 5583 N N . GLN B 1 193 ? -4.27 -8.414 -9.352 1 90.69 193 GLN B N 1
ATOM 5584 C CA . GLN B 1 193 ? -2.965 -7.766 -9.305 1 90.69 193 GLN B CA 1
ATOM 5585 C C . GLN B 1 193 ? -2.955 -6.625 -8.289 1 90.69 193 GLN B C 1
ATOM 5587 O O . GLN B 1 193 ? -1.97 -6.43 -7.574 1 90.69 193 GLN B O 1
ATOM 5592 N N . SER B 1 194 ? -4.055 -5.875 -8.266 1 93.38 194 SER B N 1
ATOM 5593 C CA . SER B 1 194 ? -4.172 -4.801 -7.285 1 93.38 194 SER B CA 1
ATOM 5594 C C . SER B 1 194 ? -4.199 -5.352 -5.859 1 93.38 194 SER B C 1
ATOM 5596 O O . SER B 1 194 ? -3.637 -4.75 -4.945 1 93.38 194 SER B O 1
ATOM 5598 N N . ALA B 1 195 ? -4.871 -6.461 -5.719 1 94.38 195 ALA B N 1
ATOM 5599 C CA . ALA B 1 195 ? -4.926 -7.113 -4.41 1 94.38 195 ALA B CA 1
ATOM 5600 C C . ALA B 1 195 ? -3.535 -7.562 -3.967 1 94.38 195 ALA B C 1
ATOM 5602 O O . ALA B 1 195 ? -3.15 -7.355 -2.812 1 94.38 195 ALA B O 1
ATOM 5603 N N . ILE B 1 196 ? -2.803 -8.164 -4.879 1 94.69 196 ILE B N 1
ATOM 5604 C CA . ILE B 1 196 ? -1.445 -8.609 -4.586 1 94.69 196 ILE B CA 1
ATOM 5605 C C . ILE B 1 196 ? -0.57 -7.414 -4.23 1 94.69 196 ILE B C 1
ATOM 5607 O O . ILE B 1 196 ? 0.205 -7.469 -3.271 1 94.69 196 ILE B O 1
ATOM 5611 N N . PHE B 1 197 ? -0.724 -6.379 -4.965 1 94.12 197 PHE B N 1
ATOM 5612 C CA . PHE B 1 197 ? 0.044 -5.164 -4.727 1 94.12 197 PHE B CA 1
ATOM 5613 C C . PHE B 1 197 ? -0.187 -4.645 -3.311 1 94.12 197 PHE B C 1
ATOM 5615 O O . PHE B 1 197 ? 0.768 -4.367 -2.582 1 94.12 197 PHE B O 1
ATOM 5622 N N . LEU B 1 198 ? -1.432 -4.453 -2.979 1 96.06 198 LEU B N 1
ATOM 5623 C CA . LEU B 1 198 ? -1.755 -3.895 -1.671 1 96.06 198 LEU B CA 1
ATOM 5624 C C . LEU B 1 198 ? -1.304 -4.828 -0.553 1 96.06 198 LEU B C 1
ATOM 5626 O O . LEU B 1 198 ? -0.811 -4.371 0.481 1 96.06 198 LEU B O 1
ATOM 5630 N N . PHE B 1 199 ? -1.469 -6.137 -0.702 1 97.19 199 PHE B N 1
ATOM 5631 C CA . PHE B 1 199 ? -0.978 -7.105 0.272 1 97.19 199 PHE B CA 1
ATOM 5632 C C . PHE B 1 199 ? 0.521 -6.938 0.492 1 97.19 199 PHE B C 1
ATOM 5634 O O . PHE B 1 199 ? 0.989 -6.922 1.633 1 97.19 199 PHE B O 1
ATOM 5641 N N . SER B 1 200 ? 1.224 -6.805 -0.62 1 95.69 200 SER B N 1
ATOM 5642 C CA . SER B 1 200 ? 2.676 -6.66 -0.566 1 95.69 200 SER B CA 1
ATOM 5643 C C . SER B 1 200 ? 3.078 -5.363 0.121 1 95.69 200 SER B C 1
ATOM 5645 O O . SER B 1 200 ? 4.051 -5.328 0.877 1 95.69 200 SER B O 1
ATOM 5647 N N . ALA B 1 201 ? 2.328 -4.328 -0.152 1 93.38 201 ALA B N 1
ATOM 5648 C CA . ALA B 1 201 ? 2.613 -3.031 0.458 1 93.38 201 ALA B CA 1
ATOM 5649 C C . ALA B 1 201 ? 2.365 -3.068 1.964 1 93.38 201 ALA B C 1
ATOM 5651 O O . ALA B 1 201 ? 3.184 -2.576 2.746 1 93.38 201 ALA B O 1
ATOM 5652 N N . LEU B 1 202 ? 1.297 -3.664 2.395 1 95.19 202 LEU B N 1
ATOM 5653 C CA . LEU B 1 202 ? 0.894 -3.719 3.797 1 95.19 202 LEU B CA 1
ATOM 5654 C C . LEU B 1 202 ? 1.879 -4.547 4.613 1 95.19 202 LEU B C 1
ATOM 5656 O O . LEU B 1 202 ? 2.129 -4.242 5.781 1 95.19 202 LEU B O 1
ATOM 5660 N N . THR B 1 203 ? 2.453 -5.539 3.988 1 94.81 203 THR B N 1
ATOM 5661 C CA . THR B 1 203 ? 3.336 -6.449 4.711 1 94.81 203 THR B CA 1
ATOM 5662 C C . THR B 1 203 ? 4.797 -6.078 4.484 1 94.81 203 THR B C 1
ATOM 5664 O O . THR B 1 203 ? 5.699 -6.82 4.875 1 94.81 203 THR B O 1
ATOM 5667 N N . ASP B 1 204 ? 5.051 -5.004 3.738 1 91.5 204 ASP B N 1
ATOM 5668 C CA . ASP B 1 204 ? 6.371 -4.43 3.492 1 91.5 204 ASP B CA 1
ATOM 5669 C C . ASP B 1 204 ? 7.23 -5.379 2.66 1 91.5 204 ASP B C 1
ATOM 5671 O O . ASP B 1 204 ? 8.461 -5.344 2.748 1 91.5 204 ASP B O 1
ATOM 5675 N N . ILE B 1 205 ? 6.562 -6.281 1.911 1 92.25 205 ILE B N 1
ATOM 5676 C CA . ILE B 1 205 ? 7.32 -7.129 0.997 1 92.25 205 ILE B CA 1
ATOM 5677 C C . ILE B 1 205 ? 8.062 -6.262 -0.021 1 92.25 205 ILE B C 1
ATOM 5679 O O . ILE B 1 205 ? 9.266 -6.422 -0.225 1 92.25 205 ILE B O 1
ATOM 5683 N N . SER B 1 206 ? 7.379 -5.305 -0.579 1 87.06 206 SER B N 1
ATOM 5684 C CA . SER B 1 206 ? 7.91 -4.453 -1.64 1 87.06 206 SER B CA 1
ATOM 5685 C C . SER B 1 206 ? 9.062 -3.592 -1.131 1 87.06 206 SER B C 1
ATOM 5687 O O . SER B 1 206 ? 10.023 -3.34 -1.859 1 87.06 206 SER B O 1
ATOM 5689 N N . SER B 1 207 ? 8.977 -3.145 0.113 1 85.12 207 SER B N 1
ATOM 5690 C CA . SER B 1 207 ? 9.984 -2.232 0.644 1 85.12 207 SER B CA 1
ATOM 5691 C C . SER B 1 207 ? 11.211 -2.99 1.133 1 85.12 207 SER B C 1
ATOM 5693 O O . SER B 1 207 ? 12.344 -2.523 0.97 1 85.12 207 SER B O 1
ATOM 5695 N N . VAL B 1 208 ? 11.039 -4.156 1.718 1 87.44 208 VAL B N 1
ATOM 5696 C CA . VAL B 1 208 ? 12.117 -4.906 2.354 1 87.44 208 VAL B CA 1
ATOM 5697 C C . VAL B 1 208 ? 12.797 -5.809 1.326 1 87.44 208 VAL B C 1
ATOM 5699 O O . VAL B 1 208 ? 14 -6.082 1.428 1 87.44 208 VAL B O 1
ATOM 5702 N N . LEU B 1 209 ? 11.984 -6.297 0.348 1 89.06 209 LEU B N 1
ATOM 5703 C CA . LEU B 1 209 ? 12.5 -7.184 -0.689 1 89.06 209 LEU B CA 1
ATOM 5704 C C . LEU B 1 209 ? 12.391 -6.535 -2.064 1 89.06 209 LEU B C 1
ATOM 5706 O O . LEU B 1 209 ? 11.57 -6.953 -2.887 1 89.06 209 LEU B O 1
ATOM 5710 N N . PRO B 1 210 ? 13.305 -5.633 -2.301 1 84.12 210 PRO B N 1
ATOM 5711 C CA . PRO B 1 210 ? 13.219 -4.961 -3.598 1 84.12 210 PRO B CA 1
ATOM 5712 C C . PRO B 1 210 ? 13.391 -5.918 -4.773 1 84.12 210 PRO B C 1
ATOM 5714 O O . PRO B 1 210 ? 14.25 -6.797 -4.738 1 84.12 210 PRO B O 1
ATOM 5717 N N . GLY B 1 211 ? 12.539 -5.832 -5.734 1 86.81 211 GLY B N 1
ATOM 5718 C CA . GLY B 1 211 ? 12.633 -6.664 -6.922 1 86.81 211 GLY B CA 1
ATOM 5719 C C . GLY B 1 211 ? 11.805 -7.934 -6.82 1 86.81 211 GLY B C 1
ATOM 5720 O O . GLY B 1 211 ? 11.719 -8.703 -7.781 1 86.81 211 GLY B O 1
ATOM 5721 N N . CYS B 1 212 ? 11.195 -8.141 -5.703 1 92.12 212 CYS B N 1
ATOM 5722 C CA . CYS B 1 212 ? 10.352 -9.312 -5.5 1 92.12 212 CYS B CA 1
ATOM 5723 C C . CYS B 1 212 ? 8.922 -9.039 -5.945 1 92.12 212 CYS B C 1
ATOM 5725 O O . CYS B 1 212 ? 8.32 -8.039 -5.555 1 92.12 212 CYS B O 1
ATOM 5727 N N . TYR B 1 213 ? 8.43 -9.914 -6.793 1 93.5 213 TYR B N 1
ATOM 5728 C CA . TYR B 1 213 ? 7.066 -9.766 -7.281 1 93.5 213 TYR B CA 1
ATOM 5729 C C . TYR B 1 213 ? 6.348 -11.109 -7.312 1 93.5 213 TYR B C 1
ATOM 5731 O O . TYR B 1 213 ? 6.957 -12.141 -7.594 1 93.5 213 TYR B O 1
ATOM 5739 N N . VAL B 1 214 ? 5.117 -11.07 -6.965 1 94.06 214 VAL B N 1
ATOM 5740 C CA . VAL B 1 214 ? 4.211 -12.188 -7.207 1 94.06 214 VAL B CA 1
ATOM 5741 C C . VAL B 1 214 ? 3.254 -11.844 -8.344 1 94.06 214 VAL B C 1
ATOM 5743 O O . VAL B 1 214 ? 2.494 -10.875 -8.25 1 94.06 214 VAL B O 1
ATOM 5746 N N . VAL B 1 215 ? 3.307 -12.625 -9.398 1 93.25 215 VAL B N 1
ATOM 5747 C CA . VAL B 1 215 ? 2.59 -12.273 -10.617 1 93.25 215 VAL B CA 1
ATOM 5748 C C . VAL B 1 215 ? 1.703 -13.438 -11.047 1 93.25 215 VAL B C 1
ATOM 5750 O O . VAL B 1 215 ? 2.195 -14.547 -11.297 1 93.25 215 VAL B O 1
ATOM 5753 N N . PRO B 1 216 ? 0.393 -13.188 -11.078 1 91.25 216 PRO B N 1
ATOM 5754 C CA . PRO B 1 216 ? -0.43 -14.219 -11.719 1 91.25 216 PRO B CA 1
ATOM 5755 C C . PRO B 1 216 ? -0.101 -14.406 -13.195 1 91.25 216 PRO B C 1
ATOM 5757 O O . PRO B 1 216 ? 0.153 -13.422 -13.898 1 91.25 216 PRO B O 1
ATOM 5760 N N . ALA B 1 217 ? -0.084 -15.594 -13.633 1 91.88 217 ALA B N 1
ATOM 5761 C CA . ALA B 1 217 ? 0.318 -15.891 -15.008 1 91.88 217 ALA B CA 1
ATOM 5762 C C . ALA B 1 217 ? -0.655 -15.273 -16.016 1 91.88 217 ALA B C 1
ATOM 5764 O O . ALA B 1 217 ? -0.253 -14.844 -17.094 1 91.88 217 ALA B O 1
ATOM 5765 N N . ILE B 1 218 ? -1.912 -15.242 -15.586 1 86.81 218 ILE B N 1
ATOM 5766 C CA . ILE B 1 218 ? -2.926 -14.68 -16.469 1 86.81 218 ILE B CA 1
ATOM 5767 C C . ILE B 1 218 ? -3.592 -13.484 -15.797 1 86.81 218 ILE B C 1
ATOM 5769 O O . ILE B 1 218 ? -3.656 -13.414 -14.57 1 86.81 218 ILE B O 1
ATOM 5773 N N . ASN B 1 219 ? -3.838 -12.367 -16.609 1 72 219 ASN B N 1
ATOM 5774 C CA . ASN B 1 219 ? -4.52 -11.203 -16.062 1 72 219 ASN B CA 1
ATOM 5775 C C . ASN B 1 219 ? -6.008 -11.211 -16.391 1 72 219 ASN B C 1
ATOM 5777 O O . ASN B 1 219 ? -6.414 -10.727 -17.453 1 72 219 ASN B O 1
ATOM 5781 N N . THR B 1 220 ? -6.707 -12.25 -16.141 1 60.81 220 THR B N 1
ATOM 5782 C CA . THR B 1 220 ? -8.055 -12.164 -16.672 1 60.81 220 THR B CA 1
ATOM 5783 C C . THR B 1 220 ? -9.086 -12.039 -15.555 1 60.81 220 THR B C 1
ATOM 5785 O O . THR B 1 220 ? -8.875 -12.555 -14.461 1 60.81 220 THR B O 1
ATOM 5788 N N . ASN B 1 221 ? -9.742 -10.992 -15.742 1 57.62 221 ASN B N 1
ATOM 5789 C CA . ASN B 1 221 ? -10.961 -10.898 -14.938 1 57.62 221 ASN B CA 1
ATOM 5790 C C . ASN B 1 221 ? -12.031 -11.867 -15.43 1 57.62 221 ASN B C 1
ATOM 5792 O O . ASN B 1 221 ? -13.117 -11.945 -14.852 1 57.62 221 ASN B O 1
ATOM 5796 N N . LYS B 1 222 ? -11.539 -12.648 -16.453 1 61.19 222 LYS B N 1
ATOM 5797 C CA . LYS B 1 222 ? -12.516 -13.586 -17.016 1 61.19 222 LYS B CA 1
ATOM 5798 C C . LYS B 1 222 ? -12.445 -14.93 -16.297 1 61.19 222 LYS B C 1
ATOM 5800 O O . LYS B 1 222 ? -11.398 -15.312 -15.773 1 61.19 222 LYS B O 1
ATOM 5805 N N . THR B 1 223 ? -13.609 -15.445 -16.328 1 66.94 223 THR B N 1
ATOM 5806 C CA . THR B 1 223 ? -13.727 -16.75 -15.664 1 66.94 223 THR B CA 1
ATOM 5807 C C . THR B 1 223 ? -13.078 -17.844 -16.5 1 66.94 223 THR B C 1
ATOM 5809 O O . THR B 1 223 ? -13.672 -18.328 -17.469 1 66.94 223 THR B O 1
ATOM 5812 N N . THR B 1 224 ? -11.82 -17.984 -16.422 1 78.38 224 THR B N 1
ATOM 5813 C CA . THR B 1 224 ? -11.086 -19.047 -17.094 1 78.38 224 THR B CA 1
ATOM 5814 C C . THR B 1 224 ? -10.516 -20.047 -16.094 1 78.38 224 THR B C 1
ATOM 5816 O O . THR B 1 224 ? -10.039 -19.656 -15.031 1 78.38 224 THR B O 1
ATOM 5819 N N . THR B 1 225 ? -10.758 -21.328 -16.438 1 82.12 225 THR B N 1
ATOM 5820 C CA . THR B 1 225 ? -10.188 -22.375 -15.609 1 82.12 225 THR B CA 1
ATOM 5821 C C . THR B 1 225 ? -9.414 -23.375 -16.453 1 82.12 225 THR B C 1
ATOM 5823 O O . THR B 1 225 ? -9.406 -23.281 -17.688 1 82.12 225 THR B O 1
ATOM 5826 N N . ILE B 1 226 ? -8.773 -24.297 -15.805 1 87.38 226 ILE B N 1
ATOM 5827 C CA . ILE B 1 226 ? -7.98 -25.266 -16.547 1 87.38 226 ILE B CA 1
ATOM 5828 C C . ILE B 1 226 ? -8.742 -26.578 -16.641 1 87.38 226 ILE B C 1
ATOM 5830 O O . ILE B 1 226 ? -9.578 -26.891 -15.789 1 87.38 226 ILE B O 1
ATOM 5834 N N . ALA B 1 227 ? -8.445 -27.266 -17.688 1 89.25 227 ALA B N 1
ATOM 5835 C CA . ALA B 1 227 ? -8.969 -28.609 -17.922 1 89.25 227 ALA B CA 1
ATOM 5836 C C . ALA B 1 227 ? -7.875 -29.547 -18.406 1 89.25 227 ALA B C 1
ATOM 5838 O O . ALA B 1 227 ? -6.883 -29.094 -19 1 89.25 227 ALA B O 1
ATOM 5839 N N . ALA B 1 228 ? -8.047 -30.828 -18.078 1 92.38 228 ALA B N 1
ATOM 5840 C CA . ALA B 1 228 ? -7.07 -31.828 -18.469 1 92.38 228 ALA B CA 1
ATOM 5841 C C . ALA B 1 228 ? -7.746 -32.969 -19.234 1 92.38 228 ALA B C 1
ATOM 5843 O O . ALA B 1 228 ? -8.758 -33.5 -18.781 1 92.38 228 ALA B O 1
ATOM 5844 N N . LYS B 1 229 ? -7.219 -33.25 -20.344 1 94.5 229 LYS B N 1
ATOM 5845 C CA . LYS B 1 229 ? -7.641 -34.438 -21.109 1 94.5 229 LYS B CA 1
ATOM 5846 C C . LYS B 1 229 ? -6.762 -35.625 -20.781 1 94.5 229 LYS B C 1
ATOM 5848 O O . LYS B 1 229 ? -5.535 -35.562 -20.891 1 94.5 229 LYS B O 1
ATOM 5853 N N . LEU B 1 230 ? -7.418 -36.688 -20.391 1 93.44 230 LEU B N 1
ATOM 5854 C CA . LEU B 1 230 ? -6.691 -37.906 -20.062 1 93.44 230 LEU B CA 1
ATOM 5855 C C . LEU B 1 230 ? -6.551 -38.812 -21.281 1 93.44 230 LEU B C 1
ATOM 5857 O O . LEU B 1 230 ? -7.312 -38.688 -22.25 1 93.44 230 LEU B O 1
ATOM 5861 N N . THR B 1 231 ? -5.656 -39.75 -21.219 1 92.62 231 THR B N 1
ATOM 5862 C CA . THR B 1 231 ? -5.402 -40.656 -22.344 1 92.62 231 THR B CA 1
ATOM 5863 C C . THR B 1 231 ? -6.566 -41.625 -22.531 1 92.62 231 THR B C 1
ATOM 5865 O O . THR B 1 231 ? -6.738 -42.188 -23.609 1 92.62 231 THR B O 1
ATOM 5868 N N . ASP B 1 232 ? -7.344 -41.812 -21.484 1 91.75 232 ASP B N 1
ATOM 5869 C CA . ASP B 1 232 ? -8.5 -42.719 -21.578 1 91.75 232 ASP B CA 1
ATOM 5870 C C . ASP B 1 232 ? -9.711 -41.969 -22.141 1 91.75 232 ASP B C 1
ATOM 5872 O O . ASP B 1 232 ? -10.789 -42.531 -22.297 1 91.75 232 ASP B O 1
ATOM 5876 N N . GLY B 1 233 ? -9.578 -40.75 -22.375 1 89.56 233 GLY B N 1
ATOM 5877 C CA . GLY B 1 233 ? -10.633 -40 -23.031 1 89.56 233 GLY B CA 1
ATOM 5878 C C . GLY B 1 233 ? -11.406 -39.125 -22.078 1 89.56 233 GLY B C 1
ATOM 5879 O O . GLY B 1 233 ? -12.133 -38.219 -22.516 1 89.56 233 GLY B O 1
ATOM 5880 N N . LYS B 1 234 ? -11.219 -39.25 -20.859 1 89.62 234 LYS B N 1
ATOM 5881 C CA . LYS B 1 234 ? -11.914 -38.438 -19.875 1 89.62 234 LYS B CA 1
ATOM 5882 C C . LYS B 1 234 ? -11.328 -37.031 -19.797 1 89.62 234 LYS B C 1
ATOM 5884 O O . LYS B 1 234 ? -10.125 -36.844 -20 1 89.62 234 LYS B O 1
ATOM 5889 N N . THR B 1 235 ? -12.211 -36.062 -19.531 1 89.19 235 THR B N 1
ATOM 5890 C CA . THR B 1 235 ? -11.766 -34.688 -19.328 1 89.19 235 THR B CA 1
ATOM 5891 C C . THR B 1 235 ? -12.078 -34.219 -17.906 1 89.19 235 THR B C 1
ATOM 5893 O O . THR B 1 235 ? -13.219 -34.344 -17.453 1 89.19 235 THR B O 1
ATOM 5896 N N . LEU B 1 236 ? -11.094 -33.812 -17.234 1 84.38 236 LEU B N 1
ATOM 5897 C CA . LEU B 1 236 ? -11.242 -33.219 -15.898 1 84.38 236 LEU B CA 1
ATOM 5898 C C . LEU B 1 236 ? -11.195 -31.688 -15.961 1 84.38 236 LEU B C 1
ATOM 5900 O O . LEU B 1 236 ? -10.32 -31.125 -16.609 1 84.38 236 LEU B O 1
ATOM 5904 N N . VAL B 1 237 ? -12.156 -31.047 -15.32 1 83.06 237 VAL B N 1
ATOM 5905 C CA . VAL B 1 237 ? -12.203 -29.578 -15.336 1 83.06 237 VAL B CA 1
ATOM 5906 C C . VAL B 1 237 ? -11.984 -29.047 -13.93 1 83.06 237 VAL B C 1
ATOM 5908 O O . VAL B 1 237 ? -12.617 -29.5 -12.977 1 83.06 237 VAL B O 1
ATOM 5911 N N . GLY B 1 238 ? -11.047 -28.031 -13.82 1 79.44 238 GLY B N 1
ATOM 5912 C CA . GLY B 1 238 ? -10.766 -27.406 -12.531 1 79.44 238 GLY B CA 1
ATOM 5913 C C . GLY B 1 238 ? -9.492 -27.922 -11.891 1 79.44 238 GLY B C 1
ATOM 5914 O O . GLY B 1 238 ? -9.156 -29.094 -12.008 1 79.44 238 GLY B O 1
ATOM 5915 N N . GLN B 1 239 ? -8.859 -27.094 -11.211 1 76.62 239 GLN B N 1
ATOM 5916 C CA . GLN B 1 239 ? -7.59 -27.438 -10.57 1 76.62 239 GLN B CA 1
ATOM 5917 C C . GLN B 1 239 ? -7.785 -28.484 -9.484 1 76.62 239 GLN B C 1
ATOM 5919 O O . GLN B 1 239 ? -6.984 -29.422 -9.359 1 76.62 239 GLN B O 1
ATOM 5924 N N . CYS B 1 240 ? -8.773 -28.344 -8.734 1 68.94 240 CYS B N 1
ATOM 5925 C CA . CYS B 1 240 ? -9.016 -29.266 -7.621 1 68.94 240 CYS B CA 1
ATOM 5926 C C . CYS B 1 240 ? -9.273 -30.672 -8.125 1 68.94 240 CYS B C 1
ATOM 5928 O O . CYS B 1 240 ? -8.797 -31.641 -7.531 1 68.94 240 CYS B O 1
ATOM 5930 N N . GLU B 1 241 ? -9.961 -30.781 -9.227 1 74 241 GLU B N 1
ATOM 5931 C CA . GLU B 1 241 ? -10.266 -32.094 -9.797 1 74 241 GLU B CA 1
ATOM 5932 C C . GLU B 1 241 ? -9.016 -32.75 -10.352 1 74 241 GLU B C 1
ATOM 5934 O O . GLU B 1 241 ? -8.891 -33.969 -10.328 1 74 241 GLU B O 1
ATOM 5939 N N . ILE B 1 242 ? -8.211 -31.938 -10.742 1 79.44 242 ILE B N 1
ATOM 5940 C CA . ILE B 1 242 ? -6.996 -32.469 -11.367 1 79.44 242 ILE B CA 1
ATOM 5941 C C . ILE B 1 242 ? -5.996 -32.844 -10.289 1 79.44 242 ILE B C 1
ATOM 5943 O O . ILE B 1 242 ? -5.379 -33.906 -10.367 1 79.44 242 ILE B O 1
ATOM 5947 N N . SER B 1 243 ? -5.875 -32.062 -9.25 1 75.5 243 SER B N 1
ATOM 5948 C CA . SER B 1 243 ? -4.789 -32.25 -8.297 1 75.5 243 SER B CA 1
ATOM 5949 C C . SER B 1 243 ? -5.262 -33 -7.055 1 75.5 243 SER B C 1
ATOM 5951 O O . SER B 1 243 ? -4.457 -33.594 -6.336 1 75.5 243 SER B O 1
ATOM 5953 N N . HIS B 1 244 ? -6.531 -32.906 -6.676 1 65.06 244 HIS B N 1
ATOM 5954 C CA . HIS B 1 244 ? -6.996 -33.5 -5.426 1 65.06 244 HIS B CA 1
ATOM 5955 C C . HIS B 1 244 ? -8.117 -34.5 -5.672 1 65.06 244 HIS B C 1
ATOM 5957 O O . HIS B 1 244 ? -8.961 -34.281 -6.547 1 65.06 244 HIS B O 1
ATOM 5963 N N . PRO B 1 245 ? -7.926 -35.781 -5.117 1 53.97 245 PRO B N 1
ATOM 5964 C CA . PRO B 1 245 ? -8.938 -36.844 -5.328 1 53.97 245 PRO B CA 1
ATOM 5965 C C . PRO B 1 245 ? -10.289 -36.469 -4.723 1 53.97 245 PRO B C 1
ATOM 5967 O O . PRO B 1 245 ? -10.352 -35.781 -3.695 1 53.97 245 PRO B O 1
ATOM 5970 N N . SER B 1 246 ? -11.344 -36.438 -5.617 1 48.81 246 SER B N 1
ATOM 5971 C CA . SER B 1 246 ? -12.68 -36.281 -5.051 1 48.81 246 SER B CA 1
ATOM 5972 C C . SER B 1 246 ? -13.055 -37.469 -4.164 1 48.81 246 SER B C 1
ATOM 5974 O O . SER B 1 246 ? -12.539 -38.562 -4.34 1 48.81 246 SER B O 1
ATOM 5976 N N . LEU B 1 247 ? -13.609 -37.281 -3.027 1 43.59 247 LEU B N 1
ATOM 5977 C CA . LEU B 1 247 ? -14.047 -38.344 -2.121 1 43.59 247 LEU B CA 1
ATOM 5978 C C . LEU B 1 247 ? -14.688 -39.469 -2.893 1 43.59 247 LEU B C 1
ATOM 5980 O O . LEU B 1 247 ? -14.547 -40.656 -2.516 1 43.59 247 LEU B O 1
ATOM 5984 N N . ASP B 1 248 ? -15.445 -39.188 -3.82 1 41.16 248 ASP B N 1
ATOM 5985 C CA . ASP B 1 248 ? -16.156 -40.281 -4.469 1 41.16 248 ASP B CA 1
ATOM 5986 C C . ASP B 1 248 ? -15.195 -41.25 -5.145 1 41.16 248 ASP B C 1
ATOM 5988 O O . ASP B 1 248 ? -15.469 -42.469 -5.242 1 41.16 248 ASP B O 1
ATOM 5992 N N . SER B 1 249 ? -14.195 -40.781 -5.645 1 42.19 249 SER B N 1
ATOM 5993 C CA . SER B 1 249 ? -13.242 -41.656 -6.301 1 42.19 249 SER B CA 1
ATOM 5994 C C . SER B 1 249 ? -12.562 -42.594 -5.289 1 42.19 249 SER B C 1
ATOM 5996 O O . SER B 1 249 ? -11.969 -43.594 -5.664 1 42.19 249 SER B O 1
ATOM 5998 N N . ILE B 1 250 ? -12.508 -42.125 -4.078 1 40.25 250 ILE B N 1
ATOM 5999 C CA . ILE B 1 250 ? -11.969 -43 -3.047 1 40.25 250 ILE B CA 1
ATOM 6000 C C . ILE B 1 250 ? -12.953 -44.094 -2.75 1 40.25 250 ILE B C 1
ATOM 6002 O O . ILE B 1 250 ? -12.555 -45.219 -2.445 1 40.25 250 ILE B O 1
ATOM 6006 N N . MET B 1 251 ? -14.242 -43.812 -2.754 1 36.97 251 MET B N 1
ATOM 6007 C CA . MET B 1 251 ? -15.211 -44.812 -2.324 1 36.97 251 MET B CA 1
ATOM 6008 C C . MET B 1 251 ? -15.477 -45.812 -3.438 1 36.97 251 MET B C 1
ATOM 6010 O O . MET B 1 251 ? -16.094 -46.875 -3.203 1 36.97 251 MET B O 1
ATOM 6014 N N . THR B 1 252 ? -15.539 -45.438 -4.738 1 34.75 252 THR B N 1
ATOM 6015 C CA . THR B 1 252 ? -15.711 -46.5 -5.73 1 34.75 252 THR B CA 1
ATOM 6016 C C . THR B 1 252 ? -14.359 -47.062 -6.176 1 34.75 252 THR B C 1
ATOM 6018 O O . THR B 1 252 ? -13.539 -46.312 -6.738 1 34.75 252 THR B O 1
ATOM 6021 N N . PRO B 1 253 ? -13.867 -48.094 -5.637 1 35.91 253 PRO B N 1
ATOM 6022 C CA . PRO B 1 253 ? -12.602 -48.75 -5.973 1 35.91 253 PRO B CA 1
ATOM 6023 C C . PRO B 1 253 ? -12.359 -48.844 -7.477 1 35.91 253 PRO B C 1
ATOM 6025 O O . PRO B 1 253 ? -13.039 -49.594 -8.172 1 35.91 253 PRO B O 1
ATOM 6028 N N . THR B 1 254 ? -12.539 -47.812 -8.266 1 37.34 254 THR B N 1
ATOM 6029 C CA . THR B 1 254 ? -12.234 -48.188 -9.641 1 37.34 254 THR B CA 1
ATOM 6030 C C . THR B 1 254 ? -10.797 -48.688 -9.75 1 37.34 254 THR B C 1
ATOM 6032 O O . THR B 1 254 ? -9.914 -48.219 -9.031 1 37.34 254 THR B O 1
ATOM 6035 N N . LYS B 1 255 ? -10.508 -49.812 -10.375 1 36.81 255 LYS B N 1
ATOM 6036 C CA . LYS B 1 255 ? -9.266 -50.562 -10.609 1 36.81 255 LYS B CA 1
ATOM 6037 C C . LYS B 1 255 ? -8.148 -49.594 -11.023 1 36.81 255 LYS B C 1
ATOM 6039 O O . LYS B 1 255 ? -8.312 -48.812 -11.961 1 36.81 255 LYS B O 1
ATOM 6044 N N . PRO B 1 256 ? -7.289 -49.281 -10.18 1 41.5 256 PRO B N 1
ATOM 6045 C CA . PRO B 1 256 ? -6.129 -48.5 -10.586 1 41.5 256 PRO B CA 1
ATOM 6046 C C . PRO B 1 256 ? -5.621 -48.844 -11.977 1 41.5 256 PRO B C 1
ATOM 6048 O O . PRO B 1 256 ? -5.629 -50.031 -12.352 1 41.5 256 PRO B O 1
ATOM 6051 N N . ALA B 1 257 ? -5.742 -48.031 -13.023 1 41.03 257 ALA B N 1
ATOM 6052 C CA . ALA B 1 257 ? -5.219 -48.375 -14.344 1 41.03 257 ALA B CA 1
ATOM 6053 C C . ALA B 1 257 ? -3.873 -49.094 -14.227 1 41.03 257 ALA B C 1
ATOM 6055 O O . ALA B 1 257 ? -3.08 -48.781 -13.336 1 41.03 257 ALA B O 1
ATOM 6056 N N . LYS B 1 258 ? -3.654 -50.344 -14.664 1 37.03 258 LYS B N 1
ATOM 6057 C CA . LYS B 1 258 ? -2.432 -51.125 -14.797 1 37.03 258 LYS B CA 1
ATOM 6058 C C . LYS B 1 258 ? -1.272 -50.25 -15.289 1 37.03 258 LYS B C 1
ATOM 6060 O O . LYS B 1 258 ? -1.459 -49.375 -16.141 1 37.03 258 LYS B O 1
ATOM 6065 N N . PRO B 1 259 ? -0.165 -50.156 -14.695 1 35.09 259 PRO B N 1
ATOM 6066 C CA . PRO B 1 259 ? 0.996 -49.438 -15.227 1 35.09 259 PRO B CA 1
ATOM 6067 C C . PRO B 1 259 ? 1.22 -49.719 -16.719 1 35.09 259 PRO B C 1
ATOM 6069 O O . PRO B 1 259 ? 0.936 -50.812 -17.203 1 35.09 259 PRO B O 1
ATOM 6072 N N . PRO B 1 260 ? 1.042 -48.844 -17.719 1 32.78 260 PRO B N 1
ATOM 6073 C CA . PRO B 1 260 ? 1.271 -49.25 -19.109 1 32.78 260 PRO B CA 1
ATOM 6074 C C . PRO B 1 260 ? 2.381 -50.281 -19.266 1 32.78 260 PRO B C 1
ATOM 6076 O O . PRO B 1 260 ? 3.377 -50.219 -18.547 1 32.78 260 PRO B O 1
ATOM 6079 N N . GLN B 1 261 ? 2.125 -51.562 -19.547 1 26.47 261 GLN B N 1
ATOM 6080 C CA . GLN B 1 261 ? 3.127 -52.531 -19.953 1 26.47 261 GLN B CA 1
ATOM 6081 C C . GLN B 1 261 ? 4.195 -51.906 -20.828 1 26.47 261 GLN B C 1
ATOM 6083 O O . GLN B 1 261 ? 3.889 -51.031 -21.656 1 26.47 261 GLN B O 1
ATOM 6088 N N . ARG B 1 262 ? 5.527 -52.125 -20.562 1 30.95 262 ARG B N 1
ATOM 6089 C CA . ARG B 1 262 ? 6.723 -51.75 -21.312 1 30.95 262 ARG B CA 1
ATOM 6090 C C . ARG B 1 262 ? 6.598 -52.156 -22.781 1 30.95 262 ARG B C 1
ATOM 6092 O O . ARG B 1 262 ? 6.875 -53.312 -23.141 1 30.95 262 ARG B O 1
ATOM 6099 N N . SER B 1 263 ? 5.523 -52.125 -23.578 1 25.55 263 SER B N 1
ATOM 6100 C CA . SER B 1 263 ? 5.895 -52.531 -24.922 1 25.55 263 SER B CA 1
ATOM 6101 C C . SER B 1 263 ? 7.207 -51.875 -25.359 1 25.55 263 SER B C 1
ATOM 6103 O O . SER B 1 263 ? 7.473 -50.719 -25.031 1 25.55 263 SER B O 1
ATOM 6105 N N . ARG B 1 264 ? 8.227 -52.688 -25.812 1 28.28 264 ARG B N 1
ATOM 6106 C CA . ARG B 1 264 ? 9.602 -52.5 -26.266 1 28.28 264 ARG B CA 1
ATOM 6107 C C . ARG B 1 264 ? 9.711 -51.406 -27.312 1 28.28 264 ARG B C 1
ATOM 6109 O O . ARG B 1 264 ? 10.797 -51.125 -27.812 1 28.28 264 ARG B O 1
ATOM 6116 N N . ARG B 1 265 ? 8.75 -51.406 -28.312 1 27.3 265 ARG B N 1
ATOM 6117 C CA . ARG B 1 265 ? 9.219 -50.656 -29.484 1 27.3 265 ARG B CA 1
ATOM 6118 C C . ARG B 1 265 ? 9.43 -49.188 -29.172 1 27.3 265 ARG B C 1
ATOM 6120 O O . ARG B 1 265 ? 8.469 -48.406 -29.109 1 27.3 265 ARG B O 1
ATOM 6127 N N . PHE B 1 266 ? 10.273 -48.906 -28.344 1 25.03 266 PHE B N 1
ATOM 6128 C CA . PHE B 1 266 ? 10.734 -47.562 -28.141 1 25.03 266 PHE B CA 1
ATOM 6129 C C . PHE B 1 266 ? 11.266 -46.969 -29.438 1 25.03 266 PHE B C 1
ATOM 6131 O O . PHE B 1 266 ? 12.352 -47.312 -29.891 1 25.03 266 PHE B O 1
ATOM 6138 N N . SER B 1 267 ? 10.438 -46.781 -30.547 1 24.33 267 SER B N 1
ATOM 6139 C CA . SER B 1 267 ? 11.047 -46 -31.625 1 24.33 267 SER B CA 1
ATOM 6140 C C . SER B 1 267 ? 11.82 -44.812 -31.078 1 24.33 267 SER B C 1
ATOM 6142 O O . SER B 1 267 ? 11.367 -44.156 -30.125 1 24.33 267 SER B O 1
ATOM 6144 N N . THR B 1 268 ? 13.156 -44.625 -31.297 1 25.3 268 THR B N 1
ATOM 6145 C CA . THR B 1 268 ? 14.32 -43.75 -31.188 1 25.3 268 THR B CA 1
ATOM 6146 C C . THR B 1 268 ? 14 -42.375 -31.734 1 25.3 268 THR B C 1
ATOM 6148 O O . THR B 1 268 ? 14.906 -41.562 -31.953 1 25.3 268 THR B O 1
ATOM 6151 N N . GLU B 1 269 ? 12.945 -41.906 -32.094 1 24.7 269 GLU B N 1
ATOM 6152 C CA . GLU B 1 269 ? 12.898 -40.469 -32.312 1 24.7 269 GLU B CA 1
ATOM 6153 C C . GLU B 1 269 ? 13.188 -39.688 -31.031 1 24.7 269 GLU B C 1
ATOM 6155 O O . GLU B 1 269 ? 12.398 -39.719 -30.094 1 24.7 269 GLU B O 1
ATOM 6160 N N . LEU B 1 270 ? 14.195 -39.562 -30.062 1 27.59 270 LEU B N 1
ATOM 6161 C CA . LEU B 1 270 ? 14.961 -38.312 -30.203 1 27.59 270 LEU B CA 1
ATOM 6162 C C . LEU B 1 270 ? 15.539 -38.188 -31.609 1 27.59 270 LEU B C 1
ATOM 6164 O O . LEU B 1 270 ? 16.547 -37.5 -31.797 1 27.59 270 LEU B O 1
ATOM 6168 N N . GLN B 1 271 ? 15.195 -39.031 -32.781 1 22.09 271 GLN B N 1
ATOM 6169 C CA . GLN B 1 271 ? 15.797 -38.969 -34.125 1 22.09 271 GLN B CA 1
ATOM 6170 C C . GLN B 1 271 ? 15.641 -37.594 -34.75 1 22.09 271 GLN B C 1
ATOM 6172 O O . GLN B 1 271 ? 14.602 -36.938 -34.562 1 22.09 271 GLN B O 1
ATOM 6177 N N . ASP B 1 272 ? 16.766 -36.938 -35.375 1 23.75 272 ASP B N 1
ATOM 6178 C CA . ASP B 1 272 ? 17.062 -36.062 -36.5 1 23.75 272 ASP B CA 1
ATOM 6179 C C . ASP B 1 272 ? 16.375 -36.594 -37.781 1 23.75 272 ASP B C 1
ATOM 6181 O O . ASP B 1 272 ? 16.594 -36.031 -38.875 1 23.75 272 ASP B O 1
ATOM 6185 N N . SER B 1 273 ? 15.906 -37.906 -38.031 1 21.36 273 SER B N 1
ATOM 6186 C CA . SER B 1 273 ? 15.641 -38.469 -39.344 1 21.36 273 SER B CA 1
ATOM 6187 C C . SER B 1 273 ? 14.398 -37.812 -39.969 1 21.36 273 SER B C 1
ATOM 6189 O O . SER B 1 273 ? 13.414 -37.562 -39.281 1 21.36 273 SER B O 1
ATOM 6191 N N . VAL B 1 274 ? 14.484 -37.312 -41.438 1 22.09 274 VAL B N 1
ATOM 6192 C CA . VAL B 1 274 ? 13.781 -36.656 -42.531 1 22.09 274 VAL B CA 1
ATOM 6193 C C . VAL B 1 274 ? 12.539 -37.469 -42.906 1 22.09 274 VAL B C 1
ATOM 6195 O O . VAL B 1 274 ? 12.648 -38.5 -43.562 1 22.09 274 VAL B O 1
ATOM 6198 N N . LEU B 1 275 ? 11.734 -37.938 -42.125 1 20.73 275 LEU B N 1
ATOM 6199 C CA . LEU B 1 275 ? 10.617 -38.781 -42.594 1 20.73 275 LEU B CA 1
ATOM 6200 C C . LEU B 1 275 ? 9.75 -38.031 -43.594 1 20.73 275 LEU B C 1
ATOM 6202 O O . LEU B 1 275 ? 9.461 -36.844 -43.406 1 20.73 275 LEU B O 1
ATOM 6206 N N . GLY B 1 276 ? 9.664 -38.5 -44.938 1 19.05 276 GLY B N 1
ATOM 6207 C CA . GLY B 1 276 ? 8.906 -38.156 -46.156 1 19.05 276 GLY B CA 1
ATOM 6208 C C . GLY B 1 276 ? 7.41 -38.125 -45.906 1 19.05 276 GLY B C 1
ATOM 6209 O O . GLY B 1 276 ? 6.805 -39.125 -45.531 1 19.05 276 GLY B O 1
ATOM 6210 N N . LEU B 1 277 ? 6.891 -36.938 -45.438 1 20.53 277 LEU B N 1
ATOM 6211 C CA . LEU B 1 277 ? 5.484 -36.562 -45.375 1 20.53 277 LEU B CA 1
ATOM 6212 C C . LEU B 1 277 ? 4.75 -36.938 -46.625 1 20.53 277 LEU B C 1
ATOM 6214 O O . LEU B 1 277 ? 5.137 -36.531 -47.75 1 20.53 277 LEU B O 1
ATOM 6218 N N . GLY B 1 278 ? 4.344 -38.156 -46.75 1 18.61 278 GLY B N 1
ATOM 6219 C CA . GLY B 1 278 ? 3.42 -38.531 -47.812 1 18.61 278 GLY B CA 1
ATOM 6220 C C . GLY B 1 278 ? 2.301 -37.562 -48.031 1 18.61 278 GLY B C 1
ATOM 6221 O O . GLY B 1 278 ? 2.055 -36.688 -47.188 1 18.61 278 GLY B O 1
ATOM 6222 N N . GLU B 1 279 ? 1.663 -37.562 -49.25 1 20.17 279 GLU B N 1
ATOM 6223 C CA . GLU B 1 279 ? 0.792 -36.75 -50.094 1 20.17 279 GLU B CA 1
ATOM 6224 C C . GLU B 1 279 ? -0.582 -36.562 -49.438 1 20.17 279 GLU B C 1
ATOM 6226 O O . GLU B 1 279 ? -1.354 -37.531 -49.344 1 20.17 279 GLU B O 1
ATOM 6231 N N . SER B 1 280 ? -0.639 -36.094 -48.219 1 18.16 280 SER B N 1
ATOM 6232 C CA . SER B 1 280 ? -2.062 -36.062 -47.906 1 18.16 280 SER B CA 1
ATOM 6233 C C . SER B 1 280 ? -2.852 -35.281 -48.938 1 18.16 280 SER B C 1
ATOM 6235 O O . SER B 1 280 ? -2.361 -34.312 -49.5 1 18.16 280 SER B O 1
ATOM 6237 N N . PRO B 1 281 ? -3.947 -35.688 -49.469 1 17.56 281 PRO B N 1
ATOM 6238 C CA . PRO B 1 281 ? -4.879 -35.188 -50.5 1 17.56 281 PRO B CA 1
ATOM 6239 C C . PRO B 1 281 ? -5.387 -33.781 -50.156 1 17.56 281 PRO B C 1
ATOM 6241 O O . PRO B 1 281 ? -5.281 -33.344 -49.031 1 17.56 281 PRO B O 1
ATOM 6244 N N . ARG B 1 282 ? -6.281 -33.156 -51.188 1 19.09 282 ARG B N 1
ATOM 6245 C CA . ARG B 1 282 ? -6.773 -31.844 -51.625 1 19.09 282 ARG B CA 1
ATOM 6246 C C . ARG B 1 282 ? -7.691 -31.234 -50.562 1 19.09 282 ARG B C 1
ATOM 6248 O O . ARG B 1 282 ? -8.812 -31.703 -50.375 1 19.09 282 ARG B O 1
ATOM 6255 N N . LEU B 1 283 ? -7.438 -31.016 -49.344 1 15.95 283 LEU B N 1
ATOM 6256 C CA . LEU B 1 283 ? -8.516 -30.25 -48.719 1 15.95 283 LEU B CA 1
ATOM 6257 C C . LEU B 1 283 ? -8.812 -29 -49.531 1 15.95 283 LEU B C 1
ATOM 6259 O O . LEU B 1 283 ? -7.922 -28.172 -49.75 1 15.95 283 LEU B O 1
ATOM 6263 N N . HIS B 1 284 ? -9.891 -28.766 -50.312 1 17.02 284 HIS B N 1
ATOM 6264 C CA . HIS B 1 284 ? -10.547 -27.875 -51.25 1 17.02 284 HIS B CA 1
ATOM 6265 C C . HIS B 1 284 ? -10.492 -26.438 -50.781 1 17.02 284 HIS B C 1
ATOM 6267 O O . HIS B 1 284 ? -10.164 -26.156 -49.625 1 17.02 284 HIS B O 1
ATOM 6273 N N . GLN B 1 285 ? -11.586 -25.484 -51.312 1 17.19 285 GLN B N 1
ATOM 6274 C CA . GLN B 1 285 ? -11.812 -24.266 -52.094 1 17.19 285 GLN B CA 1
ATOM 6275 C C . GLN B 1 285 ? -11.93 -23.047 -51.156 1 17.19 285 GLN B C 1
ATOM 6277 O O . GLN B 1 285 ? -11.961 -21.922 -51.656 1 17.19 285 GLN B O 1
ATOM 6282 N N . LEU B 1 286 ? -12.344 -23.141 -49.906 1 17.23 286 LEU B N 1
ATOM 6283 C CA . LEU B 1 286 ? -13.148 -22 -49.531 1 17.23 286 LEU B CA 1
ATOM 6284 C C . LEU B 1 286 ? -12.297 -20.734 -49.5 1 17.23 286 LEU B C 1
ATOM 6286 O O . LEU B 1 286 ? -11.562 -20.5 -48.531 1 17.23 286 LEU B O 1
ATOM 6290 N N . LEU B 1 287 ? -11.586 -20.312 -50.656 1 17.45 287 LEU B N 1
ATOM 6291 C CA . LEU B 1 287 ? -10.672 -19.203 -50.906 1 17.45 287 LEU B CA 1
ATOM 6292 C C . LEU B 1 287 ? -11.383 -17.875 -50.688 1 17.45 287 LEU B C 1
ATOM 6294 O O . LEU B 1 287 ? -11.766 -17.219 -51.656 1 17.45 287 LEU B O 1
ATOM 6298 N N . LEU B 1 288 ? -12.344 -17.594 -49.844 1 16.48 288 LEU B N 1
ATOM 6299 C CA . LEU B 1 288 ? -13.039 -16.359 -50.156 1 16.48 288 LEU B CA 1
ATOM 6300 C C . LEU B 1 288 ? -12.047 -15.219 -50.375 1 16.48 288 LEU B C 1
ATOM 6302 O O . LEU B 1 288 ? -10.93 -15.258 -49.844 1 16.48 288 LEU B O 1
ATOM 6306 N N . ARG B 1 289 ? -12.391 -14.086 -51.188 1 17.59 289 ARG B N 1
ATOM 6307 C CA . ARG B 1 289 ? -11.992 -12.875 -51.906 1 17.59 289 ARG B CA 1
ATOM 6308 C C . ARG B 1 289 ? -11.328 -11.875 -50.969 1 17.59 289 ARG B C 1
ATOM 6310 O O . ARG B 1 289 ? -11.945 -11.422 -50 1 17.59 289 ARG B O 1
ATOM 6317 N N . SER B 1 290 ? -10 -11.891 -50.719 1 17.95 290 SER B N 1
ATOM 6318 C CA . SER B 1 290 ? -9.086 -10.922 -50.156 1 17.95 290 SER B CA 1
ATOM 6319 C C . SER B 1 290 ? -9.102 -9.602 -50.906 1 17.95 290 SER B C 1
ATOM 6321 O O . SER B 1 290 ? -8.156 -9.289 -51.625 1 17.95 290 SER B O 1
ATOM 6323 N N . THR B 1 291 ? -10.234 -8.984 -51.281 1 17.48 291 THR B N 1
ATOM 6324 C CA . THR B 1 291 ? -10.109 -7.855 -52.219 1 17.48 291 THR B CA 1
ATOM 6325 C C . THR B 1 291 ? -9.023 -6.891 -51.75 1 17.48 291 THR B C 1
ATOM 6327 O O . THR B 1 291 ? -8.609 -6.926 -50.594 1 17.48 291 THR B O 1
ATOM 6330 N N . SER B 1 292 ? -8.68 -5.586 -52.562 1 19.34 292 SER B N 1
ATOM 6331 C CA . SER B 1 292 ? -7.719 -4.676 -53.156 1 19.34 292 SER B CA 1
ATOM 6332 C C . SER B 1 292 ? -7.32 -3.555 -52.219 1 19.34 292 SER B C 1
ATOM 6334 O O . SER B 1 292 ? -6.43 -2.762 -52.5 1 19.34 292 SER B O 1
ATOM 6336 N N . MET B 1 293 ? -8.031 -3.162 -51.062 1 18.05 293 MET B N 1
ATOM 6337 C CA . MET B 1 293 ? -8.109 -1.729 -50.812 1 18.05 293 MET B CA 1
ATOM 6338 C C . MET B 1 293 ? -6.738 -1.163 -50.469 1 18.05 293 MET B C 1
ATOM 6340 O O . MET B 1 293 ? -6.074 -1.654 -49.531 1 18.05 293 MET B O 1
ATOM 6344 N N . SER B 1 294 ? -5.898 -0.455 -51.312 1 19.94 294 SER B N 1
ATOM 6345 C CA . SER B 1 294 ? -4.605 0.188 -51.5 1 19.94 294 SER B CA 1
ATOM 6346 C C . SER B 1 294 ? -4.281 1.16 -50.375 1 19.94 294 SER B C 1
ATOM 6348 O O . SER B 1 294 ? -3.135 1.248 -49.938 1 19.94 294 SER B O 1
ATOM 6350 N N . GLN B 1 295 ? -5.109 2.195 -50.094 1 20.47 295 GLN B N 1
ATOM 6351 C CA . GLN B 1 295 ? -4.727 3.604 -50.062 1 20.47 295 GLN B CA 1
ATOM 6352 C C . GLN B 1 295 ? -3.969 3.943 -48.781 1 20.47 295 GLN B C 1
ATOM 6354 O O . GLN B 1 295 ? -4.035 3.205 -47.781 1 20.47 295 GLN B O 1
ATOM 6359 N N . GLY B 1 296 ? -3.379 5.332 -48.656 1 21.06 296 GLY B N 1
ATOM 6360 C CA . GLY B 1 296 ? -2.365 6.133 -48 1 21.06 296 GLY B CA 1
ATOM 6361 C C . GLY B 1 296 ? -2.574 6.234 -46.5 1 21.06 296 GLY B C 1
ATOM 6362 O O . GLY B 1 296 ? -3.646 6.637 -46.031 1 21.06 296 GLY B O 1
ATOM 6363 N N . PHE B 1 297 ? -2.018 5.484 -45.688 1 20.03 297 PHE B N 1
ATOM 6364 C CA . PHE B 1 297 ? -2.445 5.078 -44.344 1 20.03 297 PHE B CA 1
ATOM 6365 C C . PHE B 1 297 ? -2.232 6.203 -43.344 1 20.03 297 PHE B C 1
ATOM 6367 O O . PHE B 1 297 ? -1.108 6.434 -42.906 1 20.03 297 PHE B O 1
ATOM 6374 N N . GLN B 1 298 ? -2.732 7.434 -43.75 1 19.69 298 GLN B N 1
ATOM 6375 C CA . GLN B 1 298 ? -2.686 8.609 -42.906 1 19.69 298 GLN B CA 1
ATOM 6376 C C . GLN B 1 298 ? -3.131 8.258 -41.469 1 19.69 298 GLN B C 1
ATOM 6378 O O . GLN B 1 298 ? -4.164 7.613 -41.281 1 19.69 298 GLN B O 1
ATOM 6383 N N . THR B 1 299 ? -2.203 8.203 -40.562 1 19.88 299 THR B N 1
ATOM 6384 C CA . THR B 1 299 ? -2.164 7.703 -39.188 1 19.88 299 THR B CA 1
ATOM 6385 C C . THR B 1 299 ? -3.295 8.305 -38.375 1 19.88 299 THR B C 1
ATOM 6387 O O . THR B 1 299 ? -3.133 9.367 -37.75 1 19.88 299 THR B O 1
ATOM 6390 N N . GLU B 1 300 ? -4.449 8.594 -39.062 1 18.2 300 GLU B N 1
ATOM 6391 C CA . GLU B 1 300 ? -5.488 9.297 -38.312 1 18.2 300 GLU B CA 1
ATOM 6392 C C . GLU B 1 300 ? -5.859 8.531 -37.031 1 18.2 300 GLU B C 1
ATOM 6394 O O . GLU B 1 300 ? -5.918 7.305 -37.031 1 18.2 300 GLU B O 1
ATOM 6399 N N . SER B 1 301 ? -5.746 9.258 -35.844 1 20.7 301 SER B N 1
ATOM 6400 C CA . SER B 1 301 ? -5.969 9.031 -34.438 1 20.7 301 SER B CA 1
ATOM 6401 C C . SER B 1 301 ? -7.34 8.414 -34.188 1 20.7 301 SER B C 1
ATOM 6403 O O . SER B 1 301 ? -7.879 8.523 -33.062 1 20.7 301 SER B O 1
ATOM 6405 N N . SER B 1 302 ? -7.762 7.516 -34.969 1 19.34 302 SER B N 1
ATOM 6406 C CA . SER B 1 302 ? -9.156 7.094 -34.875 1 19.34 302 SER B CA 1
ATOM 6407 C C . SER B 1 302 ? -9.492 6.605 -33.5 1 19.34 302 SER B C 1
ATOM 6409 O O . SER B 1 302 ? -8.797 5.75 -32.938 1 19.34 302 SER B O 1
ATOM 6411 N N . LEU B 1 303 ? -10.203 7.477 -32.656 1 21.39 303 LEU B N 1
ATOM 6412 C CA . LEU B 1 303 ? -10.984 7.477 -31.438 1 21.39 303 LEU B CA 1
ATOM 6413 C C . LEU B 1 303 ? -11.891 6.25 -31.359 1 21.39 303 LEU B C 1
ATOM 6415 O O . LEU B 1 303 ? -12.969 6.238 -31.953 1 21.39 303 LEU B O 1
ATOM 6419 N N . ASN B 1 304 ? -11.398 5.141 -31.859 1 20.72 304 ASN B N 1
ATOM 6420 C CA . ASN B 1 304 ? -12.32 4.016 -31.922 1 20.72 304 ASN B CA 1
ATOM 6421 C C . ASN B 1 304 ? -13.156 3.908 -30.641 1 20.72 304 ASN B C 1
ATOM 6423 O O . ASN B 1 304 ? -12.664 4.215 -29.562 1 20.72 304 ASN B O 1
ATOM 6427 N N . ASP B 1 305 ? -14.453 3.912 -30.812 1 20.41 305 ASP B N 1
ATOM 6428 C CA . ASP B 1 305 ? -15.672 3.814 -30 1 20.41 305 ASP B CA 1
ATOM 6429 C C . ASP B 1 305 ? -15.594 2.639 -29.031 1 20.41 305 ASP B C 1
ATOM 6431 O O . ASP B 1 305 ? -15.453 1.487 -29.453 1 20.41 305 ASP B O 1
ATOM 6435 N N . MET B 1 306 ? -14.852 2.777 -28.047 1 21.47 306 MET B N 1
ATOM 6436 C CA . MET B 1 306 ? -14.859 1.876 -26.891 1 21.47 306 MET B CA 1
ATOM 6437 C C . MET B 1 306 ? -16.281 1.444 -26.547 1 21.47 306 MET B C 1
ATOM 6439 O O . MET B 1 306 ? -17.078 2.246 -26.047 1 21.47 306 MET B O 1
ATOM 6443 N N . ASP B 1 307 ? -16.891 0.74 -27.5 1 22.52 307 ASP B N 1
ATOM 6444 C CA . ASP B 1 307 ? -18.156 0.101 -27.156 1 22.52 307 ASP B CA 1
ATOM 6445 C C . ASP B 1 307 ? -18.094 -0.528 -25.766 1 22.52 307 ASP B C 1
ATOM 6447 O O . ASP B 1 307 ? -17.203 -1.329 -25.484 1 22.52 307 ASP B O 1
ATOM 6451 N N . GLY B 1 308 ? -18.453 0.221 -24.781 1 23.47 308 GLY B N 1
ATOM 6452 C CA . GLY B 1 308 ? -18.703 0.043 -23.359 1 23.47 308 GLY B CA 1
ATOM 6453 C C . GLY B 1 308 ? -19.453 -1.231 -23.047 1 23.47 308 GLY B C 1
ATOM 6454 O O . GLY B 1 308 ? -20.688 -1.244 -23.047 1 23.47 308 GLY B O 1
ATOM 6455 N N . SER B 1 309 ? -18.984 -2.361 -23.641 1 23.83 309 SER B N 1
ATOM 6456 C CA . SER B 1 309 ? -19.766 -3.533 -23.266 1 23.83 309 SER B CA 1
ATOM 6457 C C . SER B 1 309 ? -19.953 -3.594 -21.75 1 23.83 309 SER B C 1
ATOM 6459 O O . SER B 1 309 ? -19 -3.443 -20.984 1 23.83 309 SER B O 1
ATOM 6461 N N . ASP B 1 310 ? -21.109 -3.094 -21.344 1 24.06 310 ASP B N 1
ATOM 6462 C CA . ASP B 1 310 ? -21.812 -3.035 -20.062 1 24.06 310 ASP B CA 1
ATOM 6463 C C . ASP B 1 310 ? -21.719 -4.371 -19.328 1 24.06 310 ASP B C 1
ATOM 6465 O O . ASP B 1 310 ? -22.203 -5.391 -19.812 1 24.06 310 ASP B O 1
ATOM 6469 N N . PHE B 1 311 ? -20.641 -4.695 -18.891 1 26.62 311 PHE B N 1
ATOM 6470 C CA . PHE B 1 311 ? -20.531 -5.848 -18 1 26.62 311 PHE B CA 1
ATOM 6471 C C . PHE B 1 311 ? -21.656 -5.848 -16.969 1 26.62 311 PHE B C 1
ATOM 6473 O O . PHE B 1 311 ? -21.406 -5.668 -15.766 1 26.62 311 PHE B O 1
ATOM 6480 N N . SER B 1 312 ? -22.812 -5.062 -17.266 1 24.88 312 SER B N 1
ATOM 6481 C CA . SER B 1 312 ? -23.828 -5.066 -16.219 1 24.88 312 SER B CA 1
ATOM 6482 C C . SER B 1 312 ? -24.078 -6.48 -15.703 1 24.88 312 SER B C 1
ATOM 6484 O O . SER B 1 312 ? -23.578 -7.453 -16.266 1 24.88 312 SER B O 1
ATOM 6486 N N . ASP B 1 313 ? -25.453 -6.707 -15.234 1 27.45 313 ASP B N 1
ATOM 6487 C CA . ASP B 1 313 ? -26.328 -7.559 -14.43 1 27.45 313 ASP B CA 1
ATOM 6488 C C . ASP B 1 313 ? -26.531 -8.914 -15.094 1 27.45 313 ASP B C 1
ATOM 6490 O O . ASP B 1 313 ? -27.25 -9.773 -14.562 1 27.45 313 ASP B O 1
ATOM 6494 N N . GLU B 1 314 ? -26.312 -9.008 -16.438 1 26.88 314 GLU B N 1
ATOM 6495 C CA . GLU B 1 314 ? -26.922 -10.156 -17.078 1 26.88 314 GLU B CA 1
ATOM 6496 C C . GLU B 1 314 ? -26.266 -11.461 -16.656 1 26.88 314 GLU B C 1
ATOM 6498 O O . GLU B 1 314 ? -26.734 -12.547 -16.984 1 26.88 314 GLU B O 1
ATOM 6503 N N . VAL B 1 315 ? -25.109 -11.367 -16.234 1 29.64 315 VAL B N 1
ATOM 6504 C CA . VAL B 1 315 ? -24.609 -12.719 -15.992 1 29.64 315 VAL B CA 1
ATOM 6505 C C . VAL B 1 315 ? -25.359 -13.328 -14.805 1 29.64 315 VAL B C 1
ATOM 6507 O O . VAL B 1 315 ? -25.141 -14.5 -14.469 1 29.64 315 VAL B O 1
ATOM 6510 N N . ASP B 1 316 ? -26.172 -12.461 -14.148 1 30.09 316 ASP B N 1
ATOM 6511 C CA . ASP B 1 316 ? -27.016 -13.156 -13.164 1 30.09 316 ASP B CA 1
ATOM 6512 C C . ASP B 1 316 ? -28.031 -14.055 -13.852 1 30.09 316 ASP B C 1
ATOM 6514 O O . ASP B 1 316 ? -28.406 -15.102 -13.312 1 30.09 316 ASP B O 1
ATOM 6518 N N . ASP B 1 317 ? -28.719 -13.523 -15.023 1 28.77 317 ASP B N 1
ATOM 6519 C CA . ASP B 1 317 ? -29.891 -14.172 -15.586 1 28.77 317 ASP B CA 1
ATOM 6520 C C . ASP B 1 317 ? -29.5 -15.344 -16.484 1 28.77 317 ASP B C 1
ATOM 6522 O O . ASP B 1 317 ? -30.359 -16.031 -17.031 1 28.77 317 ASP B O 1
ATOM 6526 N N . LEU B 1 318 ? -28.469 -15.281 -17.234 1 27.88 318 LEU B N 1
ATOM 6527 C CA . LEU B 1 318 ? -28.344 -16.328 -18.25 1 27.88 318 LEU B CA 1
ATOM 6528 C C . LEU B 1 318 ? -28.406 -17.719 -17.594 1 27.88 318 LEU B C 1
ATOM 6530 O O . LEU B 1 318 ? -28.516 -18.719 -18.297 1 27.88 318 LEU B O 1
ATOM 6534 N N . PHE B 1 319 ? -28.031 -17.875 -16.391 1 28.81 319 PHE B N 1
ATOM 6535 C CA . PHE B 1 319 ? -28.203 -19.266 -15.977 1 28.81 319 PHE B CA 1
ATOM 6536 C C . PHE B 1 319 ? -29.672 -19.578 -15.75 1 28.81 319 PHE B C 1
ATOM 6538 O O . PHE B 1 319 ? -30 -20.641 -15.195 1 28.81 319 PHE B O 1
ATOM 6545 N N . GLU B 1 320 ? -30.547 -18.609 -15.977 1 27.44 320 GLU B N 1
ATOM 6546 C CA . GLU B 1 320 ? -31.891 -19.172 -15.891 1 27.44 320 GLU B CA 1
ATOM 6547 C C . GLU B 1 320 ? -32.219 -20 -17.141 1 27.44 320 GLU B C 1
ATOM 6549 O O . GLU B 1 320 ? -33.375 -20.391 -17.328 1 27.44 320 GLU B O 1
ATOM 6554 N N . ASP B 1 321 ? -31.766 -19.625 -18.375 1 27.05 321 ASP B N 1
ATOM 6555 C CA . ASP B 1 321 ? -32.5 -20.312 -19.438 1 27.05 321 ASP B CA 1
ATOM 6556 C C . ASP B 1 321 ? -32.594 -21.812 -19.156 1 27.05 321 ASP B C 1
ATOM 6558 O O . ASP B 1 321 ? -31.875 -22.328 -18.297 1 27.05 321 ASP B O 1
ATOM 6562 N N . ASP B 1 322 ? -33.25 -22.641 -20.297 1 25.86 322 ASP B N 1
ATOM 6563 C CA . ASP B 1 322 ? -33.625 -24.047 -20.469 1 25.86 322 ASP B CA 1
ATOM 6564 C C . ASP B 1 322 ? -32.469 -24.969 -20.141 1 25.86 322 ASP B C 1
ATOM 6566 O O . ASP B 1 322 ? -31.312 -24.656 -20.438 1 25.86 322 ASP B O 1
ATOM 6570 N N . ALA B 1 323 ? -32.75 -25.984 -19.328 1 26.38 323 ALA B N 1
ATOM 6571 C CA . ALA B 1 323 ? -32.219 -27.281 -18.938 1 26.38 323 ALA B CA 1
ATOM 6572 C C . ALA B 1 323 ? -31.562 -27.984 -20.109 1 26.38 323 ALA B C 1
ATOM 6574 O O . ALA B 1 323 ? -32.219 -28.672 -20.891 1 26.38 323 ALA B O 1
ATOM 6575 N N . PHE B 1 324 ? -30.844 -27.359 -20.953 1 24.06 324 PHE B N 1
ATOM 6576 C CA . PHE B 1 324 ? -30.344 -28.234 -22 1 24.06 324 PHE B CA 1
ATOM 6577 C C . PHE B 1 324 ? -29.875 -29.562 -21.422 1 24.06 324 PHE B C 1
ATOM 6579 O O . PHE B 1 324 ? -29.281 -29.594 -20.344 1 24.06 324 PHE B O 1
ATOM 6586 N N . ASP B 1 325 ? -30.5 -30.703 -21.75 1 24.92 325 ASP B N 1
ATOM 6587 C CA . ASP B 1 325 ? -30.219 -32.125 -21.547 1 24.92 325 ASP B CA 1
ATOM 6588 C C . ASP B 1 325 ? -28.75 -32.438 -21.797 1 24.92 325 ASP B C 1
ATOM 6590 O O . ASP B 1 325 ? -28.344 -32.625 -22.953 1 24.92 325 ASP B O 1
ATOM 6594 N N . ILE B 1 326 ? -27.859 -31.625 -21.391 1 27.47 326 ILE B N 1
ATOM 6595 C CA . ILE B 1 326 ? -26.531 -32.188 -21.594 1 27.47 326 ILE B CA 1
ATOM 6596 C C . ILE B 1 326 ? -26.547 -33.656 -21.25 1 27.47 326 ILE B C 1
ATOM 6598 O O . ILE B 1 326 ? -26.984 -34.062 -20.156 1 27.47 326 ILE B O 1
ATOM 6602 N N . PRO B 1 327 ? -26.516 -34.5 -22.125 1 25.67 327 PRO B N 1
ATOM 6603 C CA . PRO B 1 327 ? -26.516 -35.906 -21.75 1 25.67 327 PRO B CA 1
ATOM 6604 C C . PRO B 1 327 ? -25.766 -36.156 -20.453 1 25.67 327 PRO B C 1
ATOM 6606 O O . PRO B 1 327 ? -25 -35.312 -19.984 1 25.67 327 PRO B O 1
ATOM 6609 N N . ASP B 1 328 ? -25.938 -37.375 -19.812 1 25.03 328 ASP B N 1
ATOM 6610 C CA . ASP B 1 328 ? -25.484 -38.031 -18.578 1 25.03 328 ASP B CA 1
ATOM 6611 C C . ASP B 1 328 ? -23.984 -37.812 -18.359 1 25.03 328 ASP B C 1
ATOM 6613 O O . ASP B 1 328 ? -23.172 -38.656 -18.75 1 25.03 328 ASP B O 1
ATOM 6617 N N . VAL B 1 329 ? -23.469 -36.844 -18.828 1 27.5 329 VAL B N 1
ATOM 6618 C CA . VAL B 1 329 ? -22.078 -36.875 -18.375 1 27.5 329 VAL B CA 1
ATOM 6619 C C . VAL B 1 329 ? -22.031 -37.125 -16.875 1 27.5 329 VAL B C 1
ATOM 6621 O O . VAL B 1 329 ? -22.703 -36.406 -16.109 1 27.5 329 VAL B O 1
ATOM 6624 N N . SER B 1 330 ? -21.859 -38.312 -16.406 1 24.45 330 SER B N 1
ATOM 6625 C CA . SER B 1 330 ? -21.688 -38.75 -15.023 1 24.45 330 SER B CA 1
ATOM 6626 C C . SER B 1 330 ? -20.953 -37.719 -14.188 1 24.45 330 SER B C 1
ATOM 6628 O O . SER B 1 330 ? -19.797 -37.406 -14.453 1 24.45 330 SER B O 1
ATOM 6630 N N . GLU B 1 331 ? -21.531 -36.656 -13.898 1 28.95 331 GLU B N 1
ATOM 6631 C CA . GLU B 1 331 ? -21.172 -35.594 -12.977 1 28.95 331 GLU B CA 1
ATOM 6632 C C . GLU B 1 331 ? -20.547 -36.156 -11.695 1 28.95 331 GLU B C 1
ATOM 6634 O O . GLU B 1 331 ? -21.25 -36.75 -10.875 1 28.95 331 GLU B O 1
ATOM 6639 N N . VAL B 1 332 ? -19.438 -36.844 -11.844 1 26.42 332 VAL B N 1
ATOM 6640 C CA . VAL B 1 332 ? -18.766 -37.406 -10.672 1 26.42 332 VAL B CA 1
ATOM 6641 C C . VAL B 1 332 ? -18.797 -36.375 -9.531 1 26.42 332 VAL B C 1
ATOM 6643 O O . VAL B 1 332 ? -18.422 -35.219 -9.711 1 26.42 332 VAL B O 1
ATOM 6646 N N . MET B 1 333 ? -19.719 -36.469 -8.617 1 27.56 333 MET B N 1
ATOM 6647 C CA . MET B 1 333 ? -20.234 -35.875 -7.383 1 27.56 333 MET B CA 1
ATOM 6648 C C . MET B 1 333 ? -19.109 -35.5 -6.438 1 27.56 333 MET B C 1
ATOM 6650 O O . MET B 1 333 ? -19.344 -35.156 -5.277 1 27.56 333 MET B O 1
ATOM 6654 N N . GLY B 1 334 ? -17.922 -36.094 -6.469 1 27.33 334 GLY B N 1
ATOM 6655 C CA . GLY B 1 334 ? -17.062 -36.281 -5.309 1 27.33 334 GLY B CA 1
ATOM 6656 C C . GLY B 1 334 ? -16.469 -34.969 -4.82 1 27.33 334 GLY B C 1
ATOM 6657 O O . GLY B 1 334 ? -15.844 -34.219 -5.594 1 27.33 334 GLY B O 1
ATOM 6658 N N . ASN B 1 335 ? -17.156 -34.281 -4.156 1 30.12 335 ASN B N 1
ATOM 6659 C CA . ASN B 1 335 ? -16.797 -33.062 -3.395 1 30.12 335 ASN B CA 1
ATOM 6660 C C . ASN B 1 335 ? -15.445 -33.25 -2.709 1 30.12 335 ASN B C 1
ATOM 6662 O O . ASN B 1 335 ? -15.062 -34.344 -2.334 1 30.12 335 ASN B O 1
ATOM 6666 N N . LEU B 1 336 ? -14.5 -32.125 -2.668 1 34.66 336 LEU B N 1
ATOM 6667 C CA . LEU B 1 336 ? -13.055 -31.922 -2.654 1 34.66 336 LEU B CA 1
ATOM 6668 C C . LEU B 1 336 ? -12.477 -32.219 -1.278 1 34.66 336 LEU B C 1
ATOM 6670 O O . LEU B 1 336 ? -12.414 -31.344 -0.417 1 34.66 336 LEU B O 1
ATOM 6674 N N . MET B 1 337 ? -13.078 -33.062 -0.551 1 33.53 337 MET B N 1
ATOM 6675 C CA . MET B 1 337 ? -12.164 -33.5 0.51 1 33.53 337 MET B CA 1
ATOM 6676 C C . MET B 1 337 ? -10.789 -33.812 -0.055 1 33.53 337 MET B C 1
ATOM 6678 O O . MET B 1 337 ? -10.664 -34.625 -0.958 1 33.53 337 MET B O 1
ATOM 6682 N N . TYR B 1 338 ? -10.094 -32.812 -0.215 1 38.62 338 TYR B N 1
ATOM 6683 C CA . TYR B 1 338 ? -8.781 -33.156 -0.753 1 38.62 338 TYR B CA 1
ATOM 6684 C C . TYR B 1 338 ? -7.902 -33.781 0.313 1 38.62 338 TYR B C 1
ATOM 6686 O O . TYR B 1 338 ? -7.848 -33.312 1.449 1 38.62 338 TYR B O 1
ATOM 6694 N N . GLY B 1 339 ? -7.844 -35.094 0.392 1 38.59 339 GLY B N 1
ATOM 6695 C CA . GLY B 1 339 ? -6.828 -35.75 1.203 1 38.59 339 GLY B CA 1
ATOM 6696 C C . GLY B 1 339 ? -5.438 -35.188 0.984 1 38.59 339 GLY B C 1
ATOM 6697 O O . GLY B 1 339 ? -5.207 -34.438 0.033 1 38.59 339 GLY B O 1
ATOM 6698 N N . SER B 1 340 ? -4.574 -35.281 2.006 1 45.94 340 SER B N 1
ATOM 6699 C CA . SER B 1 340 ? -3.164 -34.906 1.896 1 45.94 340 SER B CA 1
ATOM 6700 C C . SER B 1 340 ? -2.545 -35.5 0.623 1 45.94 340 SER B C 1
ATOM 6702 O O . SER B 1 340 ? -2.855 -36.625 0.222 1 45.94 340 SER B O 1
ATOM 6704 N N . LYS B 1 341 ? -1.973 -34.719 -0.168 1 50.34 341 LYS B N 1
ATOM 6705 C CA . LYS B 1 341 ? -1.274 -35.094 -1.395 1 50.34 341 LYS B CA 1
ATOM 6706 C C . LYS B 1 341 ? -0.495 -36.406 -1.206 1 50.34 341 LYS B C 1
ATOM 6708 O O . LYS B 1 341 ? -0.194 -37.094 -2.178 1 50.34 341 LYS B O 1
ATOM 6713 N N . ASP B 1 342 ? -0.252 -36.719 0.101 1 47.88 342 ASP B N 1
ATOM 6714 C CA . ASP B 1 342 ? 0.648 -37.812 0.352 1 47.88 342 ASP B CA 1
ATOM 6715 C C . ASP B 1 342 ? -0.032 -39.156 0.043 1 47.88 342 ASP B C 1
ATOM 6717 O O . ASP B 1 342 ? 0.639 -40.156 -0.227 1 47.88 342 ASP B O 1
ATOM 6721 N N . GLN B 1 343 ? -1.373 -39.156 0.189 1 50.97 343 GLN B N 1
ATOM 6722 C CA . GLN B 1 343 ? -2.039 -40.438 -0.116 1 50.97 343 GLN B CA 1
ATOM 6723 C C . GLN B 1 343 ? -2.75 -40.375 -1.464 1 50.97 343 GLN B C 1
ATOM 6725 O O . GLN B 1 343 ? -3.879 -40.844 -1.6 1 50.97 343 GLN B O 1
ATOM 6730 N N . ALA B 1 344 ? -1.991 -39.781 -2.361 1 57.38 344 ALA B N 1
ATOM 6731 C CA . ALA B 1 344 ? -2.648 -39.344 -3.59 1 57.38 344 ALA B CA 1
ATOM 6732 C C . ALA B 1 344 ? -3.004 -40.562 -4.473 1 57.38 344 ALA B C 1
ATOM 6734 O O . ALA B 1 344 ? -2.168 -41.406 -4.715 1 57.38 344 ALA B O 1
ATOM 6735 N N . ILE B 1 345 ? -4.176 -41 -4.57 1 67.62 345 ILE B N 1
ATOM 6736 C CA . ILE B 1 345 ? -4.695 -41.938 -5.57 1 67.62 345 ILE B CA 1
ATOM 6737 C C . ILE B 1 345 ? -4.438 -41.375 -6.969 1 67.62 345 ILE B C 1
ATOM 6739 O O . ILE B 1 345 ? -4.883 -40.281 -7.301 1 67.62 345 ILE B O 1
ATOM 6743 N N . PRO B 1 346 ? -3.578 -42.156 -7.652 1 79.06 346 PRO B N 1
ATOM 6744 C CA . PRO B 1 346 ? -3.279 -41.688 -9.008 1 79.06 346 PRO B CA 1
ATOM 6745 C C . PRO B 1 346 ? -4.535 -41.5 -9.859 1 79.06 346 PRO B C 1
ATOM 6747 O O . PRO B 1 346 ? -5.574 -42.094 -9.57 1 79.06 346 PRO B O 1
ATOM 6750 N N . LEU B 1 347 ? -4.445 -40.688 -10.844 1 84.69 347 LEU B N 1
ATOM 6751 C CA . LEU B 1 347 ? -5.512 -40.5 -11.82 1 84.69 347 LEU B CA 1
ATOM 6752 C C . LEU B 1 347 ? -5.781 -41.812 -12.586 1 84.69 347 LEU B C 1
ATOM 6754 O O . LEU B 1 347 ? -4.938 -42.719 -12.609 1 84.69 347 LEU B O 1
ATOM 6758 N N . SER B 1 348 ? -6.969 -41.906 -13.133 1 80.81 348 SER B N 1
ATOM 6759 C CA . SER B 1 348 ? -7.355 -43.125 -13.859 1 80.81 348 SER B CA 1
ATOM 6760 C C . SER B 1 348 ? -6.441 -43.344 -15.055 1 80.81 348 SER B C 1
ATOM 6762 O O . SER B 1 348 ? -6.234 -44.5 -15.469 1 80.81 348 SER B O 1
ATOM 6764 N N . ALA B 1 349 ? -5.969 -42.344 -15.609 1 88.94 349 ALA B N 1
ATOM 6765 C CA . ALA B 1 349 ? -5.047 -42.344 -16.75 1 88.94 349 ALA B CA 1
ATOM 6766 C C . ALA B 1 349 ? -4.145 -41.125 -16.75 1 88.94 349 ALA B C 1
ATOM 6768 O O . ALA B 1 349 ? -4.465 -40.125 -16.125 1 88.94 349 ALA B O 1
ATOM 6769 N N . PRO B 1 350 ? -2.992 -41.312 -17.422 1 91.38 350 PRO B N 1
ATOM 6770 C CA . PRO B 1 350 ? -2.113 -40.156 -17.484 1 91.38 350 PRO B CA 1
ATOM 6771 C C . PRO B 1 350 ? -2.74 -38.969 -18.25 1 91.38 350 PRO B C 1
ATOM 6773 O O . PRO B 1 350 ? -3.604 -39.188 -19.094 1 91.38 350 PRO B O 1
ATOM 6776 N N . ILE B 1 351 ? -2.375 -37.781 -17.891 1 94.25 351 ILE B N 1
ATOM 6777 C CA . ILE B 1 351 ? -2.863 -36.594 -18.562 1 94.25 351 ILE B CA 1
ATOM 6778 C C . ILE B 1 351 ? -2.191 -36.438 -19.922 1 94.25 351 ILE B C 1
ATOM 6780 O O . ILE B 1 351 ? -0.965 -36.5 -20.031 1 94.25 351 ILE B O 1
ATOM 6784 N N . GLU B 1 352 ? -2.992 -36.312 -20.906 1 94.56 352 GLU B N 1
ATOM 6785 C CA . GLU B 1 352 ? -2.5 -36.125 -22.266 1 94.56 352 GLU B CA 1
ATOM 6786 C C . GLU B 1 352 ? -2.176 -34.656 -22.531 1 94.56 352 GLU B C 1
ATOM 6788 O O . GLU B 1 352 ? -1.144 -34.344 -23.125 1 94.56 352 GLU B O 1
ATOM 6793 N N . ARG B 1 353 ? -3.109 -33.844 -22.125 1 95.19 353 ARG B N 1
ATOM 6794 C CA . ARG B 1 353 ? -2.953 -32.406 -22.406 1 95.19 353 ARG B CA 1
ATOM 6795 C C . ARG B 1 353 ? -3.752 -31.578 -21.422 1 95.19 353 ARG B C 1
ATOM 6797 O O . ARG B 1 353 ? -4.832 -31.969 -20.984 1 95.19 353 ARG B O 1
ATOM 6804 N N . LEU B 1 354 ? -3.133 -30.469 -21.062 1 94.75 354 LEU B N 1
ATOM 6805 C CA . LEU B 1 354 ? -3.814 -29.469 -20.25 1 94.75 354 LEU B CA 1
ATOM 6806 C C . LEU B 1 354 ? -4.141 -28.234 -21.078 1 94.75 354 LEU B C 1
ATOM 6808 O O . LEU B 1 354 ? -3.322 -27.781 -21.891 1 94.75 354 LEU B O 1
ATOM 6812 N N . PHE B 1 355 ? -5.355 -27.688 -20.906 1 91.94 355 PHE B N 1
ATOM 6813 C CA . PHE B 1 355 ? -5.766 -26.516 -21.672 1 91.94 355 PHE B CA 1
ATOM 6814 C C . PHE B 1 355 ? -6.715 -25.641 -20.859 1 91.94 355 PHE B C 1
ATOM 6816 O O . PHE B 1 355 ? -7.246 -26.078 -19.844 1 91.94 355 PHE B O 1
ATOM 6823 N N . TYR B 1 356 ? -6.879 -24.406 -21.266 1 89.06 356 TYR B N 1
ATOM 6824 C CA . TYR B 1 356 ? -7.793 -23.469 -20.609 1 89.06 356 TYR B CA 1
ATOM 6825 C C . TYR B 1 356 ? -9.18 -23.531 -21.219 1 89.06 356 TYR B C 1
ATOM 6827 O O . TYR B 1 356 ? -9.312 -23.688 -22.438 1 89.06 356 TYR B O 1
ATOM 6835 N N . VAL B 1 357 ? -10.133 -23.406 -20.312 1 85.69 357 VAL B N 1
ATOM 6836 C CA . VAL B 1 357 ? -11.516 -23.406 -20.781 1 85.69 357 VAL B CA 1
ATOM 6837 C C . VAL B 1 357 ? -12.266 -22.234 -20.172 1 85.69 357 VAL B C 1
ATOM 6839 O O . VAL B 1 357 ? -11.953 -21.797 -19.047 1 85.69 357 VAL B O 1
ATOM 6842 N N . ASN B 1 358 ? -13.219 -21.672 -20.938 1 80.06 358 ASN B N 1
ATOM 6843 C CA . ASN B 1 358 ? -14.094 -20.625 -20.406 1 80.06 358 ASN B CA 1
ATOM 6844 C C . ASN B 1 358 ? -15.312 -21.234 -19.703 1 80.06 358 ASN B C 1
ATOM 6846 O O . ASN B 1 358 ? -15.367 -22.438 -19.469 1 80.06 358 ASN B O 1
ATOM 6850 N N . SER B 1 359 ? -16.234 -20.375 -19.344 1 71.94 359 SER B N 1
ATOM 6851 C CA . SER B 1 359 ? -17.422 -20.797 -18.594 1 71.94 359 SER B CA 1
ATOM 6852 C C . SER B 1 359 ? -18.297 -21.719 -19.438 1 71.94 359 SER B C 1
ATOM 6854 O O . SER B 1 359 ? -19.062 -22.516 -18.906 1 71.94 359 SER B O 1
ATOM 6856 N N . TYR B 1 360 ? -18.078 -21.688 -20.766 1 72.62 360 TYR B N 1
ATOM 6857 C CA . TYR B 1 360 ? -18.859 -22.516 -21.672 1 72.62 360 TYR B CA 1
ATOM 6858 C C . TYR B 1 360 ? -18.109 -23.781 -22.047 1 72.62 360 TYR B C 1
ATOM 6860 O O . TYR B 1 360 ? -18.531 -24.547 -22.922 1 72.62 360 TYR B O 1
ATOM 6868 N N . ARG B 1 361 ? -16.922 -23.938 -21.391 1 77.69 361 ARG B N 1
ATOM 6869 C CA . ARG B 1 361 ? -16.078 -25.125 -21.547 1 77.69 361 ARG B CA 1
ATOM 6870 C C . ARG B 1 361 ? -15.445 -25.156 -22.938 1 77.69 361 ARG B C 1
ATOM 6872 O O . ARG B 1 361 ? -15.156 -26.234 -23.469 1 77.69 361 ARG B O 1
ATOM 6879 N N . ASN B 1 362 ? -15.469 -24 -23.5 1 83.62 362 ASN B N 1
ATOM 6880 C CA . ASN B 1 362 ? -14.688 -23.875 -24.734 1 83.62 362 ASN B CA 1
ATOM 6881 C C . ASN B 1 362 ? -13.211 -23.609 -24.422 1 83.62 362 ASN B C 1
ATOM 6883 O O . ASN B 1 362 ? -12.883 -22.875 -23.5 1 83.62 362 ASN B O 1
ATOM 6887 N N . GLU B 1 363 ? -12.453 -24.359 -25.219 1 88.69 363 GLU B N 1
ATOM 6888 C CA . GLU B 1 363 ? -11.031 -24.109 -25.062 1 88.69 363 GLU B CA 1
ATOM 6889 C C . GLU B 1 363 ? -10.672 -22.672 -25.438 1 88.69 363 GLU B C 1
ATOM 6891 O O . GLU B 1 363 ? -11.156 -22.156 -26.453 1 88.69 363 GLU B O 1
ATOM 6896 N N . VAL B 1 364 ? -9.969 -22.016 -24.578 1 86.19 364 VAL B N 1
ATOM 6897 C CA . VAL B 1 364 ? -9.523 -20.641 -24.812 1 86.19 364 VAL B CA 1
ATOM 6898 C C . VAL B 1 364 ? -8.016 -20.547 -24.625 1 86.19 364 VAL B C 1
ATOM 6900 O O . VAL B 1 364 ? -7.398 -21.422 -24.031 1 86.19 364 VAL B O 1
ATOM 6903 N N . PHE B 1 365 ? -7.445 -19.562 -25.219 1 86.44 365 PHE B N 1
ATOM 6904 C CA . PHE B 1 365 ? -6.012 -19.312 -25.125 1 86.44 365 PHE B CA 1
ATOM 6905 C C . PHE B 1 365 ? -5.746 -17.938 -24.531 1 86.44 365 PHE B C 1
ATOM 6907 O O . PHE B 1 365 ? -5.566 -16.969 -25.266 1 86.44 365 PHE B O 1
ATOM 6914 N N . PRO B 1 366 ? -5.641 -17.922 -23.234 1 85.94 366 PRO B N 1
ATOM 6915 C CA . PRO B 1 366 ? -5.496 -16.625 -22.578 1 85.94 366 PRO B CA 1
ATOM 6916 C C . PRO B 1 366 ? -4.145 -15.969 -22.844 1 85.94 366 PRO B C 1
ATOM 6918 O O . PRO B 1 366 ? -3.143 -16.672 -23.016 1 85.94 366 PRO B O 1
ATOM 6921 N N . ALA B 1 367 ? -4.168 -14.625 -22.859 1 88.75 367 ALA B N 1
ATOM 6922 C CA . ALA B 1 367 ? -2.92 -13.867 -22.922 1 88.75 367 ALA B CA 1
ATOM 6923 C C . ALA B 1 367 ? -2.227 -13.836 -21.562 1 88.75 367 ALA B C 1
ATOM 6925 O O . ALA B 1 367 ? -2.885 -13.742 -20.516 1 88.75 367 ALA B O 1
ATOM 6926 N N . PRO B 1 368 ? -0.93 -13.977 -21.594 1 92.38 368 PRO B N 1
ATOM 6927 C CA . PRO B 1 368 ? -0.215 -13.906 -20.312 1 92.38 368 PRO B CA 1
ATOM 6928 C C . PRO B 1 368 ? -0.238 -12.5 -19.703 1 92.38 368 PRO B C 1
ATOM 6930 O O . PRO B 1 368 ? -0.442 -11.516 -20.422 1 92.38 368 PRO B O 1
ATOM 6933 N N . ASN B 1 369 ? -0.107 -12.445 -18.391 1 90.81 369 ASN B N 1
ATOM 6934 C CA . ASN B 1 369 ? 0.145 -11.18 -17.719 1 90.81 369 ASN B CA 1
ATOM 6935 C C . ASN B 1 369 ? 1.353 -10.461 -18.297 1 90.81 369 ASN B C 1
ATOM 6937 O O . ASN B 1 369 ? 2.408 -11.062 -18.5 1 90.81 369 ASN B O 1
ATOM 6941 N N . THR B 1 370 ? 1.241 -9.195 -18.562 1 89.62 370 THR B N 1
ATOM 6942 C CA . THR B 1 370 ? 2.314 -8.438 -19.203 1 89.62 370 THR B CA 1
ATOM 6943 C C . THR B 1 370 ? 3.553 -8.406 -18.312 1 89.62 370 THR B C 1
ATOM 6945 O O . THR B 1 370 ? 4.684 -8.391 -18.812 1 89.62 370 THR B O 1
ATOM 6948 N N . ALA B 1 371 ? 3.326 -8.391 -17.047 1 90.25 371 ALA B N 1
ATOM 6949 C CA . ALA B 1 371 ? 4.441 -8.406 -16.109 1 90.25 371 ALA B CA 1
ATOM 6950 C C . ALA B 1 371 ? 5.23 -9.711 -16.219 1 90.25 371 ALA B C 1
ATOM 6952 O O . ALA B 1 371 ? 6.449 -9.727 -16.047 1 90.25 371 ALA B O 1
ATOM 6953 N N . TYR B 1 372 ? 4.504 -10.805 -16.531 1 93.94 372 TYR B N 1
ATOM 6954 C CA . TYR B 1 372 ? 5.141 -12.102 -16.734 1 93.94 372 TYR B CA 1
ATOM 6955 C C . TYR B 1 372 ? 6.059 -12.07 -17.938 1 93.94 372 TYR B C 1
ATOM 6957 O O . TYR B 1 372 ? 7.23 -12.453 -17.859 1 93.94 372 TYR B O 1
ATOM 6965 N N . LEU B 1 373 ? 5.617 -11.5 -18.984 1 93.69 373 LEU B N 1
ATOM 6966 C CA . LEU B 1 373 ? 6.398 -11.398 -20.203 1 93.69 373 LEU B CA 1
ATOM 6967 C C . LEU B 1 373 ? 7.609 -10.5 -20.016 1 93.69 373 LEU B C 1
ATOM 6969 O O . LEU B 1 373 ? 8.711 -10.82 -20.453 1 93.69 373 LEU B O 1
ATOM 6973 N N . THR B 1 374 ? 7.355 -9.398 -19.312 1 91.75 374 THR B N 1
ATOM 6974 C CA . THR B 1 374 ? 8.453 -8.484 -19.031 1 91.75 374 THR B CA 1
ATOM 6975 C C . THR B 1 374 ? 9.516 -9.164 -18.172 1 91.75 374 THR B C 1
ATOM 6977 O O . THR B 1 374 ? 10.711 -8.977 -18.391 1 91.75 374 THR B O 1
ATOM 6980 N N . GLY B 1 375 ? 9.031 -9.945 -17.203 1 94.19 375 GLY B N 1
ATOM 6981 C CA . GLY B 1 375 ? 9.953 -10.695 -16.375 1 94.19 375 GLY B CA 1
ATOM 6982 C C . GLY B 1 375 ? 10.82 -11.664 -17.156 1 94.19 375 GLY B C 1
ATOM 6983 O O . GLY B 1 375 ? 12.023 -11.75 -16.922 1 94.19 375 GLY B O 1
ATOM 6984 N N . LEU B 1 376 ? 10.227 -12.336 -18.094 1 96.06 376 LEU B N 1
ATOM 6985 C CA . LEU B 1 376 ? 10.945 -13.305 -18.922 1 96.06 376 LEU B CA 1
ATOM 6986 C C . LEU B 1 376 ? 12 -12.609 -19.781 1 96.06 376 LEU B C 1
ATOM 6988 O O . LEU B 1 376 ? 13.031 -13.203 -20.109 1 96.06 376 LEU B O 1
ATOM 6992 N N . GLN B 1 377 ? 11.766 -11.375 -20.094 1 93.12 377 GLN B N 1
ATOM 6993 C CA . GLN B 1 377 ? 12.68 -10.617 -20.938 1 93.12 377 GLN B CA 1
ATOM 6994 C C . GLN B 1 377 ? 13.852 -10.062 -20.141 1 93.12 377 GLN B C 1
ATOM 6996 O O . GLN B 1 377 ? 14.938 -9.844 -20.672 1 93.12 377 GLN B O 1
ATOM 7001 N N . ARG B 1 378 ? 13.641 -9.945 -18.906 1 90.56 378 ARG B N 1
ATOM 7002 C CA . ARG B 1 378 ? 14.617 -9.227 -18.094 1 90.56 378 ARG B CA 1
ATOM 7003 C C . ARG B 1 378 ? 15.43 -10.188 -17.234 1 90.56 378 ARG B C 1
ATOM 7005 O O . ARG B 1 378 ? 16.594 -9.93 -16.938 1 90.56 378 ARG B O 1
ATOM 7012 N N . CYS B 1 379 ? 14.875 -11.242 -16.859 1 95 379 CYS B N 1
ATOM 7013 C CA . CYS B 1 379 ? 15.523 -12.148 -15.914 1 95 379 CYS B CA 1
ATOM 7014 C C . CYS B 1 379 ? 16.625 -12.938 -16.594 1 95 379 CYS B C 1
ATOM 7016 O O . CYS B 1 379 ? 16.594 -13.164 -17.797 1 95 379 CYS B O 1
ATOM 7018 N N . THR B 1 380 ? 17.594 -13.289 -15.805 1 95.75 380 THR B N 1
ATOM 7019 C CA . THR B 1 380 ? 18.719 -14.078 -16.281 1 95.75 380 THR B CA 1
ATOM 7020 C C . THR B 1 380 ? 18.469 -15.57 -16.047 1 95.75 380 THR B C 1
ATOM 7022 O O . THR B 1 380 ? 19 -16.406 -16.781 1 95.75 380 THR B O 1
ATOM 7025 N N . THR B 1 381 ? 17.703 -15.852 -15.078 1 97.19 381 THR B N 1
ATOM 7026 C CA . THR B 1 381 ? 17.453 -17.234 -14.695 1 97.19 381 THR B CA 1
ATOM 7027 C C . THR B 1 381 ? 15.961 -17.531 -14.609 1 97.19 381 THR B C 1
ATOM 7029 O O . THR B 1 381 ? 15.211 -16.75 -14.016 1 97.19 381 THR B O 1
ATOM 7032 N N . LEU B 1 382 ? 15.531 -18.578 -15.266 1 98.25 382 LEU B N 1
ATOM 7033 C CA . LEU B 1 382 ? 14.172 -19.094 -15.172 1 98.25 382 LEU B CA 1
ATOM 7034 C C . LEU B 1 382 ? 14.148 -20.438 -14.438 1 98.25 382 LEU B C 1
ATOM 7036 O O . LEU B 1 382 ? 14.914 -21.344 -14.773 1 98.25 382 LEU B O 1
ATOM 7040 N N . VAL B 1 383 ? 13.281 -20.547 -13.445 1 98.12 383 VAL B N 1
ATOM 7041 C CA . VAL B 1 383 ? 13.188 -21.781 -12.656 1 98.12 383 VAL B CA 1
ATOM 7042 C C . VAL B 1 383 ? 11.789 -22.375 -12.797 1 98.12 383 VAL B C 1
ATOM 7044 O O . VAL B 1 383 ? 10.789 -21.719 -12.492 1 98.12 383 VAL B O 1
ATOM 7047 N N . TYR B 1 384 ? 11.758 -23.578 -13.367 1 98.06 384 TYR B N 1
ATOM 7048 C CA . TYR B 1 384 ? 10.57 -24.406 -13.211 1 98.06 384 TYR B CA 1
ATOM 7049 C C . TYR B 1 384 ? 10.609 -25.156 -11.883 1 98.06 384 TYR B C 1
ATOM 7051 O O . TYR B 1 384 ? 11.312 -26.172 -11.75 1 98.06 384 TYR B O 1
ATOM 7059 N N . SER B 1 385 ? 9.828 -24.719 -10.969 1 96.62 385 SER B N 1
ATOM 7060 C CA . SER B 1 385 ? 9.945 -25.219 -9.602 1 96.62 385 SER B CA 1
ATOM 7061 C C . SER B 1 385 ? 9.383 -26.625 -9.469 1 96.62 385 SER B C 1
ATOM 7063 O O . SER B 1 385 ? 8.727 -27.125 -10.375 1 96.62 385 SER B O 1
ATOM 7065 N N . CYS B 1 386 ? 9.703 -27.234 -8.305 1 93.25 386 CYS B N 1
ATOM 7066 C CA . CYS B 1 386 ? 9.062 -28.484 -7.949 1 93.25 386 CYS B CA 1
ATOM 7067 C C . CYS B 1 386 ? 7.59 -28.281 -7.621 1 93.25 386 CYS B C 1
ATOM 7069 O O . CYS B 1 386 ? 7.141 -27.156 -7.449 1 93.25 386 CYS B O 1
ATOM 7071 N N . GLY B 1 387 ? 6.914 -29.312 -7.539 1 88.62 387 GLY B N 1
ATOM 7072 C CA . GLY B 1 387 ? 5.473 -29.266 -7.336 1 88.62 387 GLY B CA 1
ATOM 7073 C C . GLY B 1 387 ? 4.695 -29.953 -8.445 1 88.62 387 GLY B C 1
ATOM 7074 O O . GLY B 1 387 ? 5.266 -30.719 -9.227 1 88.62 387 GLY B O 1
ATOM 7075 N N . SER B 1 388 ? 3.408 -29.641 -8.414 1 89.12 388 SER B N 1
ATOM 7076 C CA . SER B 1 388 ? 2.557 -30.281 -9.406 1 89.12 388 SER B CA 1
ATOM 7077 C C . SER B 1 388 ? 2.898 -29.812 -10.82 1 89.12 388 SER B C 1
ATOM 7079 O O . SER B 1 388 ? 2.891 -28.625 -11.102 1 89.12 388 SER B O 1
ATOM 7081 N N . LEU B 1 389 ? 3.232 -30.719 -11.656 1 93.56 389 LEU B N 1
ATOM 7082 C CA . LEU B 1 389 ? 3.654 -30.406 -13.016 1 93.56 389 LEU B CA 1
ATOM 7083 C C . LEU B 1 389 ? 2.49 -29.859 -13.828 1 93.56 389 LEU B C 1
ATOM 7085 O O . LEU B 1 389 ? 2.574 -28.75 -14.367 1 93.56 389 LEU B O 1
ATOM 7089 N N . TRP B 1 390 ? 1.355 -30.578 -13.781 1 92.88 390 TRP B N 1
ATOM 7090 C CA . TRP B 1 390 ? 0.244 -30.281 -14.68 1 92.88 390 TRP B CA 1
ATOM 7091 C C . TRP B 1 390 ? -0.585 -29.109 -14.148 1 92.88 390 TRP B C 1
ATOM 7093 O O . TRP B 1 390 ? -0.961 -28.219 -14.906 1 92.88 390 TRP B O 1
ATOM 7103 N N . SER B 1 391 ? -0.833 -29.062 -12.875 1 88.06 391 SER B N 1
ATOM 7104 C CA . SER B 1 391 ? -1.764 -28.062 -12.352 1 88.06 391 SER B CA 1
ATOM 7105 C C . SER B 1 391 ? -1.03 -26.797 -11.906 1 88.06 391 SER B C 1
ATOM 7107 O O . SER B 1 391 ? -1.653 -25.766 -11.688 1 88.06 391 SER B O 1
ATOM 7109 N N . SER B 1 392 ? 0.302 -26.812 -11.805 1 90.56 392 SER B N 1
ATOM 7110 C CA . SER B 1 392 ? 1.014 -25.641 -11.328 1 90.56 392 SER B CA 1
ATOM 7111 C C . SER B 1 392 ? 1.961 -25.094 -12.391 1 90.56 392 SER B C 1
ATOM 7113 O O . SER B 1 392 ? 1.968 -23.891 -12.664 1 90.56 392 SER B O 1
ATOM 7115 N N . ILE B 1 393 ? 2.678 -25.875 -13.023 1 94.75 393 ILE B N 1
ATOM 7116 C CA . ILE B 1 393 ? 3.73 -25.422 -13.922 1 94.75 393 ILE B CA 1
ATOM 7117 C C . ILE B 1 393 ? 3.156 -25.203 -15.32 1 94.75 393 ILE B C 1
ATOM 7119 O O . ILE B 1 393 ? 3.273 -24.109 -15.883 1 94.75 393 ILE B O 1
ATOM 7123 N N . ILE B 1 394 ? 2.447 -26.172 -15.859 1 95.88 394 ILE B N 1
ATOM 7124 C CA . ILE B 1 394 ? 2.01 -26.188 -17.25 1 95.88 394 ILE B CA 1
ATOM 7125 C C . ILE B 1 394 ? 1.028 -25.031 -17.484 1 95.88 394 ILE B C 1
ATOM 7127 O O . ILE B 1 394 ? 1.073 -24.375 -18.531 1 95.88 394 ILE B O 1
ATOM 7131 N N . PRO B 1 395 ? 0.14 -24.734 -16.5 1 93.12 395 PRO B N 1
ATOM 7132 C CA . PRO B 1 395 ? -0.78 -23.625 -16.75 1 93.12 395 PRO B CA 1
ATOM 7133 C C . PRO B 1 395 ? -0.056 -22.312 -17 1 93.12 395 PRO B C 1
ATOM 7135 O O . PRO B 1 395 ? -0.589 -21.422 -17.688 1 93.12 395 PRO B O 1
ATOM 7138 N N . CYS B 1 396 ? 1.122 -22.156 -16.516 1 95.5 396 CYS B N 1
ATOM 7139 C CA . CYS B 1 396 ? 1.894 -20.922 -16.703 1 95.5 396 CYS B CA 1
ATOM 7140 C C . CYS B 1 396 ? 2.611 -20.938 -18.047 1 95.5 396 CYS B C 1
ATOM 7142 O O . CYS B 1 396 ? 3.113 -19.906 -18.5 1 95.5 396 CYS B O 1
ATOM 7144 N N . LEU B 1 397 ? 2.615 -22.062 -18.688 1 96.94 397 LEU B N 1
ATOM 7145 C CA . LEU B 1 397 ? 3.42 -22.203 -19.906 1 96.94 397 LEU B CA 1
ATOM 7146 C C . LEU B 1 397 ? 2.539 -22.203 -21.141 1 96.94 397 LEU B C 1
ATOM 7148 O O . LEU B 1 397 ? 2.973 -21.766 -22.219 1 96.94 397 LEU B O 1
ATOM 7152 N N . VAL B 1 398 ? 1.324 -22.719 -21 1 95.12 398 VAL B N 1
ATOM 7153 C CA . VAL B 1 398 ? 0.444 -22.844 -22.156 1 95.12 398 VAL B CA 1
ATOM 7154 C C . VAL B 1 398 ? -0.315 -21.531 -22.359 1 95.12 398 VAL B C 1
ATOM 7156 O O . VAL B 1 398 ? -1.548 -21.516 -22.406 1 95.12 398 VAL B O 1
ATOM 7159 N N . LEU B 1 399 ? 0.402 -20.5 -22.578 1 94 399 LEU B N 1
ATOM 7160 C CA . LEU B 1 399 ? -0.102 -19.156 -22.812 1 94 399 LEU B CA 1
ATOM 7161 C C . LEU B 1 399 ? 0.515 -18.562 -24.078 1 94 399 LEU B C 1
ATOM 7163 O O . LEU B 1 399 ? 1.668 -18.859 -24.406 1 94 399 LEU B O 1
ATOM 7167 N N . CYS B 1 400 ? -0.259 -17.672 -24.672 1 93.69 400 CYS B N 1
ATOM 7168 C CA . CYS B 1 400 ? 0.172 -17.078 -25.938 1 93.69 400 CYS B CA 1
ATOM 7169 C C . CYS B 1 400 ? 1.482 -16.312 -25.75 1 93.69 400 CYS B C 1
ATOM 7171 O O . CYS B 1 400 ? 1.626 -15.531 -24.812 1 93.69 400 CYS B O 1
ATOM 7173 N N . GLY B 1 401 ? 2.455 -16.641 -26.625 1 95.06 401 GLY B N 1
ATOM 7174 C CA . GLY B 1 401 ? 3.684 -15.859 -26.656 1 95.06 401 GLY B CA 1
ATOM 7175 C C . GLY B 1 401 ? 4.742 -16.375 -25.703 1 95.06 401 GLY B C 1
ATOM 7176 O O . GLY B 1 401 ? 5.918 -16.016 -25.828 1 95.06 401 GLY B O 1
ATOM 7177 N N . ILE B 1 402 ? 4.461 -17.25 -24.75 1 97.19 402 ILE B N 1
ATOM 7178 C CA . ILE B 1 402 ? 5.371 -17.688 -23.703 1 97.19 402 ILE B CA 1
ATOM 7179 C C . ILE B 1 402 ? 6.457 -18.578 -24.297 1 97.19 402 ILE B C 1
ATOM 7181 O O . ILE B 1 402 ? 7.637 -18.438 -23.969 1 97.19 402 ILE B O 1
ATOM 7185 N N . PRO B 1 403 ? 6.082 -19.5 -25.266 1 97.88 403 PRO B N 1
ATOM 7186 C CA . PRO B 1 403 ? 7.129 -20.359 -25.828 1 97.88 403 PRO B CA 1
ATOM 7187 C C . PRO B 1 403 ? 8.273 -19.547 -26.453 1 97.88 403 PRO B C 1
ATOM 7189 O O . PRO B 1 403 ? 9.438 -19.812 -26.156 1 97.88 403 PRO B O 1
ATOM 7192 N N . LYS B 1 404 ? 7.918 -18.562 -27.219 1 97.12 404 LYS B N 1
ATOM 7193 C CA . LYS B 1 404 ? 8.938 -17.734 -27.859 1 97.12 404 LYS B CA 1
ATOM 7194 C C . LYS B 1 404 ? 9.68 -16.891 -26.828 1 97.12 404 LYS B C 1
ATOM 7196 O O . LYS B 1 404 ? 10.891 -16.672 -26.953 1 97.12 404 LYS B O 1
ATOM 7201 N N . ALA B 1 405 ? 8.961 -16.375 -25.828 1 97.69 405 ALA B N 1
ATOM 7202 C CA . ALA B 1 405 ? 9.555 -15.547 -24.781 1 97.69 405 ALA B CA 1
ATOM 7203 C C . ALA B 1 405 ? 10.609 -16.312 -24 1 97.69 405 ALA B C 1
ATOM 7205 O O . ALA B 1 405 ? 11.586 -15.742 -23.516 1 97.69 405 ALA B O 1
ATOM 7206 N N . ILE B 1 406 ? 10.43 -17.609 -23.891 1 98.5 406 ILE B N 1
ATOM 7207 C CA . ILE B 1 406 ? 11.383 -18.438 -23.156 1 98.5 406 ILE B CA 1
ATOM 7208 C C . ILE B 1 406 ? 12.508 -18.891 -24.094 1 98.5 406 ILE B C 1
ATOM 7210 O O . ILE B 1 406 ? 13.688 -18.703 -23.797 1 98.5 406 ILE B O 1
ATOM 7214 N N . ALA B 1 407 ? 12.148 -19.406 -25.219 1 98.12 407 ALA B N 1
ATOM 7215 C CA . ALA B 1 407 ? 13.094 -20.062 -26.125 1 98.12 407 ALA B CA 1
ATOM 7216 C C . ALA B 1 407 ? 14.062 -19.047 -26.719 1 98.12 407 ALA B C 1
ATOM 7218 O O . ALA B 1 407 ? 15.227 -19.359 -26.984 1 98.12 407 ALA B O 1
ATOM 7219 N N . ARG B 1 408 ? 13.625 -17.844 -26.875 1 96.19 408 ARG B N 1
ATOM 7220 C CA . ARG B 1 408 ? 14.438 -16.859 -27.594 1 96.19 408 ARG B CA 1
ATOM 7221 C C . ARG B 1 408 ? 14.672 -15.617 -26.75 1 96.19 408 ARG B C 1
ATOM 7223 O O . ARG B 1 408 ? 14.867 -14.523 -27.297 1 96.19 408 ARG B O 1
ATOM 7230 N N . SER B 1 409 ? 14.516 -15.812 -25.516 1 95.44 409 SER B N 1
ATOM 7231 C CA . SER B 1 409 ? 14.836 -14.68 -24.641 1 95.44 409 SER B CA 1
ATOM 7232 C C . SER B 1 409 ? 16.281 -14.242 -24.812 1 95.44 409 SER B C 1
ATOM 7234 O O . SER B 1 409 ? 17.188 -15.078 -24.844 1 95.44 409 SER B O 1
ATOM 7236 N N . PRO B 1 410 ? 16.5 -12.914 -24.906 1 92 410 PRO B N 1
ATOM 7237 C CA . PRO B 1 410 ? 17.891 -12.445 -25.047 1 92 410 PRO B CA 1
ATOM 7238 C C . PRO B 1 410 ? 18.656 -12.477 -23.719 1 92 410 PRO B C 1
ATOM 7240 O O . PRO B 1 410 ? 19.891 -12.406 -23.719 1 92 410 PRO B O 1
ATOM 7243 N N . GLN B 1 411 ? 17.984 -12.586 -22.625 1 94.19 411 GLN B N 1
ATOM 7244 C CA . GLN B 1 411 ? 18.625 -12.398 -21.328 1 94.19 411 GLN B CA 1
ATOM 7245 C C . GLN B 1 411 ? 18.703 -13.711 -20.562 1 94.19 411 GLN B C 1
ATOM 7247 O O . GLN B 1 411 ? 19.625 -13.914 -19.766 1 94.19 411 GLN B O 1
ATOM 7252 N N . LEU B 1 412 ? 17.766 -14.656 -20.797 1 96.25 412 LEU B N 1
ATOM 7253 C CA . LEU B 1 412 ? 17.719 -15.906 -20.047 1 96.25 412 LEU B CA 1
ATOM 7254 C C . LEU B 1 412 ? 18.938 -16.781 -20.391 1 96.25 412 LEU B C 1
ATOM 7256 O O . LEU B 1 412 ? 19.078 -17.219 -21.531 1 96.25 412 LEU B O 1
ATOM 7260 N N . LYS B 1 413 ? 19.734 -16.984 -19.438 1 95.75 413 LYS B N 1
ATOM 7261 C CA . LYS B 1 413 ? 20.906 -17.828 -19.594 1 95.75 413 LYS B CA 1
ATOM 7262 C C . LYS B 1 413 ? 20.688 -19.203 -18.984 1 95.75 413 LYS B C 1
ATOM 7264 O O . LYS B 1 413 ? 21.094 -20.219 -19.547 1 95.75 413 LYS B O 1
ATOM 7269 N N . TYR B 1 414 ? 20.078 -19.219 -17.859 1 97 414 TYR B N 1
ATOM 7270 C CA . TYR B 1 414 ? 19.828 -20.453 -17.141 1 97 414 TYR B CA 1
ATOM 7271 C C . TYR B 1 414 ? 18.344 -20.75 -17.094 1 97 414 TYR B C 1
ATOM 7273 O O . TYR B 1 414 ? 17.547 -19.938 -16.609 1 97 414 TYR B O 1
ATOM 7281 N N . LYS B 1 415 ? 17.953 -21.844 -17.625 1 98.25 415 LYS B N 1
ATOM 7282 C CA . LYS B 1 415 ? 16.594 -22.375 -17.562 1 98.25 415 LYS B CA 1
ATOM 7283 C C . LYS B 1 415 ? 16.562 -23.719 -16.844 1 98.25 415 LYS B C 1
ATOM 7285 O O . LYS B 1 415 ? 16.828 -24.766 -17.453 1 98.25 415 LYS B O 1
ATOM 7290 N N . VAL B 1 416 ? 16.141 -23.656 -15.562 1 98.31 416 VAL B N 1
ATOM 7291 C CA . VAL B 1 416 ? 16.422 -24.766 -14.656 1 98.31 416 VAL B CA 1
ATOM 7292 C C . VAL B 1 416 ? 15.125 -25.453 -14.258 1 98.31 416 VAL B C 1
ATOM 7294 O O . VAL B 1 416 ? 14.188 -24.812 -13.789 1 98.31 416 VAL B O 1
ATOM 7297 N N . LEU B 1 417 ? 15.039 -26.719 -14.422 1 98.38 417 LEU B N 1
ATOM 7298 C CA . LEU B 1 417 ? 13.961 -27.531 -13.883 1 98.38 417 LEU B CA 1
ATOM 7299 C C . LEU B 1 417 ? 14.359 -28.156 -12.547 1 98.38 417 LEU B C 1
ATOM 7301 O O . LEU B 1 417 ? 15.375 -28.828 -12.453 1 98.38 417 LEU B O 1
ATOM 7305 N N . LEU B 1 418 ? 13.602 -27.844 -11.516 1 97.81 418 LEU B N 1
ATOM 7306 C CA . LEU B 1 418 ? 13.75 -28.562 -10.25 1 97.81 418 LEU B CA 1
ATOM 7307 C C . LEU B 1 418 ? 12.883 -29.828 -10.234 1 97.81 418 LEU B C 1
ATOM 7309 O O . LEU B 1 418 ? 11.664 -29.734 -10.086 1 97.81 418 LEU B O 1
ATOM 7313 N N . LEU B 1 419 ? 13.539 -30.953 -10.328 1 97.19 419 LEU B N 1
ATOM 7314 C CA . LEU B 1 419 ? 12.82 -32.219 -10.469 1 97.19 419 LEU B CA 1
ATOM 7315 C C . LEU B 1 419 ? 12.188 -32.625 -9.141 1 97.19 419 LEU B C 1
ATOM 7317 O O . LEU B 1 419 ? 12.812 -32.531 -8.086 1 97.19 419 LEU B O 1
ATOM 7321 N N . ASN B 1 420 ? 10.898 -33.031 -9.188 1 93.94 420 ASN B N 1
ATOM 7322 C CA . ASN B 1 420 ? 10.227 -33.562 -8 1 93.94 420 ASN B CA 1
ATOM 7323 C C . ASN B 1 420 ? 10.969 -34.75 -7.41 1 93.94 420 ASN B C 1
ATOM 7325 O O . ASN B 1 420 ? 11.633 -35.5 -8.133 1 93.94 420 ASN B O 1
ATOM 7329 N N . THR B 1 421 ? 10.828 -34.938 -6.145 1 92.62 421 THR B N 1
ATOM 7330 C CA . THR B 1 421 ? 11.484 -36.062 -5.496 1 92.62 421 THR B CA 1
ATOM 7331 C C . THR B 1 421 ? 10.531 -37.25 -5.391 1 92.62 421 THR B C 1
ATOM 7333 O O . THR B 1 421 ? 10.969 -38.375 -5.195 1 92.62 421 THR B O 1
ATOM 7336 N N . ARG B 1 422 ? 9.266 -36.938 -5.402 1 89.81 422 ARG B N 1
ATOM 7337 C CA . ARG B 1 422 ? 8.227 -37.969 -5.324 1 89.81 422 ARG B CA 1
ATOM 7338 C C . ARG B 1 422 ? 7.148 -37.719 -6.375 1 89.81 422 ARG B C 1
ATOM 7340 O O . ARG B 1 422 ? 6.992 -36.594 -6.867 1 89.81 422 ARG B O 1
ATOM 7347 N N . HIS B 1 423 ? 6.523 -38.844 -6.68 1 89.56 423 HIS B N 1
ATOM 7348 C CA . HIS B 1 423 ? 5.387 -38.75 -7.586 1 89.56 423 HIS B CA 1
ATOM 7349 C C . HIS B 1 423 ? 4.168 -38.156 -6.871 1 89.56 423 HIS B C 1
ATOM 7351 O O . HIS B 1 423 ? 4.055 -38.281 -5.648 1 89.56 423 HIS B O 1
ATOM 7357 N N . ASP B 1 424 ? 3.373 -37.469 -7.598 1 86.31 424 ASP B N 1
ATOM 7358 C CA . ASP B 1 424 ? 2.064 -37.031 -7.105 1 86.31 424 ASP B CA 1
ATOM 7359 C C . ASP B 1 424 ? 0.943 -37.594 -7.973 1 86.31 424 ASP B C 1
ATOM 7361 O O . ASP B 1 424 ? 1.178 -38.5 -8.805 1 86.31 424 ASP B O 1
ATOM 7365 N N . ARG B 1 425 ? -0.263 -37.156 -7.707 1 84.25 425 ARG B N 1
ATOM 7366 C CA . ARG B 1 425 ? -1.453 -37.656 -8.375 1 84.25 425 ARG B CA 1
ATOM 7367 C C . ARG B 1 425 ? -1.355 -37.5 -9.883 1 84.25 425 ARG B C 1
ATOM 7369 O O . ARG B 1 425 ? -1.759 -38.375 -10.648 1 84.25 425 ARG B O 1
ATOM 7376 N N . GLU B 1 426 ? -0.793 -36.469 -10.336 1 87.62 426 GLU B N 1
ATOM 7377 C CA . GLU B 1 426 ? -0.76 -36.094 -11.75 1 87.62 426 GLU B CA 1
ATOM 7378 C C . GLU B 1 426 ? 0.458 -36.688 -12.445 1 87.62 426 GLU B C 1
ATOM 7380 O O . GLU B 1 426 ? 0.455 -36.875 -13.664 1 87.62 426 GLU B O 1
ATOM 7385 N N . SER B 1 427 ? 1.52 -37.031 -11.703 1 88.62 427 SER B N 1
ATOM 7386 C CA . SER B 1 427 ? 2.799 -37.344 -12.328 1 88.62 427 SER B CA 1
ATOM 7387 C C . SER B 1 427 ? 3.229 -38.75 -12.008 1 88.62 427 SER B C 1
ATOM 7389 O O . SER B 1 427 ? 4.414 -39.094 -12.086 1 88.62 427 SER B O 1
ATOM 7391 N N . TYR B 1 428 ? 2.297 -39.562 -11.664 1 88.12 428 TYR B N 1
ATOM 7392 C CA . TYR B 1 428 ? 2.623 -40.938 -11.266 1 88.12 428 TYR B CA 1
ATOM 7393 C C . TYR B 1 428 ? 3.34 -41.656 -12.391 1 88.12 428 TYR B C 1
ATOM 7395 O O . TYR B 1 428 ? 2.875 -41.656 -13.539 1 88.12 428 TYR B O 1
ATOM 7403 N N . GLY B 1 429 ? 4.488 -42.219 -12.047 1 90 429 GLY B N 1
ATOM 7404 C CA . GLY B 1 429 ? 5.203 -43.062 -12.984 1 90 429 GLY B CA 1
ATOM 7405 C C . GLY B 1 429 ? 6.082 -42.281 -13.945 1 90 429 GLY B C 1
ATOM 7406 O O . GLY B 1 429 ? 6.824 -42.875 -14.734 1 90 429 GLY B O 1
ATOM 7407 N N . LEU B 1 430 ? 6.027 -41.031 -13.883 1 93.81 430 LEU B N 1
ATOM 7408 C CA . LEU B 1 430 ? 6.82 -40.219 -14.797 1 93.81 430 LEU B CA 1
ATOM 7409 C C . LEU B 1 430 ? 8.273 -40.156 -14.352 1 93.81 430 LEU B C 1
ATOM 7411 O O . LEU B 1 430 ? 8.562 -40.156 -13.148 1 93.81 430 LEU B O 1
ATOM 7415 N N . ILE B 1 431 ? 9.125 -40.125 -15.305 1 96 431 ILE B N 1
ATOM 7416 C CA . ILE B 1 431 ? 10.547 -39.938 -15.047 1 96 431 ILE B CA 1
ATOM 7417 C C . ILE B 1 431 ? 10.984 -38.562 -15.578 1 96 431 ILE B C 1
ATOM 7419 O O . ILE B 1 431 ? 10.172 -37.844 -16.156 1 96 431 ILE B O 1
ATOM 7423 N N . ALA B 1 432 ? 12.227 -38.219 -15.398 1 97.38 432 ALA B N 1
ATOM 7424 C CA . ALA B 1 432 ? 12.695 -36.875 -15.719 1 97.38 432 ALA B CA 1
ATOM 7425 C C . ALA B 1 432 ? 12.461 -36.531 -17.188 1 97.38 432 ALA B C 1
ATOM 7427 O O . ALA B 1 432 ? 12.039 -35.438 -17.531 1 97.38 432 ALA B O 1
ATOM 7428 N N . THR B 1 433 ? 12.805 -37.469 -18.047 1 97.19 433 THR B N 1
ATOM 7429 C CA . THR B 1 433 ? 12.625 -37.219 -19.469 1 97.19 433 THR B CA 1
ATOM 7430 C C . THR B 1 433 ? 11.164 -36.969 -19.797 1 97.19 433 THR B C 1
ATOM 7432 O O . THR B 1 433 ? 10.852 -36.156 -20.703 1 97.19 433 THR B O 1
ATOM 7435 N N . ASP B 1 434 ? 10.266 -37.656 -19.078 1 96.38 434 ASP B N 1
ATOM 7436 C CA . ASP B 1 434 ? 8.844 -37.406 -19.266 1 96.38 434 ASP B CA 1
ATOM 7437 C C . ASP B 1 434 ? 8.477 -35.969 -18.891 1 96.38 434 ASP B C 1
ATOM 7439 O O . ASP B 1 434 ? 7.734 -35.312 -19.625 1 96.38 434 ASP B O 1
ATOM 7443 N N . PHE B 1 435 ? 8.969 -35.469 -17.766 1 97.25 435 PHE B N 1
ATOM 7444 C CA . PHE B 1 435 ? 8.727 -34.125 -17.328 1 97.25 435 PHE B CA 1
ATOM 7445 C C . PHE B 1 435 ? 9.133 -33.125 -18.406 1 97.25 435 PHE B C 1
ATOM 7447 O O . PHE B 1 435 ? 8.359 -32.219 -18.766 1 97.25 435 PHE B O 1
ATOM 7454 N N . ILE B 1 436 ? 10.273 -33.281 -18.906 1 97.88 436 ILE B N 1
ATOM 7455 C CA . ILE B 1 436 ? 10.867 -32.344 -19.891 1 97.88 436 ILE B CA 1
ATOM 7456 C C . ILE B 1 436 ? 10.078 -32.406 -21.188 1 97.88 436 ILE B C 1
ATOM 7458 O O . ILE B 1 436 ? 9.789 -31.375 -21.797 1 97.88 436 ILE B O 1
ATOM 7462 N N . ASN B 1 437 ? 9.734 -33.625 -21.578 1 96.81 437 ASN B N 1
ATOM 7463 C CA . ASN B 1 437 ? 8.961 -33.781 -22.797 1 96.81 437 ASN B CA 1
ATOM 7464 C C . ASN B 1 437 ? 7.59 -33.125 -22.688 1 96.81 437 ASN B C 1
ATOM 7466 O O . ASN B 1 437 ? 7.102 -32.531 -23.656 1 96.81 437 ASN B O 1
ATOM 7470 N N . ILE B 1 438 ? 6.984 -33.312 -21.562 1 97.44 438 ILE B N 1
ATOM 7471 C CA . ILE B 1 438 ? 5.668 -32.719 -21.328 1 97.44 438 ILE B CA 1
ATOM 7472 C C . ILE B 1 438 ? 5.766 -31.188 -21.422 1 97.44 438 ILE B C 1
ATOM 7474 O O . ILE B 1 438 ? 4.941 -30.547 -22.078 1 97.44 438 ILE B O 1
ATOM 7478 N N . ILE B 1 439 ? 6.766 -30.609 -20.797 1 98.12 439 ILE B N 1
ATOM 7479 C CA . ILE B 1 439 ? 6.977 -29.172 -20.828 1 98.12 439 ILE B CA 1
ATOM 7480 C C . ILE B 1 439 ? 7.211 -28.719 -22.281 1 98.12 439 ILE B C 1
ATOM 7482 O O . ILE B 1 439 ? 6.555 -27.781 -22.75 1 98.12 439 ILE B O 1
ATOM 7486 N N . SER B 1 440 ? 8.078 -29.359 -22.953 1 98 440 SER B N 1
ATOM 7487 C CA . SER B 1 440 ? 8.445 -29 -24.312 1 98 440 SER B CA 1
ATOM 7488 C C . SER B 1 440 ? 7.258 -29.141 -25.266 1 98 440 SER B C 1
ATOM 7490 O O . SER B 1 440 ? 7 -28.25 -26.078 1 98 440 SER B O 1
ATOM 7492 N N . ARG B 1 441 ? 6.562 -30.25 -25.156 1 97.25 441 ARG B N 1
ATOM 7493 C CA . ARG B 1 441 ? 5.41 -30.484 -26.031 1 97.25 441 ARG B CA 1
ATOM 7494 C C . ARG B 1 441 ? 4.32 -29.438 -25.781 1 97.25 441 ARG B C 1
ATOM 7496 O O . ARG B 1 441 ? 3.689 -28.969 -26.719 1 97.25 441 ARG B O 1
ATOM 7503 N N . SER B 1 442 ? 4.078 -29.203 -24.531 1 97.44 442 SER B N 1
ATOM 7504 C CA . SER B 1 442 ? 3.062 -28.219 -24.188 1 97.44 442 SER B CA 1
ATOM 7505 C C . SER B 1 442 ? 3.416 -26.844 -24.734 1 97.44 442 SER B C 1
ATOM 7507 O O . SER B 1 442 ? 2.559 -26.141 -25.281 1 97.44 442 SER B O 1
ATOM 7509 N N . LEU B 1 443 ? 4.625 -26.438 -24.594 1 98.12 443 LEU B N 1
ATOM 7510 C CA . LEU B 1 443 ? 5.094 -25.156 -25.094 1 98.12 443 LEU B CA 1
ATOM 7511 C C . LEU B 1 443 ? 5.043 -25.109 -26.625 1 98.12 443 LEU B C 1
ATOM 7513 O O . LEU B 1 443 ? 4.578 -24.125 -27.203 1 98.12 443 LEU B O 1
ATOM 7517 N N . ASN B 1 444 ? 5.48 -26.125 -27.25 1 97.44 444 ASN B N 1
ATOM 7518 C CA . ASN B 1 444 ? 5.527 -26.156 -28.719 1 97.44 444 ASN B CA 1
ATOM 7519 C C . ASN B 1 444 ? 4.125 -26.188 -29.312 1 97.44 444 ASN B C 1
ATOM 7521 O O . ASN B 1 444 ? 3.904 -25.688 -30.422 1 97.44 444 ASN B O 1
ATOM 7525 N N . TYR B 1 445 ? 3.254 -26.844 -28.594 1 95.81 445 TYR B N 1
ATOM 7526 C CA . TYR B 1 445 ? 1.867 -26.797 -29.047 1 95.81 445 TYR B CA 1
ATOM 7527 C C . TYR B 1 445 ? 1.39 -25.359 -29.188 1 95.81 445 TYR B C 1
ATOM 7529 O O . TYR B 1 445 ? 0.792 -25 -30.203 1 95.81 445 TYR B O 1
ATOM 7537 N N . VAL B 1 446 ? 1.643 -24.562 -28.203 1 95.62 446 VAL B N 1
ATOM 7538 C CA . VAL B 1 446 ? 1.244 -23.156 -28.219 1 95.62 446 VAL B CA 1
ATOM 7539 C C . VAL B 1 446 ? 2.045 -22.391 -29.266 1 95.62 446 VAL B C 1
ATOM 7541 O O . VAL B 1 446 ? 1.508 -21.516 -29.953 1 95.62 446 VAL B O 1
ATOM 7544 N N . HIS B 1 447 ? 3.277 -22.734 -29.391 1 96.56 447 HIS B N 1
ATOM 7545 C CA . HIS B 1 447 ? 4.117 -22.094 -30.406 1 96.56 447 HIS B CA 1
ATOM 7546 C C . HIS B 1 447 ? 3.549 -22.297 -31.812 1 96.56 447 HIS B C 1
ATOM 7548 O O . HIS B 1 447 ? 3.574 -21.375 -32.625 1 96.56 447 HIS B O 1
ATOM 7554 N N . ALA B 1 448 ? 3.088 -23.469 -32.031 1 95.88 448 ALA B N 1
ATOM 7555 C CA . ALA B 1 448 ? 2.504 -23.781 -33.312 1 95.88 448 ALA B CA 1
ATOM 7556 C C . ALA B 1 448 ? 1.249 -22.953 -33.562 1 95.88 448 ALA B C 1
ATOM 7558 O O . ALA B 1 448 ? 0.943 -22.609 -34.719 1 95.88 448 ALA B O 1
ATOM 7559 N N . LEU B 1 449 ? 0.571 -22.688 -32.562 1 93.62 449 LEU B N 1
ATOM 7560 C CA . LEU B 1 449 ? -0.62 -21.859 -32.656 1 93.62 449 LEU B CA 1
ATOM 7561 C C . LEU B 1 449 ? -0.241 -20.406 -32.875 1 93.62 449 LEU B C 1
ATOM 7563 O O . LEU B 1 449 ? -0.881 -19.703 -33.688 1 93.62 449 LEU B O 1
ATOM 7567 N N . ASP B 1 450 ? 0.745 -19.938 -32.188 1 94.31 450 ASP B N 1
ATOM 7568 C CA . ASP B 1 450 ? 1.204 -18.562 -32.281 1 94.31 450 ASP B CA 1
ATOM 7569 C C . ASP B 1 450 ? 1.779 -18.25 -33.656 1 94.31 450 ASP B C 1
ATOM 7571 O O . ASP B 1 450 ? 1.581 -17.156 -34.188 1 94.31 450 ASP B O 1
ATOM 7575 N N . THR B 1 451 ? 2.535 -19.172 -34.156 1 94.62 451 THR B N 1
ATOM 7576 C CA . THR B 1 451 ? 3.23 -19.031 -35.438 1 94.62 451 THR B CA 1
ATOM 7577 C C . THR B 1 451 ? 3.059 -20.281 -36.281 1 94.62 451 THR B C 1
ATOM 7579 O O . THR B 1 451 ? 3.971 -21.094 -36.406 1 94.62 451 THR B O 1
ATOM 7582 N N . PRO B 1 452 ? 1.963 -20.266 -37.094 1 92.44 452 PRO B N 1
ATOM 7583 C CA . PRO B 1 452 ? 1.7 -21.453 -37.906 1 92.44 452 PRO B CA 1
ATOM 7584 C C . PRO B 1 452 ? 2.814 -21.734 -38.906 1 92.44 452 PRO B C 1
ATOM 7586 O O . PRO B 1 452 ? 3.303 -20.812 -39.562 1 92.44 452 PRO B O 1
ATOM 7589 N N . GLY B 1 453 ? 3.191 -22.922 -38.875 1 92.06 453 GLY B N 1
ATOM 7590 C CA . GLY B 1 453 ? 4.195 -23.328 -39.844 1 92.06 453 GLY B CA 1
ATOM 7591 C C . GLY B 1 453 ? 5.613 -23.203 -39.344 1 92.06 453 GLY B C 1
ATOM 7592 O O . GLY B 1 453 ? 6.562 -23.672 -39.969 1 92.06 453 GLY B O 1
ATOM 7593 N N . ALA B 1 454 ? 5.789 -22.562 -38.156 1 93.19 454 ALA B N 1
ATOM 7594 C CA . ALA B 1 454 ? 7.121 -22.422 -37.594 1 93.19 454 ALA B CA 1
ATOM 7595 C C . ALA B 1 454 ? 7.641 -23.75 -37.062 1 93.19 454 ALA B C 1
ATOM 7597 O O . ALA B 1 454 ? 6.859 -24.578 -36.594 1 93.19 454 ALA B O 1
ATOM 7598 N N . GLU B 1 455 ? 8.922 -23.969 -37.156 1 95.88 455 GLU B N 1
ATOM 7599 C CA . GLU B 1 455 ? 9.547 -25.172 -36.594 1 95.88 455 GLU B CA 1
ATOM 7600 C C . GLU B 1 455 ? 9.508 -25.156 -35.094 1 95.88 455 GLU B C 1
ATOM 7602 O O . GLU B 1 455 ? 9.703 -24.109 -34.469 1 95.88 455 GLU B O 1
ATOM 7607 N N . PRO B 1 456 ? 9.211 -26.297 -34.531 1 97 456 PRO B N 1
ATOM 7608 C CA . PRO B 1 456 ? 9.234 -26.359 -33.062 1 97 456 PRO B CA 1
ATOM 7609 C C . PRO B 1 456 ? 10.617 -26.047 -32.5 1 97 456 PRO B C 1
ATOM 7611 O O . PRO B 1 456 ? 11.633 -26.266 -33.156 1 97 456 PRO B O 1
ATOM 7614 N N . PHE B 1 457 ? 10.609 -25.531 -31.312 1 97.25 457 PHE B N 1
ATOM 7615 C CA . PHE B 1 457 ? 11.867 -25.297 -30.609 1 97.25 457 PHE B CA 1
ATOM 7616 C C . PHE B 1 457 ? 12.406 -26.578 -30.016 1 97.25 457 PHE B C 1
ATOM 7618 O O . PHE B 1 457 ? 11.641 -27.5 -29.734 1 97.25 457 PHE B O 1
ATOM 7625 N N . ASN B 1 458 ? 13.695 -26.578 -29.828 1 96.31 458 ASN B N 1
ATOM 7626 C CA . ASN B 1 458 ? 14.336 -27.734 -29.203 1 96.31 458 ASN B CA 1
ATOM 7627 C C . ASN B 1 458 ? 14.172 -27.719 -27.688 1 96.31 458 ASN B C 1
ATOM 7629 O O . ASN B 1 458 ? 13.938 -26.672 -27.094 1 96.31 458 ASN B O 1
ATOM 7633 N N . VAL B 1 459 ? 14.297 -28.906 -27.125 1 96.69 459 VAL B N 1
ATOM 7634 C CA . VAL B 1 459 ? 14.172 -29.062 -25.672 1 96.69 459 VAL B CA 1
ATOM 7635 C C . VAL B 1 459 ? 15.188 -28.172 -24.969 1 96.69 459 VAL B C 1
ATOM 7637 O O . VAL B 1 459 ? 14.875 -27.562 -23.938 1 96.69 459 VAL B O 1
ATOM 7640 N N . ARG B 1 460 ? 16.359 -28 -25.547 1 95.31 460 ARG B N 1
ATOM 7641 C CA . ARG B 1 460 ? 17.438 -27.234 -24.938 1 95.31 460 ARG B CA 1
ATOM 7642 C C . ARG B 1 460 ? 17.125 -25.75 -24.953 1 95.31 460 ARG B C 1
ATOM 7644 O O . ARG B 1 460 ? 17.734 -24.969 -24.203 1 95.31 460 ARG B O 1
ATOM 7651 N N . ASP B 1 461 ? 16.25 -25.344 -25.844 1 97.19 461 ASP B N 1
ATOM 7652 C CA . ASP B 1 461 ? 15.828 -23.938 -25.891 1 97.19 461 ASP B CA 1
ATOM 7653 C C . ASP B 1 461 ? 14.945 -23.594 -24.688 1 97.19 461 ASP B C 1
ATOM 7655 O O . ASP B 1 461 ? 14.82 -22.422 -24.328 1 97.19 461 ASP B O 1
ATOM 7659 N N . TYR B 1 462 ? 14.359 -24.672 -24.062 1 98.31 462 TYR B N 1
ATOM 7660 C CA . TYR B 1 462 ? 13.422 -24.453 -22.953 1 98.31 462 TYR B CA 1
ATOM 7661 C C . TYR B 1 462 ? 14.07 -24.781 -21.625 1 98.31 462 TYR B C 1
ATOM 7663 O O . TYR B 1 462 ? 13.703 -24.219 -20.578 1 98.31 462 TYR B O 1
ATOM 7671 N N . ILE B 1 463 ? 14.938 -25.719 -21.609 1 98.38 463 ILE B N 1
ATOM 7672 C CA . ILE B 1 463 ? 15.547 -26.203 -20.375 1 98.38 463 ILE B CA 1
ATOM 7673 C C . ILE B 1 463 ? 17.047 -26.375 -20.578 1 98.38 463 ILE B C 1
ATOM 7675 O O . ILE B 1 463 ? 17.484 -27.125 -21.469 1 98.38 463 ILE B O 1
ATOM 7679 N N . THR B 1 464 ? 17.844 -25.734 -19.734 1 97.5 464 THR B N 1
ATOM 7680 C CA . THR B 1 464 ? 19.297 -25.828 -19.844 1 97.5 464 THR B CA 1
ATOM 7681 C C . THR B 1 464 ? 19.859 -26.719 -18.734 1 97.5 464 THR B C 1
ATOM 7683 O O . THR B 1 464 ? 20.891 -27.344 -18.906 1 97.5 464 THR B O 1
ATOM 7686 N N . HIS B 1 465 ? 19.188 -26.703 -17.609 1 97.88 465 HIS B N 1
ATOM 7687 C CA . HIS B 1 465 ? 19.672 -27.438 -16.453 1 97.88 465 HIS B CA 1
ATOM 7688 C C . HIS B 1 465 ? 18.547 -28.188 -15.75 1 97.88 465 HIS B C 1
ATOM 7690 O O . HIS B 1 465 ? 17.391 -27.75 -15.781 1 97.88 465 HIS B O 1
ATOM 7696 N N . VAL B 1 466 ? 18.906 -29.312 -15.133 1 98.19 466 VAL B N 1
ATOM 7697 C CA . VAL B 1 466 ? 18 -30.047 -14.25 1 98.19 466 VAL B CA 1
ATOM 7698 C C . VAL B 1 466 ? 18.672 -30.281 -12.898 1 98.19 466 VAL B C 1
ATOM 7700 O O . VAL B 1 466 ? 19.797 -30.797 -12.836 1 98.19 466 VAL B O 1
ATOM 7703 N N . VAL B 1 467 ? 18.016 -29.828 -11.852 1 97.94 467 VAL B N 1
ATOM 7704 C CA . VAL B 1 467 ? 18.469 -30.094 -10.492 1 97.94 467 VAL B CA 1
ATOM 7705 C C . VAL B 1 467 ? 17.625 -31.234 -9.891 1 97.94 467 VAL B C 1
ATOM 7707 O O . VAL B 1 467 ? 16.391 -31.188 -9.922 1 97.94 467 VAL B O 1
ATOM 7710 N N . TYR B 1 468 ? 18.297 -32.281 -9.391 1 97.38 468 TYR B N 1
ATOM 7711 C CA . TYR B 1 468 ? 17.578 -33.438 -8.828 1 97.38 468 TYR B CA 1
ATOM 7712 C C . TYR B 1 468 ? 18.219 -33.875 -7.516 1 97.38 468 TYR B C 1
ATOM 7714 O O . TYR B 1 468 ? 19.391 -33.625 -7.266 1 97.38 468 TYR B O 1
ATOM 7722 N N . VAL B 1 469 ? 17.375 -34.438 -6.703 1 96.31 469 VAL B N 1
ATOM 7723 C CA . VAL B 1 469 ? 17.828 -35.031 -5.457 1 96.31 469 VAL B CA 1
ATOM 7724 C C . VAL B 1 469 ? 18.172 -36.5 -5.691 1 96.31 469 VAL B C 1
ATOM 7726 O O . VAL B 1 469 ? 17.328 -37.281 -6.113 1 96.31 469 VAL B O 1
ATOM 7729 N N . ARG B 1 470 ? 19.359 -36.938 -5.379 1 95.56 470 ARG B N 1
ATOM 7730 C CA . ARG B 1 470 ? 19.859 -38.281 -5.684 1 95.56 470 ARG B CA 1
ATOM 7731 C C . ARG B 1 470 ? 19.031 -39.344 -4.965 1 95.56 470 ARG B C 1
ATOM 7733 O O . ARG B 1 470 ? 18.844 -40.438 -5.488 1 95.56 470 ARG B O 1
ATOM 7740 N N . GLN B 1 471 ? 18.5 -38.969 -3.822 1 93.62 471 GLN B N 1
ATOM 7741 C CA . GLN B 1 471 ? 17.734 -39.906 -3.021 1 93.62 471 GLN B CA 1
ATOM 7742 C C . GLN B 1 471 ? 16.25 -39.906 -3.418 1 93.62 471 GLN B C 1
ATOM 7744 O O . GLN B 1 471 ? 15.43 -40.562 -2.799 1 93.62 471 GLN B O 1
ATOM 7749 N N . GLY B 1 472 ? 15.945 -39.156 -4.434 1 92.69 472 GLY B N 1
ATOM 7750 C CA . GLY B 1 472 ? 14.562 -39.062 -4.875 1 92.69 472 GLY B CA 1
ATOM 7751 C C . GLY B 1 472 ? 14.078 -40.312 -5.57 1 92.69 472 GLY B C 1
ATOM 7752 O O . GLY B 1 472 ? 14.883 -41.156 -5.992 1 92.69 472 GLY B O 1
ATOM 7753 N N . ARG B 1 473 ? 12.773 -40.438 -5.727 1 91.81 473 ARG B N 1
ATOM 7754 C CA . ARG B 1 473 ? 12.156 -41.656 -6.281 1 91.81 473 ARG B CA 1
ATOM 7755 C C . ARG B 1 473 ? 12.023 -41.531 -7.797 1 91.81 473 ARG B C 1
ATOM 7757 O O . ARG B 1 473 ? 11.781 -42.531 -8.477 1 91.81 473 ARG B O 1
ATOM 7764 N N . ILE B 1 474 ? 12.148 -40.375 -8.328 1 94.56 474 ILE B N 1
ATOM 7765 C CA . ILE B 1 474 ? 12 -40.156 -9.766 1 94.56 474 ILE B CA 1
ATOM 7766 C C . ILE B 1 474 ? 13.359 -40.281 -10.445 1 94.56 474 ILE B C 1
ATOM 7768 O O . ILE B 1 474 ? 14.328 -39.625 -10.047 1 94.56 474 ILE B O 1
ATOM 7772 N N . ASP B 1 475 ? 13.422 -41.094 -11.445 1 96.56 475 ASP B N 1
ATOM 7773 C CA . ASP B 1 475 ? 14.656 -41.312 -12.195 1 96.56 475 ASP B CA 1
ATOM 7774 C C . ASP B 1 475 ? 15.047 -40.031 -12.945 1 96.56 475 ASP B C 1
ATOM 7776 O O . ASP B 1 475 ? 14.32 -39.562 -13.82 1 96.56 475 ASP B O 1
ATOM 7780 N N . PRO B 1 476 ? 16.188 -39.531 -12.703 1 96.94 476 PRO B N 1
ATOM 7781 C CA . PRO B 1 476 ? 16.594 -38.25 -13.336 1 96.94 476 PRO B CA 1
ATOM 7782 C C . PRO B 1 476 ? 17.078 -38.469 -14.773 1 96.94 476 PRO B C 1
ATOM 7784 O O . PRO B 1 476 ? 17.234 -37.469 -15.508 1 96.94 476 PRO B O 1
ATOM 7787 N N . CYS B 1 477 ? 17.312 -39.594 -15.188 1 97.19 477 CYS B N 1
ATOM 7788 C CA . CYS B 1 477 ? 17.734 -39.906 -16.547 1 97.19 477 CYS B CA 1
ATOM 7789 C C . CYS B 1 477 ? 18.938 -39.062 -16.953 1 97.19 477 CYS B C 1
ATOM 7791 O O . CYS B 1 477 ? 18.938 -38.406 -18 1 97.19 477 CYS B O 1
ATOM 7793 N N . VAL B 1 478 ? 20.016 -39.062 -16.188 1 97.75 478 VAL B N 1
ATOM 7794 C CA . VAL B 1 478 ? 21.156 -38.156 -16.297 1 97.75 478 VAL B CA 1
ATOM 7795 C C . VAL B 1 478 ? 21.844 -38.344 -17.656 1 97.75 478 VAL B C 1
ATOM 7797 O O . VAL B 1 478 ? 22.078 -37.375 -18.375 1 97.75 478 VAL B O 1
ATOM 7800 N N . GLU B 1 479 ? 22.141 -39.562 -18.047 1 97.06 479 GLU B N 1
ATOM 7801 C CA . GLU B 1 479 ? 22.844 -39.844 -19.281 1 97.06 479 GLU B CA 1
ATOM 7802 C C . GLU B 1 479 ? 22.062 -39.344 -20.5 1 97.06 479 GLU B C 1
ATOM 7804 O O . GLU B 1 479 ? 22.625 -38.719 -21.391 1 97.06 479 GLU B O 1
ATOM 7809 N N . THR B 1 480 ? 20.812 -39.719 -20.453 1 96.88 480 THR B N 1
ATOM 7810 C CA . THR B 1 480 ? 19.969 -39.312 -21.562 1 96.88 480 THR B CA 1
ATOM 7811 C C . THR B 1 480 ? 19.906 -37.781 -21.688 1 96.88 480 THR B C 1
ATOM 7813 O O . THR B 1 480 ? 20 -37.25 -22.797 1 96.88 480 THR B O 1
ATOM 7816 N N . LEU B 1 481 ? 19.797 -37.094 -20.609 1 97.06 481 LEU B N 1
ATOM 7817 C CA . LEU B 1 481 ? 19.641 -35.625 -20.609 1 97.06 481 LEU B CA 1
ATOM 7818 C C . LEU B 1 481 ? 20.953 -34.938 -21.016 1 97.06 481 LEU B C 1
ATOM 7820 O O . LEU B 1 481 ? 20.953 -33.969 -21.766 1 97.06 481 LEU B O 1
ATOM 7824 N N . GLU B 1 482 ? 22.031 -35.438 -20.547 1 96 482 GLU B N 1
ATOM 7825 C CA . GLU B 1 482 ? 23.328 -34.844 -20.891 1 96 482 GLU B CA 1
ATOM 7826 C C . GLU B 1 482 ? 23.625 -35 -22.375 1 96 482 GLU B C 1
ATOM 7828 O O . GLU B 1 482 ? 24.25 -34.156 -22.984 1 96 482 GLU B O 1
ATOM 7833 N N . ASN B 1 483 ? 23.141 -36.094 -22.922 1 95.31 483 ASN B N 1
ATOM 7834 C CA . ASN B 1 483 ? 23.312 -36.344 -24.359 1 95.31 483 ASN B CA 1
ATOM 7835 C C . ASN B 1 483 ? 22.5 -35.344 -25.188 1 95.31 483 ASN B C 1
ATOM 7837 O O . ASN B 1 483 ? 22.844 -35.062 -26.328 1 95.31 483 ASN B O 1
ATOM 7841 N N . LEU B 1 484 ? 21.484 -34.844 -24.562 1 93.88 484 LEU B N 1
ATOM 7842 C CA . LEU B 1 484 ? 20.656 -33.844 -25.234 1 93.88 484 LEU B CA 1
ATOM 7843 C C . LEU B 1 484 ? 21.203 -32.438 -25 1 93.88 484 LEU B C 1
ATOM 7845 O O . LEU B 1 484 ? 20.656 -31.469 -25.531 1 93.88 484 LEU B O 1
ATOM 7849 N N . GLY B 1 485 ? 22.234 -32.344 -24.203 1 94.19 485 GLY B N 1
ATOM 7850 C CA . GLY B 1 485 ? 22.844 -31.031 -23.938 1 94.19 485 GLY B CA 1
ATOM 7851 C C . GLY B 1 485 ? 22.281 -30.359 -22.703 1 94.19 485 GLY B C 1
ATOM 7852 O O . GLY B 1 485 ? 22.5 -29.172 -22.484 1 94.19 485 GLY B O 1
ATOM 7853 N N . ILE B 1 486 ? 21.5 -31.031 -21.891 1 97.12 486 ILE B N 1
ATOM 7854 C CA . ILE B 1 486 ? 20.953 -30.5 -20.641 1 97.12 486 ILE B CA 1
ATOM 7855 C C . ILE B 1 486 ? 21.859 -30.922 -19.484 1 97.12 486 ILE B C 1
ATOM 7857 O O . ILE B 1 486 ? 22.109 -32.094 -19.281 1 97.12 486 ILE B O 1
ATOM 7861 N N . ARG B 1 487 ? 22.344 -29.953 -18.75 1 97.25 487 ARG B N 1
ATOM 7862 C CA . ARG B 1 487 ? 23.234 -30.234 -17.641 1 97.25 487 ARG B CA 1
ATOM 7863 C C . ARG B 1 487 ? 22.469 -30.688 -16.406 1 97.25 487 ARG B C 1
ATOM 7865 O O . ARG B 1 487 ? 21.453 -30.078 -16.047 1 97.25 487 ARG B O 1
ATOM 7872 N N . CYS B 1 488 ? 22.906 -31.781 -15.812 1 97.69 488 CYS B N 1
ATOM 7873 C CA . CYS B 1 488 ? 22.234 -32.312 -14.641 1 97.69 488 CYS B CA 1
ATOM 7874 C C . CYS B 1 488 ? 23.062 -32.094 -13.383 1 97.69 488 CYS B C 1
ATOM 7876 O O . CYS B 1 488 ? 24.266 -32.344 -13.359 1 97.69 488 CYS B O 1
ATOM 7878 N N . ILE B 1 489 ? 22.453 -31.484 -12.383 1 97.81 489 ILE B N 1
ATOM 7879 C CA . ILE B 1 489 ? 23.109 -31.219 -11.109 1 97.81 489 ILE B CA 1
ATOM 7880 C C . ILE B 1 489 ? 22.406 -32 -10 1 97.81 489 ILE B C 1
ATOM 7882 O O . ILE B 1 489 ? 21.266 -31.719 -9.656 1 97.81 489 ILE B O 1
ATOM 7886 N N . GLY B 1 490 ? 23.125 -33 -9.438 1 97 490 GLY B N 1
ATOM 7887 C CA . GLY B 1 490 ? 22.594 -33.812 -8.352 1 97 490 GLY B CA 1
ATOM 7888 C C . GLY B 1 490 ? 23.016 -33.344 -6.98 1 97 490 GLY B C 1
ATOM 7889 O O . GLY B 1 490 ? 24.172 -32.969 -6.766 1 97 490 GLY B O 1
ATOM 7890 N N . VAL B 1 491 ? 22 -33.25 -6.129 1 96.44 491 VAL B N 1
ATOM 7891 C CA . VAL B 1 491 ? 22.281 -32.844 -4.75 1 96.44 491 VAL B CA 1
ATOM 7892 C C . VAL B 1 491 ? 21.891 -33.969 -3.803 1 96.44 491 VAL B C 1
ATOM 7894 O O . VAL B 1 491 ? 21.016 -34.781 -4.121 1 96.44 491 VAL B O 1
ATOM 7897 N N . ASP B 1 492 ? 22.562 -34 -2.594 1 95.19 492 ASP B N 1
ATOM 7898 C CA . ASP B 1 492 ? 22.328 -35.062 -1.621 1 95.19 492 ASP B CA 1
ATOM 7899 C C . ASP B 1 492 ? 21.469 -34.562 -0.459 1 95.19 492 ASP B C 1
ATOM 7901 O O . ASP B 1 492 ? 21.875 -33.656 0.264 1 95.19 492 ASP B O 1
ATOM 7905 N N . ALA B 1 493 ? 20.281 -35.156 -0.412 1 92.88 493 ALA B N 1
ATOM 7906 C CA . ALA B 1 493 ? 19.391 -34.812 0.698 1 92.88 493 ALA B CA 1
ATOM 7907 C C . ALA B 1 493 ? 19.344 -35.969 1.713 1 92.88 493 ALA B C 1
ATOM 7909 O O . ALA B 1 493 ? 19.969 -37 1.512 1 92.88 493 ALA B O 1
ATOM 7910 N N . ASP B 1 494 ? 18.688 -35.656 2.848 1 89 494 ASP B N 1
ATOM 7911 C CA . ASP B 1 494 ? 18.5 -36.688 3.867 1 89 494 ASP B CA 1
ATOM 7912 C C . ASP B 1 494 ? 17.688 -37.844 3.322 1 89 494 ASP B C 1
ATOM 7914 O O . ASP B 1 494 ? 16.688 -37.656 2.629 1 89 494 ASP B O 1
ATOM 7918 N N . GLU B 1 495 ? 18.125 -39.031 3.633 1 84.62 495 GLU B N 1
ATOM 7919 C CA . GLU B 1 495 ? 17.484 -40.25 3.119 1 84.62 495 GLU B CA 1
ATOM 7920 C C . GLU B 1 495 ? 16.047 -40.375 3.65 1 84.62 495 GLU B C 1
ATOM 7922 O O . GLU B 1 495 ? 15.164 -40.844 2.945 1 84.62 495 GLU B O 1
ATOM 7927 N N . ALA B 1 496 ? 15.852 -39.906 4.867 1 84 496 ALA B N 1
ATOM 7928 C CA . ALA B 1 496 ? 14.547 -40.031 5.504 1 84 496 ALA B CA 1
ATOM 7929 C C . ALA B 1 496 ? 13.531 -39.094 4.879 1 84 496 ALA B C 1
ATOM 7931 O O . ALA B 1 496 ? 12.344 -39.406 4.793 1 84 496 ALA B O 1
ATOM 7932 N N . ASP B 1 497 ? 13.977 -38 4.383 1 85.56 497 ASP B N 1
ATOM 7933 C CA . ASP B 1 497 ? 13.125 -37 3.748 1 85.56 497 ASP B CA 1
ATOM 7934 C C . ASP B 1 497 ? 13.836 -36.312 2.578 1 85.56 497 ASP B C 1
ATOM 7936 O O . ASP B 1 497 ? 14.312 -35.188 2.703 1 85.56 497 ASP B O 1
ATOM 7940 N N . PRO B 1 498 ? 13.812 -37 1.465 1 88.75 498 PRO B N 1
ATOM 7941 C CA . PRO B 1 498 ? 14.594 -36.5 0.327 1 88.75 498 PRO B CA 1
ATOM 7942 C C . PRO B 1 498 ? 13.953 -35.281 -0.334 1 88.75 498 PRO B C 1
ATOM 7944 O O . PRO B 1 498 ? 13.5 -35.375 -1.48 1 88.75 498 PRO B O 1
ATOM 7947 N N . ARG B 1 499 ? 13.875 -34.219 0.369 1 88.06 499 ARG B N 1
ATOM 7948 C CA . ARG B 1 499 ? 13.312 -33 -0.179 1 88.06 499 ARG B CA 1
ATOM 7949 C C . ARG B 1 499 ? 14.406 -31.953 -0.425 1 88.06 499 ARG B C 1
ATOM 7951 O O . ARG B 1 499 ? 15.414 -31.922 0.283 1 88.06 499 ARG B O 1
ATOM 7958 N N . LEU B 1 500 ? 14.188 -31.25 -1.435 1 91 500 LEU B N 1
ATOM 7959 C CA . LEU B 1 500 ? 15.062 -30.125 -1.729 1 91 500 LEU B CA 1
ATOM 7960 C C . LEU B 1 500 ? 14.875 -29.016 -0.702 1 91 500 LEU B C 1
ATOM 7962 O O . LEU B 1 500 ? 13.742 -28.609 -0.418 1 91 500 LEU B O 1
ATOM 7966 N N . ASP B 1 501 ? 15.953 -28.594 -0.012 1 91 501 ASP B N 1
ATOM 7967 C CA . ASP B 1 501 ? 15.859 -27.469 0.921 1 91 501 ASP B CA 1
ATOM 7968 C C . ASP B 1 501 ? 16.703 -26.297 0.448 1 91 501 ASP B C 1
ATOM 7970 O O . ASP B 1 501 ? 17.266 -26.328 -0.648 1 91 501 ASP B O 1
ATOM 7974 N N . GLU B 1 502 ? 16.688 -25.281 1.178 1 92.69 502 GLU B N 1
ATOM 7975 C CA . GLU B 1 502 ? 17.312 -24.016 0.776 1 92.69 502 GLU B CA 1
ATOM 7976 C C . GLU B 1 502 ? 18.828 -24.188 0.612 1 92.69 502 GLU B C 1
ATOM 7978 O O . GLU B 1 502 ? 19.406 -23.672 -0.341 1 92.69 502 GLU B O 1
ATOM 7983 N N . HIS B 1 503 ? 19.406 -24.906 1.487 1 93.19 503 HIS B N 1
ATOM 7984 C CA . HIS B 1 503 ? 20.859 -25.094 1.431 1 93.19 503 HIS B CA 1
ATOM 7985 C C . HIS B 1 503 ? 21.25 -25.891 0.185 1 93.19 503 HIS B C 1
ATOM 7987 O O . HIS B 1 503 ? 22.25 -25.547 -0.473 1 93.19 503 HIS B O 1
ATOM 7993 N N . LEU B 1 504 ? 20.516 -26.906 -0.093 1 94.5 504 LEU B N 1
ATOM 7994 C CA . LEU B 1 504 ? 20.797 -27.75 -1.252 1 94.5 504 LEU B CA 1
ATOM 7995 C C . LEU B 1 504 ? 20.609 -26.969 -2.547 1 94.5 504 LEU B C 1
ATOM 7997 O O . LEU B 1 504 ? 21.406 -27.078 -3.475 1 94.5 504 LEU B O 1
ATOM 8001 N N . LEU B 1 505 ? 19.516 -26.219 -2.604 1 95.12 505 LEU B N 1
ATOM 8002 C CA . LEU B 1 505 ? 19.266 -25.438 -3.805 1 95.12 505 LEU B CA 1
ATOM 8003 C C . LEU B 1 505 ? 20.328 -24.375 -4 1 95.12 505 LEU B C 1
ATOM 8005 O O . LEU B 1 505 ? 20.766 -24.109 -5.125 1 95.12 505 LEU B O 1
ATOM 8009 N N . TYR B 1 506 ? 20.734 -23.734 -2.893 1 94.25 506 TYR B N 1
ATOM 8010 C CA . TYR B 1 506 ? 21.797 -22.734 -2.959 1 94.25 506 TYR B CA 1
ATOM 8011 C C . TYR B 1 506 ? 23.078 -23.344 -3.533 1 94.25 506 TYR B C 1
ATOM 8013 O O . TYR B 1 506 ? 23.719 -22.75 -4.406 1 94.25 506 TYR B O 1
ATOM 8021 N N . ALA B 1 507 ? 23.391 -24.5 -3.064 1 94.19 507 ALA B N 1
ATOM 8022 C CA . ALA B 1 507 ? 24.594 -25.203 -3.541 1 94.19 507 ALA B CA 1
ATOM 8023 C C . ALA B 1 507 ? 24.469 -25.562 -5.02 1 94.19 507 ALA B C 1
ATOM 8025 O O . ALA B 1 507 ? 25.438 -25.469 -5.773 1 94.19 507 ALA B O 1
ATOM 8026 N N . ALA B 1 508 ? 23.344 -26.016 -5.406 1 96.06 508 ALA B N 1
ATOM 8027 C CA . ALA B 1 508 ? 23.109 -26.375 -6.801 1 96.06 508 ALA B CA 1
ATOM 8028 C C . ALA B 1 508 ? 23.266 -25.156 -7.707 1 96.06 508 ALA B C 1
ATOM 8030 O O . ALA B 1 508 ? 23.859 -25.25 -8.789 1 96.06 508 ALA B O 1
ATOM 8031 N N . PHE B 1 509 ? 22.734 -23.984 -7.281 1 95.62 509 PHE B N 1
ATOM 8032 C CA . PHE B 1 509 ? 22.828 -22.766 -8.062 1 95.62 509 PHE B CA 1
ATOM 8033 C C . PHE B 1 509 ? 24.281 -22.281 -8.148 1 95.62 509 PHE B C 1
ATOM 8035 O O . PHE B 1 509 ? 24.703 -21.781 -9.188 1 95.62 509 PHE B O 1
ATOM 8042 N N . GLU B 1 510 ? 24.984 -22.453 -7.102 1 93.88 510 GLU B N 1
ATOM 8043 C CA . GLU B 1 510 ? 26.391 -22.094 -7.113 1 93.88 510 GLU B CA 1
ATOM 8044 C C . GLU B 1 510 ? 27.172 -22.938 -8.117 1 93.88 510 GLU B C 1
ATOM 8046 O O . GLU B 1 510 ? 28 -22.422 -8.867 1 93.88 510 GLU B O 1
ATOM 8051 N N . GLU B 1 511 ? 26.859 -24.203 -8.047 1 93.81 511 GLU B N 1
ATOM 8052 C CA . GLU B 1 511 ? 27.516 -25.109 -8.977 1 93.81 511 GLU B CA 1
ATOM 8053 C C . GLU B 1 511 ? 27.156 -24.766 -10.422 1 93.81 511 GLU B C 1
ATOM 8055 O O . GLU B 1 511 ? 28.016 -24.844 -11.312 1 93.81 511 GLU B O 1
ATOM 8060 N N . MET B 1 512 ? 26 -24.406 -10.625 1 93.62 512 MET B N 1
ATOM 8061 C CA . MET B 1 512 ? 25.484 -24.078 -11.953 1 93.62 512 MET B CA 1
ATOM 8062 C C . MET B 1 512 ? 26.219 -22.875 -12.539 1 93.62 512 MET B C 1
ATOM 8064 O O . MET B 1 512 ? 26.594 -22.875 -13.711 1 93.62 512 MET B O 1
ATOM 8068 N N . VAL B 1 513 ? 26.453 -21.828 -11.734 1 91 513 VAL B N 1
ATOM 8069 C CA . VAL B 1 513 ? 27.031 -20.578 -12.219 1 91 513 VAL B CA 1
ATOM 8070 C C . VAL B 1 513 ? 28.531 -20.766 -12.422 1 91 513 VAL B C 1
ATOM 8072 O O . VAL B 1 513 ? 29.141 -20.078 -13.25 1 91 513 VAL B O 1
ATOM 8075 N N . LEU B 1 514 ? 29.125 -21.719 -11.82 1 84.94 514 LEU B N 1
ATOM 8076 C CA . LEU B 1 514 ? 30.547 -21.969 -11.945 1 84.94 514 LEU B CA 1
ATOM 8077 C C . LEU B 1 514 ? 30.859 -22.781 -13.195 1 84.94 514 LEU B C 1
ATOM 8079 O O . LEU B 1 514 ? 32 -22.828 -13.648 1 84.94 514 LEU B O 1
ATOM 8083 N N . MET B 1 515 ? 29.938 -23.391 -13.82 1 78.81 515 MET B N 1
ATOM 8084 C CA . MET B 1 515 ? 30.125 -24.203 -15.016 1 78.81 515 MET B CA 1
ATOM 8085 C C . MET B 1 515 ? 30.188 -23.328 -16.266 1 78.81 515 MET B C 1
ATOM 8087 O O . MET B 1 515 ? 29.5 -22.312 -16.344 1 78.81 515 MET B O 1
#

Foldseek 3Di:
DCVLQFEEEEFWFQPQCLQACVLHLQHEYEWQFAFFQLPFPLVLVVVVVVVCPDDDVLFDALQSLCCQQPNDTRCVSVLSNLLSLLVVLLVLDDDPPDPAFNCQLVLVSCLQADWFAQDDDQVVSVVQLVCQLVPNHPSLPRHDPVLSCVQSVLLVQLVVSNVVRCVSPRRRRRHGSNVSSQVSQCVVVVWSQVSSVVSCVSSCSCPRRPNYHYHYFFGDSANKWKWFAFPVGDIDTGLLRQFFPQQLCVVPPDPQQDDPPCPPPPVDPCDPDPPPPPDPPDPDDPPPDPDDPDDDPPVPPPPPDPPPPPPDDPVVPVVVDDPPCPDPPVPRSRHGSGPDQVVARADSGATDDMFMAGPVRDTDAGATDPVVLVSLQRGQEYEHTDDDLRSGRLSSQLHAPNLCSQLPRPRHDAQEYEYYQDDGRRQPPHAQVNSLCRSQVSNQVNVCVNPPPDDGGASCSRHQEYEYEPLGPHHNPQVVCVVSNHHYHYFYDDNVDRDDGNVRVSVSSVVVSVD/DCVLQFEEEEFWFQPQCLQACVLHLQHEYEWQQAFFQLPFDLVLVVVVVVVCPDDDVLFDALQSLCCQQPNDTRCVSVLSNLLSLLVVLLVLDDDPPDPAFNCQLVLVSCLQADWFAQDDDQVVSVVQLVCQLVPNHPSLPRHDPVLSCVQSVLLVQLVVSNVVRCVSPRRRRRHGSNSSSQVSQCVVVVWSQVSSVVSCVSSCSCPRRPNYHYFYFFGDSANKWKWFAFPVGDIGTGLLVQFFDQQLCVVPPDPQADDPPCPPPPPPVVDPDPPPPDDDDDPDDPPPDPDDDDDDPPVPPPPPDPPPPCPDDCVVPVVVDDPPCPDPPVPVSRHRSGDDQVVARADSGATDDMFMAGPVRDTDAGATDPVVLVSLQRGQEYEHTDDDLRSGRLSSQLHAPNLCSQLPRPRHDAQEYEYYLDDTRRQPPHAQVNSLCRSQVSNQVNVCVNPPPDDGGASCSRHQEYEYEPLGPHHNPQVVCVVSNHHYHYFYDDNVDRDDGNVRVSVSSVVVSVD

Solvent-accessible surface area (backbone atoms only — not comparable to full-atom values): 57330 Å² total; per-residue (Å²): 120,73,66,77,44,53,43,35,34,36,36,22,41,29,76,36,43,58,76,38,41,82,68,47,60,39,22,34,37,36,26,40,55,42,21,39,67,63,76,67,50,70,68,50,45,52,56,43,55,64,58,37,67,66,81,81,59,58,56,53,52,38,50,57,53,43,23,63,69,73,43,55,55,45,48,56,39,59,43,50,40,51,46,51,44,20,48,53,31,38,66,70,55,77,60,88,62,49,81,62,53,86,59,14,48,46,28,46,35,51,41,41,62,35,56,43,57,70,71,76,61,65,71,57,51,50,48,52,52,49,30,49,58,70,64,69,34,74,61,57,56,59,36,44,67,38,57,46,33,46,52,40,34,32,38,43,50,32,51,51,57,48,58,77,43,49,88,65,57,83,70,64,48,31,27,32,46,32,54,45,37,44,49,26,36,18,63,64,34,66,28,62,57,26,24,48,50,52,54,31,51,76,41,34,28,52,62,68,27,60,46,38,42,79,39,44,30,38,71,60,93,53,66,33,25,45,29,35,35,26,69,81,68,51,72,40,66,21,56,60,61,58,68,27,56,28,46,45,63,69,70,50,77,66,77,73,54,71,73,81,72,80,73,74,81,66,81,72,69,92,63,88,79,84,73,82,78,67,84,74,73,84,79,78,75,89,68,80,87,79,81,77,91,78,78,85,78,70,81,68,78,75,78,70,79,74,74,71,78,71,82,62,75,56,79,71,54,64,78,63,62,83,81,70,76,66,70,85,65,79,71,79,72,33,52,56,35,48,65,65,69,84,73,45,65,59,54,73,43,59,69,67,46,75,48,36,22,37,89,84,66,42,78,49,74,56,60,49,17,66,58,53,55,51,44,43,51,65,16,25,23,39,34,43,47,26,56,58,56,69,78,16,39,44,60,53,37,57,26,59,64,42,37,57,43,55,48,64,26,89,41,48,73,43,23,32,36,36,50,53,33,63,70,41,29,71,44,59,88,51,36,41,63,51,55,52,48,52,52,44,51,47,23,37,54,43,38,39,68,76,38,73,88,55,80,73,75,56,63,55,43,66,33,38,32,38,39,37,44,69,65,25,74,41,52,66,50,57,70,65,37,46,74,64,63,24,46,70,48,75,39,87,46,51,80,93,57,38,53,90,42,39,68,54,50,46,50,51,52,52,54,56,70,73,102,119,73,67,79,44,54,43,36,33,36,34,20,40,30,76,36,43,58,74,38,41,82,67,48,59,41,22,36,36,33,28,38,55,42,22,41,66,63,75,66,50,70,68,49,47,51,53,45,56,63,58,41,66,66,82,80,58,56,54,51,52,36,49,58,53,44,22,63,68,73,44,56,55,45,49,56,39,60,43,50,42,52,47,50,46,20,46,53,33,39,67,71,55,77,63,88,62,49,81,64,52,85,59,14,49,48,27,46,36,50,41,42,64,34,56,43,58,71,72,76,61,63,68,57,50,50,47,51,52,49,30,50,58,71,65,70,36,74,62,57,56,60,36,43,67,38,57,46,32,45,53,39,33,33,38,44,49,34,51,52,58,48,56,77,43,51,88,66,58,83,71,64,51,31,26,33,46,32,55,45,37,44,52,26,36,17,65,63,34,66,29,63,57,26,24,50,49,51,52,30,51,74,39,33,27,52,60,68,28,61,47,38,43,78,39,43,29,38,72,59,91,55,67,35,26,43,30,35,34,27,71,80,68,51,72,41,67,23,56,58,60,58,68,25,57,29,48,46,63,67,71,49,78,64,76,72,56,71,75,80,75,80,72,76,82,68,76,66,73,91,59,90,77,83,75,82,78,70,83,74,80,82,80,82,74,91,65,80,86,79,78,80,92,78,80,83,79,69,84,66,80,75,77,71,78,74,75,71,77,72,80,62,74,55,79,71,55,64,76,64,61,83,80,71,78,66,70,84,64,79,69,80,70,34,53,58,33,48,66,65,68,83,75,47,64,58,54,75,44,60,70,68,45,76,46,36,22,38,88,84,67,40,79,49,75,54,58,49,17,66,60,52,57,52,44,42,51,64,17,25,22,37,33,41,47,23,56,57,56,68,79,17,40,43,60,54,39,59,24,61,64,41,37,57,43,56,48,64,28,89,40,49,72,42,23,32,38,35,51,53,34,61,71,43,29,72,44,60,89,52,34,40,64,50,55,52,47,51,53,44,50,46,24,35,54,43,38,38,68,74,37,72,88,54,79,74,77,57,63,55,43,63,34,39,32,38,40,39,43,71,65,24,74,39,51,65,48,57,70,67,38,45,73,65,63,25,48,70,45,77,39,87,44,52,82,92,56,38,53,90,43,37,68,54,50,47,50,50,52,52,54,56,71,72,100

Organism: Malassezia sympodialis (strain ATCC 42132) (NCBI:txid1230383)